Protein 8AUM (pdb70)

GO terms:
  GO:0042802 identical protein binding (F, IPI)

Secondary structure (DSSP, 8-state):
--GGGS-EEETTEEES-SEEE-------SGGG---HHHHHHHHHH--TT-EEE-S-EESSTT---STT--B-SSHHHHHHHHHHHHHHHHTT-EEEEEEE--TTS--GGGSGGGPPPEESSSPPPPTTSEEEPTTS-EEEPPPPEEP-HHHHHHHHHHHHHHHHHHHHTT-SEEEEEE-TTSHHHHHH-TTT----STTSSSHHHHTHHHHHHHHHHHHHH-GGGEEEEE-SS--SSS---S-HHHHHHHHHHHHHHHHHHHTS--SEEEEE-TT----HHHHHHHHHHHHHH-SS-EEEESS--HHHHHHHHHTTS-SEEEESHHHHH-TTHHHHHHHTPPPPP--GGGSS---SSTTTT-SPP-/--GGGS-EEETTEEES-SEEE-------SGGG---HHHHHHHHHH--TT-EEE-S-EESSTT---STT--B-SSHHHHHHHHHHHHHHHHTT-EEEEEEE--TTS--GGGSGGGPPPEESSSPPPPTTS-EEPTTS-EEPPPPPEEP-HHHHHHHHHHHHHHHHHHHHTT-SEEEEEE-TTSHHHHHH-TTT----STTSSSHHHHTHHHHHHHHHHHHHH-GGGEEEEE-SS--SSS---S-HHHHHHHHHHHHHHHHHHHTS--SEEEEE-TT----HHHHHHHHHHHHHHSSS-EEEESS--HHHHHHHHHTTS-SEEEESHHHHH-TTHHHHHHHTPPPPP--GGGSS---SSTTTT-SPP-

Solvent-accessible surface area: 27141 Å² total; per-residue (Å²): 202,38,35,0,38,41,102,44,123,0,42,96,18,107,3,49,8,33,2,0,2,6,16,28,23,2,0,3,0,10,33,39,17,2,55,92,13,0,8,84,2,2,66,29,1,4,33,73,14,1,2,4,0,0,2,1,0,7,3,7,73,51,1,5,1,45,9,25,1,0,0,0,58,50,103,65,4,6,142,49,0,100,128,6,0,72,53,0,67,91,84,38,4,17,0,0,0,4,0,9,1,0,0,4,4,0,32,74,55,28,12,62,115,40,51,43,0,8,0,1,2,105,74,52,4,42,112,164,49,126,5,35,31,23,34,45,56,118,12,97,22,21,123,6,115,44,3,41,60,166,50,0,54,75,9,20,39,32,0,82,123,1,0,69,16,0,60,104,0,29,4,21,0,0,0,0,11,0,0,23,0,12,0,1,1,0,1,4,0,50,39,0,9,81,29,144,56,93,13,4,52,58,49,54,40,18,0,50,0,1,24,59,0,0,80,16,0,13,100,30,23,28,4,38,62,0,0,0,15,4,1,5,22,20,84,33,6,34,3,138,6,95,80,42,63,37,2,2,64,12,2,2,88,47,1,16,99,10,7,104,153,57,70,48,110,7,2,0,0,0,0,1,12,21,97,69,79,78,79,146,90,100,48,58,139,14,11,85,47,1,39,103,38,11,84,24,13,0,0,2,6,9,31,24,59,65,118,66,0,38,69,7,16,68,116,27,43,2,18,0,0,1,5,21,70,35,1,4,0,0,1,18,0,7,81,8,2,101,108,99,18,115,66,37,184,76,68,118,173,21,8,79,34,33,20,26,71,64,7,0,12,77,25,87,102,112,206,35,32,0,39,42,99,45,132,0,40,100,19,96,2,51,9,29,2,0,1,6,16,27,24,2,0,3,0,72,114,38,28,2,59,93,14,0,8,87,2,1,69,30,1,3,37,74,14,2,1,4,0,0,2,2,0,7,3,7,72,53,1,5,1,45,9,51,2,0,0,0,57,48,104,84,5,2,134,47,0,77,124,5,0,82,53,0,66,91,83,40,5,18,0,0,0,4,0,10,1,0,0,5,4,0,33,74,76,28,12,61,114,39,51,44,0,7,0,1,1,100,78,52,4,51,92,163,41,129,4,32,32,63,112,48,80,116,12,86,21,20,121,5,113,43,4,41,59,166,48,0,54,78,8,20,41,36,0,82,138,1,0,71,16,0,60,91,0,32,4,21,0,0,0,0,11,0,0,22,0,13,0,1,1,0,0,3,0,50,41,0,9,82,30,144,55,96,13,4,52,61,24,42,42,19,0,60,0,2,23,55,0,0,80,16,0,13,100,28,22,29,4,40,60,0,0,0,15,5,1,6,24,14,62,35,6,46,2,136,6,96,58,42,21,5,2,0,17,7,2,2,62,46,1,12,104,10,6,103,154,53,70,44,109,7,2,0,0,0,0,1,13,20,98,69,78,84,81,145,102,96,48,55,62,15,11,81,8,1,39,42,13,7,24,24,12,1,0,2,6,8,30,23,60,65,114,62,0,38,68,6,19,71,118,26,43,2,18,0,0,2,6,20,66,36,2,4,0,0,2,18,0,8,86,6,2,101,107,98,19,113,65,41,185,71,68,126,174,22,10,86,56,56,65,73,72,78,7,0,13,75,25,85,102,112

Foldseek 3Di:
DQQQQPWDCLDPAIARGFEEADEAAQQQQAPQARDVLLLLQLLLQAAARYEYEYHAEELDQLQDAAHNHHHLNDPRNLVRLLVSLVSNVVRNYAYAYEHGGAAQNHFLQSHVVSDFGEAQAQDHLDPVDWGQDPVRDTHDRHGHDRDDPVVLVVVLVSLLSSQVSCVSSPHQAYEYECEQNGRLLLLLALQRNPDPDQCDDDNLNSLVSVLSSLLSNCVRPNQSRYEYEYELAACHSNRHHPDSLVSLLSNQVSQQVSCVVRVHHHSEYEYEQNVADCVPVVSLVSQQSSVVSHDRFYEYEGPDDLVNQSCCSVVVSGVHYHYYQQCLQESHVVVCSVVVNDTDHADPVSSHDNDSPVSRNPRDYD/DQQQQPWDCLDPQIARGFEEADEAAQQQQAPQARDVLLLLQLLLQAAARYEYEYHAEELDQQFDAAHNHHHLNDPRNLVRLLSSLVSNVVRNYAYAYEHGGAAQNHFLQSHVVSDFGEAQDQDHQDPVDWGQDPVRDTHDRHGHHRDDPVVLVVVLVSLLSSQVSCVSSPHQAYEYECEQNGRLLLLLALQRNPDDDQCDDDNVNSLPSVLSSLLSNCVRPNQSRYEYEYELAACHSNRHHPDSLVSLLSNQVSQQVSCVVRVHHHSEYEYEQNVADCVPVVSLVSQQSSVVSHDRFYEYEGPDDLVNQSVCSVVVSGRHYYYYQQCLQESHVVVCSVVVNDTDHADPVSSHDNDSPVSRNPRDYD

Nearest PDB structures (foldseek):
  8aum-assembly2_B  TM=1.003E+00  e=1.486E-81  Solanum lycopersicum
  8auj-assembly1_A  TM=9.995E-01  e=3.314E-79  Solanum lycopersicum
  8aun-assembly2_B  TM=1.002E+00  e=5.690E-79  Solanum lycopersicum
  8aua-assembly2_B  TM=1.002E+00  e=5.358E-79  Solanum lycopersicum
  8qmx-assembly1_A  TM=9.949E-01  e=6.822E-76  Solanum lycopersicum

Structure (mmCIF, N/CA/C/O backbone):
data_8AUM
#
_entry.id   8AUM
#
_cell.length_a   49.380
_cell.length_b   92.100
_cell.length_c   89.960
_cell.angle_alpha   90.000
_cell.angle_beta   99.110
_cell.angle_gamma   90.000
#
_symmetry.space_group_name_H-M   'P 1 21 1'
#
loop_
_entity.id
_entity.type
_entity.pdbx_description
1 polymer '12-oxophytodienoate reductase 3'
2 non-polymer 'FLAVIN MONONUCLEOTIDE'
3 non-polymer 'ethyl (2~{Z})-2-hydroxyimino-3-oxidanylidene-pentanoate'
4 non-polymer GLYCEROL
5 non-polymer 'TETRAETHYLENE GLYCOL'
6 non-polymer DI(HYDROXYETHYL)ETHER
7 water water
#
loop_
_atom_site.group_PDB
_atom_site.id
_atom_site.type_symbol
_atom_site.label_atom_id
_atom_site.label_alt_id
_atom_site.label_comp_id
_atom_site.label_asym_id
_atom_site.label_entity_id
_atom_site.label_seq_id
_atom_site.pdbx_PDB_ins_code
_atom_site.Cartn_x
_atom_site.Cartn_y
_atom_site.Cartn_z
_atom_site.occupancy
_atom_site.B_iso_or_equiv
_atom_site.auth_seq_id
_atom_site.auth_comp_id
_atom_site.auth_asym_id
_atom_site.auth_atom_id
_atom_site.pdbx_PDB_model_num
ATOM 1 N N . ASN A 1 9 ? 22.30641 7.91151 17.93285 1.000 55.52482 9 ASN A N 1
ATOM 2 C CA . ASN A 1 9 ? 22.02528 6.48490 18.05728 1.000 55.62839 9 ASN A CA 1
ATOM 3 C C . ASN A 1 9 ? 20.66113 6.12983 17.47749 1.000 47.09916 9 ASN A C 1
ATOM 4 O O . ASN A 1 9 ? 19.63531 6.27230 18.14216 1.000 49.19821 9 ASN A O 1
ATOM 9 N N . ASN A 1 10 ? 20.66030 5.66237 16.23214 1.000 36.56755 10 ASN A N 1
ATOM 10 C CA . ASN A 1 10 ? 19.42795 5.27648 15.56045 1.000 34.63443 10 ASN A CA 1
ATOM 11 C C . ASN A 1 10 ? 19.09591 3.83656 15.92638 1.000 25.42793 10 ASN A C 1
ATOM 12 O O . ASN A 1 10 ? 19.86722 2.93049 15.57920 1.000 23.59643 10 ASN A O 1
ATOM 17 N N . PRO A 1 11 ? 17.96841 3.57658 16.59844 1.000 25.36605 11 PRO A N 1
ATOM 18 C CA . PRO A 1 11 ? 17.65010 2.19596 17.00339 1.000 25.51226 11 PRO A CA 1
ATOM 19 C C . PRO A 1 11 ? 17.47093 1.24553 15.83308 1.000 20.30127 11 PRO A C 1
ATOM 20 O O . PRO A 1 11 ? 17.64192 0.03365 16.00899 1.000 20.37007 11 PRO A O 1
ATOM 24 N N . LEU A 1 12 ? 17.12872 1.75237 14.64764 1.000 19.32710 12 LEU A N 1
ATOM 25 C CA . LEU A 1 12 ? 17.02674 0.89191 13.47612 1.000 17.88225 12 LEU A CA 1
ATOM 26 C C . LEU A 1 12 ? 18.36259 0.28413 13.08579 1.000 20.11947 12 LEU A C 1
ATOM 27 O O . LEU A 1 12 ? 18.38754 -0.69602 12.33538 1.000 20.10288 12 LEU A O 1
ATOM 32 N N . PHE A 1 13 ? 19.47216 0.84168 13.56983 1.000 19.90682 13 PHE A N 1
ATOM 33 C CA . PHE A 1 13 ? 20.79693 0.35950 13.21153 1.000 18.21117 13 PHE A CA 1
ATOM 34 C C . PHE A 1 13 ? 21.50987 -0.32498 14.36442 1.000 21.49990 13 PHE A C 1
ATOM 35 O O . PHE A 1 13 ? 22.73839 -0.44855 14.35193 1.000 26.69155 13 PHE A O 1
ATOM 43 N N . SER A 1 14 ? 20.75273 -0.80298 15.33269 1.000 21.29153 14 SER A N 1
ATOM 44 C CA . SER A 1 14 ? 21.36339 -1.72667 16.27158 1.000 23.24018 14 SER A CA 1
ATOM 45 C C . SER A 1 14 ? 21.19097 -3.15566 15.76316 1.000 21.44164 14 SER A C 1
ATOM 46 O O . SER A 1 14 ? 20.14834 -3.48858 15.17887 1.000 22.43050 14 SER A O 1
ATOM 49 N N A PRO A 1 15 ? 22.20633 -3.99897 15.93860 0.259 20.98148 15 PRO A N 1
ATOM 50 N N B PRO A 1 15 ? 22.18899 -4.01013 15.96548 0.741 21.00839 15 PRO A N 1
ATOM 51 C CA A PRO A 1 15 ? 22.10858 -5.38375 15.46521 0.259 20.06170 15 PRO A CA 1
ATOM 52 C CA B PRO A 1 15 ? 22.09954 -5.38376 15.46347 0.741 20.04926 15 PRO A CA 1
ATOM 53 C C A PRO A 1 15 ? 20.97428 -6.13395 16.14720 0.259 18.78659 15 PRO A C 1
ATOM 54 C C B PRO A 1 15 ? 21.00464 -6.16312 16.17169 0.741 18.74115 15 PRO A C 1
ATOM 55 O O A PRO A 1 15 ? 20.48741 -5.75177 17.21306 0.259 20.47527 15 PRO A O 1
ATOM 56 O O B PRO A 1 15 ? 20.58352 -5.83544 17.28124 0.741 20.49000 15 PRO A O 1
ATOM 63 N N . TYR A 1 16 ? 20.55691 -7.22663 15.51049 1.000 17.85369 16 TYR A N 1
ATOM 64 C CA . TYR A 1 16 ? 19.48540 -8.05685 16.04097 1.000 17.65988 16 TYR A CA 1
ATOM 65 C C . TYR A 1 16 ? 19.71917 -9.50159 15.63292 1.000 19.49582 16 TYR A C 1
ATOM 66 O O . TYR A 1 16 ? 20.01959 -9.78153 14.46785 1.000 20.22545 16 TYR A O 1
ATOM 75 N N . LYS A 1 17 ? 19.56133 -10.41132 16.59086 1.000 19.96552 17 LYS A N 1
ATOM 76 C CA . LYS A 1 17 ? 19.73695 -11.84419 16.36990 1.000 21.77608 17 LYS A CA 1
ATOM 77 C C . LYS A 1 17 ? 18.36249 -12.43601 16.07558 1.000 21.91949 17 LYS A C 1
ATOM 78 O O . LYS A 1 17 ? 17.54816 -12.62430 16.98230 1.000 23.69599 17 LYS A O 1
ATOM 84 N N . MET A 1 18 ? 18.09394 -12.70901 14.80039 1.000 20.46072 18 MET A N 1
ATOM 85 C CA . MET A 1 18 ? 16.84495 -13.35382 14.39835 1.000 20.67586 18 MET A CA 1
ATOM 86 C C . MET A 1 18 ? 17.12337 -14.85201 14.34975 1.000 21.34574 18 MET A C 1
ATOM 87 O O . MET A 1 18 ? 17.35383 -15.44079 13.29570 1.000 27.24579 18 MET A O 1
ATOM 92 N N . GLY A 1 19 ? 17.13242 -15.46515 15.53446 1.000 27.29771 19 GLY A N 1
ATOM 93 C CA . GLY A 1 19 ? 17.47766 -16.86920 15.64678 1.000 27.23682 19 GLY A CA 1
ATOM 94 C C . GLY A 1 19 ? 18.90649 -17.14601 15.22983 1.000 25.06798 19 GLY A C 1
ATOM 95 O O . GLY A 1 19 ? 19.83728 -16.68196 15.88327 1.000 34.14141 19 GLY A O 1
ATOM 96 N N . LYS A 1 20 ? 19.10832 -17.89301 14.14927 1.000 32.75277 20 LYS A N 1
ATOM 97 C CA . LYS A 1 20 ? 20.46280 -18.15644 13.68571 1.000 30.52326 20 LYS A CA 1
ATOM 98 C C . LYS A 1 20 ? 21.05559 -17.00932 12.87589 1.000 25.03078 20 LYS A C 1
ATOM 99 O O . LYS A 1 20 ? 22.26289 -17.02166 12.61393 1.000 30.34634 20 LYS A O 1
ATOM 105 N N . PHE A 1 21 ? 20.25437 -16.02144 12.48288 1.000 21.99790 21 PHE A N 1
ATOM 106 C CA . PHE A 1 21 ? 20.68608 -15.00583 11.53070 1.000 20.69967 21 PHE A CA 1
ATOM 107 C C . PHE A 1 21 ? 21.04732 -13.72163 12.26447 1.000 21.40074 21 PHE A C 1
ATOM 108 O O . PHE A 1 21 ? 20.21552 -13.15151 12.98008 1.000 23.47183 21 PHE A O 1
ATOM 116 N N . ASN A 1 22 ? 22.28853 -13.27295 12.08565 1.000 21.57541 22 ASN A N 1
ATOM 117 C CA . ASN A 1 22 ? 22.78020 -12.05202 12.71984 1.000 23.82866 22 ASN A CA 1
ATOM 118 C C . ASN A 1 22 ? 22.50279 -10.89253 11.77520 1.000 20.37048 22 ASN A C 1
ATOM 119 O O . ASN A 1 22 ? 23.20405 -10.70734 10.78064 1.000 23.66239 22 ASN A O 1
ATOM 124 N N . LEU A 1 23 ? 21.48102 -10.10353 12.08179 1.000 18.66839 23 LEU A N 1
ATOM 125 C CA . LEU A 1 23 ? 21.15803 -8.94303 11.26257 1.000 17.10342 23 LEU A CA 1
ATOM 126 C C . LEU A 1 23 ? 21.90609 -7.71982 11.77683 1.000 15.97064 23 LEU A C 1
ATOM 127 O O . LEU A 1 23 ? 22.07553 -7.54267 12.99041 1.000 18.00828 23 LEU A O 1
ATOM 132 N N A SER A 1 24 ? 22.35503 -6.87485 10.85038 0.478 17.07301 24 SER A N 1
ATOM 133 N N B SER A 1 24 ? 22.33996 -6.86902 10.84462 0.522 17.06525 24 SER A N 1
ATOM 134 C CA A SER A 1 24 ? 23.08014 -5.66881 11.22807 0.478 17.49987 24 SER A CA 1
ATOM 135 C CA B SER A 1 24 ? 23.09115 -5.66363 11.17516 0.522 17.51621 24 SER A CA 1
ATOM 136 C C A SER A 1 24 ? 22.16263 -4.48838 11.50943 0.478 16.97126 24 SER A C 1
ATOM 137 C C B SER A 1 24 ? 22.20941 -4.43722 11.36374 0.522 16.99423 24 SER A C 1
ATOM 138 O O A SER A 1 24 ? 22.57389 -3.54658 12.19498 0.478 17.92068 24 SER A O 1
ATOM 139 O O B SER A 1 24 ? 22.70235 -3.40220 11.82111 0.522 18.52689 24 SER A O 1
ATOM 144 N N . HIS A 1 25 ? 20.93112 -4.52009 11.01045 1.000 15.99368 25 HIS A N 1
ATOM 145 C CA . HIS A 1 25 ? 19.99643 -3.42291 11.19553 1.000 16.41919 25 HIS A CA 1
ATOM 146 C C . HIS A 1 25 ? 18.60003 -4.00735 11.08083 1.000 15.24075 25 HIS A C 1
ATOM 147 O O . HIS A 1 25 ? 18.42422 -5.17673 10.72840 1.000 15.48368 25 HIS A O 1
ATOM 154 N N A ARG A 1 26 ? 17.59938 -3.17810 11.36661 0.423 14.47482 26 ARG A N 1
ATOM 155 N N B ARG A 1 26 ? 17.61060 -3.16310 11.37255 0.577 14.43301 26 ARG A N 1
ATOM 156 C CA A ARG A 1 26 ? 16.22975 -3.64952 11.52166 0.423 15.41722 26 ARG A CA 1
ATOM 157 C CA B ARG A 1 26 ? 16.22721 -3.57271 11.57272 0.577 15.41722 26 ARG A CA 1
ATOM 158 C C A ARG A 1 26 ? 15.30325 -3.16804 10.41051 0.423 14.58389 26 ARG A C 1
ATOM 159 C C B ARG A 1 26 ? 15.32378 -3.28256 10.37495 0.577 14.52557 26 ARG A C 1
ATOM 160 O O A ARG A 1 26 ? 14.07650 -3.20116 10.57183 0.423 15.48540 26 ARG A O 1
ATOM 161 O O B ARG A 1 26 ? 14.12101 -3.56770 10.44664 0.577 15.49796 26 ARG A O 1
ATOM 176 N N . VAL A 1 27 ? 15.85837 -2.72542 9.28917 1.000 14.90833 27 VAL A N 1
ATOM 177 C CA . VAL A 1 27 ? 15.05663 -2.31289 8.13624 1.000 15.02236 27 VAL A CA 1
ATOM 178 C C . VAL A 1 27 ? 14.89185 -3.51322 7.20557 1.000 14.11385 27 VAL A C 1
ATOM 179 O O . VAL A 1 27 ? 15.87829 -4.03170 6.67058 1.000 14.88599 27 VAL A O 1
ATOM 183 N N . VAL A 1 28 ? 13.65075 -3.97671 7.03730 1.000 12.76023 28 VAL A N 1
ATOM 184 C CA . VAL A 1 28 ? 13.35869 -5.19292 6.28014 1.000 13.35088 28 VAL A CA 1
ATOM 185 C C . VAL A 1 28 ? 12.64838 -4.82914 4.97781 1.000 13.32672 28 VAL A C 1
ATOM 186 O O . VAL A 1 28 ? 11.78337 -3.94591 4.96548 1.000 12.70499 28 VAL A O 1
ATOM 190 N N . LEU A 1 29 ? 12.99311 -5.52630 3.88994 1.000 11.79743 29 LEU A N 1
ATOM 191 C CA . LEU A 1 29 ? 12.23361 -5.43881 2.64191 1.000 11.65530 29 LEU A CA 1
ATOM 192 C C . LEU A 1 29 ? 10.96301 -6.26778 2.79799 1.000 11.49430 29 LEU A C 1
ATOM 193 O O . LEU A 1 29 ? 11.02678 -7.49644 2.92624 1.000 12.46727 29 LEU A O 1
ATOM 198 N N . ALA A 1 30 ? 9.81010 -5.60190 2.81059 1.000 10.93455 30 ALA A N 1
ATOM 199 C CA . ALA A 1 30 ? 8.54607 -6.31426 2.92301 1.000 11.40912 30 ALA A CA 1
ATOM 200 C C . ALA A 1 30 ? 8.26826 -7.10753 1.64617 1.000 10.46711 30 ALA A C 1
ATOM 201 O O . ALA A 1 30 ? 8.72369 -6.73669 0.56201 1.000 11.82741 30 ALA A O 1
ATOM 203 N N . PRO A 1 31 ? 7.52570 -8.20956 1.74858 1.000 10.52494 31 PRO A N 1
ATOM 204 C CA . PRO A 1 31 ? 7.21030 -9.00586 0.55219 1.000 11.55069 31 PRO A CA 1
ATOM 205 C C . PRO A 1 31 ? 6.31121 -8.20880 -0.37970 1.000 10.94576 31 PRO A C 1
ATOM 206 O O . PRO A 1 31 ? 5.26579 -7.71503 0.03236 1.000 11.25174 31 PRO A O 1
ATOM 210 N N . MET A 1 32 ? 6.68534 -8.10716 -1.65573 1.000 11.24241 32 MET A N 1
ATOM 211 C CA . MET A 1 32 ? 5.86173 -7.33202 -2.58887 1.000 11.18935 32 MET A CA 1
ATOM 212 C C . MET A 1 32 ? 5.75543 -8.02585 -3.94009 1.000 10.35456 32 MET A C 1
ATOM 213 O O . MET A 1 32 ? 6.75240 -8.15865 -4.66157 1.000 11.17557 32 MET A O 1
ATOM 218 N N . THR A 1 33 ? 4.53997 -8.42160 -4.28685 1.000 10.32209 33 THR A N 1
ATOM 219 C CA . THR A 1 33 ? 4.21254 -8.86024 -5.64211 1.000 10.42748 33 THR A CA 1
ATOM 220 C C . THR A 1 33 ? 4.48313 -7.74092 -6.64348 1.000 11.95238 33 THR A C 1
ATOM 221 O O . THR A 1 33 ? 3.97255 -6.62530 -6.50074 1.000 11.73015 33 THR A O 1
ATOM 225 N N . ARG A 1 34 ? 5.30956 -8.03914 -7.64880 1.000 10.92644 34 ARG A N 1
ATOM 226 C CA . ARG A 1 34 ? 5.63978 -7.07853 -8.69302 1.000 10.94453 34 ARG A CA 1
ATOM 227 C C . ARG A 1 34 ? 5.37796 -7.58660 -10.10436 1.000 12.02345 34 ARG A C 1
ATOM 228 O O . ARG A 1 34 ? 5.40241 -6.77856 -11.04167 1.000 11.45933 34 ARG A O 1
ATOM 236 N N . CYS A 1 35 ? 5.13903 -8.88364 -10.29547 1.000 11.54062 35 CYS A N 1
ATOM 237 C CA . CYS A 1 35 ? 4.64538 -9.42197 -11.56222 1.000 11.93738 35 CYS A CA 1
ATOM 238 C C . CYS A 1 35 ? 5.68252 -9.37418 -12.68511 1.000 12.21370 35 CYS A C 1
ATOM 239 O O . CYS A 1 35 ? 5.32048 -9.24591 -13.86303 1.000 12.09473 35 CYS A O 1
ATOM 242 N N . ARG A 1 36 ? 6.97457 -9.46938 -12.36311 1.000 11.00301 36 ARG A N 1
ATOM 243 C CA . ARG A 1 36 ? 8.01588 -9.54622 -13.38604 1.000 11.74496 36 ARG A CA 1
ATOM 244 C C . ARG A 1 36 ? 8.49855 -10.96562 -13.63248 1.000 12.72342 36 ARG A C 1
ATOM 245 O O . ARG A 1 36 ? 9.35236 -11.16595 -14.50731 1.000 13.15168 36 ARG A O 1
ATOM 253 N N . ALA A 1 37 ? 7.98064 -11.95284 -12.90021 1.000 12.35718 37 ALA A N 1
ATOM 254 C CA . ALA A 1 37 ? 8.43089 -13.34384 -13.01836 1.000 11.78308 37 ALA A CA 1
ATOM 255 C C . ALA A 1 37 ? 7.61764 -14.02102 -14.11518 1.000 12.41499 37 ALA A C 1
ATOM 256 O O . ALA A 1 37 ? 6.70342 -14.80830 -13.86373 1.000 12.09825 37 ALA A O 1
ATOM 258 N N . LEU A 1 38 ? 7.99020 -13.71495 -15.36266 1.000 12.31031 38 LEU A N 1
ATOM 259 C CA . LEU A 1 38 ? 7.17964 -14.08764 -16.51842 1.000 13.42488 38 LEU A CA 1
ATOM 260 C C . LEU A 1 38 ? 6.95461 -15.59267 -16.56875 1.000 13.02952 38 LEU A C 1
ATOM 261 O O . LEU A 1 38 ? 7.88605 -16.38103 -16.37364 1.000 14.00192 38 LEU A O 1
ATOM 266 N N . ASN A 1 39 ? 5.69572 -15.97933 -16.77992 1.000 13.40534 39 ASN A N 1
ATOM 267 C CA . ASN A 1 39 ? 5.26953 -17.37679 -16.84097 1.000 13.68288 39 ASN A CA 1
ATOM 268 C C . ASN A 1 39 ? 5.52952 -18.12347 -15.54268 1.000 15.38539 39 ASN A C 1
ATOM 269 O O . ASN A 1 39 ? 5.68035 -19.34797 -15.53537 1.000 15.32127 39 ASN A O 1
ATOM 274 N N . ASN A 1 40 ? 5.56829 -17.38782 -14.43567 1.000 13.11729 40 ASN A N 1
ATOM 275 C CA . ASN A 1 40 ? 5.80821 -17.92506 -13.09928 1.000 13.37540 40 ASN A CA 1
ATOM 276 C C . ASN A 1 40 ? 7.24300 -18.38802 -12.90563 1.000 13.69618 40 ASN A C 1
ATOM 277 O O . ASN A 1 40 ? 7.53963 -19.06621 -11.91480 1.000 13.30105 40 ASN A O 1
ATOM 282 N N . ILE A 1 41 ? 8.14610 -18.02846 -13.80299 1.000 13.73698 41 ILE A N 1
ATOM 283 C CA . ILE A 1 41 ? 9.55864 -18.37838 -13.68627 1.000 13.43517 41 ILE A CA 1
ATOM 284 C C . ILE A 1 41 ? 10.31563 -17.15398 -13.19045 1.000 13.91875 41 ILE A C 1
ATOM 285 O O . ILE A 1 41 ? 10.22386 -16.09295 -13.81829 1.000 14.21962 41 ILE A O 1
ATOM 290 N N . PRO A 1 42 ? 11.06991 -17.25577 -12.10059 1.000 12.29096 42 PRO A N 1
ATOM 291 C CA . PRO A 1 42 ? 11.93017 -16.13752 -11.71116 1.000 13.65369 42 PRO A CA 1
ATOM 292 C C . PRO A 1 42 ? 12.83998 -15.75050 -12.86856 1.000 15.54066 42 PRO A C 1
ATOM 293 O O . PRO A 1 42 ? 13.33622 -16.60588 -13.61026 1.000 16.94744 42 PRO A O 1
ATOM 297 N N . GLN A 1 43 ? 12.99859 -14.44718 -13.05789 1.000 13.99394 43 GLN A N 1
ATOM 298 C CA . GLN A 1 43 ? 13.74045 -13.89300 -14.18361 1.000 13.38635 43 GLN A CA 1
ATOM 299 C C . GLN A 1 43 ? 14.95951 -13.13242 -13.67974 1.000 15.04430 43 GLN A C 1
ATOM 300 O O . GLN A 1 43 ? 15.03884 -12.75202 -12.50810 1.000 14.84076 43 GLN A O 1
ATOM 306 N N . ALA A 1 44 ? 15.91393 -12.89720 -14.58638 1.000 16.21449 44 ALA A N 1
ATOM 307 C CA . ALA A 1 44 ? 17.11362 -12.14929 -14.21481 1.000 14.88992 44 ALA A CA 1
ATOM 308 C C . ALA A 1 44 ? 16.77699 -10.78122 -13.62385 1.000 14.61892 44 ALA A C 1
ATOM 309 O O . ALA A 1 44 ? 17.50138 -10.28302 -12.75233 1.000 15.29246 44 ALA A O 1
ATOM 311 N N . ALA A 1 45 ? 15.67247 -10.17385 -14.06269 1.000 15.05664 45 ALA A N 1
ATOM 312 C CA . ALA A 1 45 ? 15.27745 -8.87245 -13.53142 1.000 13.89578 45 ALA A CA 1
ATOM 313 C C . ALA A 1 45 ? 15.07789 -8.92403 -12.02119 1.000 13.41338 45 ALA A C 1
ATOM 314 O O . ALA A 1 45 ? 15.42780 -7.97376 -11.31336 1.000 14.35758 45 ALA A O 1
ATOM 316 N N . LEU A 1 46 ? 14.50194 -10.01991 -11.51275 1.000 12.77615 46 LEU A N 1
ATOM 317 C CA . LEU A 1 46 ? 14.34020 -10.16548 -10.06210 1.000 12.57547 46 LEU A CA 1
ATOM 318 C C . LEU A 1 46 ? 15.68842 -10.14446 -9.35755 1.000 13.44491 46 LEU A C 1
ATOM 319 O O . LEU A 1 46 ? 15.82678 -9.54932 -8.28311 1.000 13.33533 46 LEU A O 1
ATOM 324 N N . GLY A 1 47 ? 16.68651 -10.81205 -9.93861 1.000 15.38949 47 GLY A N 1
ATOM 325 C CA . GLY A 1 47 ? 18.02091 -10.76655 -9.37292 1.000 15.19811 47 GLY A CA 1
ATOM 326 C C . GLY A 1 47 ? 18.55233 -9.35301 -9.25680 1.000 14.75460 47 GLY A C 1
ATOM 327 O O . GLY A 1 47 ? 19.09247 -8.96570 -8.21587 1.000 14.54888 47 GLY A O 1
ATOM 328 N N . GLU A 1 48 ? 18.38782 -8.55436 -10.31468 1.000 14.05600 48 GLU A N 1
ATOM 329 C CA . GLU A 1 48 ? 18.85038 -7.17367 -10.25472 1.000 14.86198 48 GLU A CA 1
ATOM 330 C C . GLU A 1 48 ? 18.09889 -6.38936 -9.19270 1.000 13.48824 48 GLU A C 1
ATOM 331 O O . GLU A 1 48 ? 18.69873 -5.62984 -8.43021 1.000 14.02785 48 GLU A O 1
ATOM 337 N N . TYR A 1 49 ? 16.78201 -6.57579 -9.13139 1.000 12.84870 49 TYR A N 1
ATOM 338 C CA . TYR A 1 49 ? 15.94343 -5.85210 -8.18134 1.000 12.56594 49 TYR A CA 1
ATOM 339 C C . TYR A 1 49 ? 16.31329 -6.16655 -6.73512 1.000 12.32468 49 TYR A C 1
ATOM 340 O O . TYR A 1 49 ? 16.48080 -5.25714 -5.91675 1.000 12.71368 49 TYR A O 1
ATOM 349 N N . TYR A 1 50 ? 16.42612 -7.45455 -6.39025 1.000 12.37559 50 TYR A N 1
ATOM 350 C CA . TYR A 1 50 ? 16.76089 -7.79439 -5.01014 1.000 12.67326 50 TYR A CA 1
ATOM 351 C C . TYR A 1 50 ? 18.20180 -7.42725 -4.69397 1.000 12.54912 50 TYR A C 1
ATOM 352 O O . TYR A 1 50 ? 18.49810 -6.97106 -3.58815 1.000 13.25656 50 TYR A O 1
ATOM 361 N N . GLU A 1 51 ? 19.10969 -7.59249 -5.66166 1.000 14.11077 51 GLU A N 1
ATOM 362 C CA . GLU A 1 51 ? 20.49494 -7.19356 -5.42699 1.000 12.93358 51 GLU A CA 1
ATOM 363 C C . GLU A 1 51 ? 20.59700 -5.70398 -5.11424 1.000 13.52425 51 GLU A C 1
ATOM 364 O O . GLU A 1 51 ? 21.35644 -5.29922 -4.22712 1.000 14.12017 51 GLU A O 1
ATOM 370 N N . GLN A 1 52 ? 19.82320 -4.87244 -5.82472 1.000 12.99856 52 GLN A N 1
ATOM 371 C CA . GLN A 1 52 ? 19.86505 -3.43211 -5.58424 1.000 13.57012 52 GLN A CA 1
ATOM 372 C C . GLN A 1 52 ? 19.49904 -3.09624 -4.14516 1.000 13.78327 52 GLN A C 1
ATOM 373 O O . GLN A 1 52 ? 20.01426 -2.13239 -3.57304 1.000 14.97351 52 GLN A O 1
ATOM 379 N N . ARG A 1 53 ? 18.57717 -3.85757 -3.55521 1.000 13.51027 53 ARG A N 1
ATOM 380 C CA . ARG A 1 53 ? 18.02061 -3.56796 -2.24359 1.000 14.06063 53 ARG A CA 1
ATOM 381 C C . ARG A 1 53 ? 18.73891 -4.29564 -1.11427 1.000 13.83611 53 ARG A C 1
ATOM 382 O O . ARG A 1 53 ? 18.57305 -3.91946 0.05316 1.000 14.36721 53 ARG A O 1
ATOM 390 N N . ALA A 1 54 ? 19.54573 -5.30018 -1.44125 1.000 14.22383 54 ALA A N 1
ATOM 391 C CA . ALA A 1 54 ? 20.28077 -6.07047 -0.44543 1.000 14.71670 54 ALA A CA 1
ATOM 392 C C . ALA A 1 54 ? 21.37865 -5.23762 0.20884 1.000 16.06527 54 ALA A C 1
ATOM 393 O O . ALA A 1 54 ? 22.03868 -4.41870 -0.43772 1.000 17.85565 54 ALA A O 1
ATOM 395 N N . THR A 1 55 ? 21.57784 -5.46920 1.50206 1.000 14.29889 55 THR A N 1
ATOM 396 C CA . THR A 1 55 ? 22.63804 -4.84799 2.27844 1.000 16.18422 55 THR A CA 1
ATOM 397 C C . THR A 1 55 ? 23.25578 -5.91402 3.16966 1.000 17.77274 55 THR A C 1
ATOM 398 O O . THR A 1 55 ? 22.63628 -6.94298 3.45782 1.000 15.19113 55 THR A O 1
ATOM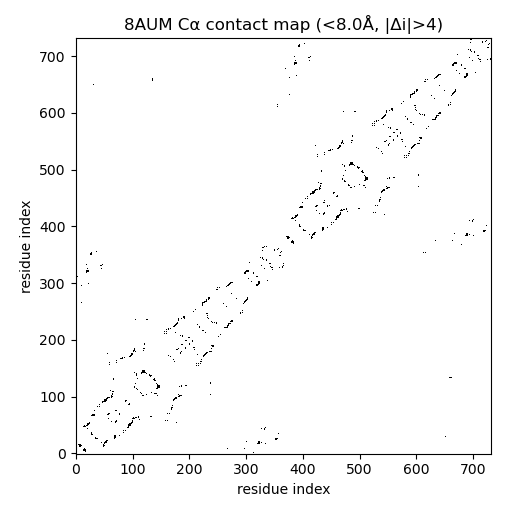 402 N N . ALA A 1 56 ? 24.49667 -5.66288 3.59186 1.000 16.63900 56 ALA A N 1
ATOM 403 C CA . ALA A 1 56 ? 25.19489 -6.59916 4.46886 1.000 16.89518 56 ALA A CA 1
ATOM 404 C C . ALA A 1 56 ? 24.47298 -6.71905 5.80511 1.000 18.07861 56 ALA A C 1
ATOM 405 O O . ALA A 1 56 ? 24.33002 -5.73737 6.54014 1.000 19.08054 56 ALA A O 1
ATOM 407 N N . GLY A 1 57 ? 24.02365 -7.92902 6.12471 1.000 15.44348 57 GLY A N 1
ATOM 408 C CA . GLY A 1 57 ? 23.27102 -8.12220 7.34469 1.000 15.35717 57 GLY A CA 1
ATOM 409 C C . GLY A 1 57 ? 21.84151 -7.63248 7.30032 1.000 15.15617 57 GLY A C 1
ATOM 410 O O . GLY A 1 57 ? 21.19409 -7.57299 8.34652 1.000 16.29579 57 GLY A O 1
ATOM 411 N N . GLY A 1 58 ? 21.32700 -7.27730 6.12564 1.000 14.61138 58 GLY A N 1
ATOM 412 C CA . GLY A 1 58 ? 19.93213 -6.89228 5.99594 1.000 14.20364 58 GLY A CA 1
ATOM 413 C C . GLY A 1 58 ? 19.04693 -8.06799 5.61545 1.000 13.01344 58 GLY A C 1
ATOM 414 O O . GLY A 1 58 ? 19.46202 -8.98121 4.90732 1.000 15.77329 58 GLY A O 1
ATOM 415 N N . PHE A 1 59 ? 17.79415 -8.01179 6.06121 1.000 13.84894 59 PHE A N 1
ATOM 416 C CA . PHE A 1 59 ? 16.82157 -9.07178 5.81023 1.000 12.60359 59 PHE A CA 1
ATOM 417 C C . PHE A 1 59 ? 15.86668 -8.66080 4.68947 1.000 13.26425 59 PHE A C 1
ATOM 418 O O . PHE A 1 59 ? 15.29261 -7.56376 4.72170 1.000 13.73142 59 PHE A O 1
ATOM 426 N N . LEU A 1 60 ? 15.69313 -9.55056 3.70998 1.000 12.41142 60 LEU A N 1
ATOM 427 C CA . LEU A 1 60 ? 14.77312 -9.36656 2.59086 1.000 11.96586 60 LEU A CA 1
ATOM 428 C C . LEU A 1 60 ? 13.73512 -10.48244 2.60080 1.000 12.23246 60 LEU A C 1
ATOM 429 O O . LEU A 1 60 ? 14.07571 -11.64749 2.82396 1.000 12.87735 60 LEU A O 1
ATOM 434 N N . ILE A 1 61 ? 12.47393 -10.14646 2.31979 1.000 11.72245 61 ILE A N 1
ATOM 435 C CA . ILE A 1 61 ? 11.43352 -11.14736 2.10221 1.000 10.41212 61 ILE A CA 1
ATOM 436 C C . ILE A 1 61 ? 10.94773 -11.00717 0.66714 1.000 12.42781 61 ILE A C 1
ATOM 437 O O . ILE A 1 61 ? 10.66478 -9.88867 0.22085 1.000 12.95520 61 ILE A O 1
ATOM 442 N N . THR A 1 62 ? 10.85942 -12.12654 -0.05453 1.000 11.26075 62 THR A N 1
ATOM 443 C CA . THR A 1 62 ? 10.46881 -12.03142 -1.45877 1.000 11.43737 62 THR A CA 1
ATOM 444 C C . THR A 1 62 ? 8.97668 -11.75732 -1.61016 1.000 10.78801 62 THR A C 1
ATOM 445 O O . THR A 1 62 ? 8.16468 -11.97987 -0.69752 1.000 11.38802 62 THR A O 1
ATOM 449 N N . GLU A 1 63 ? 8.62708 -11.29858 -2.81338 1.000 10.96552 63 GLU A N 1
ATOM 450 C CA . GLU A 1 63 ? 7.26015 -11.34022 -3.32052 1.00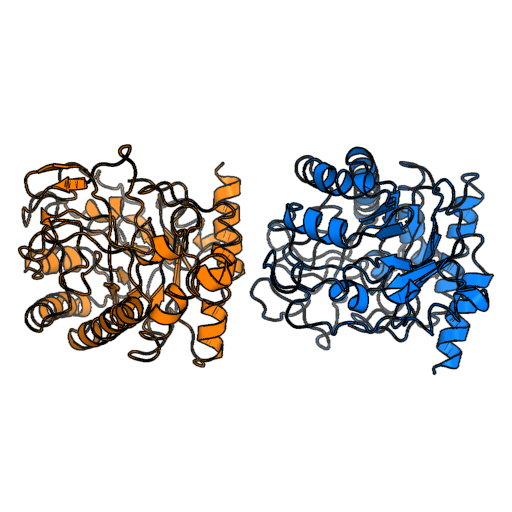0 9.85859 63 GLU A CA 1
ATOM 451 C C . GLU A 1 63 ? 6.60906 -12.68730 -3.01489 1.000 10.58357 63 GLU A C 1
ATOM 452 O O . GLU A 1 63 ? 7.27114 -13.73103 -2.98151 1.000 10.76802 63 GLU A O 1
ATOM 458 N N . GLY A 1 64 ? 5.29306 -12.67500 -2.82372 1.000 10.65472 64 GLY A N 1
ATOM 459 C CA . GLY A 1 64 ? 4.57760 -13.92677 -2.70261 1.000 11.29887 64 GLY A CA 1
ATOM 460 C C . GLY A 1 64 ? 4.88474 -14.89459 -3.83211 1.000 9.68716 64 GLY A C 1
ATOM 461 O O . GLY A 1 64 ? 4.95032 -14.50198 -5.00108 1.000 11.14516 64 GLY A O 1
ATOM 462 N N . THR A 1 65 ? 5.05854 -16.17136 -3.49524 1.000 10.79138 65 THR A N 1
ATOM 463 C CA . THR A 1 65 ? 5.53284 -17.17890 -4.43366 1.000 10.74990 65 THR A CA 1
ATOM 464 C C . THR A 1 65 ? 4.59155 -18.37772 -4.40155 1.000 10.47922 65 THR A C 1
ATOM 465 O O . THR A 1 65 ? 4.23840 -18.86752 -3.31674 1.000 11.56927 65 THR A O 1
ATOM 469 N N . MET A 1 66 ? 4.17678 -18.83258 -5.58362 1.000 11.92891 66 MET A N 1
ATOM 470 C CA . MET A 1 66 ? 3.20354 -19.91074 -5.69757 1.000 11.54187 66 MET A CA 1
ATOM 471 C C . MET A 1 66 ? 3.73632 -21.21193 -5.11633 1.000 12.79314 66 MET A C 1
ATOM 472 O O . MET A 1 66 ? 4.90442 -21.56633 -5.29955 1.000 12.85193 66 MET A O 1
ATOM 477 N N . ILE A 1 67 ? 2.84297 -21.94824 -4.44916 1.000 12.48620 67 ILE A N 1
ATOM 478 C CA . ILE A 1 67 ? 3.14564 -23.26914 -3.90966 1.000 12.67460 67 ILE A CA 1
ATOM 479 C C . ILE A 1 67 ? 2.60607 -24.38752 -4.77718 1.000 14.23500 67 ILE A C 1
ATOM 480 O O . ILE A 1 67 ? 2.86755 -25.56290 -4.48317 1.000 15.93901 67 ILE A O 1
ATOM 485 N N . SER A 1 68 ? 1.85911 -24.06173 -5.83914 1.000 13.53399 68 SER A N 1
ATOM 486 C CA . SER A 1 68 ? 1.19951 -25.06871 -6.65755 1.000 14.39914 68 SER A CA 1
ATOM 487 C C . SER A 1 68 ? 0.56748 -24.38895 -7.86804 1.000 16.12142 68 SER A C 1
ATOM 488 O O . SER A 1 68 ? 0.43967 -23.15862 -7.89477 1.000 14.80213 68 SER A O 1
ATOM 491 N N . PRO A 1 69 ? 0.15312 -25.14768 -8.88640 1.000 15.52788 69 PRO A N 1
ATOM 492 C CA . PRO A 1 69 ? -0.45246 -24.51603 -10.07331 1.000 16.16750 69 PRO A CA 1
ATOM 493 C C . PRO A 1 69 ? -1.76063 -23.78764 -9.81184 1.000 16.45172 69 PRO A C 1
ATOM 494 O O . PRO A 1 69 ? -2.18060 -23.00504 -10.67180 1.000 16.96185 69 PRO A O 1
ATOM 498 N N . THR A 1 70 ? -2.42534 -24.02009 -8.67962 1.000 16.13967 70 THR A N 1
ATOM 499 C CA . THR A 1 70 ? -3.72350 -23.42176 -8.40475 1.000 16.71207 70 THR A CA 1
ATOM 500 C C . THR A 1 70 ? -3.63113 -22.26518 -7.41257 1.000 13.74043 70 THR A C 1
ATOM 501 O O . THR A 1 70 ? -4.66870 -21.72298 -6.99841 1.000 15.49913 70 THR A O 1
ATOM 505 N N A SER A 1 71 ? -2.42369 -21.84856 -7.05271 0.781 12.32137 71 SER A N 1
ATOM 506 N N B SER A 1 71 ? -2.40616 -21.85610 -7.05391 0.219 12.49055 71 SER A N 1
ATOM 507 C CA A SER A 1 71 ? -2.22728 -20.92477 -5.94675 0.781 13.76691 71 SER A CA 1
ATOM 508 C CA B SER A 1 71 ? -2.13914 -20.91671 -5.96784 0.219 13.67602 71 SER A CA 1
ATOM 509 C C A SER A 1 71 ? -2.13456 -19.46180 -6.36604 0.781 11.59125 71 SER A C 1
ATOM 510 C C B SER A 1 71 ? -2.22333 -19.45246 -6.37077 0.219 11.73489 71 SER A C 1
ATOM 511 O O A SER A 1 71 ? -1.98973 -18.60224 -5.48353 0.781 12.10433 71 SER A O 1
ATOM 512 O O B SER A 1 71 ? -2.25205 -18.59073 -5.48460 0.219 11.61372 71 SER A O 1
ATOM 517 N N . ALA A 1 72 ? -2.24004 -19.14525 -7.66279 1.000 12.56284 72 ALA A N 1
ATOM 518 C CA . ALA A 1 72 ? -2.00574 -17.78497 -8.13617 1.000 12.09982 72 ALA A CA 1
ATOM 519 C C . ALA A 1 72 ? -3.28951 -17.00615 -8.40646 1.000 11.75217 72 ALA A C 1
ATOM 520 O O . ALA A 1 72 ? -4.31328 -17.55804 -8.82413 1.000 12.54750 72 ALA A O 1
ATOM 522 N N . GLY A 1 73 ? -3.19076 -15.69138 -8.21500 1.000 12.38050 73 GLY A N 1
ATOM 523 C CA . GLY A 1 73 ? -4.26690 -14.76432 -8.50986 1.000 12.36756 73 GLY A CA 1
ATOM 524 C C . GLY A 1 73 ? -3.76270 -13.44969 -9.06849 1.000 12.37488 73 GLY A C 1
ATOM 525 O O . GLY A 1 73 ? -4.49984 -12.45724 -9.06207 1.000 11.87842 73 GLY A O 1
ATOM 526 N N . PHE A 1 74 ? -2.51427 -13.43574 -9.53667 1.000 12.62796 74 PHE A N 1
ATOM 527 C CA . PHE A 1 74 ? -1.88032 -12.30343 -10.19232 1.000 12.34690 74 PHE A CA 1
ATOM 528 C C . PHE A 1 74 ? -1.07835 -12.85072 -11.35842 1.000 12.56800 74 PHE A C 1
ATOM 529 O O . PHE A 1 74 ? -0.68915 -14.02410 -11.35471 1.000 12.11068 74 PHE A O 1
ATOM 537 N N . PRO A 1 75 ? -0.80473 -12.02453 -12.36619 1.000 12.13162 75 PRO A N 1
ATOM 538 C CA . PRO A 1 75 ? -0.02462 -12.48276 -13.51604 1.000 12.15545 75 PRO A CA 1
ATOM 539 C C . PRO A 1 75 ? 1.46421 -12.45706 -13.21261 1.000 11.45862 75 PRO A C 1
ATOM 540 O O . PRO A 1 75 ? 1.97241 -11.55599 -12.54480 1.000 12.13280 75 PRO A O 1
ATOM 544 N N . HIS A 1 76 ? 2.17546 -13.46236 -13.72697 1.000 11.81072 76 HIS A N 1
ATOM 545 C CA . HIS A 1 76 ? 3.63723 -13.42907 -13.76938 1.000 12.94376 76 HIS A CA 1
ATOM 546 C C . HIS A 1 76 ? 4.25380 -13.28908 -12.38126 1.000 12.30872 76 HIS A C 1
ATOM 547 O O . HIS A 1 76 ? 5.22628 -12.55923 -12.17512 1.000 12.29173 76 HIS A O 1
ATOM 554 N N . VAL A 1 77 ? 3.67301 -14.01615 -11.43197 1.000 12.37873 77 VAL A N 1
ATOM 555 C CA . VAL A 1 77 ? 4.22003 -14.14211 -10.08405 1.000 11.23209 77 VAL A CA 1
ATOM 556 C C . VAL A 1 77 ? 5.03797 -15.42685 -10.04618 1.000 12.52597 77 VAL A C 1
ATOM 557 O O . VAL A 1 77 ? 4.68107 -16.40826 -10.71636 1.000 12.84024 77 VAL A O 1
ATOM 561 N N . PRO A 1 78 ? 6.15685 -15.45952 -9.33640 1.000 11.00513 78 PRO A N 1
ATOM 562 C CA . PRO A 1 78 ? 6.99731 -16.65725 -9.36814 1.000 12.51574 78 PRO A CA 1
ATOM 563 C C . PRO A 1 78 ? 6.36446 -17.80427 -8.60184 1.000 13.51853 78 PRO A C 1
ATOM 564 O O . PRO A 1 78 ? 5.58668 -17.60022 -7.66606 1.000 12.79554 78 PRO A O 1
ATOM 568 N N . GLY A 1 79 ? 6.72087 -19.02733 -9.00227 1.000 12.90768 79 GLY A N 1
ATOM 569 C CA . GLY A 1 79 ? 6.46240 -20.21107 -8.21649 1.000 13.61028 79 GLY A CA 1
ATOM 570 C C . GLY A 1 79 ? 7.75102 -20.79340 -7.64845 1.000 11.68919 79 GLY A C 1
ATOM 571 O O . GLY A 1 79 ? 8.86573 -20.38590 -7.99225 1.000 13.75942 79 GLY A O 1
ATOM 572 N N . ILE A 1 80 ? 7.57682 -21.75377 -6.74066 1.000 12.41176 80 ILE A N 1
ATOM 573 C CA . ILE A 1 80 ? 8.70888 -22.53638 -6.26032 1.000 13.79743 80 ILE A CA 1
ATOM 574 C C . ILE A 1 80 ? 8.29346 -24.00000 -6.13512 1.000 15.13488 80 ILE A C 1
ATOM 575 O O . ILE A 1 80 ? 8.78783 -24.73789 -5.27095 1.000 17.05587 80 ILE A O 1
ATOM 580 N N . PHE A 1 81 ? 7.39260 -24.43599 -7.02359 1.000 15.35957 81 PHE A N 1
ATOM 581 C CA . PHE A 1 81 ? 6.90859 -25.80841 -7.03124 1.000 17.39320 81 PHE A CA 1
ATOM 582 C C . PHE A 1 81 ? 7.49855 -26.67152 -8.14375 1.000 18.94925 81 PHE A C 1
ATOM 583 O O . PHE A 1 81 ? 7.22655 -27.87590 -8.17122 1.000 21.13368 81 PHE A O 1
ATOM 591 N N . THR A 1 82 ? 8.29569 -26.10757 -9.05371 1.000 18.40075 82 THR A N 1
ATOM 592 C CA . THR A 1 82 ? 8.95811 -26.89959 -10.08249 1.000 17.90396 82 THR A CA 1
ATOM 593 C C . THR A 1 82 ? 10.46942 -26.78526 -9.94189 1.000 19.81458 82 THR A C 1
ATOM 594 O O . THR A 1 82 ? 10.99338 -25.82773 -9.36970 1.000 18.40412 82 THR A O 1
ATOM 598 N N . LYS A 1 83 ? 11.17520 -27.77545 -10.49834 1.000 20.93076 83 LYS A N 1
ATOM 599 C CA . LYS A 1 83 ? 12.63411 -27.73624 -10.46849 1.000 25.30879 83 LYS A CA 1
ATOM 600 C C . LYS A 1 83 ? 13.19038 -26.59396 -11.30800 1.000 17.76664 83 LYS A C 1
ATOM 601 O O . LYS A 1 83 ? 14.22807 -26.02183 -10.95452 1.000 19.54006 83 LYS A O 1
ATOM 607 N N . GLU A 1 84 ? 12.50779 -26.23424 -12.39836 1.000 17.89242 84 GLU A N 1
ATOM 608 C CA . GLU A 1 84 ? 12.91584 -25.07288 -13.18252 1.000 18.07243 84 GLU A CA 1
ATOM 609 C C . GLU A 1 84 ? 12.86813 -23.80511 -12.33832 1.000 15.81643 84 GLU A C 1
ATOM 610 O O . GLU A 1 84 ? 13.78971 -22.98000 -12.38267 1.000 16.89331 84 GLU A O 1
ATOM 616 N N . GLN A 1 85 ? 11.79542 -23.63621 -11.55577 1.000 16.46918 85 GLN A N 1
ATOM 617 C CA . GLN A 1 85 ? 11.69502 -22.46190 -10.69928 1.000 16.75161 85 GLN A CA 1
ATOM 618 C C . GLN A 1 85 ? 12.79504 -22.44700 -9.64970 1.000 15.50448 85 GLN A C 1
ATOM 619 O O . GLN A 1 85 ? 13.38077 -21.39651 -9.37444 1.000 15.81520 85 GLN A O 1
ATOM 625 N N . VAL A 1 86 ? 13.07689 -23.60444 -9.04523 1.000 15.71691 86 VAL A N 1
ATOM 626 C CA . VAL A 1 86 ? 14.15676 -23.71547 -8.06722 1.000 16.80443 86 VAL A CA 1
ATOM 627 C C . VAL A 1 86 ? 15.49155 -23.29819 -8.67841 1.000 15.90558 86 VAL A C 1
ATOM 628 O O . VAL A 1 86 ? 16.26839 -22.55895 -8.06194 1.000 16.61436 86 VAL A O 1
ATOM 632 N N A ARG A 1 87 ? 15.77684 -23.74997 -9.90288 0.550 17.94807 87 ARG A N 1
ATOM 633 N N B ARG A 1 87 ? 15.76322 -23.76320 -9.90225 0.450 17.94342 87 ARG A N 1
ATOM 634 C CA A ARG A 1 87 ? 17.05394 -23.40872 -10.52678 0.550 18.12253 87 ARG A CA 1
ATOM 635 C CA B ARG A 1 87 ? 17.00799 -23.43801 -10.59206 0.450 18.19952 87 ARG A CA 1
ATOM 636 C C A ARG A 1 87 ? 17.18246 -21.90772 -10.75732 0.550 15.76337 87 ARG A C 1
ATOM 637 C C B ARG A 1 87 ? 17.16832 -21.93379 -10.76833 0.450 15.81212 87 ARG A C 1
ATOM 638 O O A ARG A 1 87 ? 18.26021 -21.33349 -10.57057 0.550 17.15590 87 ARG A O 1
ATOM 639 O O B ARG A 1 87 ? 18.25287 -21.38458 -10.54962 0.450 17.19580 87 ARG A O 1
ATOM 654 N N . GLU A 1 88 ? 16.09515 -21.24779 -11.16256 1.000 15.59772 88 GLU A N 1
ATOM 655 C CA . GLU A 1 88 ? 16.19179 -19.81629 -11.42267 1.000 16.15576 88 GLU A CA 1
ATOM 656 C C . GLU A 1 88 ? 16.23804 -19.01626 -10.12481 1.000 14.23330 88 GLU A C 1
ATOM 657 O O . GLU A 1 88 ? 16.94619 -18.00530 -10.03455 1.000 15.30779 88 GLU A O 1
ATOM 663 N N . TRP A 1 89 ? 15.51412 -19.46327 -9.09530 1.000 14.49200 89 TRP A N 1
ATOM 664 C CA . TRP A 1 89 ? 15.62330 -18.80916 -7.79894 1.000 14.68842 89 TRP A CA 1
ATOM 665 C C . TRP A 1 89 ? 17.04249 -18.88383 -7.24954 1.000 15.66534 89 TRP A C 1
ATOM 666 O O . TRP A 1 89 ? 17.50959 -17.94324 -6.59839 1.000 15.64680 89 TRP A O 1
ATOM 677 N N . LYS A 1 90 ? 17.73056 -20.01126 -7.46999 1.000 16.08146 90 LYS A N 1
ATOM 678 C CA . LYS A 1 90 ? 19.07714 -20.17430 -6.93054 1.000 16.69176 90 LYS A CA 1
ATOM 679 C C . LYS A 1 90 ? 20.00550 -19.06910 -7.42209 1.000 16.15695 90 LYS A C 1
ATOM 680 O O . LYS A 1 90 ? 20.82504 -18.54570 -6.65585 1.000 16.15722 90 LYS A O 1
ATOM 686 N N . LYS A 1 91 ? 19.85720 -18.66886 -8.68606 1.000 16.23656 91 LYS A N 1
ATOM 687 C CA . LYS A 1 91 ? 20.68572 -17.58926 -9.21265 1.000 17.67594 91 LYS A CA 1
ATOM 688 C C . LYS A 1 91 ? 20.39815 -16.28008 -8.49538 1.000 17.63927 91 LYS A C 1
ATOM 689 O O . LYS A 1 91 ? 21.30696 -15.48257 -8.24688 1.000 20.13294 91 LYS A O 1
ATOM 695 N N . ILE A 1 92 ? 19.13239 -16.04369 -8.15194 1.000 15.61644 92 ILE A N 1
ATOM 696 C CA . ILE A 1 92 ? 18.76181 -14.81552 -7.46271 1.000 16.57669 92 ILE A CA 1
ATOM 697 C C . ILE A 1 92 ? 19.27368 -14.84060 -6.03057 1.000 15.86285 92 ILE A C 1
ATOM 698 O O . ILE A 1 92 ? 19.84052 -13.85963 -5.53711 1.000 15.62023 92 ILE A O 1
ATOM 703 N N . VAL A 1 93 ? 19.07444 -15.96510 -5.34039 1.000 15.29700 93 VAL A N 1
ATOM 704 C CA . VAL A 1 93 ? 19.54073 -16.09351 -3.96385 1.000 15.39790 93 VAL A CA 1
ATOM 705 C C . VAL A 1 93 ? 21.05234 -15.90850 -3.88972 1.000 15.19797 93 VAL A C 1
ATOM 706 O O . VAL A 1 93 ? 21.57028 -15.25690 -2.97705 1.000 15.54474 93 VAL A O 1
ATOM 710 N N . ASP A 1 94 ? 21.77867 -16.44993 -4.86837 1.000 16.08241 94 ASP A N 1
ATOM 711 C CA . ASP A 1 94 ? 23.23595 -16.33578 -4.84470 1.000 17.44580 94 ASP A CA 1
ATOM 712 C C . ASP A 1 94 ? 23.68202 -14.88115 -4.91998 1.000 15.79677 94 ASP A C 1
ATOM 713 O O . ASP A 1 94 ? 24.59646 -14.46555 -4.19840 1.000 19.24517 94 ASP A O 1
ATOM 718 N N A VAL A 1 95 ? 23.03794 -14.09576 -5.78054 0.428 16.20670 95 VAL A N 1
ATOM 719 N N B VAL A 1 95 ? 23.05002 -14.07743 -5.78026 0.572 16.15609 95 VAL A N 1
ATOM 720 C CA A VAL A 1 95 ? 23.40609 -12.69480 -5.93111 0.428 17.25967 95 VAL A CA 1
ATOM 721 C CA B VAL A 1 95 ? 23.48954 -12.68582 -5.88072 0.572 17.20451 95 VAL A CA 1
ATOM 722 C C A VAL A 1 95 ? 23.09635 -11.91386 -4.65794 0.428 16.84384 95 VAL A C 1
ATOM 723 C C B VAL A 1 95 ? 23.09942 -11.88862 -4.64204 0.572 16.85502 95 VAL A C 1
ATOM 724 O O A VAL A 1 95 ? 23.86117 -11.03057 -4.25139 0.428 17.50678 95 VAL A O 1
ATOM 725 O O B VAL A 1 95 ? 23.81156 -10.95688 -4.24671 0.572 17.47237 95 VAL A O 1
ATOM 732 N N . VAL A 1 96 ? 21.97893 -12.23518 -3.99973 1.000 14.95343 96 VAL A N 1
ATOM 733 C CA . VAL A 1 96 ? 21.62895 -11.57715 -2.74446 1.000 16.67449 96 VAL A CA 1
ATOM 734 C C . VAL A 1 96 ? 22.61052 -11.95972 -1.64102 1.000 15.16074 96 VAL A C 1
ATOM 735 O O . VAL A 1 96 ? 23.05906 -11.11037 -0.86357 1.000 16.54801 96 VAL A O 1
ATOM 739 N N . HIS A 1 97 ? 22.93911 -13.24908 -1.54253 1.000 15.30090 97 HIS A N 1
ATOM 740 C CA . HIS A 1 97 ? 23.89071 -13.69428 -0.52807 1.000 15.88107 97 HIS A CA 1
ATOM 741 C C . HIS A 1 97 ? 25.27502 -13.09483 -0.74245 1.000 16.82243 97 HIS A C 1
ATOM 742 O O . HIS A 1 97 ? 25.99740 -12.85066 0.22984 1.000 17.29540 97 HIS A O 1
ATOM 749 N N . ALA A 1 98 ? 25.65414 -12.84385 -1.99828 1.000 16.28750 98 ALA A N 1
ATOM 750 C CA . ALA A 1 98 ? 26.95108 -12.22341 -2.26562 1.000 17.43113 98 ALA A CA 1
ATOM 751 C C . ALA A 1 98 ? 27.04684 -10.82251 -1.67077 1.000 21.31104 98 ALA A C 1
ATOM 752 O O . ALA A 1 98 ? 28.15397 -10.34110 -1.41326 1.000 23.55222 98 ALA A O 1
ATOM 754 N N . LYS A 1 99 ? 25.91497 -10.16714 -1.42918 1.000 17.07466 99 LYS A N 1
ATOM 755 C CA . LYS A 1 99 ? 25.88660 -8.86301 -0.78769 1.000 18.09195 99 LYS A CA 1
ATOM 756 C C . LYS A 1 99 ? 25.80289 -8.97099 0.73000 1.000 17.22992 99 LYS A C 1
ATOM 757 O O . LYS A 1 99 ? 25.81200 -7.94359 1.41937 1.000 20.18310 99 LYS A O 1
ATOM 763 N N . GLY A 1 100 ? 25.71630 -10.18672 1.26667 1.000 16.14174 100 GLY A N 1
ATOM 764 C CA . GLY A 1 100 ? 25.64650 -10.39204 2.69183 1.000 17.38415 100 GLY A CA 1
ATOM 765 C C . GLY A 1 100 ? 24.25825 -10.32753 3.28233 1.000 16.33978 100 GLY A C 1
ATOM 766 O O . GLY A 1 100 ? 24.13384 -10.26971 4.50822 1.000 17.71601 100 GLY A O 1
ATOM 767 N N . ALA A 1 101 ? 23.21603 -10.35263 2.46057 1.000 16.01492 101 ALA A N 1
ATOM 768 C CA . ALA A 1 101 ? 21.85820 -10.25931 2.97316 1.000 16.48184 101 ALA A CA 1
ATOM 769 C C . ALA A 1 101 ? 21.30868 -11.63607 3.31610 1.000 14.91572 101 ALA A C 1
ATOM 770 O O . ALA A 1 101 ? 21.79258 -12.67098 2.84841 1.000 17.32821 101 ALA A O 1
ATOM 772 N N . VAL A 1 102 ? 20.27645 -11.62604 4.15336 1.000 14.35696 102 VAL A N 1
ATOM 773 C CA . VAL A 1 102 ? 19.49064 -12.80555 4.49989 1.000 14.32089 102 VAL A CA 1
ATOM 774 C C . VAL A 1 102 ? 18.17470 -12.68545 3.74433 1.000 13.21780 102 VAL A C 1
ATOM 775 O O . VAL A 1 102 ? 17.59107 -11.59839 3.69445 1.000 14.18161 102 VAL A O 1
ATOM 779 N N . ILE A 1 103 ? 17.70614 -13.77736 3.14380 1.000 12.52333 103 ILE A N 1
ATOM 780 C CA . ILE A 1 103 ? 16.50685 -13.71007 2.30871 1.000 12.96434 103 ILE A CA 1
ATOM 781 C C . ILE A 1 103 ? 15.58549 -14.89709 2.58402 1.000 14.31251 103 ILE A C 1
ATOM 782 O O . ILE A 1 103 ? 16.01578 -16.05695 2.55349 1.000 13.62499 103 ILE A O 1
ATOM 787 N N . PHE A 1 104 ? 14.30716 -14.60512 2.83328 1.000 11.63737 104 PHE A N 1
ATOM 788 C CA . PHE A 1 104 ? 13.26458 -15.61127 2.98102 1.000 11.91956 104 PHE A CA 1
ATOM 789 C C . PHE A 1 104 ? 12.31435 -15.52039 1.79280 1.000 12.37471 104 PHE A C 1
ATOM 790 O O . PHE A 1 104 ? 12.03062 -14.42736 1.29274 1.000 12.60623 104 PHE A O 1
ATOM 798 N N . CYS A 1 105 ? 11.80423 -16.67177 1.36061 1.000 11.17987 105 CYS A N 1
ATOM 799 C CA . CYS A 1 105 ? 10.80921 -16.75004 0.29336 1.000 11.00727 105 CYS A CA 1
ATOM 800 C C . CYS A 1 105 ? 9.41062 -16.81364 0.90185 1.000 10.73876 105 CYS A C 1
ATOM 801 O O . CYS A 1 105 ? 9.12760 -17.69849 1.71742 1.000 11.80173 105 CYS A O 1
ATOM 804 N N . GLN A 1 106 ? 8.53230 -15.88784 0.51615 1.000 12.05638 106 GLN A N 1
ATOM 805 C CA . GLN A 1 106 ? 7.16283 -15.92804 1.02437 1.000 11.55414 106 GLN A CA 1
ATOM 806 C C . GLN A 1 106 ? 6.33025 -16.90115 0.19740 1.000 11.01844 106 GLN A C 1
ATOM 807 O O . GLN A 1 106 ? 6.25097 -16.77124 -1.02697 1.000 11.67091 106 GLN A O 1
ATOM 813 N N . LEU A 1 107 ? 5.70269 -17.86607 0.86590 1.000 11.35489 107 LEU A N 1
ATOM 814 C CA . LEU A 1 107 ? 4.88334 -18.88391 0.22430 1.000 10.50672 107 LEU A CA 1
ATOM 815 C C . LEU A 1 107 ? 3.42887 -18.42441 0.25015 1.000 11.11138 107 LEU A C 1
ATOM 816 O O . LEU A 1 107 ? 2.87628 -18.16425 1.32863 1.000 11.30021 107 LEU A O 1
ATOM 821 N N . TRP A 1 108 ? 2.80660 -18.33815 -0.92684 1.000 11.20420 108 TRP A N 1
ATOM 822 C CA . TRP A 1 108 ? 1.56166 -17.59721 -1.09892 1.000 11.91413 108 TRP A CA 1
ATOM 823 C C . TRP A 1 108 ? 0.55776 -18.41544 -1.88981 1.000 11.24447 108 TRP A C 1
ATOM 824 O O . TRP A 1 108 ? 0.80634 -18.74759 -3.05408 1.000 12.86547 108 TRP A O 1
ATOM 835 N N . HIS A 1 109 ? -0.58950 -18.69129 -1.28324 1.000 11.39052 109 HIS A N 1
ATOM 836 C CA . HIS A 1 109 ? -1.74711 -19.24049 -1.97974 1.000 11.14211 109 HIS A CA 1
ATOM 837 C C . HIS A 1 109 ? -2.89861 -18.25467 -1.81734 1.000 11.71462 109 HIS A C 1
ATOM 838 O O . HIS A 1 109 ? -3.25540 -17.89209 -0.68736 1.000 11.24938 109 HIS A O 1
ATOM 845 N N . VAL A 1 110 ? -3.48525 -17.82725 -2.93936 1.000 11.91868 110 VAL A N 1
ATOM 846 C CA . VAL A 1 110 ? -4.51889 -16.78881 -2.90980 1.000 11.35639 110 VAL A CA 1
ATOM 847 C C . VAL A 1 110 ? -5.91292 -17.30440 -2.58955 1.000 11.77928 110 VAL A C 1
ATOM 848 O O . VAL A 1 110 ? -6.81007 -16.49342 -2.33112 1.000 10.75637 110 VAL A O 1
ATOM 852 N N . GLY A 1 111 ? -6.13036 -18.61414 -2.62280 1.000 10.91754 111 GLY A N 1
ATOM 853 C CA . GLY A 1 111 ? -7.47628 -19.14004 -2.44418 1.000 11.31077 111 GLY A CA 1
ATOM 854 C C . GLY A 1 111 ? -8.45844 -18.50907 -3.41106 1.000 9.96328 111 GLY A C 1
ATOM 855 O O . GLY A 1 111 ? -8.22618 -18.47572 -4.63021 1.000 11.92631 111 GLY A O 1
ATOM 856 N N . ARG A 1 112 ? -9.56208 -17.97092 -2.87582 1.000 10.82260 112 ARG A N 1
ATOM 857 C CA . ARG A 1 112 ? -10.64604 -17.43732 -3.69670 1.000 12.53904 112 ARG A CA 1
ATOM 858 C C . ARG A 1 112 ? -10.28421 -16.13018 -4.40422 1.000 11.14919 112 ARG A C 1
ATOM 859 O O . ARG A 1 112 ? -11.05323 -15.68364 -5.27238 1.000 12.10749 112 ARG A O 1
ATOM 867 N N . ALA A 1 113 ? -9.16959 -15.48654 -4.04790 1.000 11.39486 113 ALA A N 1
ATOM 868 C CA . ALA A 1 113 ? -8.77418 -14.22901 -4.69556 1.000 10.91438 113 ALA A CA 1
ATOM 869 C C . ALA A 1 113 ? -8.04734 -14.55249 -5.99902 1.000 11.85332 113 ALA A C 1
ATOM 870 O O . ALA A 1 113 ? -6.84377 -14.34137 -6.15350 1.000 12.07603 113 ALA A O 1
ATOM 872 N N . SER A 1 114 ? -8.80219 -15.12281 -6.93117 1.000 11.24873 114 SER A N 1
ATOM 873 C CA . SER A 1 114 ? -8.24963 -15.54651 -8.20838 1.000 12.22426 114 SER A CA 1
ATOM 874 C C . SER A 1 114 ? -9.35407 -15.43328 -9.25085 1.000 13.17060 114 SER A C 1
ATOM 875 O O . SER A 1 114 ? -10.40704 -14.83310 -9.00422 1.000 13.40502 114 SER A O 1
ATOM 878 N N . HIS A 1 115 ? -9.11595 -16.03164 -10.41268 1.000 13.13490 115 HIS A N 1
ATOM 879 C CA . HIS A 1 115 ? -10.01651 -15.92624 -11.54871 1.000 13.76339 115 HIS A CA 1
ATOM 880 C C . HIS A 1 115 ? -9.72079 -17.12324 -12.43050 1.000 14.49921 115 HIS A C 1
ATOM 881 O O . HIS A 1 115 ? -8.62930 -17.69263 -12.37966 1.000 14.16723 115 HIS A O 1
ATOM 888 N N A GLU A 1 116 ? -10.72144 -17.50124 -13.22491 0.609 15.80040 116 GLU A N 1
ATOM 889 N N B GLU A 1 116 ? -10.70418 -17.50597 -13.25031 0.391 15.81256 116 GLU A N 1
ATOM 890 C CA A GLU A 1 116 ? -10.55469 -18.57711 -14.19176 0.609 16.57172 116 GLU A CA 1
ATOM 891 C CA B GLU A 1 116 ? -10.48414 -18.63157 -14.15464 0.391 16.44086 116 GLU A CA 1
ATOM 892 C C A GLU A 1 116 ? -9.28008 -18.40453 -15.01788 0.609 15.68378 116 GLU A C 1
ATOM 893 C C B GLU A 1 116 ? -9.25902 -18.41684 -15.03834 0.391 15.72119 116 GLU A C 1
ATOM 894 O O A GLU A 1 116 ? -8.57125 -19.37931 -15.28946 0.609 17.09161 116 GLU A O 1
ATOM 895 O O B GLU A 1 116 ? -8.56836 -19.38247 -15.37960 0.391 17.15798 116 GLU A O 1
ATOM 906 N N . VAL A 1 117 ? -8.95059 -17.16440 -15.39050 1.000 14.16418 117 VAL A N 1
ATOM 907 C CA . VAL A 1 117 ? -7.77832 -16.90032 -16.22545 1.000 15.22279 117 VAL A CA 1
ATOM 908 C C . VAL A 1 117 ? -6.47490 -17.30207 -15.54418 1.000 14.79930 117 VAL A C 1
ATOM 909 O O . VAL A 1 117 ? -5.46928 -17.52355 -16.22794 1.000 15.75903 117 VAL A O 1
ATOM 913 N N . TYR A 1 118 ? -6.46595 -17.39658 -14.21282 1.000 13.67333 118 TYR A N 1
ATOM 914 C CA . TYR A 1 118 ? -5.26854 -17.74901 -13.46437 1.000 13.18884 118 TYR A CA 1
ATOM 915 C C . TYR A 1 118 ? -5.22111 -19.21268 -13.06524 1.000 13.66028 118 TYR A C 1
ATOM 916 O O . TYR A 1 118 ? -4.22757 -19.63982 -12.47154 1.000 16.10882 118 TYR A O 1
ATOM 925 N N . GLN A 1 119 ? -6.26132 -19.99741 -13.38885 1.000 14.67595 119 GLN A N 1
ATOM 926 C CA . GLN A 1 119 ? -6.37686 -21.36783 -12.92357 1.000 15.23571 119 GLN A CA 1
ATOM 927 C C . GLN A 1 119 ? -6.18528 -22.35299 -14.06828 1.000 16.03187 119 GLN A C 1
ATOM 928 O O . GLN A 1 119 ? -6.65883 -22.10249 -15.18125 1.000 19.37947 119 GLN A O 1
ATOM 934 N N . PRO A 1 120 ? -5.52336 -23.48115 -13.81362 1.000 18.53393 120 PRO A N 1
ATOM 935 C CA . PRO A 1 120 ? -5.41423 -24.52569 -14.84100 1.000 21.03435 120 PRO A CA 1
ATOM 936 C C . PRO A 1 120 ? -6.79480 -24.93567 -15.32650 1.000 22.36712 120 PRO A C 1
ATOM 937 O O . PRO A 1 120 ? -7.73281 -25.08054 -14.53880 1.000 22.62758 120 PRO A O 1
ATOM 941 N N . ALA A 1 121 ? -6.91784 -25.10051 -16.64431 1.000 21.78767 121 ALA A N 1
ATOM 942 C CA . ALA A 1 121 ? -8.15962 -25.53029 -17.27883 1.000 23.71957 121 ALA A CA 1
ATOM 943 C C . ALA A 1 121 ? -9.31305 -24.56470 -17.03064 1.000 21.34661 121 ALA A C 1
ATOM 944 O O . ALA A 1 121 ? -10.47616 -24.92201 -17.23246 1.000 24.47214 121 ALA A O 1
ATOM 946 N N . GLY A 1 122 ? -9.02282 -23.34848 -16.56866 1.000 20.85409 122 GLY A N 1
ATOM 947 C CA . GLY A 1 122 ? -10.08054 -22.40768 -16.25569 1.000 20.78458 122 GLY A CA 1
ATOM 948 C C . GLY A 1 122 ? -10.97327 -22.82214 -15.10763 1.000 20.49561 122 GLY A C 1
ATOM 949 O O . GLY A 1 122 ? -12.12075 -22.37484 -15.03567 1.000 22.12441 122 GLY A O 1
ATOM 950 N N . ALA A 1 123 ? -10.47701 -23.66810 -14.20560 1.000 19.63214 123 ALA A N 1
ATOM 951 C CA . ALA A 1 123 ? -11.26522 -24.16565 -13.08662 1.000 20.10374 123 ALA A CA 1
ATOM 952 C C . ALA A 1 123 ? -11.50860 -23.06848 -12.05426 1.000 18.32524 123 ALA A C 1
ATOM 953 O O . ALA A 1 123 ? -10.83040 -22.03923 -12.02368 1.000 18.79844 123 ALA A O 1
ATOM 955 N N . ALA A 1 124 ? -12.48628 -23.31208 -11.18495 1.000 19.42996 124 ALA A N 1
ATOM 956 C CA . ALA A 1 124 ? -12.76928 -22.36924 -10.11789 1.000 17.64166 124 ALA A CA 1
ATOM 957 C C . ALA A 1 124 ? -11.61956 -22.36557 -9.11099 1.000 17.08239 124 ALA A C 1
ATOM 958 O O . ALA A 1 124 ? -11.01127 -23.40768 -8.85050 1.000 17.35606 124 ALA A O 1
ATOM 960 N N A PRO A 1 125 ? -11.27105 -21.20152 -8.57181 0.562 15.52876 125 PRO A N 1
ATOM 961 N N B PRO A 1 125 ? -11.30426 -21.21337 -8.52689 0.438 15.59466 125 PRO A N 1
ATOM 962 C CA A PRO A 1 125 ? -10.33936 -21.15415 -7.43842 0.562 14.35600 125 PRO A CA 1
ATOM 963 C CA B PRO A 1 125 ? -10.31841 -21.19849 -7.44339 0.438 14.33960 125 PRO A CA 1
ATOM 964 C C A PRO A 1 125 ? -10.88828 -21.93506 -6.24906 0.562 14.44167 125 PRO A C 1
ATOM 965 C C B PRO A 1 125 ? -10.88776 -21.89650 -6.21790 0.438 14.43525 125 PRO A C 1
ATOM 966 O O A PRO A 1 125 ? -12.07844 -22.24968 -6.17664 0.562 14.98835 125 PRO A O 1
ATOM 967 O O B PRO A 1 125 ? -12.09575 -22.11462 -6.09959 0.438 15.18210 125 PRO A O 1
ATOM 974 N N . ILE A 1 126 ? -9.99740 -22.26116 -5.30439 1.000 13.61904 126 ILE A N 1
ATOM 975 C CA . ILE A 1 126 ? -10.38111 -23.00675 -4.10273 1.000 12.79081 126 ILE A CA 1
ATOM 976 C C . ILE A 1 126 ? -10.46719 -22.08533 -2.89477 1.000 13.37981 126 ILE A C 1
ATOM 977 O O . ILE A 1 126 ? -9.78119 -21.06198 -2.82342 1.000 14.43666 126 ILE A O 1
ATOM 982 N N . SER A 1 127 ? -11.26367 -22.49015 -1.90335 1.000 14.12715 127 SER A N 1
ATOM 983 C CA . SER A 1 127 ? -11.36911 -21.73623 -0.66431 1.000 14.03079 127 SER A CA 1
ATOM 984 C C . SER A 1 127 ? -11.91115 -22.64440 0.42871 1.000 15.24538 127 SER A C 1
ATOM 985 O O . SER A 1 127 ? -12.18132 -23.82930 0.21998 1.000 15.32790 127 SER A O 1
ATOM 988 N N . SER A 1 128 ? -12.07081 -22.06053 1.61011 1.000 13.74700 128 SER A N 1
ATOM 989 C CA . SER A 1 128 ? -12.76293 -22.70938 2.71875 1.000 14.01660 128 SER A CA 1
ATOM 990 C C . SER A 1 128 ? -14.25840 -22.78237 2.47898 1.000 13.46972 128 SER A C 1
ATOM 991 O O . SER A 1 128 ? -14.94244 -23.57192 3.14095 1.000 14.85353 128 SER A O 1
ATOM 994 N N A THR A 1 129 ? -14.75442 -21.99620 1.52521 0.780 16.03808 129 THR A N 1
ATOM 995 N N B THR A 1 129 ? -14.77214 -22.03678 1.50628 0.220 16.01733 129 THR A N 1
ATOM 996 C CA A THR A 1 129 ? -16.14216 -21.59952 1.39369 0.780 15.77972 129 THR A CA 1
ATOM 997 C CA B THR A 1 129 ? -16.19285 -21.74293 1.41796 0.220 15.48067 129 THR A CA 1
ATOM 998 C C A THR A 1 129 ? -16.48972 -21.55673 -0.09338 0.780 14.94240 129 THR A C 1
ATOM 999 C C B THR A 1 129 ? -16.50696 -21.40068 -0.03533 0.220 15.15459 129 THR A C 1
ATOM 1000 O O A THR A 1 129 ? -15.60917 -21.59502 -0.95727 0.780 14.46493 129 THR A O 1
ATOM 1001 O O B THR A 1 129 ? -15.60423 -21.10849 -0.82091 0.220 14.95846 129 THR A O 1
ATOM 1008 N N . GLU A 1 130 ? -17.79003 -21.48307 -0.40081 1.000 15.55095 130 GLU A N 1
ATOM 1009 C CA . GLU A 1 130 ? -18.24573 -21.11509 -1.74061 1.000 15.16466 130 GLU A CA 1
ATOM 1010 C C . GLU A 1 130 ? -18.56036 -19.62962 -1.87345 1.000 14.60043 130 GLU A C 1
ATOM 1011 O O . GLU A 1 130 ? -18.98161 -19.18964 -2.95228 1.000 16.05794 130 GLU A O 1
ATOM 1017 N N . LYS A 1 131 ? -18.35174 -18.85421 -0.82644 1.000 15.48640 131 LYS A N 1
ATOM 1018 C CA . LYS A 1 131 ? -18.65686 -17.42649 -0.86908 1.000 16.19500 131 LYS A CA 1
ATOM 1019 C C . LYS A 1 131 ? -17.58873 -16.69639 -1.66835 1.000 15.28592 131 LYS A C 1
ATOM 1020 O O . LYS A 1 131 ? -16.39375 -16.84957 -1.38429 1.000 14.32032 131 LYS A O 1
ATOM 1026 N N . PRO A 1 132 ? -17.96504 -15.89937 -2.65795 1.000 13.94690 132 PRO A N 1
ATOM 1027 C CA . PRO A 1 132 ? -16.97450 -15.11943 -3.40186 1.000 13.16848 132 PRO A CA 1
ATOM 1028 C C . PRO A 1 132 ? -16.65079 -13.82828 -2.67109 1.000 14.87268 132 PRO A C 1
ATOM 1029 O O . PRO A 1 132 ? -17.41222 -13.34463 -1.83288 1.000 15.15847 132 PRO A O 1
ATOM 1033 N N . ILE A 1 133 ? -15.50250 -13.24893 -3.03355 1.000 13.03903 133 ILE A N 1
ATOM 1034 C CA . ILE A 1 133 ? -15.28163 -11.84134 -2.74286 1.000 14.14041 133 ILE A CA 1
ATOM 1035 C C . ILE A 1 133 ? -16.38374 -11.05624 -3.44915 1.000 14.25384 133 ILE A C 1
ATOM 1036 O O . ILE A 1 133 ? -16.79354 -11.40503 -4.55921 1.000 15.24376 133 ILE A O 1
ATOM 1041 N N . SER A 1 134 ? -16.90227 -10.02113 -2.78765 1.000 14.78877 134 SER A N 1
ATOM 1042 C CA . SER A 1 134 ? -18.03213 -9.28623 -3.34973 1.000 14.47979 134 SER A CA 1
ATOM 1043 C C . SER A 1 134 ? -17.57963 -8.38021 -4.50083 1.000 18.14361 134 SER A C 1
ATOM 1044 O O . SER A 1 134 ? -16.38358 -8.15440 -4.73198 1.000 16.14620 134 SER A O 1
ATOM 1047 N N . ASN A 1 135 ? -18.56827 -7.81600 -5.20843 1.000 17.32120 135 ASN A N 1
ATOM 1048 C CA . ASN A 1 135 ? -18.29535 -6.96111 -6.36303 1.000 16.43340 135 ASN A CA 1
ATOM 1049 C C . ASN A 1 135 ? -17.71999 -5.59794 -5.98728 1.000 18.73853 135 ASN A C 1
ATOM 1050 O O . ASN A 1 135 ? -17.42778 -4.80220 -6.88756 1.000 22.80665 135 ASN A O 1
ATOM 1055 N N . ARG A 1 136 ? -17.55647 -5.30390 -4.69822 1.000 19.48747 136 ARG A N 1
ATOM 1056 C CA . ARG A 1 136 ? -16.82188 -4.11883 -4.27341 1.000 19.83208 136 ARG A CA 1
ATOM 1057 C C . ARG A 1 136 ? -15.36035 -4.18063 -4.70165 1.000 23.36613 136 ARG A C 1
ATOM 1058 O O . ARG A 1 136 ? -14.70828 -3.13539 -4.81387 1.000 24.90438 136 ARG A O 1
ATOM 1066 N N . TRP A 1 137 ? -14.84042 -5.37828 -4.95338 1.000 16.53051 137 TRP A N 1
ATOM 1067 C CA . TRP A 1 137 ? -13.44528 -5.58269 -5.32233 1.000 14.05664 137 TRP A CA 1
ATOM 1068 C C . TRP A 1 137 ? -13.38094 -6.22072 -6.69978 1.000 15.40465 137 TRP A C 1
ATOM 1069 O O . TRP A 1 137 ? -14.21425 -7.06127 -7.04484 1.000 15.72964 137 TRP A O 1
ATOM 1080 N N A ARG A 1 138 ? -12.36485 -5.83377 -7.47061 0.575 15.33882 138 ARG A N 1
ATOM 1081 N N B ARG A 1 138 ? -12.38929 -5.81933 -7.49136 0.425 15.45086 138 ARG A N 1
ATOM 1082 C CA A ARG A 1 138 ? -12.15235 -6.35069 -8.81448 0.575 14.96540 138 ARG A CA 1
ATOM 1083 C CA B ARG A 1 138 ? -12.17847 -6.39050 -8.81360 0.425 14.98345 138 ARG A CA 1
ATOM 1084 C C A ARG A 1 138 ? -10.71833 -6.84278 -8.91954 0.575 14.76025 138 ARG A C 1
ATOM 1085 C C B ARG A 1 138 ? -10.73018 -6.84060 -8.93131 0.425 14.75339 138 ARG A C 1
ATOM 1086 O O A ARG A 1 138 ? -9.81126 -6.27475 -8.30702 0.575 17.26985 138 ARG A O 1
ATOM 1087 O O B ARG A 1 138 ? -9.82917 -6.23933 -8.34144 0.425 17.21197 138 ARG A O 1
ATOM 1102 N N . ILE A 1 139 ? -10.51797 -7.90791 -9.69593 1.000 13.28191 139 ILE A N 1
ATOM 1103 C CA . ILE A 1 139 ? -9.20875 -8.55029 -9.82096 1.000 13.32374 139 ILE A CA 1
ATOM 1104 C C . ILE A 1 139 ? -8.46695 -8.01714 -11.03945 1.000 12.82725 139 ILE A C 1
ATOM 1105 O O . ILE A 1 139 ? -9.03302 -7.86975 -12.13066 1.000 15.17479 139 ILE A O 1
ATOM 1110 N N . LEU A 1 140 ? -7.18270 -7.74612 -10.86171 1.000 12.18804 140 LEU A N 1
ATOM 1111 C CA . LEU A 1 140 ? -6.33640 -7.34970 -11.97905 1.000 14.09675 140 LEU A CA 1
ATOM 1112 C C . LEU A 1 140 ? -6.16582 -8.52418 -12.93244 1.000 13.80164 140 LEU A C 1
ATOM 1113 O O . LEU A 1 140 ? -5.77029 -9.62194 -12.52689 1.000 13.40121 140 LEU A O 1
ATOM 1118 N N . MET A 1 141 ? -6.44561 -8.28514 -14.20663 1.000 13.32559 141 MET A N 1
ATOM 1119 C CA . MET A 1 141 ? -6.36418 -9.28472 -15.26224 1.000 13.10327 141 MET A CA 1
ATOM 1120 C C . MET A 1 141 ? -5.02624 -9.18492 -15.98215 1.000 13.46319 141 MET A C 1
ATOM 1121 O O . MET A 1 141 ? -4.35171 -8.15575 -15.90985 1.000 13.21340 141 MET A O 1
ATOM 1126 N N . PRO A 1 142 ? -4.61438 -10.23139 -16.71461 1.000 12.91524 142 PRO A N 1
ATOM 1127 C CA . PRO A 1 142 ? -3.30139 -10.17022 -17.38832 1.000 13.06065 142 PRO A CA 1
ATOM 1128 C C . PRO A 1 142 ? -3.17764 -9.05828 -18.41466 1.000 13.90105 142 PRO A C 1
ATOM 1129 O O . PRO A 1 142 ? -2.05634 -8.61151 -18.69026 1.000 16.89932 142 PRO A O 1
ATOM 1133 N N . ASP A 1 143 ? -4.28195 -8.58791 -18.97561 1.000 14.45665 143 ASP A N 1
ATOM 1134 C CA . ASP A 1 143 ? -4.22668 -7.51753 -19.95823 1.000 16.23523 143 ASP A CA 1
ATOM 1135 C C . ASP A 1 143 ? -4.31622 -6.12729 -19.33573 1.000 17.05281 143 ASP A C 1
ATOM 1136 O O . ASP A 1 143 ? -4.36205 -5.13425 -20.07446 1.000 19.27950 143 ASP A O 1
ATOM 1141 N N . GLY A 1 144 ? -4.33681 -6.02656 -18.00255 1.000 15.99483 144 GLY A N 1
ATOM 1142 C CA . GLY A 1 144 ? -4.39922 -4.74533 -17.34967 1.000 17.97005 144 GLY A CA 1
ATOM 1143 C C . GLY A 1 144 ? -5.79658 -4.25809 -17.05759 1.000 16.18703 144 GLY A C 1
ATOM 1144 O O . GLY A 1 144 ? -5.94663 -3.24833 -16.36078 1.000 21.98101 144 GLY A O 1
ATOM 1145 N N . THR A 1 145 ? -6.81986 -4.93739 -17.56395 1.000 15.56386 145 THR A N 1
ATOM 1146 C CA . THR A 1 145 ? -8.18664 -4.62410 -17.18725 1.000 16.37641 145 THR A CA 1
ATOM 1147 C C . THR A 1 145 ? -8.48748 -5.26922 -15.83800 1.000 16.09357 145 THR A C 1
ATOM 1148 O O . THR A 1 145 ? -7.64349 -5.94235 -15.23561 1.000 16.85083 145 THR A O 1
ATOM 1152 N N . HIS A 1 146 ? -9.71102 -5.08447 -15.36194 1.000 17.06514 146 HIS A N 1
ATOM 1153 C CA . HIS A 1 146 ? -10.12469 -5.64066 -14.08342 1.000 16.18310 146 HIS A CA 1
ATOM 1154 C C . HIS A 1 146 ? -11.34877 -6.51772 -14.28340 1.000 18.84578 146 HIS A C 1
ATOM 1155 O O . HIS A 1 146 ? -12.23174 -6.19609 -15.08409 1.000 25.06194 146 HIS A O 1
ATOM 1162 N N . GLY A 1 147 ? -11.37460 -7.64654 -13.57887 1.000 15.65390 147 GLY A N 1
ATOM 1163 C CA . GLY A 1 147 ? -12.41609 -8.63258 -13.73268 1.000 16.94376 147 GLY A CA 1
ATOM 1164 C C . GLY A 1 147 ? -13.13452 -8.94706 -12.43095 1.000 14.17129 147 GLY A C 1
ATOM 1165 O O . GLY A 1 147 ? -12.87337 -8.35418 -11.37594 1.000 15.44895 147 GLY A O 1
ATOM 1166 N N A ILE A 1 148 ? -14.05900 -9.89701 -12.52296 0.392 16.12599 148 ILE A N 1
ATOM 1167 N N B ILE A 1 148 ? -14.04315 -9.91338 -12.52435 0.608 16.12290 148 ILE A N 1
ATOM 1168 C CA A ILE A 1 148 ? -14.95254 -10.22785 -11.41882 0.392 14.92497 148 ILE A CA 1
ATOM 1169 C CA B ILE A 1 148 ? -14.95113 -10.28763 -11.45078 0.608 14.91648 148 ILE A CA 1
ATOM 1170 C C A ILE A 1 148 ? -14.44117 -11.47295 -10.70641 0.392 14.24313 148 ILE A C 1
ATOM 1171 C C B ILE A 1 148 ? -14.36095 -11.47631 -10.70851 0.608 14.12579 148 ILE A C 1
ATOM 1172 O O A ILE A 1 148 ? -14.19299 -12.50378 -11.34323 0.392 15.05760 148 ILE A O 1
ATOM 1173 O O B ILE A 1 148 ? -13.98628 -12.47848 -11.32924 0.608 15.41713 148 ILE A O 1
ATOM 1182 N N . TYR A 1 149 ? -14.30524 -11.38669 -9.38544 1.000 13.78456 149 TYR A N 1
ATOM 1183 C CA . TYR A 1 149 ? -13.92707 -12.55796 -8.59573 1.000 13.58788 149 TYR A CA 1
ATOM 1184 C C . TYR A 1 149 ? -15.05501 -13.58467 -8.64649 1.000 13.93559 149 TYR A C 1
ATOM 1185 O O . TYR A 1 149 ? -16.20619 -13.25086 -8.32169 1.000 15.10920 149 TYR A O 1
ATOM 1194 N N . PRO A 1 150 ? -14.77147 -14.82965 -9.01061 1.000 13.81023 150 PRO A N 1
ATOM 1195 C CA . PRO A 1 150 ? -15.81407 -15.85103 -9.13364 1.000 15.48775 150 PRO A CA 1
ATOM 1196 C C . PRO A 1 150 ? -16.08504 -16.55998 -7.81116 1.000 15.72753 150 PRO A C 1
ATOM 1197 O O . PRO A 1 150 ? -15.35713 -16.41215 -6.82760 1.000 15.45027 150 PRO A O 1
ATOM 1201 N N . LYS A 1 151 ? -17.14090 -17.36867 -7.82333 1.000 17.33578 151 LYS A N 1
ATOM 1202 C CA . LYS A 1 151 ? -17.43499 -18.21922 -6.68049 1.000 16.52811 151 LYS A CA 1
ATOM 1203 C C . LYS A 1 151 ? -16.37732 -19.31287 -6.58481 1.000 16.01002 151 LYS A C 1
ATOM 1204 O O . LYS A 1 151 ? -16.11466 -20.00926 -7.56865 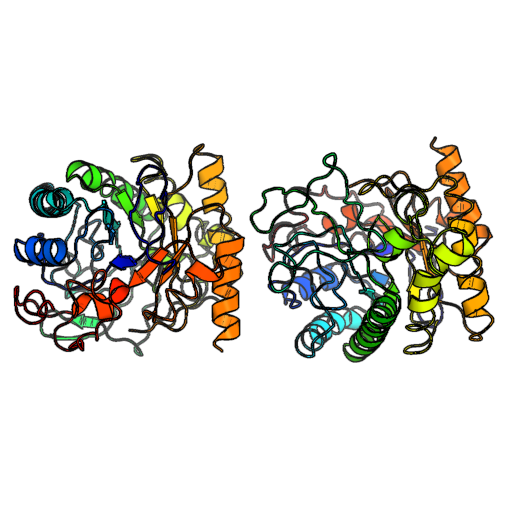1.000 17.55112 151 LYS A O 1
ATOM 1210 N N . PRO A 1 152 ? -15.74395 -19.48929 -5.43964 1.000 14.15624 152 PRO A N 1
ATOM 1211 C CA . PRO A 1 152 ? -14.74910 -20.55351 -5.30514 1.000 15.57898 152 PRO A CA 1
ATOM 1212 C C . PRO A 1 152 ? -15.40598 -21.89490 -5.00687 1.000 14.60161 152 PRO A C 1
ATOM 1213 O O . PRO A 1 152 ? -16.59172 -21.99084 -4.67884 1.000 16.36704 152 PRO A O 1
ATOM 1217 N N . ARG A 1 153 ? -14.58914 -22.93820 -5.11566 1.000 15.87621 153 ARG A N 1
ATOM 1218 C CA . ARG A 1 153 ? -14.96906 -24.29045 -4.73269 1.000 17.46861 153 ARG A CA 1
ATOM 1219 C C . ARG A 1 153 ? -14.49011 -24.53142 -3.30518 1.000 16.94484 153 ARG A C 1
ATOM 1220 O O . ARG A 1 153 ? -13.32096 -24.28620 -2.99561 1.000 16.46204 153 ARG A O 1
ATOM 1228 N N . ALA A 1 154 ? -15.39435 -24.98520 -2.43408 1.000 15.73941 154 ALA A N 1
ATOM 1229 C CA . ALA A 1 154 ? -15.05549 -25.24480 -1.03523 1.000 16.03878 154 ALA A CA 1
ATOM 1230 C C . ALA A 1 154 ? -14.41134 -26.61986 -0.91318 1.000 17.66292 154 ALA A C 1
ATOM 1231 O O . ALA A 1 154 ? -15.02207 -27.62692 -1.28501 1.000 21.46484 154 ALA A O 1
ATOM 1233 N N . ILE A 1 155 ? -13.18624 -26.66931 -0.39817 1.000 15.10763 155 ILE A N 1
ATOM 1234 C CA . ILE A 1 155 ? -12.41999 -27.91229 -0.37364 1.000 14.87316 155 ILE A CA 1
ATOM 1235 C C . ILE A 1 155 ? -12.74654 -28.75314 0.85829 1.000 16.35315 155 ILE A C 1
ATOM 1236 O O . ILE A 1 155 ? -13.05485 -28.23782 1.94020 1.000 16.65770 155 ILE A O 1
ATOM 1241 N N . GLY A 1 156 ? -12.66779 -30.08058 0.68971 1.000 15.44154 156 GLY A N 1
ATOM 1242 C CA . GLY A 1 156 ? -12.79365 -31.00471 1.79928 1.000 16.50585 156 GLY A CA 1
ATOM 1243 C C . GLY A 1 156 ? -11.46495 -31.22451 2.50748 1.000 14.38696 156 GLY A C 1
ATOM 1244 O O . GLY A 1 156 ? -10.43713 -30.63965 2.17385 1.000 15.25253 156 GLY A O 1
ATOM 1245 N N . THR A 1 157 ? -11.48678 -32.10241 3.51312 1.000 15.73775 157 THR A N 1
ATOM 1246 C CA . THR A 1 157 ? -10.31069 -32.22690 4.37215 1.000 16.10208 157 THR A CA 1
ATOM 1247 C C . THR A 1 157 ? -9.17455 -32.99582 3.70778 1.000 14.11649 157 THR A C 1
ATOM 1248 O O . THR A 1 157 ? -8.00650 -32.76034 4.02873 1.000 14.90350 157 THR A O 1
ATOM 1252 N N . TYR A 1 158 ? -9.47812 -33.91763 2.79228 1.000 14.58312 158 TYR A N 1
ATOM 1253 C CA . TYR A 1 158 ? -8.40390 -34.54264 2.02576 1.000 15.15695 158 TYR A CA 1
ATOM 1254 C C . TYR A 1 158 ? -7.65438 -33.49502 1.21438 1.000 13.91635 158 TYR A C 1
ATOM 1255 O O . TYR A 1 158 ? -6.41824 -33.43813 1.23238 1.000 15.56618 158 TYR A O 1
ATOM 1264 N N . GLU A 1 159 ? -8.39642 -32.63172 0.51747 1.000 14.51556 159 GLU A N 1
ATOM 1265 C CA . GLU A 1 159 ? -7.74125 -31.59370 -0.26907 1.000 16.07135 159 GLU A CA 1
ATOM 1266 C C . GLU A 1 159 ? -6.99395 -30.60629 0.62649 1.000 14.59737 159 GLU A C 1
ATOM 1267 O O . GLU A 1 159 ? -5.90999 -30.13269 0.26251 1.000 14.60872 159 GLU A O 1
ATOM 1273 N N . ILE A 1 160 ? -7.53597 -30.30144 1.81423 1.000 14.22592 160 ILE A N 1
ATOM 1274 C CA . ILE A 1 160 ? -6.78971 -29.47548 2.76776 1.000 13.65376 160 ILE A CA 1
ATOM 1275 C C . ILE A 1 160 ? -5.42790 -30.09488 3.05579 1.000 14.30352 160 ILE A C 1
ATOM 1276 O O . ILE A 1 160 ? -4.39482 -29.41274 3.02714 1.000 13.93801 160 ILE A O 1
ATOM 1281 N N . SER A 1 161 ? -5.40091 -31.41140 3.30476 1.000 15.22068 161 SER A N 1
ATOM 1282 C CA . SER A 1 161 ? -4.12904 -32.07130 3.59081 1.000 16.66071 161 SER A CA 1
ATOM 1283 C C . SER A 1 161 ? -3.17122 -31.99650 2.40060 1.000 16.69231 161 SER A C 1
ATOM 1284 O O . SER A 1 161 ? -1.95354 -31.89536 2.59088 1.000 15.77509 161 SER A O 1
ATOM 1287 N N A GLN A 1 162 ? -3.69393 -32.01123 1.17204 0.519 14.76260 162 GLN A N 1
ATOM 1288 N N B GLN A 1 162 ? -3.70489 -32.04905 1.17554 0.481 14.78058 162 GLN A N 1
ATOM 1289 C CA A GLN A 1 162 ? -2.81977 -31.89631 0.00674 0.519 14.78450 162 GLN A CA 1
ATOM 1290 C CA B GLN A 1 162 ? -2.87733 -31.88028 -0.01651 0.481 14.76920 162 GLN A CA 1
ATOM 1291 C C A GLN A 1 162 ? -2.28370 -30.47765 -0.16826 0.519 15.02118 162 GLN A C 1
ATOM 1292 C C B GLN A 1 162 ? -2.25488 -30.49163 -0.05331 0.481 15.17301 162 GLN A C 1
ATOM 1293 O O A GLN A 1 162 ? -1.15904 -30.30014 -0.64805 0.519 15.52696 162 GLN A O 1
ATOM 1294 O O B GLN A 1 162 ? -1.05832 -30.34062 -0.32427 0.481 15.21631 162 GLN A O 1
ATOM 1305 N N . VAL A 1 163 ? -3.05886 -29.45972 0.21849 1.000 13.22174 163 VAL A N 1
ATOM 1306 C CA . VAL A 1 163 ? -2.53771 -28.09409 0.20153 1.000 15.25898 163 VAL A CA 1
ATOM 1307 C C . VAL A 1 163 ? -1.45517 -27.91886 1.26064 1.000 13.62837 163 VAL A C 1
ATOM 1308 O O . VAL A 1 163 ? -0.42236 -27.27604 1.01829 1.000 14.85045 163 VAL A O 1
ATOM 1312 N N . VAL A 1 164 ? -1.66072 -28.49986 2.44652 1.000 13.91561 164 VAL A N 1
ATOM 1313 C CA . VAL A 1 164 ? -0.60305 -28.48716 3.45814 1.000 15.71157 164 VAL A CA 1
ATOM 1314 C C . VAL A 1 164 ? 0.67686 -29.09864 2.89820 1.000 14.45035 164 VAL A C 1
ATOM 1315 O O . VAL A 1 164 ? 1.77287 -28.55405 3.07634 1.000 15.21895 164 VAL A O 1
ATOM 1319 N N . GLU A 1 165 ? 0.55048 -30.22217 2.18453 1.000 15.48713 165 GLU A N 1
ATOM 1320 C CA . GLU A 1 165 ? 1.71303 -30.85265 1.56868 1.000 17.27447 165 GLU A CA 1
ATOM 1321 C C . GLU A 1 165 ? 2.35522 -29.95389 0.50999 1.000 15.42689 165 GLU A C 1
ATOM 1322 O O . GLU A 1 165 ? 3.58347 -29.96228 0.35873 1.000 16.76023 165 GLU A O 1
ATOM 1328 N N . ASP A 1 166 ? 1.55715 -29.15714 -0.21199 1.000 14.95934 166 ASP A N 1
ATOM 1329 C CA . ASP A 1 166 ? 2.13565 -28.20229 -1.15739 1.000 15.12971 166 ASP A CA 1
ATOM 1330 C C . ASP A 1 166 ? 3.01221 -27.18294 -0.44103 1.000 15.42527 166 ASP A C 1
ATOM 1331 O O . ASP A 1 166 ? 4.10702 -26.85091 -0.91397 1.000 14.94527 166 ASP A O 1
ATOM 1336 N N . TYR A 1 167 ? 2.54765 -26.66645 0.70350 1.000 14.02085 167 TYR A N 1
ATOM 1337 C CA . TYR A 1 167 ? 3.40018 -25.78390 1.49879 1.000 13.35976 167 TYR A CA 1
ATOM 1338 C C . TYR A 1 167 ? 4.67703 -26.49628 1.92432 1.000 14.07340 167 TYR A C 1
ATOM 1339 O O . TYR A 1 167 ? 5.76788 -25.92201 1.85966 1.000 14.29607 167 TYR A O 1
ATOM 1348 N N . ARG A 1 168 ? 4.55695 -27.74254 2.38272 1.000 14.68734 168 ARG A N 1
ATOM 1349 C CA . ARG A 1 168 ? 5.73343 -28.46075 2.86611 1.000 16.69334 168 ARG A CA 1
ATOM 1350 C C . ARG A 1 168 ? 6.76323 -28.64685 1.75195 1.000 15.98926 168 ARG A C 1
ATOM 1351 O O . ARG A 1 168 ? 7.95669 -28.37530 1.93936 1.000 16.60062 168 ARG A O 1
ATOM 1359 N N . ARG A 1 169 ? 6.30985 -29.09507 0.57327 1.000 15.12279 169 ARG A N 1
ATOM 1360 C CA . ARG A 1 169 ? 7.21202 -29.30057 -0.55891 1.000 14.90601 169 ARG A CA 1
ATOM 1361 C C . ARG A 1 169 ? 7.83276 -27.98887 -1.01008 1.000 17.83152 169 ARG A C 1
ATOM 1362 O O . ARG A 1 169 ? 9.01672 -27.94436 -1.36722 1.000 16.15233 169 ARG A O 1
ATOM 1370 N N . SER A 1 170 ? 7.05025 -26.90645 -1.00028 1.000 14.84934 170 SER A N 1
ATOM 1371 C CA . SER A 1 170 ? 7.59102 -25.61921 -1.42429 1.000 15.18233 170 SER A CA 1
ATOM 1372 C C . SER A 1 170 ? 8.63733 -25.10742 -0.44202 1.000 14.10974 170 SER A C 1
ATOM 1373 O O . SER A 1 170 ? 9.62973 -24.49621 -0.85447 1.000 15.49614 170 SER A O 1
ATOM 1376 N N . ALA A 1 171 ? 8.44609 -25.36169 0.85910 1.000 14.60170 171 ALA A N 1
ATOM 1377 C CA . ALA A 1 171 ? 9.45881 -24.98183 1.84136 1.000 14.59355 171 ALA A CA 1
ATOM 1378 C C . ALA A 1 171 ? 10.76317 -25.73351 1.59085 1.000 14.74835 171 ALA A C 1
ATOM 1379 O O . ALA A 1 171 ? 11.85257 -25.14875 1.64155 1.000 14.51229 171 ALA A O 1
ATOM 1381 N N . LEU A 1 172 ? 10.66742 -27.03268 1.29881 1.000 14.99654 172 LEU A N 1
ATOM 1382 C CA . LEU A 1 172 ? 11.87106 -27.80174 0.99277 1.000 16.81601 172 LEU A CA 1
ATOM 1383 C C . LEU A 1 172 ? 12.53141 -27.29715 -0.28011 1.000 15.40187 172 LEU A C 1
ATOM 1384 O O . LEU A 1 172 ? 13.76219 -27.19920 -0.35256 1.000 16.40733 172 LEU A O 1
ATOM 1389 N N . ASN A 1 173 ? 11.72514 -26.95894 -1.28921 1.000 14.01772 173 ASN A N 1
ATOM 1390 C CA . ASN A 1 173 ? 12.26867 -26.40726 -2.52311 1.000 15.08993 173 ASN A CA 1
ATOM 1391 C C . ASN A 1 173 ? 12.96606 -25.07748 -2.27152 1.000 15.43159 173 ASN A C 1
ATOM 1392 O O . ASN A 1 173 ? 14.00611 -24.78805 -2.86929 1.000 16.02125 173 ASN A O 1
ATOM 1397 N N . ALA A 1 174 ? 12.41219 -24.25432 -1.37940 1.000 14.21718 174 ALA A N 1
ATOM 1398 C CA . ALA A 1 174 ? 13.05073 -22.98128 -1.07628 1.000 13.48999 174 ALA A CA 1
ATOM 1399 C C . ALA A 1 174 ? 14.42700 -23.19780 -0.46355 1.000 14.96550 174 ALA A C 1
ATOM 1400 O O . ALA A 1 174 ? 15.39639 -22.52248 -0.83391 1.000 14.78484 174 ALA A O 1
ATOM 1402 N N . ILE A 1 175 ? 14.53105 -24.14203 0.47619 1.000 14.74852 175 ILE A N 1
ATOM 1403 C CA . ILE A 1 175 ? 15.83719 -24.48904 1.03440 1.000 16.31457 175 ILE A CA 1
ATOM 1404 C C . ILE A 1 175 ? 16.77750 -25.01256 -0.05046 1.000 18.21366 175 ILE A C 1
ATOM 1405 O O . ILE A 1 175 ? 17.96539 -24.66791 -0.07483 1.000 17.37609 175 ILE A O 1
ATOM 1410 N N . GLU A 1 176 ? 16.26776 -25.84528 -0.96299 1.000 15.39982 176 GLU A N 1
ATOM 1411 C CA . GLU A 1 176 ? 17.09919 -26.34314 -2.05621 1.000 17.84958 176 GLU A CA 1
ATOM 1412 C C . GLU A 1 176 ? 17.63828 -25.20043 -2.91107 1.000 18.70801 176 GLU A C 1
ATOM 1413 O O . GLU A 1 176 ? 18.77661 -25.26022 -3.39360 1.000 20.22413 176 GLU A O 1
ATOM 1419 N N . ALA A 1 177 ? 16.83926 -24.14910 -3.11517 1.000 14.81209 177 ALA A N 1
ATOM 1420 C CA . ALA A 1 177 ? 17.29155 -22.99351 -3.87829 1.000 15.39036 177 ALA A CA 1
ATOM 1421 C C . ALA A 1 177 ? 18.28235 -22.12994 -3.11482 1.000 16.13560 177 ALA A C 1
ATOM 1422 O O . ALA A 1 177 ? 18.86186 -21.21149 -3.70778 1.000 20.14197 177 ALA A O 1
ATOM 1424 N N . GLY A 1 178 ? 18.48937 -22.38918 -1.82964 1.000 15.14166 178 GLY A N 1
ATOM 1425 C CA . GLY A 1 178 ? 19.42122 -21.62228 -1.04157 1.000 16.92747 178 GLY A CA 1
ATOM 1426 C C . GLY A 1 178 ? 18.80173 -20.56959 -0.14946 1.000 14.09115 178 GLY A C 1
ATOM 1427 O O . GLY A 1 178 ? 19.53740 -19.88750 0.56559 1.000 15.18162 178 GLY A O 1
ATOM 1428 N N . PHE A 1 179 ? 17.47881 -20.40662 -0.16695 1.000 14.13542 179 PHE A N 1
ATOM 1429 C CA . PHE A 1 179 ? 16.86795 -19.42529 0.71937 1.000 14.05684 179 PHE A CA 1
ATOM 1430 C C . PHE A 1 179 ? 17.21812 -19.72610 2.17177 1.000 14.08146 179 PHE A C 1
ATOM 1431 O O . PHE A 1 179 ? 17.35369 -20.88623 2.57711 1.000 15.66214 179 PHE A O 1
ATOM 1439 N N . ASP A 1 180 ? 17.34557 -18.66734 2.96357 1.000 12.28213 180 ASP A N 1
ATOM 1440 C CA . ASP A 1 180 ? 17.59776 -18.83627 4.38414 1.000 13.16673 180 ASP A CA 1
ATOM 1441 C C . ASP A 1 180 ? 16.37341 -19.35283 5.11756 1.000 12.09762 180 ASP A C 1
ATOM 1442 O O . ASP A 1 180 ? 16.50968 -19.94881 6.19099 1.000 15.04156 180 ASP A O 1
ATOM 1447 N N . GLY A 1 181 ? 15.19006 -19.14989 4.55181 1.000 13.03739 181 GLY A N 1
ATOM 1448 C CA . GLY A 1 181 ? 13.96302 -19.57246 5.19240 1.000 13.10835 181 GLY A CA 1
ATOM 1449 C C . GLY A 1 181 ? 12.77584 -19.19300 4.33839 1.000 12.29155 181 GLY A C 1
ATOM 1450 O O . GLY A 1 181 ? 12.92774 -18.74558 3.19625 1.000 11.84085 181 GLY A O 1
ATOM 1451 N N . ILE A 1 182 ? 11.58123 -19.39242 4.89326 1.000 12.24616 182 ILE A N 1
ATOM 1452 C CA . ILE A 1 182 ? 10.34271 -19.07456 4.20138 1.000 12.01437 182 ILE A CA 1
ATOM 1453 C C . ILE A 1 182 ? 9.44916 -18.27902 5.14034 1.000 10.91333 182 ILE A C 1
ATOM 1454 O O . ILE A 1 182 ? 9.55350 -18.36819 6.36623 1.000 11.82037 182 ILE A O 1
ATOM 1459 N N . GLU A 1 183 ? 8.53402 -17.51763 4.54687 1.000 11.53837 183 GLU A N 1
ATOM 1460 C CA . GLU A 1 183 ? 7.45944 -16.87407 5.29400 1.000 11.27114 183 GLU A CA 1
ATOM 1461 C C . GLU A 1 183 ? 6.12661 -17.43036 4.82023 1.000 10.48147 183 GLU A C 1
ATOM 1462 O O . GLU A 1 183 ? 5.87355 -17.48852 3.61337 1.000 11.73738 183 GLU A O 1
ATOM 1468 N N . ILE A 1 184 ? 5.27012 -17.81695 5.75805 1.000 11.41852 184 ILE A N 1
ATOM 1469 C CA . ILE A 1 184 ? 3.90949 -18.23277 5.42554 1.000 12.00056 184 ILE A CA 1
ATOM 1470 C C . ILE A 1 184 ? 3.03695 -16.98752 5.27923 1.000 11.53088 184 ILE A C 1
ATOM 1471 O O . ILE A 1 184 ? 2.85859 -16.23106 6.23925 1.000 12.67935 184 ILE A O 1
ATOM 1476 N N . HIS A 1 185 ? 2.49094 -16.77162 4.08609 1.000 11.66121 185 HIS A N 1
ATOM 1477 C CA . HIS A 1 185 ? 1.54875 -15.66926 3.87333 1.000 11.03864 185 HIS A CA 1
ATOM 1478 C C . HIS A 1 185 ? 0.19124 -16.11537 4.40752 1.000 11.21249 185 HIS A C 1
ATOM 1479 O O . HIS A 1 185 ? -0.57800 -16.79078 3.73111 1.000 11.55989 185 HIS A O 1
ATOM 1486 N N . GLY A 1 186 ? -0.10330 -15.74564 5.65506 1.000 11.36789 186 GLY A N 1
ATOM 1487 C CA . GLY A 1 186 ? -1.38343 -16.06368 6.26519 1.000 11.82510 186 GLY A CA 1
ATOM 1488 C C . GLY A 1 186 ? -2.26056 -14.84581 6.44188 1.000 11.46043 186 GLY A C 1
ATOM 1489 O O . GLY A 1 186 ? -3.08321 -14.81955 7.35976 1.000 12.36992 186 GLY A O 1
ATOM 1490 N N . ALA A 1 187 ? -2.12475 -13.84785 5.57055 1.000 12.37092 187 ALA A N 1
ATOM 1491 C CA . ALA A 1 187 ? -2.72612 -12.54153 5.78714 1.000 12.18274 187 ALA A CA 1
ATOM 1492 C C . ALA A 1 187 ? -3.58890 -12.13058 4.59214 1.000 11.85214 187 ALA A C 1
ATOM 1493 O O . ALA A 1 187 ? -3.68851 -12.83404 3.58134 1.000 12.29219 187 ALA A O 1
ATOM 1495 N N . HIS A 1 188 ? -4.25030 -10.98088 4.74679 1.000 12.57863 188 HIS A N 1
ATOM 1496 C CA . HIS A 1 188 ? -4.74781 -10.16185 3.64498 1.000 10.90444 188 HIS A CA 1
ATOM 1497 C C . HIS A 1 188 ? -5.84880 -10.83550 2.83607 1.000 11.83506 188 HIS A C 1
ATOM 1498 O O . HIS A 1 188 ? -5.99795 -10.55716 1.65045 1.000 12.52048 188 HIS A O 1
ATOM 1505 N N . GLY A 1 189 ? -6.63719 -11.70630 3.45014 1.000 12.54155 189 GLY A N 1
ATOM 1506 C CA . GLY A 1 189 ? -7.75804 -12.29101 2.74541 1.000 11.48765 189 GLY A CA 1
ATOM 1507 C C . GLY A 1 189 ? -7.41090 -13.38867 1.76843 1.000 11.16645 189 GLY A C 1
ATOM 1508 O O . GLY A 1 189 ? -8.28243 -13.78905 0.99042 1.000 11.64714 189 GLY A O 1
ATOM 1509 N N . PHE A 1 190 ? -6.19789 -13.92760 1.83248 1.000 10.80962 190 PHE A N 1
ATOM 1510 C CA . PHE A 1 190 ? -5.79109 -15.02075 0.95938 1.000 10.50293 190 PHE A CA 1
ATOM 1511 C C . PHE A 1 190 ? -6.19681 -16.36268 1.58453 1.000 12.30435 190 PHE A C 1
ATOM 1512 O O . PHE A 1 190 ? -7.00069 -16.40071 2.51969 1.000 11.17660 190 PHE A O 1
ATOM 1520 N N . LEU A 1 191 ? -5.69772 -17.48702 1.05028 1.000 11.51723 191 LEU A N 1
ATOM 1521 C CA . LEU A 1 191 ? -6.27579 -18.79036 1.40619 1.000 11.15145 191 LEU A CA 1
ATOM 1522 C C . LEU A 1 191 ? -6.30561 -19.02826 2.91136 1.000 11.55682 191 LEU A C 1
ATOM 1523 O O . LEU A 1 191 ? -7.34541 -19.40403 3.46326 1.000 11.78246 191 LEU A O 1
ATOM 1528 N N . ILE A 1 192 ? -5.16978 -18.84703 3.58658 1.000 10.99666 192 ILE A N 1
ATOM 1529 C CA . ILE A 1 192 ? -5.13898 -19.09760 5.02763 1.000 11.01046 192 ILE A CA 1
ATOM 1530 C C . ILE A 1 192 ? -6.11096 -18.18129 5.76372 1.000 11.60078 192 ILE A C 1
ATOM 1531 O O . ILE A 1 192 ? -6.84546 -18.62168 6.66127 1.000 11.95005 192 ILE A O 1
ATOM 1536 N N . ASP A 1 193 ? -6.14969 -16.90203 5.38601 1.000 11.51869 193 ASP A N 1
ATOM 1537 C CA . ASP A 1 193 ? -7.07440 -15.96158 6.01548 1.000 11.93476 193 ASP A CA 1
ATOM 1538 C C . ASP A 1 193 ? -8.52740 -16.31559 5.71571 1.000 12.36074 193 ASP A C 1
ATOM 1539 O O . ASP A 1 193 ? -9.41650 -15.99888 6.51408 1.000 12.66594 193 ASP A O 1
ATOM 1544 N N . GLN A 1 194 ? -8.79776 -16.97559 4.59165 1.000 11.91045 194 GLN A N 1
ATOM 1545 C CA . GLN A 1 194 ? -10.15379 -17.42782 4.30272 1.000 11.19522 194 GLN A CA 1
ATOM 1546 C C . GLN A 1 194 ? -10.60727 -18.52057 5.25998 1.000 11.57899 194 GLN A C 1
ATOM 1547 O O . GLN A 1 194 ? -11.81606 -18.70975 5.43788 1.000 12.71183 194 GLN A O 1
ATOM 1553 N N . PHE A 1 195 ? -9.67005 -19.24753 5.85596 1.000 11.69471 195 PHE A N 1
ATOM 1554 C CA . PHE A 1 195 ? -10.01030 -20.14357 6.96009 1.000 12.50903 195 PHE A CA 1
ATOM 1555 C C . PHE A 1 195 ? -10.07921 -19.43102 8.31224 1.000 12.30358 195 PHE A C 1
ATOM 1556 O O . PHE A 1 195 ? -10.91095 -19.79409 9.15685 1.000 13.28130 195 PHE A O 1
ATOM 1564 N N . LEU A 1 196 ? -9.22516 -18.42434 8.52995 1.000 11.72801 196 LEU A N 1
ATOM 1565 C CA . LEU A 1 196 ? -9.16070 -17.75580 9.82729 1.000 12.28045 196 LEU A CA 1
ATOM 1566 C C . LEU A 1 196 ? -10.38512 -16.89253 10.09852 1.000 14.31592 196 LEU A C 1
ATOM 1567 O O . LEU A 1 196 ? -10.87286 -16.85789 11.23359 1.000 14.00334 196 LEU A O 1
ATOM 1572 N N . LYS A 1 197 ? -10.85004 -16.13702 9.10948 1.000 13.02473 197 LYS A N 1
ATOM 1573 C CA . LYS A 1 197 ? -11.79066 -15.04782 9.35300 1.000 13.93092 197 LYS A CA 1
ATOM 1574 C C . LYS A 1 197 ? -13.22393 -15.56805 9.39235 1.000 13.06152 197 LYS A C 1
ATOM 1575 O O . LYS A 1 197 ? -13.67631 -16.22890 8.45261 1.000 14.32613 197 LYS A O 1
ATOM 1581 N N . ASP A 1 198 ? -13.94650 -15.25806 10.48144 1.000 14.69513 198 ASP A N 1
ATOM 1582 C CA . ASP A 1 198 ? -15.32421 -15.73951 10.58293 1.000 14.51360 198 ASP A CA 1
ATOM 1583 C C . ASP A 1 198 ? -16.27508 -15.05142 9.61227 1.000 17.97067 198 ASP A C 1
ATOM 1584 O O . ASP A 1 198 ? -17.38218 -15.55643 9.40154 1.000 20.95284 198 ASP A O 1
ATOM 1589 N N . GLY A 1 199 ? -15.86763 -13.94088 8.99503 1.000 14.57472 199 GLY A N 1
ATOM 1590 C CA . GLY A 1 199 ? -16.64186 -13.37885 7.90171 1.000 18.57935 199 GLY A CA 1
ATOM 1591 C C . GLY A 1 199 ? -16.54255 -14.15137 6.59625 1.000 20.60609 199 GLY A C 1
ATOM 1592 O O . GLY A 1 199 ? -17.30048 -13.85709 5.66310 1.000 24.73342 199 GLY A O 1
ATOM 1593 N N . ILE A 1 200 ? -15.62101 -15.11111 6.50097 1.000 16.12164 200 ILE A N 1
ATOM 1594 C CA . ILE A 1 200 ? -15.42230 -15.91870 5.30186 1.000 15.45377 200 ILE A CA 1
ATOM 1595 C C . ILE A 1 200 ? -15.74049 -17.38493 5.55803 1.000 20.24023 200 ILE A C 1
ATOM 1596 O O . ILE A 1 200 ? -16.40219 -18.04002 4.75088 1.000 21.83941 200 ILE A O 1
ATOM 1601 N N . ASN A 1 201 ? -15.22962 -17.92751 6.65634 1.000 16.70173 201 ASN A N 1
ATOM 1602 C CA . ASN A 1 201 ? -15.28219 -19.35767 6.92593 1.000 17.07595 201 ASN A CA 1
ATOM 1603 C C . ASN A 1 201 ? -16.64330 -19.68490 7.50625 1.000 21.85436 201 ASN A C 1
ATOM 1604 O O . ASN A 1 201 ? -16.90184 -19.43122 8.68168 1.000 20.44928 201 ASN A O 1
ATOM 1609 N N . ASP A 1 202 ? -17.50492 -20.27386 6.67723 1.000 22.38792 202 ASP A N 1
ATOM 1610 C CA . ASP A 1 202 ? -18.82628 -20.72421 7.09091 1.000 25.35431 202 ASP A CA 1
ATOM 1611 C C . ASP A 1 202 ? -18.91444 -22.24712 7.17563 1.000 22.88416 202 ASP A C 1
ATOM 1612 O O . ASP A 1 202 ? -19.98989 -22.82095 6.99028 1.000 25.29462 202 ASP A O 1
ATOM 1617 N N . ARG A 1 203 ? -17.79332 -22.91329 7.44200 1.000 21.43486 203 ARG A N 1
ATOM 1618 C CA . ARG A 1 203 ? -17.76129 -24.36944 7.46668 1.000 18.93751 203 ARG A CA 1
ATOM 1619 C C . ARG A 1 203 ? -18.41007 -24.91478 8.73061 1.000 19.81431 203 ARG A C 1
ATOM 1620 O O . ARG A 1 203 ? -18.39265 -24.28296 9.79289 1.000 19.50272 203 ARG A O 1
ATOM 1628 N N . THR A 1 204 ? -18.94654 -26.12941 8.61289 1.000 22.37453 204 THR A N 1
ATOM 1629 C CA . THR A 1 204 ? -19.50487 -26.85688 9.74674 1.000 20.98865 204 THR A CA 1
ATOM 1630 C C . THR A 1 204 ? -18.71925 -28.11816 10.08553 1.000 24.86426 204 THR A C 1
ATOM 1631 O O . THR A 1 204 ? -19.17190 -28.91321 10.91657 1.000 28.17712 204 THR A O 1
ATOM 1635 N N . ASP A 1 205 ? -17.56169 -28.32799 9.47035 1.000 19.97884 205 ASP A N 1
ATOM 1636 C CA . ASP A 1 205 ? -16.70406 -29.44538 9.83010 1.000 19.71566 205 ASP A CA 1
ATOM 1637 C C . ASP A 1 205 ? -15.64645 -28.99537 10.84481 1.000 17.14730 205 ASP A C 1
ATOM 1638 O O . ASP A 1 205 ? -15.76824 -27.92941 11.46217 1.000 19.01960 205 ASP A O 1
ATOM 1643 N N A GLU A 1 206 ? -14.59427 -29.79783 11.01131 0.569 17.20279 206 GLU A N 1
ATOM 1644 N N B GLU A 1 206 ? -14.59300 -29.79239 11.00953 0.431 17.25850 206 GLU A N 1
ATOM 1645 C CA A GLU A 1 206 ? -13.57125 -29.52271 12.01474 0.569 19.41847 206 GLU A CA 1
ATOM 1646 C CA B GLU A 1 206 ? -13.58295 -29.50805 12.02262 0.431 19.43006 206 GLU A CA 1
ATOM 1647 C C A GLU A 1 206 ? -12.69663 -28.32103 11.67289 0.569 20.36064 206 GLU A C 1
ATOM 1648 C C B GLU A 1 206 ? -12.70305 -28.31319 11.67704 0.431 20.33874 206 GLU A C 1
ATOM 1649 O O A GLU A 1 206 ? -11.84013 -27.95249 12.48422 0.569 18.46860 206 GLU A O 1
ATOM 1650 O O B GLU A 1 206 ? -11.85071 -27.94170 12.49120 0.431 18.49668 206 GLU A O 1
ATOM 1661 N N . TYR A 1 207 ? -12.87123 -27.71037 10.50349 1.000 16.52574 207 TYR A N 1
ATOM 1662 C CA . TYR A 1 207 ? -12.10907 -26.52673 10.12886 1.000 15.69218 207 TYR A CA 1
ATOM 1663 C C . TYR A 1 207 ? -12.91541 -25.24154 10.23107 1.000 17.16132 207 TYR A C 1
ATOM 1664 O O . TYR A 1 207 ? -12.41935 -24.18424 9.83236 1.000 17.91848 207 TYR A O 1
ATOM 1673 N N . GLY A 1 208 ? -14.13720 -25.29515 10.75467 1.000 17.24341 208 GLY A N 1
ATOM 1674 C CA . GLY A 1 208 ? -14.94908 -24.10458 10.86051 1.000 20.57526 208 GLY A CA 1
ATOM 1675 C C . GLY A 1 208 ? -15.74227 -24.08841 12.14721 1.000 22.11266 208 GLY A C 1
ATOM 1676 O O . GLY A 1 208 ? -15.76802 -25.06091 12.90176 1.000 19.87097 208 GLY A O 1
ATOM 1677 N N . GLY A 1 209 ? -16.40642 -22.95868 12.36147 1.000 21.59922 209 GLY A N 1
ATOM 1678 C CA . GLY A 1 209 ? -17.18436 -22.72231 13.55435 1.000 25.17125 209 GLY A CA 1
ATOM 1679 C C . GLY A 1 209 ? -16.34275 -22.03644 14.60410 1.000 24.26341 209 GLY A C 1
ATOM 1680 O O . GLY A 1 209 ? -16.13130 -20.81930 14.56752 1.000 28.80968 209 GLY A O 1
ATOM 1681 N N . SER A 1 210 ? -15.81979 -22.82319 15.53011 1.000 19.76405 210 SER A N 1
ATOM 1682 C CA . SER A 1 210 ? -15.12289 -22.24041 16.65690 1.000 20.28113 210 SER A CA 1
ATOM 1683 C C . SER A 1 210 ? -13.83622 -21.56824 16.19638 1.000 22.96506 210 SER A C 1
ATOM 1684 O O . SER A 1 210 ? -13.30089 -21.83662 15.11387 1.000 18.20441 210 SER A O 1
ATOM 1687 N N . LEU A 1 211 ? -13.34154 -20.67706 17.04498 1.000 20.05935 211 LEU A N 1
ATOM 1688 C CA . LEU A 1 211 ? -12.04500 -20.06099 16.81028 1.000 19.78179 211 LEU A CA 1
ATOM 1689 C C . LEU A 1 211 ? -10.94949 -21.11787 16.71200 1.000 21.18330 211 LEU A C 1
ATOM 1690 O O . LEU A 1 211 ? -10.08393 -21.04756 15.83027 1.000 18.24135 211 LEU A O 1
ATOM 1695 N N . ALA A 1 212 ? -10.99834 -22.13615 17.57481 1.000 18.57143 212 ALA A N 1
ATOM 1696 C CA . ALA A 1 212 ? -10.01824 -23.21241 17.51620 1.000 15.83008 212 ALA A CA 1
ATOM 1697 C C . ALA A 1 212 ? -10.06467 -23.92128 16.16773 1.000 16.81972 212 ALA A C 1
ATOM 1698 O O . ALA A 1 212 ? -9.02083 -24.20670 15.56684 1.000 18.62167 212 ALA A O 1
ATOM 1700 N N . ASN A 1 213 ? -11.27123 -24.20506 15.67180 1.000 15.25430 213 ASN A N 1
ATOM 1701 C CA . ASN A 1 213 ? -11.40314 -24.85618 14.37250 1.000 16.48565 213 ASN A CA 1
ATOM 1702 C C . ASN A 1 213 ? -10.90051 -23.96203 13.24770 1.000 15.55183 213 ASN A C 1
ATOM 1703 O O . ASN A 1 213 ? -10.23811 -24.44515 12.32350 1.000 15.03658 213 ASN A O 1
ATOM 1708 N N . ARG A 1 214 ? -11.19624 -22.66100 13.30905 1.000 14.43247 214 ARG A N 1
ATOM 1709 C CA . ARG A 1 214 ? -10.74074 -21.76030 12.25220 1.000 12.89559 214 ARG A CA 1
ATOM 1710 C C . ARG A 1 214 ? -9.22586 -21.64495 12.23597 1.000 14.20166 214 ARG A C 1
ATOM 1711 O O . ARG A 1 214 ? -8.64217 -21.37628 11.17970 1.000 14.08086 214 ARG A O 1
ATOM 1719 N N . CYS A 1 215 ? -8.56678 -21.85575 13.37725 1.000 13.47663 215 CYS A N 1
ATOM 1720 C CA . CYS A 1 215 ? -7.11248 -21.79212 13.43176 1.000 14.30874 215 CYS A CA 1
ATOM 1721 C C . CYS A 1 215 ? -6.43330 -23.08854 13.01478 1.000 13.27437 215 CYS A C 1
ATOM 1722 O O . CYS A 1 215 ? -5.20050 -23.12127 12.94859 1.000 14.37580 215 CYS A O 1
ATOM 1725 N N . LYS A 1 216 ? -7.19735 -24.15060 12.75113 1.000 13.66095 216 LYS A N 1
ATOM 1726 C CA . LYS A 1 216 ? -6.58887 -25.44564 12.45839 1.000 13.71400 216 LYS A CA 1
ATOM 1727 C C . LYS A 1 216 ? -5.72068 -25.39403 11.20607 1.000 13.09461 216 LYS A C 1
ATOM 1728 O O . LYS A 1 216 ? -4.60953 -25.93529 11.19209 1.000 15.23688 216 LYS A O 1
ATOM 1734 N N . PHE A 1 217 ? -6.21149 -24.75753 10.13729 1.000 13.18002 217 PHE A N 1
ATOM 1735 C CA . PHE A 1 217 ? -5.46923 -24.76119 8.87732 1.000 13.12624 217 PHE A CA 1
ATOM 1736 C C . PHE A 1 217 ? -4.10117 -24.09393 9.02843 1.000 13.38431 217 PHE A C 1
ATOM 1737 O O . PHE A 1 217 ? -3.07525 -24.67773 8.66251 1.000 13.19786 217 PHE A O 1
ATOM 1745 N N . ILE A 1 218 ? -4.05602 -22.87941 9.59402 1.000 12.67222 218 ILE A N 1
ATOM 1746 C CA . ILE A 1 218 ? -2.76276 -22.21429 9.74842 1.000 14.87117 218 ILE A CA 1
ATOM 1747 C C . ILE A 1 218 ? -1.84135 -23.02898 10.64528 1.000 13.20255 218 ILE A C 1
ATOM 1748 O O . ILE A 1 218 ? -0.62834 -23.10004 10.41336 1.000 13.87541 218 ILE A O 1
ATOM 1753 N N . THR A 1 219 ? -2.40004 -23.65211 11.68536 1.000 14.48917 219 THR A N 1
ATOM 1754 C CA . THR A 1 219 ? -1.57964 -24.45437 12.58635 1.000 14.88859 219 THR A CA 1
ATOM 1755 C C . THR A 1 219 ? -0.95600 -25.62319 11.83987 1.000 13.36407 219 THR A C 1
ATOM 1756 O O . THR A 1 219 ? 0.24067 -25.89971 11.97963 1.000 14.84210 219 THR A O 1
ATOM 1760 N N . GLN A 1 220 ? -1.75683 -26.30886 11.02337 1.000 14.42971 220 GLN A N 1
ATOM 1761 C CA . GLN A 1 220 ? -1.24102 -27.44098 10.26540 1.000 14.45564 220 GLN A CA 1
ATOM 1762 C C . GLN A 1 220 ? -0.20407 -27.00398 9.23776 1.000 13.78991 220 GLN A C 1
ATOM 1763 O O . GLN A 1 220 ? 0.79658 -27.69976 9.03827 1.000 15.26287 220 GLN A O 1
ATOM 1769 N N . VAL A 1 221 ? -0.41773 -25.85175 8.58788 1.000 14.14475 221 VAL A N 1
ATOM 1770 C CA . VAL A 1 221 ? 0.55095 -25.35249 7.61073 1.000 14.51849 221 VAL A CA 1
ATOM 1771 C C . VAL A 1 221 ? 1.87758 -25.04326 8.29045 1.000 13.55310 221 VAL A C 1
ATOM 1772 O O . VAL A 1 221 ? 2.94713 -25.47814 7.84422 1.000 14.36538 221 VAL A O 1
ATOM 1776 N N . VAL A 1 222 ? 1.82379 -24.30038 9.39721 1.000 13.84602 222 VAL A N 1
ATOM 1777 C CA . VAL A 1 222 ? 3.05286 -23.93674 10.09027 1.000 14.33077 222 VAL A CA 1
ATOM 1778 C C . VAL A 1 222 ? 3.75118 -25.17833 10.63706 1.000 14.88422 222 VAL A C 1
ATOM 1779 O O . VAL A 1 222 ? 4.97421 -25.31407 10.52339 1.000 15.68940 222 VAL A O 1
ATOM 1783 N N A GLN A 1 223 ? 2.98451 -26.10101 11.23459 0.515 14.77827 223 GLN A N 1
ATOM 1784 N N B GLN A 1 223 ? 2.99269 -26.11316 11.21686 0.485 14.81362 223 GLN A N 1
ATOM 1785 C CA A GLN A 1 223 ? 3.56713 -27.34525 11.73583 0.515 16.31713 223 GLN A CA 1
ATOM 1786 C CA B GLN A 1 223 ? 3.62774 -27.32049 11.73978 0.485 16.30279 223 GLN A CA 1
ATOM 1787 C C A GLN A 1 223 ? 4.30152 -28.10000 10.63572 0.515 16.40579 223 GLN A C 1
ATOM 1788 C C B GLN A 1 223 ? 4.31216 -28.11775 10.63419 0.485 16.41677 223 GLN A C 1
ATOM 1789 O O A GLN A 1 223 ? 5.41605 -28.59319 10.84514 0.515 16.98857 223 GLN A O 1
ATOM 1790 O O B GLN A 1 223 ? 5.40553 -28.65868 10.83666 0.485 16.99345 223 GLN A O 1
ATOM 1801 N N . ALA A 1 224 ? 3.69746 -28.19088 9.45079 1.000 15.39327 224 ALA A N 1
ATOM 1802 C CA . ALA A 1 224 ? 4.30756 -28.94298 8.36265 1.000 16.33487 224 ALA A CA 1
ATOM 1803 C C . ALA A 1 224 ? 5.62842 -28.31977 7.92466 1.000 17.44331 224 ALA A C 1
ATOM 1804 O O . ALA A 1 224 ? 6.62428 -29.02735 7.72612 1.000 17.17576 224 ALA A O 1
ATOM 1806 N N . VAL A 1 225 ? 5.66277 -26.99200 7.76066 1.000 15.93757 225 VAL A N 1
ATOM 1807 C CA . VAL A 1 225 ? 6.90616 -26.37659 7.29736 1.000 14.90431 225 VAL A CA 1
ATOM 1808 C C . VAL A 1 225 ? 7.97166 -26.40418 8.39090 1.000 15.51882 225 VAL A C 1
ATOM 1809 O O . VAL A 1 225 ? 9.16389 -26.59266 8.10539 1.000 16.63415 225 VAL A O 1
ATOM 1813 N N . VAL A 1 226 ? 7.56540 -26.23921 9.65370 1.000 15.51750 226 VAL A N 1
ATOM 1814 C CA . VAL A 1 226 ? 8.50693 -26.35437 10.76944 1.000 16.04707 226 VAL A CA 1
ATOM 1815 C C . VAL A 1 226 ? 9.13999 -27.74032 10.79023 1.000 16.46105 226 VAL A C 1
ATOM 1816 O O . VAL A 1 226 ? 10.36141 -27.88412 10.93312 1.000 16.83353 226 VAL A O 1
ATOM 1820 N N A SER A 1 227 ? 8.31620 -28.78128 10.63682 0.516 17.47790 227 SER A N 1
ATOM 1821 N N B SER A 1 227 ? 8.32026 -28.78411 10.65932 0.484 17.50285 227 SER A N 1
ATOM 1822 C CA A SER A 1 227 ? 8.83343 -30.14687 10.64129 0.516 19.94912 227 SER A CA 1
ATOM 1823 C CA B SER A 1 227 ? 8.87050 -30.13570 10.65036 0.484 19.95493 227 SER A CA 1
ATOM 1824 C C A SER A 1 227 ? 9.76287 -30.40112 9.46142 0.516 20.78814 227 SER A C 1
ATOM 1825 C C B SER A 1 227 ? 9.84224 -30.31967 9.49187 0.484 20.83208 227 SER A C 1
ATOM 1826 O O A SER A 1 227 ? 10.69069 -31.21253 9.56305 0.516 22.40256 227 SER A O 1
ATOM 1827 O O B SER A 1 227 ? 10.87906 -30.97899 9.63680 0.484 21.00395 227 SER A O 1
ATOM 1832 N N . ALA A 1 228 ? 9.54277 -29.70855 8.34379 1.000 18.05371 228 ALA A N 1
ATOM 1833 C CA . ALA A 1 228 ? 10.34025 -29.93218 7.14356 1.000 19.47131 228 ALA A CA 1
ATOM 1834 C C . ALA A 1 228 ? 11.68192 -29.20722 7.19087 1.000 19.34071 228 ALA A C 1
ATOM 1835 O O . ALA A 1 228 ? 12.70183 -29.77027 6.76944 1.000 20.58462 228 ALA A O 1
ATOM 1837 N N . ILE A 1 229 ? 11.71744 -27.95894 7.66926 1.000 16.34391 229 ILE A N 1
ATOM 1838 C CA . ILE A 1 229 ? 12.90461 -27.12297 7.51343 1.000 16.66954 229 ILE A CA 1
ATOM 1839 C C . ILE A 1 229 ? 13.42120 -26.53927 8.82067 1.000 16.60141 229 ILE A C 1
ATOM 1840 O O . ILE A 1 229 ? 14.49452 -25.93194 8.82909 1.000 17.73134 229 ILE A O 1
ATOM 1845 N N . GLY A 1 230 ? 12.70236 -26.71385 9.93223 1.000 15.95025 230 GLY A N 1
ATOM 1846 C CA . GLY A 1 230 ? 13.09447 -26.18139 11.23035 1.000 17.26513 230 GLY A CA 1
ATOM 1847 C C . GLY A 1 230 ? 12.42276 -24.86147 11.54045 1.000 18.06550 230 GLY A C 1
ATOM 1848 O O . GLY A 1 230 ? 12.29353 -24.01052 10.65763 1.000 16.61791 230 GLY A O 1
ATOM 1849 N N . ALA A 1 231 ? 12.00537 -24.67075 12.79112 1.000 16.99227 231 ALA A N 1
ATOM 1850 C CA . ALA A 1 231 ? 11.23121 -23.48147 13.14378 1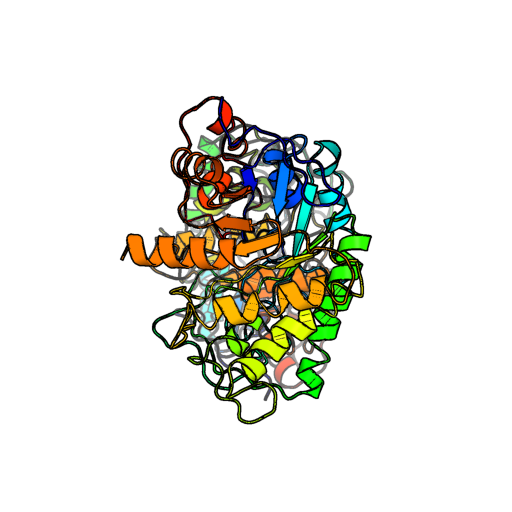.000 16.37060 231 ALA A CA 1
ATOM 1851 C C . ALA A 1 231 ? 12.02098 -22.20366 12.89677 1.000 18.46718 231 ALA A C 1
ATOM 1852 O O . ALA A 1 231 ? 11.44949 -21.18103 12.49660 1.000 15.77124 231 ALA A O 1
ATOM 1854 N N . ASP A 1 232 ? 13.33816 -22.23985 13.11604 1.000 15.06983 232 ASP A N 1
ATOM 1855 C CA . ASP A 1 232 ? 14.15037 -21.03516 12.98601 1.000 16.51882 232 ASP A CA 1
ATOM 1856 C C . ASP A 1 232 ? 14.24517 -20.53115 11.55235 1.000 15.09302 232 ASP A C 1
ATOM 1857 O O . ASP A 1 232 ? 14.76504 -19.42959 11.33761 1.000 17.70035 232 ASP A O 1
ATOM 1862 N N A ARG A 1 233 ? 13.75872 -21.29466 10.57703 0.558 13.68125 233 ARG A N 1
ATOM 1863 N N B ARG A 1 233 ? 13.76298 -21.31308 10.58256 0.442 13.67072 233 ARG A N 1
ATOM 1864 C CA A ARG A 1 233 ? 13.73300 -20.86022 9.18725 0.558 13.62628 233 ARG A CA 1
ATOM 1865 C CA B ARG A 1 233 ? 13.71706 -20.93603 9.17523 0.442 13.63072 233 ARG A CA 1
ATOM 1866 C C A ARG A 1 233 ? 12.32198 -20.52771 8.71236 0.558 14.13212 233 ARG A C 1
ATOM 1867 C C B ARG A 1 233 ? 12.29651 -20.62922 8.70700 0.442 14.12214 233 ARG A C 1
ATOM 1868 O O A ARG A 1 233 ? 12.10023 -20.39416 7.50758 0.558 13.70140 233 ARG A O 1
ATOM 1869 O O B ARG A 1 233 ? 12.03837 -20.62223 7.49951 0.442 14.04843 233 ARG A O 1
ATOM 1884 N N . VAL A 1 234 ? 11.37081 -20.37805 9.63212 1.000 13.37719 234 VAL A N 1
ATOM 1885 C CA . VAL A 1 234 ? 9.96258 -20.14715 9.30436 1.000 12.91374 234 VAL A CA 1
ATOM 1886 C C . VAL A 1 234 ? 9.48955 -18.85630 9.96064 1.000 12.88435 234 VAL A C 1
ATOM 1887 O O . VAL A 1 234 ? 9.54164 -18.71956 11.19187 1.000 13.88682 234 VAL A O 1
ATOM 1891 N N . GLY A 1 235 ? 9.00895 -17.92087 9.13929 1.000 12.48260 235 GLY A N 1
ATOM 1892 C CA . GLY A 1 235 ? 8.28103 -16.75508 9.59378 1.000 12.83573 235 GLY A CA 1
ATOM 1893 C C . GLY A 1 235 ? 6.81464 -16.88965 9.24379 1.000 11.53215 235 GLY A C 1
ATOM 1894 O O . GLY A 1 235 ? 6.47635 -17.61828 8.30644 1.000 11.88533 235 GLY A O 1
ATOM 1895 N N . VAL A 1 236 ? 5.93285 -16.21592 9.98439 1.000 12.28242 236 VAL A N 1
ATOM 1896 C CA . VAL A 1 236 ? 4.49330 -16.30612 9.76119 1.000 10.96259 236 VAL A CA 1
ATOM 1897 C C . VAL A 1 236 ? 3.92530 -14.89582 9.70168 1.000 12.05365 236 VAL A C 1
ATOM 1898 O O . VAL A 1 236 ? 4.15581 -14.09443 10.61554 1.000 13.07178 236 VAL A O 1
ATOM 1902 N N A ARG A 1 237 ? 3.19691 -14.58573 8.62353 0.671 11.16074 237 ARG A N 1
ATOM 1903 N N B ARG A 1 237 ? 3.16598 -14.59376 8.64869 0.329 11.20725 237 ARG A N 1
ATOM 1904 C CA A ARG A 1 237 ? 2.53289 -13.29582 8.47888 0.671 11.16366 237 ARG A CA 1
ATOM 1905 C CA B ARG A 1 237 ? 2.55438 -13.27971 8.49192 0.329 11.11997 237 ARG A CA 1
ATOM 1906 C C A ARG A 1 237 ? 1.03190 -13.45329 8.64816 0.671 10.71843 237 ARG A C 1
ATOM 1907 C C B ARG A 1 237 ? 1.03862 -13.38860 8.58799 0.329 10.72139 237 ARG A C 1
ATOM 1908 O O A ARG A 1 237 ? 0.41936 -14.32372 8.02177 0.671 11.55518 237 ARG A O 1
ATOM 1909 O O B ARG A 1 237 ? 0.42369 -14.16889 7.85585 0.329 11.75275 237 ARG A O 1
ATOM 1924 N N . VAL A 1 238 ? 0.43868 -12.60038 9.48692 1.000 11.67051 238 VAL A N 1
ATOM 1925 C CA . VAL A 1 238 ? -1.01085 -12.52735 9.63646 1.000 12.26781 238 VAL A CA 1
ATOM 1926 C C . VAL A 1 238 ? -1.46067 -11.07170 9.68191 1.000 11.39283 238 VAL A C 1
ATOM 1927 O O . VAL A 1 238 ? -0.66364 -10.15080 9.87222 1.000 12.52027 238 VAL A O 1
ATOM 1931 N N . SER A 1 239 ? -2.76940 -10.88345 9.53210 1.000 12.15622 239 SER A N 1
ATOM 1932 C CA . SER A 1 239 ? -3.37977 -9.55233 9.58748 1.000 12.30217 239 SER A CA 1
ATOM 1933 C C . SER A 1 239 ? -4.78710 -9.69818 10.13021 1.000 13.42379 239 SER A C 1
ATOM 1934 O O . SER A 1 239 ? -5.77419 -9.67523 9.37547 1.000 13.36881 239 SER A O 1
ATOM 1937 N N A PRO A 1 240 ? -4.93472 -9.86595 11.44825 0.467 13.65711 240 PRO A N 1
ATOM 1938 N N B PRO A 1 240 ? -4.93149 -9.83695 11.45467 0.533 13.66397 240 PRO A N 1
ATOM 1939 C CA A PRO A 1 240 ? -6.27905 -10.09312 12.00592 0.467 11.97508 240 PRO A CA 1
ATOM 1940 C CA B PRO A 1 240 ? -6.26559 -10.07329 12.03182 0.533 11.97979 240 PRO A CA 1
ATOM 1941 C C A PRO A 1 240 ? -7.25942 -8.95454 11.77246 0.467 12.75145 240 PRO A C 1
ATOM 1942 C C B PRO A 1 240 ? -7.25503 -8.95385 11.77319 0.533 12.73568 240 PRO A C 1
ATOM 1943 O O A PRO A 1 240 ? -8.46686 -9.20765 11.70815 0.467 15.01770 240 PRO A O 1
ATOM 1944 O O B PRO A 1 240 ? -8.45972 -9.21682 11.69882 0.533 14.99524 240 PRO A O 1
ATOM 1951 N N . ALA A 1 241 ? -6.78809 -7.71944 11.61591 1.000 14.23768 241 ALA A N 1
ATOM 1952 C CA . ALA A 1 241 ? -7.64523 -6.59149 11.25651 1.000 19.18376 241 ALA A CA 1
ATOM 1953 C C . ALA A 1 241 ? -7.12925 -6.00824 9.94892 1.000 20.25726 241 ALA A C 1
ATOM 1954 O O . ALA A 1 241 ? -6.07936 -5.36218 9.93154 1.000 23.00185 241 ALA A O 1
ATOM 1956 N N A ILE A 1 242 ? -7.85735 -6.23220 8.85793 0.681 21.97745 242 ILE A N 1
ATOM 1957 N N B ILE A 1 242 ? -7.85487 -6.24314 8.85355 0.319 21.92017 242 ILE A N 1
ATOM 1958 C CA A ILE A 1 242 ? -7.44290 -5.73225 7.55105 0.681 17.82875 242 ILE A CA 1
ATOM 1959 C CA B ILE A 1 242 ? -7.39659 -5.77824 7.54785 0.319 17.88523 242 ILE A CA 1
ATOM 1960 C C A ILE A 1 242 ? -8.68048 -5.45074 6.70479 0.681 17.47124 242 ILE A C 1
ATOM 1961 C C B ILE A 1 242 ? -8.56129 -5.43698 6.62050 0.319 17.92858 242 ILE A C 1
ATOM 1962 O O A ILE A 1 242 ? -9.67561 -6.17476 6.77224 0.681 21.01849 242 ILE A O 1
ATOM 1963 O O B ILE A 1 242 ? -8.52539 -4.41783 5.91987 0.319 20.65414 242 ILE A O 1
ATOM 1972 N N A ASP A 1 243 ? -8.61360 -4.38716 5.90088 0.681 20.66743 243 ASP A N 1
ATOM 1973 N N B ASP A 1 243 ? -9.58179 -6.29867 6.59342 0.319 20.18942 243 ASP A N 1
ATOM 1974 C CA A ASP A 1 243 ? -9.66312 -4.07894 4.93044 0.681 17.07471 243 ASP A CA 1
ATOM 1975 C CA B ASP A 1 243 ? -10.78604 -6.13962 5.77909 0.319 21.77809 243 ASP A CA 1
ATOM 1976 C C A ASP A 1 243 ? -9.13218 -4.47095 3.55716 0.681 15.96897 243 ASP A C 1
ATOM 1977 C C B ASP A 1 243 ? -10.60218 -6.45859 4.29442 0.319 22.01632 243 ASP A C 1
ATOM 1978 O O A ASP A 1 243 ? -8.59558 -3.65173 2.81337 0.681 16.37550 243 ASP A O 1
ATOM 1979 O O B ASP A 1 243 ? -11.54758 -6.93661 3.66140 0.319 24.06950 243 ASP A O 1
ATOM 1988 N N A HIS A 1 244 ? -9.27327 -5.75640 3.23099 0.681 17.44977 244 HIS A N 1
ATOM 1989 N N B HIS A 1 244 ? -9.40518 -6.20977 3.74454 0.319 19.21554 244 HIS A N 1
ATOM 1990 C CA A HIS A 1 244 ? -8.79769 -6.27543 1.94838 0.681 15.22032 244 HIS A CA 1
ATOM 1991 C CA B HIS A 1 244 ? -9.08847 -6.35908 2.31675 0.319 17.72099 244 HIS A CA 1
ATOM 1992 C C A HIS A 1 244 ? -9.57324 -7.53925 1.61476 0.681 15.64070 244 HIS A C 1
ATOM 1993 C C B HIS A 1 244 ? -9.72286 -7.61241 1.72321 0.319 15.66831 244 HIS A C 1
ATOM 1994 O O A HIS A 1 244 ? -9.48892 -8.53348 2.33890 0.681 16.10970 244 HIS A O 1
ATOM 1995 O O B HIS A 1 244 ? -9.65435 -8.68951 2.31930 0.319 15.95052 244 HIS A O 1
ATOM 2008 N N . LEU A 1 245 ? -10.35780 -7.47264 0.54670 1.000 14.84308 245 LEU A N 1
ATOM 2009 C CA . LEU A 1 245 ? -10.99071 -8.63005 -0.08822 1.000 13.32511 245 LEU A CA 1
ATOM 2010 C C . LEU A 1 245 ? -12.03004 -9.29656 0.80773 1.000 13.62212 245 LEU A C 1
ATOM 2011 O O . LEU A 1 245 ? -12.15015 -10.52100 0.83770 1.000 14.45263 245 LEU A O 1
ATOM 2016 N N . ASP A 1 246 ? -12.79486 -8.48677 1.54132 1.000 15.48390 246 ASP A N 1
ATOM 2017 C CA . ASP A 1 246 ? -13.91098 -8.98847 2.34406 1.000 15.59048 246 ASP A CA 1
ATOM 2018 C C . ASP A 1 246 ? -13.45677 -10.02518 3.36833 1.000 16.62571 246 ASP A C 1
ATOM 2019 O O . ASP A 1 246 ? -14.07207 -11.08506 3.52329 1.000 21.40287 246 ASP A O 1
ATOM 2024 N N . ALA A 1 247 ? -12.37415 -9.70979 4.07101 1.000 14.55695 247 ALA A N 1
ATOM 2025 C CA . ALA A 1 247 ? -11.76511 -10.62907 5.02960 1.000 15.63559 247 ALA A CA 1
ATOM 2026 C C . ALA A 1 247 ? -11.83408 -10.03610 6.43196 1.000 17.59113 247 ALA A C 1
ATOM 2027 O O . ALA A 1 247 ? -10.83145 -9.61671 7.00995 1.000 21.45379 247 ALA A O 1
ATOM 2029 N N . MET A 1 248 ? -13.03203 -10.04861 6.99463 1.000 15.43580 248 MET A N 1
ATOM 2030 C CA . MET A 1 248 ? -13.29889 -9.45331 8.29154 1.000 15.76421 248 MET A CA 1
ATOM 2031 C C . MET A 1 248 ? -13.58624 -10.54076 9.31572 1.000 16.32589 248 MET A C 1
ATOM 2032 O O . MET A 1 248 ? -14.10099 -11.61129 8.98670 1.000 16.32829 248 MET A O 1
ATOM 2037 N N . ASP A 1 249 ? -13.24097 -10.25455 10.56955 1.000 17.59743 249 ASP A N 1
ATOM 2038 C CA . ASP A 1 249 ? -13.59583 -11.10429 11.69547 1.000 16.57985 249 ASP A CA 1
ATOM 2039 C C . ASP A 1 249 ? -14.40264 -10.28886 12.69655 1.000 18.44870 249 ASP A C 1
ATOM 2040 O O . ASP A 1 249 ? -14.17599 -9.08845 12.86381 1.000 18.48983 249 ASP A O 1
ATOM 2045 N N . SER A 1 250 ? -15.34574 -10.96019 13.35812 1.000 16.76792 250 SER A N 1
ATOM 2046 C CA . SER A 1 250 ? -16.16303 -10.31020 14.38393 1.000 19.00509 250 SER A CA 1
ATOM 2047 C C . SER A 1 250 ? -15.35971 -9.90511 15.61487 1.000 19.31186 250 SER A C 1
ATOM 2048 O O . SER A 1 250 ? -15.81687 -9.04946 16.38541 1.000 22.71245 250 SER A O 1
ATOM 2051 N N . ASN A 1 251 ? -14.19123 -10.51024 15.83164 1.000 16.41685 251 ASN A N 1
ATOM 2052 C CA . ASN A 1 251 ? -13.35922 -10.21658 16.99936 1.000 17.02204 251 ASN A CA 1
ATOM 2053 C C . ASN A 1 251 ? -11.89712 -10.30250 16.57705 1.000 15.05007 251 ASN A C 1
ATOM 2054 O O . ASN A 1 251 ? -11.19333 -11.26740 16.89615 1.000 15.49711 251 ASN A O 1
ATOM 2059 N N . PRO A 1 252 ? -11.39845 -9.28262 15.86952 1.000 15.75847 252 PRO A N 1
ATOM 2060 C CA . PRO A 1 252 ? -10.01911 -9.35333 15.35243 1.000 16.29886 252 PRO A CA 1
ATOM 2061 C C . PRO A 1 252 ? -8.95405 -9.59436 16.40806 1.000 16.52029 252 PRO A C 1
ATOM 2062 O O . PRO A 1 252 ? -8.03623 -10.39311 16.18478 1.000 15.35178 252 PRO A O 1
ATOM 2066 N N . LEU A 1 253 ? -9.05851 -8.96047 17.57931 1.000 16.28774 253 LEU A N 1
ATOM 2067 C CA . LEU A 1 253 ? -8.01273 -9.14887 18.57801 1.000 17.27678 253 LEU A CA 1
ATOM 2068 C C . LEU A 1 253 ? -8.01652 -10.57054 19.12468 1.000 14.33216 253 LEU A C 1
ATOM 2069 O O . LEU A 1 253 ? -6.95148 -11.15997 19.33815 1.000 15.49621 253 LEU A O 1
ATOM 2074 N N A SER A 1 254 ? -9.19991 -11.13597 19.35328 0.355 16.22455 254 SER A N 1
ATOM 2075 N N B SER A 1 254 ? -9.20097 -11.15322 19.34051 0.645 16.24092 254 SER A N 1
ATOM 2076 C CA A SER A 1 254 ? -9.25839 -12.51275 19.82231 0.355 14.75957 254 SER A CA 1
ATOM 2077 C CA B SER A 1 254 ? -9.24815 -12.53064 19.82883 0.645 14.74576 254 SER A CA 1
ATOM 2078 C C A SER A 1 254 ? -8.71677 -13.46867 18.76804 0.355 13.66068 254 SER A C 1
ATOM 2079 C C B SER A 1 254 ? -8.75452 -13.50613 18.76745 0.645 13.62134 254 SER A C 1
ATOM 2080 O O A SER A 1 254 ? -7.97739 -14.40516 19.09128 0.355 14.68903 254 SER A O 1
ATOM 2081 O O B SER A 1 254 ? -8.10600 -14.50729 19.08831 0.645 14.73411 254 SER A O 1
ATOM 2086 N N . LEU A 1 255 ? -9.06422 -13.24034 17.49808 1.000 13.71814 255 LEU A N 1
ATOM 2087 C CA . LEU A 1 255 ? -8.52040 -14.06587 16.42402 1.000 14.60391 255 LEU A CA 1
ATOM 2088 C C . LEU A 1 255 ? -6.99567 -14.00183 16.43117 1.000 12.84195 255 LEU A C 1
ATOM 2089 O O . LEU A 1 255 ? -6.30995 -15.03450 16.39553 1.000 13.31270 255 LEU A O 1
ATOM 2094 N N . GLY A 1 256 ? -6.44849 -12.79153 16.54205 1.000 13.27156 256 GLY A N 1
ATOM 2095 C CA . GLY A 1 256 ? -5.00738 -12.64201 16.55983 1.000 13.47653 256 GLY A CA 1
ATOM 2096 C C . GLY A 1 256 ? -4.36315 -13.35126 17.73148 1.000 13.34410 256 GLY A C 1
ATOM 2097 O O . GLY A 1 256 ? -3.32861 -14.00908 17.58359 1.000 14.17041 256 GLY A O 1
ATOM 2098 N N . LEU A 1 257 ? -4.96279 -13.21902 18.92525 1.000 14.32994 257 LEU A N 1
ATOM 2099 C CA . LEU A 1 257 ? -4.39426 -13.86364 20.10260 1.000 12.82625 257 LEU A CA 1
ATOM 2100 C C . LEU A 1 257 ? -4.49764 -15.37602 20.00731 1.000 11.95940 257 LEU A C 1
ATOM 2101 O O . LEU A 1 257 ? -3.60609 -16.08172 20.48969 1.000 13.75090 257 LEU A O 1
ATOM 2106 N N . ALA A 1 258 ? -5.55751 -15.89095 19.37484 1.000 13.27266 258 ALA A N 1
ATOM 2107 C CA . ALA A 1 258 ? -5.65993 -17.33276 19.18440 1.000 13.60344 258 ALA A CA 1
ATOM 2108 C C . ALA A 1 258 ? -4.56254 -17.84773 18.25750 1.000 14.63197 258 ALA A C 1
ATOM 2109 O O . ALA A 1 258 ? -3.98470 -18.91477 18.49775 1.000 14.60611 258 ALA A O 1
ATOM 2111 N N . VAL A 1 259 ? -4.25386 -17.10446 17.19412 1.000 14.46660 259 VAL A N 1
ATOM 2112 C CA . VAL A 1 259 ? -3.14658 -17.50895 16.32704 1.000 14.91089 259 VAL A CA 1
ATOM 2113 C C . VAL A 1 259 ? -1.83749 -17.47002 17.09710 1.000 12.08798 259 VAL A C 1
ATOM 2114 O O . VAL A 1 259 ? -1.02705 -18.40176 17.02971 1.000 13.41075 259 VAL A O 1
ATOM 2118 N N . VAL A 1 260 ? -1.62346 -16.39203 17.85639 1.000 12.60742 260 VAL A N 1
ATOM 2119 C CA . VAL A 1 260 ? -0.38719 -16.27287 18.62517 1.000 14.34007 260 VAL A CA 1
ATOM 2120 C C . VAL A 1 260 ? -0.21928 -17.45164 19.57536 1.000 14.75463 260 VAL A C 1
ATOM 2121 O O . VAL A 1 260 ? 0.87533 -18.01656 19.68747 1.000 14.31055 260 VAL A O 1
ATOM 2125 N N A GLU A 1 261 ? -1.29850 -17.84113 20.26944 0.415 14.33200 261 GLU A N 1
ATOM 2126 N N B GLU A 1 261 ? -1.30284 -17.86245 20.23774 0.585 14.30812 261 GLU A N 1
ATOM 2127 C CA A GLU A 1 261 ? -1.23359 -18.99613 21.16431 0.415 17.10558 261 GLU A CA 1
ATOM 2128 C CA B GLU A 1 261 ? -1.21613 -18.98287 21.16749 0.585 17.10062 261 GLU A CA 1
ATOM 2129 C C A GLU A 1 261 ? -0.75472 -20.23602 20.42659 0.415 17.26771 261 GLU A C 1
ATOM 2130 C C B GLU A 1 261 ? -0.81379 -20.27246 20.45913 0.585 17.22199 261 GLU A C 1
ATOM 2131 O O A GLU A 1 261 ? 0.12121 -20.96255 20.91309 0.415 17.03071 261 GLU A O 1
ATOM 2132 O O B GLU A 1 261 ? -0.02528 -21.06094 20.99316 0.585 17.07942 261 GLU A O 1
ATOM 2143 N N . ARG A 1 262 ? -1.32135 -20.48866 19.24206 1.000 16.63025 262 ARG A N 1
ATOM 2144 C CA . ARG A 1 262 ? -0.93530 -21.66541 18.46807 1.000 16.95630 262 ARG A CA 1
ATOM 2145 C C . ARG A 1 262 ? 0.54459 -21.62017 18.10523 1.000 15.53683 262 ARG A C 1
ATOM 2146 O O . ARG A 1 262 ? 1.23409 -22.64165 18.15907 1.000 16.04719 262 ARG A O 1
ATOM 2154 N N . LEU A 1 263 ? 1.04875 -20.44152 17.72929 1.000 14.10494 263 LEU A N 1
ATOM 2155 C CA . LEU A 1 263 ? 2.46851 -20.31399 17.40767 1.000 14.99019 263 LEU A CA 1
ATOM 2156 C C . LEU A 1 263 ? 3.34467 -20.54489 18.63554 1.000 14.77203 263 LEU A C 1
ATOM 2157 O O . LEU A 1 263 ? 4.36901 -21.23155 18.54507 1.000 15.47845 263 LEU A O 1
ATOM 2162 N N . ASN A 1 264 ? 2.96582 -19.96758 19.78624 1.000 15.68763 264 ASN A N 1
ATOM 2163 C CA . ASN A 1 264 ? 3.70483 -20.21677 21.02304 1.000 16.30927 264 ASN A CA 1
ATOM 2164 C C . ASN A 1 264 ? 3.74281 -21.70621 21.34328 1.000 15.40363 264 ASN A C 1
ATOM 2165 O O . ASN A 1 264 ? 4.78268 -22.23304 21.75449 1.000 17.67784 264 ASN A O 1
ATOM 2170 N N . LYS A 1 265 ? 2.62995 -22.40682 21.12061 1.000 16.01052 265 LYS A N 1
ATOM 2171 C CA . LYS A 1 265 ? 2.57536 -23.83966 21.40305 1.000 20.42085 265 LYS A CA 1
ATOM 2172 C C . LYS A 1 265 ? 3.41263 -24.65221 20.41951 1.000 19.92509 265 LYS A C 1
ATOM 2173 O O . LYS A 1 265 ? 4.06433 -25.62723 20.81433 1.000 20.08743 265 LYS A O 1
ATOM 2179 N N . ILE A 1 266 ? 3.40352 -24.27917 19.13281 1.000 16.76004 266 ILE A N 1
ATOM 2180 C CA . ILE A 1 266 ? 4.26487 -24.94967 18.16007 1.000 18.92383 266 ILE A CA 1
ATOM 2181 C C . ILE A 1 266 ? 5.72511 -24.82657 18.57501 1.000 17.95663 266 ILE A C 1
ATOM 2182 O O . ILE A 1 266 ? 6.49709 -25.79075 18.48258 1.000 19.86488 266 ILE A O 1
ATOM 2187 N N . GLN A 1 267 ? 6.12047 -23.64567 19.06087 1.000 17.17510 267 GLN A N 1
ATOM 2188 C CA . GLN A 1 267 ? 7.50214 -23.43163 19.48761 1.000 19.46830 267 GLN A CA 1
ATOM 2189 C C . GLN A 1 267 ? 7.86061 -24.30855 20.67781 1.000 22.55599 267 GLN A C 1
ATOM 2190 O O . GLN A 1 267 ? 8.94487 -24.90379 20.71537 1.000 23.26412 267 GLN A O 1
ATOM 2196 N N . LEU A 1 268 ? 6.96743 -24.38831 21.66301 1.000 19.36911 268 LEU A N 1
ATOM 2197 C CA . LEU A 1 268 ? 7.22884 -25.22414 22.82930 1.000 22.66675 268 LEU A CA 1
ATOM 2198 C C . LEU A 1 268 ? 7.31918 -26.69389 22.43961 1.000 26.31572 268 LEU A C 1
ATOM 2199 O O . LEU A 1 268 ? 8.20357 -27.41658 22.91698 1.000 29.05642 268 LEU A O 1
ATOM 2204 N N A HIS A 1 269 ? 6.41149 -27.15770 21.57392 0.436 25.35205 269 HIS A N 1
ATOM 2205 N N B HIS A 1 269 ? 6.42834 -27.14482 21.55249 0.564 25.32107 269 HIS A N 1
ATOM 2206 C CA A HIS A 1 269 ? 6.39428 -28.57028 21.20381 0.436 29.53917 269 HIS A CA 1
ATOM 2207 C CA B HIS A 1 269 ? 6.46856 -28.52481 21.07877 0.564 29.47399 269 HIS A CA 1
ATOM 2208 C C A HIS A 1 269 ? 7.58998 -28.94763 20.33817 0.436 29.12101 269 HIS A C 1
ATOM 2209 C C B HIS A 1 269 ? 7.76661 -28.81347 20.33450 0.564 29.31096 269 HIS A C 1
ATOM 2210 O O A HIS A 1 269 ? 8.03371 -30.10155 20.36731 0.436 32.70347 269 HIS A O 1
ATOM 2211 O O B HIS A 1 269 ? 8.43589 -29.81970 20.59575 0.564 32.51980 269 HIS A O 1
ATOM 2224 N N A SER A 1 270 ? 8.11661 -28.00265 19.55882 0.436 28.18368 270 SER A N 1
ATOM 2225 N N B SER A 1 270 ? 8.14243 -27.93480 19.40366 0.564 27.98023 270 SER A N 1
ATOM 2226 C CA A SER A 1 270 ? 9.26815 -28.26666 18.70759 0.436 29.03068 270 SER A CA 1
ATOM 2227 C CA B SER A 1 270 ? 9.33028 -28.14344 18.58631 0.564 28.96062 270 SER A CA 1
ATOM 2228 C C A SER A 1 270 ? 10.59305 -27.97912 19.39747 0.436 31.12399 270 SER A C 1
ATOM 2229 C C B SER A 1 270 ? 10.62940 -27.88119 19.33644 0.564 31.13973 270 SER A C 1
ATOM 2230 O O A SER A 1 270 ? 11.63667 -28.44274 18.92308 0.436 34.37763 270 SER A O 1
ATOM 2231 O O B SER A 1 270 ? 11.69339 -28.27937 18.84930 0.564 34.76329 270 SER A O 1
ATOM 2236 N N . GLY A 1 271 ? 10.57516 -27.22950 20.49672 1.000 31.36493 271 GLY A N 1
ATOM 2237 C CA . GLY A 1 271 ? 11.79381 -26.89425 21.20523 1.000 32.46651 271 GLY A CA 1
ATOM 2238 C C . GLY A 1 271 ? 12.61028 -25.79735 20.56437 1.000 31.55083 271 GLY A C 1
ATOM 2239 O O . GLY A 1 271 ? 13.80593 -25.68290 20.84625 1.000 30.13938 271 GLY A O 1
ATOM 2240 N N . SER A 1 272 ? 12.00057 -24.98415 19.70393 1.000 29.16233 272 SER A N 1
ATOM 2241 C CA . SER A 1 272 ? 12.71010 -23.91748 19.01395 1.000 26.00607 272 SER A CA 1
ATOM 2242 C C . SER A 1 272 ? 11.72403 -22.81213 18.66861 1.000 22.81651 272 SER A C 1
ATOM 2243 O O . SER A 1 272 ? 10.53038 -23.06077 18.48859 1.000 31.64690 272 SER A O 1
ATOM 2246 N N . LYS A 1 273 ? 12.23382 -21.59142 18.56957 1.000 22.30440 273 LYS A N 1
ATOM 2247 C CA . LYS A 1 273 ? 11.40631 -20.46634 18.16283 1.000 19.94261 273 LYS A CA 1
ATOM 2248 C C . LYS A 1 273 ? 11.35533 -20.33450 16.64438 1.000 17.21335 273 LYS A C 1
ATOM 2249 O O . LYS A 1 273 ? 12.31321 -20.65249 15.92925 1.000 17.78977 273 LYS A O 1
ATOM 2255 N N . LEU A 1 274 ? 10.20486 -19.87320 16.16173 1.000 14.38467 274 LEU A N 1
ATOM 2256 C CA . LEU A 1 274 ? 10.07876 -19.44000 14.78051 1.000 13.72952 274 LEU A CA 1
ATOM 2257 C C . LEU A 1 274 ? 11.03538 -18.28424 14.52357 1.000 15.15581 274 LEU A C 1
ATOM 2258 O O . LEU A 1 274 ? 11.53318 -17.63121 15.44694 1.000 15.32033 274 LEU A O 1
ATOM 2263 N N . ALA A 1 275 ? 11.29053 -18.02799 13.23979 1.000 13.77594 275 ALA A N 1
ATOM 2264 C CA . ALA A 1 275 ? 12.08664 -16.86186 12.89762 1.000 13.64651 275 ALA A CA 1
ATOM 2265 C C . ALA A 1 275 ? 11.41043 -15.58170 13.37025 1.000 13.92421 275 ALA A C 1
ATOM 2266 O O . ALA A 1 275 ? 12.07774 -14.68904 13.90351 1.000 15.29284 275 ALA A O 1
ATOM 2268 N N . TYR A 1 276 ? 10.08652 -15.48034 13.20294 1.000 11.80191 276 TYR A N 1
ATOM 2269 C CA . TYR A 1 276 ? 9.36850 -14.26889 13.58813 1.000 11.89069 276 TYR A CA 1
ATOM 2270 C C . TYR A 1 276 ? 7.88449 -14.42969 13.31405 1.000 12.31389 276 TYR A C 1
ATOM 2271 O O . TYR A 1 276 ? 7.45162 -15.30778 12.55644 1.000 12.67956 276 TYR A O 1
ATOM 2280 N N . LEU A 1 277 ? 7.12672 -13.52409 13.92639 1.000 13.23365 277 LEU A N 1
ATOM 2281 C CA . LEU A 1 277 ? 5.74560 -13.19951 13.60739 1.000 12.11867 277 LEU A CA 1
ATOM 2282 C C . LEU A 1 277 ? 5.75604 -11.82655 12.94352 1.000 11.89481 277 LEU A C 1
ATOM 2283 O O . LEU A 1 277 ? 6.40092 -10.89676 13.44509 1.000 13.60950 277 LEU A O 1
ATOM 2288 N N . HIS A 1 278 ? 5.05686 -11.70753 11.81406 1.000 12.31375 278 HIS A N 1
ATOM 2289 C CA . HIS A 1 278 ? 5.01796 -10.50107 10.98870 1.000 11.27201 278 HIS A CA 1
ATOM 2290 C C . HIS A 1 278 ? 3.54970 -10.10158 10.91347 1.000 12.19092 278 HIS A C 1
ATOM 2291 O O . HIS A 1 278 ? 2.71492 -10.90419 10.48113 1.000 11.78744 278 HIS A O 1
ATOM 2298 N N . VAL A 1 279 ? 3.21498 -8.88732 11.36078 1.000 12.15444 279 VAL A N 1
ATOM 2299 C CA . VAL A 1 279 ? 1.81485 -8.46517 11.42257 1.000 11.34747 279 VAL A CA 1
ATOM 2300 C C . VAL A 1 279 ? 1.62779 -7.14921 10.67599 1.000 13.33676 279 VAL A C 1
ATOM 2301 O O . VAL A 1 279 ? 2.40231 -6.20616 10.87518 1.000 13.96171 279 VAL A O 1
ATOM 2305 N N . THR A 1 280 ? 0.57719 -7.08058 9.84540 1.000 13.33919 280 THR A N 1
ATOM 2306 C CA . THR A 1 280 ? 0.22172 -5.85627 9.13359 1.000 13.82399 280 THR A CA 1
ATOM 2307 C C . THR A 1 280 ? -0.57688 -4.90377 10.01656 1.000 15.11063 280 THR A C 1
ATOM 2308 O O . THR A 1 280 ? -1.58189 -5.29681 10.62376 1.000 17.26543 280 THR A O 1
ATOM 2312 N N A GLN A 1 281 ? -0.13523 -3.65225 10.06708 0.435 16.82337 281 GLN A N 1
ATOM 2313 N N B GLN A 1 281 ? -0.15174 -3.64671 10.05415 0.565 16.74265 281 GLN A N 1
ATOM 2314 C CA A GLN A 1 281 ? -0.89747 -2.60651 10.73076 0.435 19.79781 281 GLN A CA 1
ATOM 2315 C CA B GLN A 1 281 ? -0.89476 -2.61558 10.77116 0.565 19.80133 281 GLN A CA 1
ATOM 2316 C C A GLN A 1 281 ? -2.24587 -2.46797 10.03881 0.435 18.78025 281 GLN A C 1
ATOM 2317 C C B GLN A 1 281 ? -2.22491 -2.39301 10.06132 0.565 18.78660 281 GLN A C 1
ATOM 2318 O O A GLN A 1 281 ? -2.29436 -2.40043 8.80243 0.435 20.02500 281 GLN A O 1
ATOM 2319 O O B GLN A 1 281 ? -2.23846 -2.19519 8.83892 0.565 19.79859 281 GLN A O 1
ATOM 2330 N N . PRO A 1 282 ? -3.35290 -2.41493 10.78376 1.000 24.47115 282 PRO A N 1
ATOM 2331 C CA . PRO A 1 282 ? -4.66950 -2.31455 10.12460 1.000 24.87059 282 PRO A CA 1
ATOM 2332 C C . PRO A 1 282 ? -4.86529 -1.07624 9.26301 1.000 24.21875 282 PRO A C 1
ATOM 2333 O O . PRO A 1 282 ? -5.79175 -1.06179 8.44382 1.000 27.43479 282 PRO A O 1
ATOM 2337 N N . ARG A 1 283 ? -4.02887 -0.04375 9.40935 1.000 23.65025 283 ARG A N 1
ATOM 2338 C CA . ARG A 1 283 ? -4.15347 1.14205 8.56658 1.000 22.48705 283 ARG A CA 1
ATOM 2339 C C . ARG A 1 283 ? -3.81711 0.86534 7.10520 1.000 28.74175 283 ARG A C 1
ATOM 2340 O O . ARG A 1 283 ? -4.20818 1.64882 6.23284 1.000 28.32532 283 ARG A O 1
ATOM 2348 N N . TYR A 1 284 ? -3.10838 -0.22207 6.81037 1.000 24.22787 284 TYR A N 1
ATOM 2349 C CA . TYR A 1 284 ? -2.59912 -0.43296 5.46205 1.000 24.56186 284 TYR A CA 1
ATOM 2350 C C . TYR A 1 284 ? -3.67335 -1.01646 4.54958 1.000 22.10801 284 TYR A C 1
ATOM 2351 O O . TYR A 1 284 ? -4.25109 -2.06368 4.84908 1.000 23.87177 284 TYR A O 1
ATOM 2360 N N . VAL A 1 285 ? -3.91250 -0.35579 3.41406 1.000 22.07730 285 VAL A N 1
ATOM 2361 C CA . VAL A 1 285 ? -4.84301 -0.84684 2.40540 1.000 22.32019 285 VAL A CA 1
ATOM 2362 C C . VAL A 1 285 ? -4.16752 -0.83699 1.04013 1.000 28.38770 285 VAL A C 1
ATOM 2363 O O . VAL A 1 285 ? -3.15993 -0.16040 0.81956 1.000 25.67527 285 VAL A O 1
ATOM 2367 N N . ALA A 1 286 ? -4.74175 -1.60652 0.11768 1.000 25.89814 286 ALA A N 1
ATOM 2368 C CA . ALA A 1 286 ? -4.25895 -1.64866 -1.25799 1.000 33.68840 286 ALA A CA 1
ATOM 2369 C C . ALA A 1 286 ? -4.90439 -0.54527 -2.08981 1.000 32.37090 286 ALA A C 1
ATOM 2370 O O . ALA A 1 286 ? -4.32421 -0.07959 -3.07013 1.000 40.46363 286 ALA A O 1
ATOM 2372 N N . SER A 1 297 ? -9.84687 3.75598 14.62933 1.000 55.86824 297 SER A N 1
ATOM 2373 C CA . SER A 1 297 ? -9.10040 4.67550 15.48204 1.000 55.54103 297 SER A CA 1
ATOM 2374 C C . SER A 1 297 ? -7.60741 4.37742 15.47870 1.000 50.53660 297 SER A C 1
ATOM 2375 O O . SER A 1 297 ? -7.19338 3.21834 15.50080 1.000 47.44248 297 SER A O 1
ATOM 2378 N N . GLU A 1 298 ? -6.80799 5.44659 15.46213 1.000 55.63605 298 GLU A N 1
ATOM 2379 C CA . GLU A 1 298 ? -5.35598 5.30203 15.48646 1.000 51.05505 298 GLU A CA 1
ATOM 2380 C C . GLU A 1 298 ? -4.88808 4.56786 16.73727 1.000 55.14938 298 GLU A C 1
ATOM 2381 O O . GLU A 1 298 ? -3.91666 3.80330 16.69142 1.000 44.89790 298 GLU A O 1
ATOM 2387 N N . GLU A 1 299 ? -5.57221 4.77890 17.86307 1.000 57.78114 299 GLU A N 1
ATOM 2388 C CA . GLU A 1 299 ? -5.12996 4.18351 19.11890 1.000 61.63823 299 GLU A CA 1
ATOM 2389 C C . GLU A 1 299 ? -5.50388 2.70814 19.20811 1.000 48.86113 299 GLU A C 1
ATOM 2390 O O . GLU A 1 299 ? -4.68136 1.88473 19.62375 1.000 45.44985 299 GLU A O 1
ATOM 2396 N N . GLU A 1 300 ? -6.73459 2.35628 18.82180 1.000 46.62797 300 GLU A N 1
ATOM 2397 C CA . GLU A 1 300 ? -7.13791 0.95320 18.81158 1.000 42.19056 300 GLU A CA 1
ATOM 2398 C C . GLU A 1 300 ? -6.25834 0.12365 17.88590 1.000 44.49065 300 GLU A C 1
ATOM 2399 O O . GLU A 1 300 ? -6.04760 -1.06972 18.13232 1.000 34.57129 300 GLU A O 1
ATOM 2405 N N . GLU A 1 301 ? -5.74173 0.73309 16.81727 1.000 44.11283 301 GLU A N 1
ATOM 2406 C CA . GLU A 1 301 ? -4.85636 0.00869 15.91284 1.000 35.05638 301 GLU A CA 1
ATOM 2407 C C . GLU A 1 301 ? -3.50596 -0.26491 16.56394 1.000 33.16794 301 GLU A C 1
ATOM 2408 O O . GLU A 1 301 ? -3.00597 -1.39495 16.51486 1.000 26.20325 301 GLU A O 1
ATOM 2414 N N . ALA A 1 302 ? -2.90789 0.74883 17.19637 1.000 33.53893 302 ALA A N 1
ATOM 2415 C CA . ALA A 1 302 ? -1.66259 0.52548 17.92474 1.000 36.98715 302 ALA A CA 1
ATOM 2416 C C . ALA A 1 302 ? -1.86761 -0.39292 19.12320 1.000 37.93986 302 ALA A C 1
ATOM 2417 O O . ALA A 1 302 ? -0.95028 -1.13447 19.49721 1.000 37.56023 302 ALA A O 1
ATOM 2419 N N . ARG A 1 303 ? -3.05306 -0.35373 19.73649 1.000 32.27662 303 ARG A N 1
ATOM 2420 C CA . ARG A 1 303 ? -3.36527 -1.28286 20.81796 1.000 38.76679 303 ARG A CA 1
ATOM 2421 C C . ARG A 1 303 ? -3.30819 -2.72239 20.33004 1.000 27.80907 303 ARG A C 1
ATOM 2422 O O . ARG A 1 303 ? -2.71671 -3.58983 20.98420 1.000 28.80063 303 ARG A O 1
ATOM 2430 N N . LEU A 1 304 ? -3.94199 -2.99561 19.18608 1.000 25.63184 304 LEU A N 1
ATOM 2431 C CA . LEU A 1 304 ? -3.94908 -4.34852 18.64326 1.000 24.34573 304 LEU A CA 1
ATOM 2432 C C . LEU A 1 304 ? -2.53213 -4.83614 18.37626 1.000 20.32020 304 LEU A C 1
ATOM 2433 O O . LEU A 1 304 ? -2.18158 -5.96486 18.73596 1.000 20.18388 304 LEU A O 1
ATOM 2438 N N . MET A 1 305 ? -1.69245 -3.98221 17.78897 1.000 18.88631 305 MET A N 1
ATOM 2439 C CA . MET A 1 305 ? -0.32898 -4.39381 17.46008 1.000 18.80237 305 MET A CA 1
ATOM 2440 C C . MET A 1 305 ? 0.46766 -4.73230 18.71373 1.000 19.71582 305 MET A C 1
ATOM 2441 O O . MET A 1 305 ? 1.15486 -5.75922 18.77315 1.000 18.91808 305 MET A O 1
ATOM 2446 N N . ARG A 1 306 ? 0.40047 -3.86952 19.72936 1.000 21.58684 306 ARG A N 1
ATOM 2447 C CA . ARG A 1 306 ? 1.18425 -4.12578 20.93069 1.000 22.96031 306 ARG A CA 1
ATOM 2448 C C . ARG A 1 306 ? 0.64387 -5.32133 21.70558 1.000 17.48137 306 ARG A C 1
ATOM 2449 O O . ARG A 1 306 ? 1.42613 -6.08112 22.27836 1.000 17.90864 306 ARG A O 1
ATOM 2457 N N . THR A 1 307 ? -0.67414 -5.53671 21.68771 1.000 19.77533 307 THR A N 1
ATOM 2458 C CA . THR A 1 307 ? -1.23182 -6.71420 22.34436 1.000 19.57763 307 THR A CA 1
ATOM 2459 C C . THR A 1 307 ? -0.71509 -8.00420 21.71220 1.000 16.85813 307 THR A C 1
ATOM 2460 O O . THR A 1 307 ? -0.35566 -8.94917 22.42128 1.000 17.12525 307 THR A O 1
ATOM 2464 N N . LEU A 1 308 ? -0.66037 -8.06345 20.37419 1.000 15.86142 308 LEU A N 1
ATOM 2465 C CA . LEU A 1 308 ? -0.13332 -9.26278 19.72190 1.000 15.28073 308 LEU A CA 1
ATOM 2466 C C . LEU A 1 308 ? 1.35109 -9.43196 19.99998 1.000 13.25658 308 LEU A C 1
ATOM 2467 O O . LEU A 1 308 ? 1.81108 -10.54162 20.29416 1.000 13.95992 308 LEU A O 1
ATOM 2472 N N . ARG A 1 309 ? 2.11950 -8.34541 19.89103 1.000 14.16341 309 ARG A N 1
ATOM 2473 C CA . ARG A 1 309 ? 3.54785 -8.41383 20.17554 1.000 15.37649 309 ARG A CA 1
ATOM 2474 C C . ARG A 1 309 ? 3.79397 -8.90572 21.59875 1.000 14.46574 309 ARG A C 1
ATOM 2475 O O . ARG A 1 309 ? 4.64046 -9.77848 21.82684 1.000 15.61037 309 ARG A O 1
ATOM 2483 N N . ASN A 1 310 ? 3.06484 -8.34347 22.57682 1.000 16.34744 310 ASN A N 1
ATOM 2484 C CA . ASN A 1 310 ? 3.26586 -8.72838 23.97535 1.000 15.80480 310 ASN A CA 1
ATOM 2485 C C . ASN A 1 310 ? 2.87628 -10.17838 24.22224 1.000 16.21361 310 ASN A C 1
ATOM 2486 O O . ASN A 1 310 ? 3.42443 -10.82744 25.12194 1.000 17.06086 310 ASN A O 1
ATOM 2491 N N . ALA A 1 311 ? 1.92215 -10.69986 23.45265 1.000 14.82460 311 ALA A N 1
ATOM 2492 C CA . ALA A 1 311 ? 1.48759 -12.07535 23.63304 1.000 14.97934 311 ALA A CA 1
ATOM 2493 C C . ALA A 1 311 ? 2.42806 -13.08898 22.99633 1.000 15.72067 311 ALA A C 1
ATOM 2494 O O . ALA A 1 311 ? 2.41353 -14.25633 23.39728 1.000 15.81440 311 ALA A O 1
ATOM 2496 N N . TYR A 1 312 ? 3.23573 -12.68581 22.01514 1.000 14.64785 312 TYR A N 1
ATOM 2497 C CA . TYR A 1 312 ? 4.01630 -13.63487 21.23295 1.000 14.27348 312 TYR A CA 1
ATOM 2498 C C . TYR A 1 312 ? 5.42022 -13.81568 21.81079 1.000 13.92408 312 TYR A C 1
ATOM 2499 O O . TYR A 1 312 ? 6.13721 -12.84010 22.03815 1.000 15.24853 312 TYR A O 1
ATOM 2508 N N . GLN A 1 313 ? 5.82433 -15.07494 21.99543 1.000 14.00889 313 GLN A N 1
ATOM 2509 C CA . GLN A 1 313 ? 7.15058 -15.40651 22.52030 1.000 14.93486 313 GLN A CA 1
ATOM 2510 C C . GLN A 1 313 ? 8.16077 -15.46811 21.37311 1.000 15.77928 313 GLN A C 1
ATOM 2511 O O . GLN A 1 313 ? 8.59727 -16.53848 20.94751 1.000 19.57553 313 GLN A O 1
ATOM 2517 N N . GLY A 1 314 ? 8.57778 -14.30242 20.89515 1.000 16.39936 314 GLY A N 1
ATOM 2518 C CA . GLY A 1 314 ? 9.55696 -14.29844 19.81747 1.000 16.60483 314 GLY A CA 1
ATOM 2519 C C . GLY A 1 314 ? 9.66685 -12.93582 19.14928 1.000 14.23175 314 GLY A C 1
ATOM 2520 O O . GLY A 1 314 ? 9.17773 -11.93088 19.66550 1.000 16.01080 314 GLY A O 1
ATOM 2521 N N . THR A 1 315 ? 10.32172 -12.95291 17.98562 1.000 14.28499 315 THR A N 1
ATOM 2522 C CA . THR A 1 315 ? 10.62242 -11.75441 17.21133 1.000 16.14358 315 THR A CA 1
ATOM 2523 C C . THR A 1 315 ? 9.37008 -11.26728 16.49127 1.000 14.69628 315 THR A C 1
ATOM 2524 O O . THR A 1 315 ? 8.62793 -12.06508 15.90988 1.000 13.82807 315 THR A O 1
ATOM 2528 N N . PHE A 1 316 ? 9.15363 -9.94962 16.51369 1.000 14.13439 316 PHE A N 1
ATOM 2529 C CA . PHE A 1 316 ? 7.96227 -9.31243 15.95385 1.000 13.26251 316 PHE A CA 1
ATOM 2530 C C . PHE A 1 316 ? 8.38838 -8.32744 14.87085 1.000 14.25544 316 PHE A C 1
ATOM 2531 O O . PHE A 1 316 ? 9.19508 -7.42227 15.12602 1.000 13.71171 316 PHE A O 1
ATOM 2539 N N . ILE A 1 317 ? 7.84673 -8.50403 13.66819 1.000 13.22634 317 ILE A N 1
ATOM 2540 C CA . ILE A 1 317 ? 8.05121 -7.57553 12.55941 1.000 12.70956 317 ILE A CA 1
ATOM 2541 C C . ILE A 1 317 ? 6.73890 -6.84597 12.32746 1.000 13.06791 317 ILE A C 1
ATOM 2542 O O . ILE A 1 317 ? 5.70557 -7.48034 12.07982 1.000 13.42481 317 ILE A O 1
ATOM 2547 N N . CYS A 1 318 ? 6.77470 -5.51579 12.38231 1.000 13.24328 318 CYS A N 1
ATOM 2548 C CA . CYS A 1 318 ? 5.60316 -4.71531 12.05324 1.000 14.96924 318 CYS A CA 1
ATOM 2549 C C . CYS A 1 318 ? 5.70174 -4.18169 10.62795 1.000 13.29621 318 CYS A C 1
ATOM 2550 O O . CYS A 1 318 ? 6.79931 -3.94196 10.11449 1.000 14.14508 318 CYS A O 1
ATOM 2553 N N . SER A 1 319 ? 4.54147 -3.99134 9.99442 1.000 13.99136 319 SER A N 1
ATOM 2554 C CA . SER A 1 319 ? 4.51619 -3.54599 8.61138 1.000 13.52824 319 SER A CA 1
ATOM 2555 C C . SER A 1 319 ? 3.22500 -2.79134 8.33231 1.000 13.15914 319 SER A C 1
ATOM 2556 O O . SER A 1 319 ? 2.18696 -3.07774 8.93113 1.000 17.16085 319 SER A O 1
ATOM 2559 N N . GLY A 1 320 ? 3.28632 -1.85226 7.39111 1.000 13.92267 320 GLY A N 1
ATOM 2560 C CA . GLY A 1 320 ? 2.09580 -1.15251 6.94784 1.000 16.15678 320 GLY A CA 1
ATOM 2561 C C . GLY A 1 320 ? 2.11381 0.31667 7.30274 1.000 14.91375 320 GLY A C 1
ATOM 2562 O O . GLY A 1 320 ? 1.85306 0.68319 8.45455 1.000 16.95819 320 GLY A O 1
ATOM 2563 N N . GLY A 1 321 ? 2.44283 1.15857 6.32502 1.000 15.98140 321 GLY A N 1
ATOM 2564 C CA . GLY A 1 321 ? 2.42748 2.58857 6.54598 1.000 17.02957 321 GLY A CA 1
ATOM 2565 C C . GLY A 1 321 ? 3.59561 3.13610 7.32542 1.000 19.49542 321 GLY A C 1
ATOM 2566 O O . GLY A 1 321 ? 3.53061 4.27735 7.78562 1.000 22.54216 321 GLY A O 1
ATOM 2567 N N . TYR A 1 322 ? 4.67320 2.37264 7.48618 1.000 19.11238 322 TYR A N 1
ATOM 2568 C CA . TYR A 1 322 ? 5.78987 2.87120 8.27512 1.000 17.95252 322 TYR A CA 1
ATOM 2569 C C . TYR A 1 322 ? 6.63783 3.85285 7.48281 1.000 19.81059 322 TYR A C 1
ATOM 2570 O O . TYR A 1 322 ? 6.73167 3.79060 6.25646 1.000 20.32813 322 TYR A O 1
ATOM 2579 N N . THR A 1 323 ? 7.22779 4.78759 8.21319 1.000 23.28969 323 THR A N 1
ATOM 2580 C CA . THR A 1 323 ? 8.14870 5.78637 7.70731 1.000 22.52438 323 THR A CA 1
ATOM 2581 C C . THR A 1 323 ? 9.43453 5.67247 8.51506 1.000 20.09404 323 THR A C 1
ATOM 2582 O O . THR A 1 323 ? 9.54135 4.85551 9.43398 1.000 19.65625 323 THR A O 1
ATOM 2586 N N . ARG A 1 324 ? 10.42512 6.49693 8.17221 1.000 20.53005 324 ARG A N 1
ATOM 2587 C CA . ARG A 1 324 ? 11.63378 6.53610 8.99023 1.000 21.37159 324 ARG A CA 1
ATOM 2588 C C . ARG A 1 324 ? 11.29948 6.83258 10.45092 1.000 21.85206 324 ARG A C 1
ATOM 2589 O O . ARG A 1 324 ? 11.71188 6.09986 11.35749 1.000 20.49748 324 ARG A O 1
ATOM 2597 N N . GLU A 1 325 ? 10.51039 7.88115 10.69593 1.000 22.17210 325 GLU A N 1
ATOM 2598 C CA . GLU A 1 325 ? 10.20469 8.26814 12.07077 1.000 23.35072 325 GLU A CA 1
ATOM 2599 C C . GLU A 1 325 ? 9.37612 7.20112 12.78031 1.000 21.66308 325 GLU A C 1
ATOM 2600 O O . GLU A 1 325 ? 9.63607 6.87076 13.94437 1.000 22.57236 325 GLU A O 1
ATOM 2606 N N . LEU A 1 326 ? 8.36389 6.65618 12.09956 1.000 21.16267 326 LEU A N 1
ATOM 2607 C CA . LEU A 1 326 ? 7.52277 5.65038 12.73740 1.000 22.41487 326 LEU A CA 1
ATOM 2608 C C . LEU A 1 326 ? 8.28606 4.35929 12.99011 1.000 19.56813 326 LEU A C 1
ATOM 2609 O O . LEU A 1 326 ? 8.02393 3.66525 13.97875 1.000 19.95949 326 LEU A O 1
ATOM 2614 N N . GLY A 1 327 ? 9.21792 4.01354 12.10102 1.000 19.72835 327 GLY A N 1
ATOM 2615 C CA . GLY A 1 327 ? 10.04517 2.84289 12.33366 1.000 20.77192 327 GLY A CA 1
ATOM 2616 C C . GLY A 1 327 ? 10.98514 3.02403 13.50875 1.000 20.12961 327 GLY A C 1
ATOM 2617 O O . GLY A 1 327 ? 11.14549 2.11631 14.32985 1.000 19.80650 327 GLY A O 1
ATOM 2618 N N . ILE A 1 328 ? 11.63006 4.19109 13.60006 1.000 20.71039 328 ILE A N 1
ATOM 2619 C CA . ILE A 1 328 ? 12.48599 4.47650 14.75128 1.000 22.08551 328 ILE A CA 1
ATOM 2620 C C . ILE A 1 328 ? 11.68789 4.36870 16.04365 1.000 23.89021 328 ILE A C 1
ATOM 2621 O O . ILE A 1 328 ? 12.12616 3.74342 17.01584 1.000 22.34892 328 ILE A O 1
ATOM 2626 N N A GLU A 1 329 ? 10.49038 4.95634 16.06527 0.477 20.36060 329 GLU A N 1
ATOM 2627 N N B GLU A 1 329 ? 10.49638 4.97204 16.06150 0.523 20.34122 329 GLU A N 1
ATOM 2628 C CA A GLU A 1 329 ? 9.68531 4.93318 17.28250 0.477 22.29227 329 GLU A CA 1
ATOM 2629 C CA B GLU A 1 329 ? 9.65213 4.94658 17.25177 0.523 22.26491 329 GLU A CA 1
ATOM 2630 C C A GLU A 1 329 ? 9.25100 3.51624 17.64161 0.477 21.21881 329 GLU A C 1
ATOM 2631 C C B GLU A 1 329 ? 9.26471 3.52197 17.63029 0.523 21.21906 329 GLU A C 1
ATOM 2632 O O A GLU A 1 329 ? 9.22446 3.15206 18.82180 0.477 22.33425 329 GLU A O 1
ATOM 2633 O O B GLU A 1 329 ? 9.29126 3.15775 18.81061 0.523 22.26616 329 GLU A O 1
ATOM 2644 N N . ALA A 1 330 ? 8.91713 2.69639 16.63934 1.000 20.81802 330 ALA A N 1
ATOM 2645 C CA . ALA A 1 330 ? 8.48168 1.33099 16.92769 1.000 19.41956 330 ALA A CA 1
ATOM 2646 C C . ALA A 1 330 ? 9.57211 0.52832 17.63100 1.000 19.50775 330 ALA A C 1
ATOM 2647 O O . ALA A 1 330 ? 9.29648 -0.20136 18.59183 1.000 21.58633 330 ALA A O 1
ATOM 2649 N N . VAL A 1 331 ? 10.81780 0.64529 17.16728 1.000 19.79508 331 VAL A N 1
ATOM 2650 C CA . VAL A 1 331 ? 11.90340 -0.09697 17.80081 1.000 18.96070 331 VAL A CA 1
ATOM 2651 C C . VAL A 1 331 ? 12.27618 0.52474 19.14111 1.000 21.22586 331 VAL A C 1
ATOM 2652 O O . VAL A 1 331 ? 12.46990 -0.18560 20.13348 1.000 21.43582 331 VAL A O 1
ATOM 2656 N N . ALA A 1 332 ? 12.37347 1.85620 19.19403 1.000 20.99937 332 ALA A N 1
ATOM 2657 C CA . ALA A 1 332 ? 12.76464 2.52418 20.43459 1.000 20.71758 332 ALA A CA 1
ATOM 2658 C C . ALA A 1 332 ? 11.78187 2.23533 21.56091 1.000 24.65351 332 ALA A C 1
ATOM 2659 O O . ALA A 1 332 ? 12.18437 2.07900 22.72040 1.000 26.65968 332 ALA A O 1
ATOM 2661 N N . GLN A 1 333 ? 10.49130 2.17642 21.24371 1.000 22.07227 333 GLN A N 1
ATOM 2662 C CA . GLN A 1 333 ? 9.45674 1.95133 22.24722 1.000 24.74408 333 GLN A CA 1
ATOM 2663 C C . GLN A 1 333 ? 9.25141 0.47980 22.58118 1.000 26.94970 333 GLN A C 1
ATOM 2664 O O . GLN A 1 333 ? 8.42814 0.16833 23.45016 1.000 25.49730 333 GLN A O 1
ATOM 2670 N N . GLY A 1 334 ? 9.97157 -0.42773 21.92681 1.000 22.95798 334 GLY A N 1
ATOM 2671 C CA . GLY A 1 334 ? 9.77009 -1.84151 22.16674 1.000 22.49680 334 GLY A CA 1
ATOM 2672 C C . GLY A 1 334 ? 8.55147 -2.43571 21.49601 1.000 20.13378 334 GLY A C 1
ATOM 2673 O O . GLY A 1 334 ? 8.17997 -3.56668 21.82224 1.000 22.78677 334 GLY A O 1
ATOM 2674 N N . ASP A 1 335 ? 7.90656 -1.70366 20.58173 1.000 20.03203 335 ASP A N 1
ATOM 2675 C CA . ASP A 1 335 ? 6.70855 -2.19585 19.90216 1.000 20.53637 335 ASP A CA 1
ATOM 2676 C C . ASP A 1 335 ? 7.01741 -3.24892 18.84288 1.000 19.41041 335 ASP A C 1
ATOM 2677 O O . ASP A 1 335 ? 6.12594 -4.02039 18.47570 1.000 20.12326 335 ASP A O 1
ATOM 2682 N N . ALA A 1 336 ? 8.24435 -3.29063 18.33731 1.000 17.77317 336 ALA A N 1
ATOM 2683 C CA . ALA A 1 336 ? 8.62085 -4.25603 17.31121 1.000 15.72561 336 ALA A CA 1
ATOM 2684 C C . ALA A 1 336 ? 10.12642 -4.43205 17.36360 1.000 18.47849 336 ALA A C 1
ATOM 2685 O O . ALA A 1 336 ? 10.85504 -3.55521 17.83466 1.000 18.92392 336 ALA A O 1
ATOM 2687 N N . ASP A 1 337 ? 10.58743 -5.57816 16.87084 1.000 14.02136 337 ASP A N 1
ATOM 2688 C CA . ASP A 1 337 ? 12.01844 -5.81901 16.75358 1.000 15.23244 337 ASP A CA 1
ATOM 2689 C C . ASP A 1 337 ? 12.54718 -5.42892 15.38140 1.000 14.43214 337 ASP A C 1
ATOM 2690 O O . ASP A 1 337 ? 13.68092 -4.95573 15.26466 1.000 16.06993 337 ASP A O 1
ATOM 2695 N N . LEU A 1 338 ? 11.73832 -5.63238 14.34109 1.000 14.94045 338 LEU A N 1
ATOM 2696 C CA . LEU A 1 338 ? 12.10002 -5.34160 12.96527 1.000 13.89554 338 LEU A CA 1
ATOM 2697 C C . LEU A 1 338 ? 10.92970 -4.60766 12.33486 1.000 13.34930 338 LEU A C 1
ATOM 2698 O O . LEU A 1 338 ? 9.77556 -4.80000 12.72892 1.000 13.62513 338 LEU A O 1
ATOM 2703 N N . VAL A 1 339 ? 11.23456 -3.77381 11.34101 1.000 12.85330 339 VAL A N 1
ATOM 2704 C CA . VAL A 1 339 ? 10.23703 -2.96337 10.64835 1.000 15.75125 339 VAL A CA 1
ATOM 2705 C C . VAL A 1 339 ? 10.37906 -3.22092 9.15769 1.000 13.10136 339 VAL A C 1
ATOM 2706 O O . VAL A 1 339 ? 11.44963 -2.98281 8.58290 1.000 13.41562 339 VAL A O 1
ATOM 2710 N N . SER A 1 340 ? 9.30696 -3.68581 8.52068 1.000 12.56039 340 SER A N 1
ATOM 2711 C CA . SER A 1 340 ? 9.36011 -3.93127 7.08844 1.000 13.05391 340 SER A CA 1
ATOM 2712 C C . SER A 1 340 ? 8.70274 -2.78917 6.32359 1.000 13.39058 340 SER A C 1
ATOM 2713 O O . SER A 1 340 ? 7.68001 -2.23533 6.75181 1.000 13.33642 340 SER A O 1
ATOM 2716 N N . TYR A 1 341 ? 9.32777 -2.42756 5.20826 1.000 12.62051 341 TYR A N 1
ATOM 2717 C CA . TYR A 1 341 ? 8.90198 -1.34062 4.34518 1.000 11.52425 341 TYR A CA 1
ATOM 2718 C C . TYR A 1 341 ? 8.59474 -1.88448 2.96168 1.000 11.41032 341 TYR A C 1
ATOM 2719 O O . TYR A 1 341 ? 9.37240 -2.66453 2.40295 1.000 12.16121 341 TYR A O 1
ATOM 2728 N N . GLY A 1 342 ? 7.46749 -1.44283 2.40499 1.000 11.96730 342 GLY A N 1
ATOM 2729 C CA . GLY A 1 342 ? 7.07200 -1.84478 1.07180 1.000 12.81384 342 GLY A CA 1
ATOM 2730 C C . GLY A 1 342 ? 7.26390 -0.74681 0.04763 1.000 13.22604 342 GLY A C 1
ATOM 2731 O O . GLY A 1 342 ? 8.27499 -0.70382 -0.65283 1.000 13.41630 342 GLY A O 1
ATOM 2732 N N . ARG A 1 343 ? 6.29156 0.16536 -0.03410 1.000 13.40642 343 ARG A N 1
ATOM 2733 C CA . ARG A 1 343 ? 6.28782 1.13009 -1.13128 1.000 13.93699 343 ARG A CA 1
ATOM 2734 C C . ARG A 1 343 ? 7.56413 1.96931 -1.18786 1.000 13.80138 343 ARG A C 1
ATOM 2735 O O . ARG A 1 343 ? 8.08241 2.23742 -2.27749 1.000 14.28021 343 ARG A O 1
ATOM 2743 N N . LEU A 1 344 ? 8.08610 2.41004 -0.03668 1.000 13.77938 344 LEU A N 1
ATOM 2744 C CA . LEU A 1 344 ? 9.30520 3.21350 -0.09055 1.000 12.91422 344 LEU A CA 1
ATOM 2745 C C . LEU A 1 344 ? 10.50047 2.39796 -0.56946 1.000 13.46449 344 LEU A C 1
ATOM 2746 O O . LEU A 1 344 ? 11.45515 2.96068 -1.12059 1.000 14.43947 344 LEU A O 1
ATOM 2751 N N . PHE A 1 345 ? 10.46621 1.07819 -0.37503 1.000 12.90894 345 PHE A N 1
ATOM 2752 C CA . PHE A 1 345 ? 11.53126 0.22583 -0.88861 1.000 13.58992 345 PHE A CA 1
ATOM 2753 C C . PHE A 1 345 ? 11.39695 0.00307 -2.39791 1.000 13.35794 345 PHE A C 1
ATOM 2754 O O . PHE A 1 345 ? 12.39193 -0.30494 -3.05961 1.000 13.46015 345 PHE A O 1
ATOM 2762 N N . ILE A 1 346 ? 10.18491 0.14270 -2.95349 1.000 12.76348 346 ILE A N 1
ATOM 2763 C CA . ILE A 1 346 ? 10.02697 0.09712 -4.40407 1.000 12.94658 346 ILE A CA 1
ATOM 2764 C C . ILE A 1 346 ? 10.85072 1.19297 -5.05413 1.000 13.55819 346 ILE A C 1
ATOM 2765 O O . ILE A 1 346 ? 11.60612 0.94642 -6.00041 1.000 13.38510 346 ILE A O 1
ATOM 2770 N N . SER A 1 347 ? 10.72983 2.41795 -4.54117 1.000 12.80214 347 SER A N 1
ATOM 2771 C CA . SER A 1 347 ? 11.30384 3.57692 -5.20797 1.000 12.97018 347 SER A CA 1
ATOM 2772 C C . SER A 1 347 ? 12.64533 4.00467 -4.64240 1.000 14.16778 347 SER A C 1
ATOM 2773 O O . SER A 1 347 ? 13.26431 4.92257 -5.18523 1.000 15.00228 347 SER A O 1
ATOM 2776 N N . ASN A 1 348 ? 13.12240 3.35947 -3.58433 1.000 12.71529 348 ASN A N 1
ATOM 2777 C CA . ASN A 1 348 ? 14.41168 3.69953 -2.99053 1.000 14.40282 348 ASN A CA 1
ATOM 2778 C C . ASN A 1 348 ? 15.19599 2.40643 -2.84998 1.000 14.81237 348 ASN A C 1
ATOM 2779 O O . ASN A 1 348 ? 15.09947 1.72342 -1.81890 1.000 13.51052 348 ASN A O 1
ATOM 2784 N N . PRO A 1 349 ? 15.97708 2.02819 -3.86896 1.000 14.42693 349 PRO A N 1
ATOM 2785 C CA . PRO A 1 349 ? 16.72570 0.76565 -3.75261 1.000 14.23094 349 PRO A CA 1
ATOM 2786 C C . PRO A 1 349 ? 17.65099 0.77654 -2.55581 1.000 15.69694 349 PRO A C 1
ATOM 2787 O O . PRO A 1 349 ? 17.79884 -0.24243 -1.86435 1.000 15.94620 349 PRO A O 1
ATOM 2791 N N . ASP A 1 350 ? 18.23683 1.93593 -2.26364 1.000 14.82401 350 ASP A N 1
ATOM 2792 C CA . ASP A 1 350 ? 19.07876 2.14704 -1.08985 1.000 14.38503 350 ASP A CA 1
ATOM 2793 C C . ASP A 1 350 ? 18.30059 2.70892 0.09165 1.000 14.02211 350 ASP A C 1
ATOM 2794 O O . ASP A 1 350 ? 18.78942 3.58922 0.80656 1.000 15.13916 350 ASP A O 1
ATOM 2799 N N . LEU A 1 351 ? 17.08278 2.20437 0.33449 1.000 14.38758 351 LEU A N 1
ATOM 2800 C CA . LEU A 1 351 ? 16.27613 2.70568 1.44100 1.000 14.16078 351 LEU A CA 1
ATOM 2801 C C . LEU A 1 351 ? 17.01766 2.59938 2.76846 1.000 14.12322 351 LEU A C 1
ATOM 2802 O O . LEU A 1 351 ? 16.94262 3.51248 3.59564 1.000 15.62478 351 LEU A O 1
ATOM 2807 N N . VAL A 1 352 ? 17.74286 1.49603 2.99367 1.000 15.20911 352 VAL A N 1
ATOM 2808 C CA . VAL A 1 352 ? 18.46147 1.33597 4.25945 1.000 16.29864 352 VAL A CA 1
ATOM 2809 C C . VAL A 1 352 ? 19.44252 2.48545 4.45782 1.000 16.31898 352 VAL A C 1
ATOM 2810 O O . VAL A 1 352 ? 19.45242 3.14318 5.50579 1.000 17.01119 352 VAL A O 1
ATOM 2814 N N A MET A 1 353 ? 20.25619 2.76101 3.43423 0.609 17.74874 353 MET A N 1
ATOM 2815 N N B MET A 1 353 ? 20.29004 2.74059 3.45761 0.391 17.76256 353 MET A N 1
ATOM 2816 C CA A MET A 1 353 ? 21.25281 3.82268 3.52398 0.609 19.11614 353 MET A CA 1
ATOM 2817 C CA B MET A 1 353 ? 21.24649 3.83505 3.58178 0.391 19.10325 353 MET A CA 1
ATOM 2818 C C A MET A 1 353 ? 20.59422 5.18923 3.66136 0.609 18.50772 353 MET A C 1
ATOM 2819 C C B MET A 1 353 ? 20.53378 5.16820 3.75120 0.391 18.63248 353 MET A C 1
ATOM 2820 O O A MET A 1 353 ? 21.09215 6.05926 4.38403 0.609 19.83155 353 MET A O 1
ATOM 2821 O O B MET A 1 353 ? 20.92875 5.99011 4.58695 0.391 18.54917 353 MET A O 1
ATOM 2830 N N . ARG A 1 354 ? 19.46582 5.39609 2.98343 1.000 17.51162 354 ARG A N 1
ATOM 2831 C CA . ARG A 1 354 ? 18.76385 6.66842 3.09608 1.000 18.85957 354 ARG A CA 1
ATOM 2832 C C . ARG A 1 354 ? 18.21792 6.87423 4.50223 1.000 19.50718 354 ARG A C 1
ATOM 2833 O O . ARG A 1 354 ? 18.29699 7.97948 5.04984 1.000 21.78196 354 ARG A O 1
ATOM 2841 N N . ILE A 1 355 ? 17.67140 5.81866 5.10973 1.000 19.34965 355 ILE A N 1
ATOM 2842 C CA . ILE A 1 355 ? 17.20532 5.91412 6.48760 1.000 19.25779 355 ILE A CA 1
ATOM 2843 C C . ILE A 1 355 ? 18.37091 6.18484 7.43653 1.000 19.04061 355 ILE A C 1
ATOM 2844 O O . ILE A 1 355 ? 18.24950 6.98227 8.37452 1.000 22.02289 355 ILE A O 1
ATOM 2849 N N . LYS A 1 356 ? 19.51971 5.54836 7.19796 1.000 19.50277 356 LYS A N 1
ATOM 2850 C CA . LYS A 1 356 ? 20.68935 5.77536 8.04667 1.000 22.01966 356 LYS A CA 1
ATOM 2851 C C . LYS A 1 356 ? 21.15947 7.22279 7.97521 1.000 23.70296 356 LYS A C 1
ATOM 2852 O O . LYS A 1 356 ? 21.48745 7.83159 9.00069 1.000 23.16199 356 LYS A O 1
ATOM 2858 N N . LEU A 1 357 ? 21.21982 7.78314 6.77039 1.000 22.35154 357 LEU A N 1
ATOM 2859 C CA . LEU A 1 357 ? 21.69416 9.14771 6.57095 1.000 23.85896 357 LEU A CA 1
ATOM 2860 C C . LEU A 1 357 ? 20.60716 10.18903 6.78914 1.000 23.00592 357 LEU A C 1
ATOM 2861 O O . LEU A 1 357 ? 20.90563 11.38960 6.76081 1.000 26.20061 357 LEU A O 1
ATOM 2866 N N . ASN A 1 358 ? 19.36629 9.76315 7.00639 1.000 22.98990 358 ASN A N 1
ATOM 2867 C CA . ASN A 1 358 ? 18.20888 10.65052 6.95876 1.000 21.57040 358 ASN A CA 1
ATOM 2868 C C . ASN A 1 358 ? 18.21030 11.47291 5.67053 1.000 24.95863 358 ASN A C 1
ATOM 2869 O O . ASN A 1 358 ? 18.00921 12.68826 5.67534 1.000 27.44319 358 ASN A O 1
ATOM 2874 N N . ALA A 1 359 ? 18.45232 10.78470 4.54983 1.000 21.24273 359 ALA A N 1
ATOM 2875 C CA . ALA A 1 359 ? 18.44055 11.40141 3.23225 1.000 18.88569 359 ALA A CA 1
ATOM 2876 C C . ALA A 1 359 ? 17.01739 11.41040 2.68070 1.000 20.11022 359 ALA A C 1
ATOM 2877 O O . ALA A 1 359 ? 16.20959 10.54233 3.01914 1.000 22.88328 359 ALA A O 1
ATOM 2879 N N . PRO A 1 360 ? 16.67847 12.38404 1.83560 1.000 18.31020 360 PRO A N 1
ATOM 2880 C CA . PRO A 1 360 ? 15.31670 12.43111 1.29125 1.000 18.70601 360 PRO A CA 1
ATOM 2881 C C . PRO A 1 360 ? 15.02551 11.22143 0.41714 1.000 16.22058 360 PRO A C 1
ATOM 2882 O O . PRO A 1 360 ? 15.90362 10.69336 -0.26726 1.000 17.90826 360 PRO A O 1
ATOM 2886 N N . LEU A 1 361 ? 13.76778 10.78983 0.44881 1.000 16.19027 361 LEU A N 1
ATOM 2887 C CA . LEU A 1 361 ? 13.32082 9.60005 -0.26336 1.000 15.83563 361 LEU A CA 1
ATOM 2888 C C . LEU A 1 361 ? 12.64509 9.96040 -1.58240 1.000 16.28041 361 LEU A C 1
ATOM 2889 O O . LEU A 1 361 ? 12.05361 11.03468 -1.72712 1.000 16.76088 361 LEU A O 1
ATOM 2894 N N A ASN A 1 362 ? 12.72024 9.02667 -2.52985 0.569 15.49094 362 ASN A N 1
ATOM 2895 N N B ASN A 1 362 ? 12.72464 9.04536 -2.54552 0.431 15.51519 362 ASN A N 1
ATOM 2896 C CA A ASN A 1 362 ? 12.09788 9.18123 -3.83501 0.569 14.77005 362 ASN A CA 1
ATOM 2897 C CA B ASN A 1 362 ? 12.14133 9.26394 -3.86383 0.431 14.80442 362 ASN A CA 1
ATOM 2898 C C A ASN A 1 362 ? 10.63928 8.76616 -3.79012 0.569 15.88995 362 ASN A C 1
ATOM 2899 C C B ASN A 1 362 ? 10.72589 8.69379 -3.92796 0.431 15.69095 362 ASN A C 1
ATOM 2900 O O A ASN A 1 362 ? 10.25017 7.85437 -3.05580 0.569 16.34011 362 ASN A O 1
ATOM 2901 O O B ASN A 1 362 ? 10.44299 7.63953 -3.35117 0.431 14.84947 362 ASN A O 1
ATOM 2910 N N . LYS A 1 363 ? 9.84156 9.39882 -4.63862 1.000 16.69387 363 LYS A N 1
ATOM 2911 C CA . LYS A 1 363 ? 8.45741 8.97874 -4.78812 1.000 16.14853 363 LYS A CA 1
ATOM 2912 C C . LYS A 1 363 ? 8.36107 7.67798 -5.57825 1.000 14.67746 363 LYS A C 1
ATOM 2913 O O . LYS A 1 363 ? 9.22509 7.35646 -6.39886 1.000 15.40766 363 LYS A O 1
ATOM 2919 N N . TYR A 1 364 ? 7.28635 6.93325 -5.32588 1.000 16.05955 364 TYR A N 1
ATOM 2920 C CA . TYR A 1 364 ? 6.97870 5.69822 -6.03618 1.000 15.78462 364 TYR A CA 1
ATOM 2921 C C . TYR A 1 364 ? 5.81042 5.91165 -6.99277 1.000 17.81748 364 TYR A C 1
ATOM 2922 O O . TYR A 1 364 ? 4.94438 6.76286 -6.76336 1.000 17.54982 364 TYR A O 1
ATOM 2931 N N A ASN A 1 365 ? 5.79631 5.13700 -8.07597 0.518 16.22984 365 ASN A N 1
ATOM 2932 N N B ASN A 1 365 ? 5.78208 5.10680 -8.05001 0.482 16.21979 365 ASN A N 1
ATOM 2933 C CA A ASN A 1 365 ? 4.78420 5.25789 -9.12735 0.518 17.41706 365 ASN A CA 1
ATOM 2934 C CA B ASN A 1 365 ? 4.80766 5.23403 -9.13185 0.482 17.42712 365 ASN A CA 1
ATOM 2935 C C A ASN A 1 365 ? 3.91316 4.00688 -9.11142 0.518 15.33959 365 ASN A C 1
ATOM 2936 C C B ASN A 1 365 ? 3.91187 3.99864 -9.12025 0.482 15.35404 365 ASN A C 1
ATOM 2937 O O A ASN A 1 365 ? 4.31515 2.95025 -9.60742 0.518 15.53390 365 ASN A O 1
ATOM 2938 O O B ASN A 1 365 ? 4.29808 2.93833 -9.62082 0.482 15.50745 365 ASN A O 1
ATOM 2947 N N . ARG A 1 366 ? 2.70362 4.14881 -8.57029 1.000 16.69292 366 ARG A N 1
ATOM 2948 C CA . ARG A 1 366 ? 1.78080 3.02522 -8.47244 1.000 15.69763 366 ARG A CA 1
ATOM 2949 C C . ARG A 1 366 ? 1.48216 2.40071 -9.83131 1.000 15.63476 366 ARG A C 1
ATOM 2950 O O . ARG A 1 366 ? 1.20312 1.19776 -9.91241 1.000 14.53553 366 ARG A O 1
ATOM 2958 N N . LYS A 1 367 ? 1.54317 3.18722 -10.91248 1.000 13.92927 367 LYS A N 1
ATOM 2959 C CA . LYS A 1 367 ? 1.18662 2.66206 -12.22759 1.000 15.00943 367 LYS A CA 1
ATOM 2960 C C . LYS A 1 367 ? 2.08677 1.51706 -12.66652 1.000 14.58494 367 LYS A C 1
ATOM 2961 O O . LYS A 1 367 ? 1.66208 0.68584 -13.47365 1.000 16.48233 367 LYS A O 1
ATOM 2967 N N . THR A 1 368 ? 3.30954 1.43448 -12.14616 1.000 13.35364 368 THR A N 1
ATOM 2968 C CA . THR A 1 368 ? 4.22688 0.37107 -12.53399 1.000 14.81706 368 THR A CA 1
ATOM 2969 C C . THR A 1 368 ? 4.49485 -0.62745 -11.40308 1.000 13.57332 368 THR A C 1
ATOM 2970 O O . THR A 1 368 ? 5.49443 -1.35155 -11.44755 1.000 12.45981 368 THR A O 1
ATOM 2974 N N . PHE A 1 369 ? 3.61514 -0.68632 -10.39272 1.000 12.21475 369 PHE A N 1
ATOM 2975 C CA . PHE A 1 369 ? 3.76733 -1.69168 -9.34156 1.000 12.83493 369 PHE A CA 1
ATOM 2976 C C . PHE A 1 369 ? 3.65968 -3.11038 -9.89683 1.000 12.40883 369 PHE A C 1
ATOM 2977 O O . PHE A 1 369 ? 4.41193 -4.00082 -9.47187 1.000 12.66908 369 PHE A O 1
ATOM 2985 N N . TYR A 1 370 ? 2.73409 -3.34501 -10.84420 1.000 12.73026 370 TYR A N 1
ATOM 2986 C CA . TYR A 1 370 ? 2.33901 -4.69098 -11.26244 1.000 11.88333 370 TYR A CA 1
ATOM 2987 C C . TYR A 1 370 ? 2.49949 -4.92623 -12.76202 1.000 13.35892 370 TYR A C 1
ATOM 2988 O O . TYR A 1 370 ? 1.96265 -5.90921 -13.28251 1.000 14.27702 370 TYR A O 1
ATOM 2997 N N . THR A 1 371 ? 3.19554 -4.03661 -13.45981 1.000 12.21406 371 THR A N 1
ATOM 2998 C CA . THR A 1 371 ? 3.46285 -4.20438 -14.88087 1.000 12.40610 371 THR A CA 1
ATOM 2999 C C . THR A 1 371 ? 4.61497 -5.19702 -15.07957 1.000 12.85275 371 THR A C 1
ATOM 3000 O O . THR A 1 371 ? 5.24998 -5.64816 -14.12166 1.000 14.32709 371 THR A O 1
ATOM 3004 N N . GLN A 1 372 ? 4.87519 -5.57024 -16.34204 1.000 13.62173 372 GLN A N 1
ATOM 3005 C CA . GLN A 1 372 ? 5.78899 -6.67686 -16.61255 1.000 13.83811 372 GLN A CA 1
ATOM 3006 C C . GLN A 1 372 ? 7.18099 -6.24268 -17.04455 1.000 13.37678 372 GLN A C 1
ATOM 3007 O O . GLN A 1 372 ? 8.06758 -7.09857 -17.14953 1.000 13.99711 372 GLN A O 1
ATOM 3013 N N . ASP A 1 373 ? 7.39056 -4.95969 -17.31386 1.000 15.39491 373 ASP A N 1
ATOM 3014 C CA . ASP A 1 373 ? 8.66594 -4.50976 -17.86090 1.000 14.50645 373 ASP A CA 1
ATOM 3015 C C . ASP A 1 373 ? 9.79386 -4.84066 -16.88623 1.000 15.01814 373 ASP A C 1
ATOM 3016 O O . ASP A 1 373 ? 9.67658 -4.54991 -15.68888 1.000 13.88487 373 ASP A O 1
ATOM 3021 N N . PRO A 1 374 ? 10.88158 -5.46736 -17.34042 1.000 13.53721 374 PRO A N 1
ATOM 3022 C CA . PRO A 1 374 ? 11.95764 -5.86024 -16.41484 1.000 15.26824 374 PRO A CA 1
ATOM 3023 C C . PRO A 1 374 ? 12.76442 -4.69940 -15.85967 1.000 14.24065 374 PRO A C 1
ATOM 3024 O O . PRO A 1 374 ? 13.55243 -4.91203 -14.92156 1.000 15.35638 374 PRO A O 1
ATOM 3028 N N . VAL A 1 375 ? 12.59626 -3.48676 -16.38903 1.000 15.36344 375 VAL A N 1
ATOM 3029 C CA . VAL A 1 375 ? 13.35775 -2.31843 -15.96406 1.000 13.41424 375 VAL A CA 1
ATOM 3030 C C . VAL A 1 375 ? 12.45024 -1.20246 -15.46002 1.000 14.11640 375 VAL A C 1
ATOM 3031 O O . VAL A 1 375 ? 12.62348 -0.69924 -14.34206 1.000 13.56815 375 VAL A O 1
ATOM 3035 N N . VAL A 1 376 ? 11.46948 -0.80647 -16.26624 1.000 14.02347 376 VAL A N 1
ATOM 3036 C CA . VAL A 1 376 ? 10.72113 0.41797 -16.00258 1.000 14.83819 376 VAL A CA 1
ATOM 3037 C C . VAL A 1 376 ? 9.86989 0.25970 -14.74809 1.000 13.85539 376 VAL A C 1
ATOM 3038 O O . VAL A 1 376 ? 8.98445 -0.60143 -14.67903 1.000 14.02894 376 VAL A O 1
ATOM 3042 N N . GLY A 1 377 ? 10.08995 1.14386 -13.78340 1.000 14.40048 377 GLY A N 1
ATOM 3043 C CA . GLY A 1 377 ? 9.39652 1.07907 -12.51431 1.000 13.49768 377 GLY A CA 1
ATOM 3044 C C . GLY A 1 377 ? 9.80001 -0.08592 -11.64567 1.000 13.85766 377 GLY A C 1
ATOM 3045 O O . GLY A 1 377 ? 9.10074 -0.38643 -10.66657 1.000 14.17291 377 GLY A O 1
ATOM 3046 N N . TYR A 1 378 ? 10.91610 -0.73749 -11.96956 1.000 14.07271 378 TYR A N 1
ATOM 3047 C CA . TYR A 1 378 ? 11.35956 -1.94001 -11.28150 1.000 13.38510 378 TYR A CA 1
ATOM 3048 C C . TYR A 1 378 ? 12.79540 -1.76367 -10.81780 1.000 12.83490 378 TYR A C 1
ATOM 3049 O O . TYR A 1 378 ? 13.04781 -1.70959 -9.60914 1.000 13.76294 378 TYR A O 1
ATOM 3058 N N . THR A 1 379 ? 13.73983 -1.63397 -11.75546 1.000 14.00172 379 THR A N 1
ATOM 3059 C CA . THR A 1 379 ? 15.14252 -1.44637 -11.40775 1.000 14.47968 379 THR A CA 1
ATOM 3060 C C . THR A 1 379 ? 15.67691 -0.06398 -11.75905 1.000 14.24617 379 THR A C 1
ATOM 3061 O O . THR A 1 379 ? 16.86349 0.19620 -11.52374 1.000 15.47230 379 THR A O 1
ATOM 3065 N N . ASP A 1 380 ? 14.84680 0.82874 -12.30313 1.000 15.47052 380 ASP A N 1
ATOM 3066 C CA . ASP A 1 380 ? 15.32157 2.13102 -12.76401 1.000 15.35453 380 ASP A CA 1
ATOM 3067 C C . ASP A 1 380 ? 15.03004 3.27383 -11.79815 1.000 16.68257 380 ASP A C 1
ATOM 3068 O O . ASP A 1 380 ? 15.16760 4.44325 -12.17405 1.000 19.70035 380 ASP A O 1
ATOM 3073 N N . TYR A 1 381 ? 14.63777 2.97379 -10.56695 1.000 14.94378 381 TYR A N 1
ATOM 3074 C CA . TYR A 1 381 ? 14.60327 4.00172 -9.54540 1.000 15.06855 381 TYR A CA 1
ATOM 3075 C C . TYR A 1 381 ? 16.03227 4.25782 -9.08170 1.000 18.56400 381 TYR A C 1
ATOM 3076 O O . TYR A 1 381 ? 16.75383 3.30391 -8.76077 1.000 17.36434 381 TYR A O 1
ATOM 3085 N N . PRO A 1 382 ? 16.48093 5.50829 -9.03715 1.000 22.30904 382 PRO A N 1
ATOM 3086 C CA . PRO A 1 382 ? 17.90580 5.77704 -8.82003 1.000 21.20649 382 PRO A CA 1
ATOM 3087 C C . PRO A 1 382 ? 18.32886 5.66122 -7.36054 1.000 19.12966 382 PRO A C 1
ATOM 3088 O O . PRO A 1 382 ? 17.54171 5.81457 -6.42340 1.000 20.19735 382 PRO A O 1
ATOM 3092 N N . PHE A 1 383 ? 19.62180 5.39684 -7.19427 1.000 19.74380 383 PHE A N 1
ATOM 3093 C CA . PHE A 1 383 ? 20.28863 5.50065 -5.90923 1.000 18.69925 383 PHE A CA 1
ATOM 3094 C C . PHE A 1 383 ? 20.57707 6.96578 -5.59992 1.000 22.57359 383 PHE A C 1
ATOM 3095 O O . PHE A 1 383 ? 20.43083 7.84689 -6.44939 1.000 25.78105 383 PHE A O 1
ATOM 3103 N N . LEU A 1 384 ? 20.98433 7.22706 -4.36271 1.000 23.10052 384 LEU A N 1
ATOM 3104 C CA . LEU A 1 384 ? 21.47699 8.55243 -3.98825 1.000 28.06488 384 LEU A CA 1
ATOM 3105 C C . LEU A 1 384 ? 22.60440 9.00424 -4.91106 1.000 26.59681 384 LEU A C 1
ATOM 3106 O O . LEU A 1 384 ? 23.49353 8.21628 -5.23380 1.000 30.70253 384 LEU A O 1
ATOM 3111 N N . ASN B 1 9 ? -19.60235 -29.11769 -33.18365 1.000 55.62430 9 ASN B N 1
ATOM 3112 C CA . ASN B 1 9 ? -19.34096 -28.02412 -34.11431 1.000 58.54003 9 ASN B CA 1
ATOM 3113 C C . ASN B 1 9 ? -17.85318 -27.69547 -34.20965 1.000 48.29108 9 ASN B C 1
ATOM 3114 O O . ASN B 1 9 ? -17.10456 -27.85248 -33.24676 1.000 51.48756 9 ASN B O 1
ATOM 3119 N N . ASN B 1 10 ? -17.44012 -27.24094 -35.38514 1.000 36.54124 10 ASN B N 1
ATOM 3120 C CA . ASN B 1 10 ? -16.06042 -26.82700 -35.60709 1.000 31.89227 10 ASN B CA 1
ATOM 3121 C C . ASN B 1 10 ? -15.90792 -25.37523 -35.16769 1.000 25.66740 10 ASN B C 1
ATOM 3122 O O . ASN B 1 10 ? -16.55499 -24.49435 -35.74533 1.000 24.39693 10 ASN B O 1
ATOM 3127 N N . PRO B 1 11 ? -15.07613 -25.07910 -34.16447 1.000 24.98474 11 PRO B N 1
ATOM 3128 C CA . PRO B 1 11 ? -14.95365 -23.68583 -33.70801 1.000 27.50539 11 PRO B CA 1
ATOM 3129 C C . PRO B 1 11 ? -14.34118 -22.75521 -34.73834 1.000 20.79328 11 PRO B C 1
ATOM 3130 O O . PRO B 1 11 ? -14.51516 -21.53855 -34.62133 1.000 20.03640 11 PRO B O 1
ATOM 3134 N N . LEU B 1 12 ? -13.63217 -23.27912 -35.74458 1.000 22.37307 12 LEU B N 1
ATOM 3135 C CA . LEU B 1 12 ? -13.16092 -22.43096 -36.83571 1.000 19.72457 12 LEU B CA 1
ATOM 3136 C C . LEU B 1 12 ? -14.31170 -21.82346 -37.62223 1.000 21.27733 12 LEU B C 1
ATOM 3137 O O . LEU B 1 12 ? -14.11546 -20.82365 -38.32244 1.000 22.34859 12 LEU B O 1
ATOM 3142 N N . PHE B 1 13 ? -15.51150 -22.39232 -37.51054 1.000 22.39246 13 PHE B N 1
ATOM 3143 C CA . PHE B 1 13 ? -16.67212 -21.89927 -38.23599 1.000 20.35656 13 PHE B CA 1
ATOM 3144 C C . PHE B 1 13 ? -17.69179 -21.22358 -37.33453 1.000 22.26444 13 PHE B C 1
ATOM 3145 O O . PHE B 1 13 ? -18.86869 -21.12046 -37.69168 1.000 28.15668 13 PHE B O 1
ATOM 3153 N N A SER B 1 14 ? -17.25596 -20.73882 -36.18489 0.425 25.97333 14 SER B N 1
ATOM 3154 N N B SER B 1 14 ? -17.27852 -20.80393 -36.19869 0.575 25.99362 14 SER B N 1
ATOM 3155 C CA A SER B 1 14 ? -18.02855 -19.82604 -35.35228 0.425 24.05314 14 SER B CA 1
ATOM 3156 C CA B SER B 1 14 ? -18.14003 -19.86646 -35.50977 0.575 23.93476 14 SER B CA 1
ATOM 3157 C C A SER B 1 14 ? -17.75765 -18.39549 -35.80426 0.425 22.87264 14 SER B C 1
ATOM 3158 C C B SER B 1 14 ? -17.80058 -18.45195 -35.96370 0.575 22.81230 14 SER B C 1
ATOM 3159 O O A SER B 1 14 ? -16.59032 -18.02925 -35.99495 0.425 21.85381 14 SER B O 1
ATOM 3160 O O B SER B 1 14 ? -16.64736 -18.15783 -36.29696 0.575 22.90872 14 SER B O 1
ATOM 3165 N N . PRO B 1 15 ? -18.78051 -17.55931 -35.99720 1.000 22.31658 15 PRO B N 1
ATOM 3166 C CA . PRO B 1 15 ? -18.52230 -16.19600 -36.46509 1.000 21.94865 15 PRO B CA 1
ATOM 3167 C C . PRO B 1 15 ? -17.70544 -15.40699 -35.45315 1.000 23.02305 15 PRO B C 1
ATOM 3168 O O . PRO B 1 15 ? -17.63211 -15.74122 -34.26617 1.000 22.25491 15 PRO B O 1
ATOM 3172 N N . TYR B 1 16 ? -17.07904 -14.34170 -35.94618 1.000 20.29383 16 TYR B N 1
ATOM 3173 C CA . TYR B 1 16 ? -16.22110 -13.52039 -35.10683 1.000 18.03683 16 TYR B CA 1
ATOM 3174 C C . TYR B 1 16 ? -16.29392 -12.06676 -35.53683 1.000 19.46776 16 TYR B C 1
ATOM 3175 O O . TYR B 1 16 ? -16.14850 -11.75133 -36.72378 1.000 19.88344 16 TYR B O 1
ATOM 3184 N N . LYS B 1 17 ? -16.47033 -11.19439 -34.55517 1.000 20.62723 17 LYS B N 1
ATOM 3185 C CA . LYS B 1 17 ? -16.56011 -9.75378 -34.74821 1.000 21.05387 17 LYS B CA 1
ATOM 3186 C C . LYS B 1 17 ? -15.15191 -9.18196 -34.67060 1.000 23.28871 17 LYS B C 1
ATOM 3187 O O . LYS B 1 17 ? -14.62132 -8.95537 -33.58068 1.000 25.13301 17 LYS B O 1
ATOM 3193 N N . MET B 1 18 ? -14.53260 -8.96243 -35.82889 1.000 22.02087 18 MET B N 1
ATOM 3194 C CA . MET B 1 18 ? -13.24795 -8.26527 -35.88805 1.000 19.84938 18 MET B CA 1
ATOM 3195 C C . MET B 1 18 ? -13.50925 -6.76250 -36.01619 1.000 26.27199 18 MET B C 1
ATOM 3196 O O . MET B 1 18 ? -13.30627 -6.13850 -37.05883 1.000 31.21681 18 MET B O 1
ATOM 3201 N N . GLY B 1 19 ? -14.00489 -6.18905 -34.91740 1.000 29.66027 19 GLY B N 1
ATOM 3202 C CA . GLY B 1 19 ? -14.36049 -4.78204 -34.89579 1.000 31.75948 19 GLY B CA 1
ATOM 3203 C C . GLY B 1 19 ? -15.52908 -4.47910 -35.80853 1.000 35.51574 19 GLY B C 1
ATOM 3204 O O . GLY B 1 19 ? -16.59414 -5.07485 -35.65645 1.000 32.25595 19 GLY B O 1
ATOM 3205 N N . LYS B 1 20 ? -15.35756 -3.57328 -36.77215 1.000 36.86438 20 LYS B N 1
ATOM 3206 C CA . LYS B 1 20 ? -16.46945 -3.29444 -37.67472 1.000 35.33684 20 LYS B CA 1
ATOM 3207 C C . LYS B 1 20 ? -16.73710 -4.42495 -38.66136 1.000 31.69181 20 LYS B C 1
ATOM 3208 O O . LYS B 1 20 ? -17.76744 -4.39514 -39.34163 1.000 31.96990 20 LYS B O 1
ATOM 3214 N N . PHE B 1 21 ? -15.86093 -5.42465 -38.74304 1.000 23.55768 21 PHE B N 1
ATOM 3215 C CA . PHE B 1 21 ? -15.97972 -6.48504 -39.73463 1.000 23.02751 21 PHE B CA 1
ATOM 3216 C C . PHE B 1 21 ? -16.48629 -7.75682 -39.06916 1.000 28.43890 21 PHE B C 1
ATOM 3217 O O . PHE B 1 21 ? -15.81834 -8.31245 -38.19122 1.000 24.33436 21 PHE B O 1
ATOM 3225 N N A ASN B 1 22 ? -17.63594 -8.24370 -39.52493 0.617 23.76403 22 ASN B N 1
ATOM 3226 N N B ASN B 1 22 ? -17.68924 -8.18351 -39.44666 0.383 23.68473 22 ASN B N 1
ATOM 3227 C CA A ASN B 1 22 ? -18.26579 -9.43930 -38.97099 0.617 20.49073 22 ASN B CA 1
ATOM 3228 C CA B ASN B 1 22 ? -18.24600 -9.44391 -38.97075 0.383 20.52232 22 ASN B CA 1
ATOM 3229 C C A ASN B 1 22 ? -17.90008 -10.64229 -39.84224 0.617 23.46180 22 ASN B C 1
ATOM 3230 C C B ASN B 1 22 ? -17.76971 -10.54291 -39.90963 0.383 23.45558 22 ASN B C 1
ATOM 3231 O O A ASN B 1 22 ? -18.52177 -10.88734 -40.87896 0.617 23.58433 22 ASN B O 1
ATOM 3232 O O B ASN B 1 22 ? -18.17408 -10.59635 -41.07604 0.383 22.68466 22 ASN B O 1
ATOM 3241 N N . LEU B 1 23 ? -16.89440 -11.40221 -39.40647 1.000 21.03658 23 LEU B N 1
ATOM 3242 C CA . LEU B 1 23 ? -16.39042 -12.53299 -40.17341 1.000 17.34878 23 LEU B CA 1
ATOM 3243 C C . LEU B 1 23 ? -17.24645 -13.77271 -39.94433 1.000 18.17586 23 LEU B C 1
ATOM 3244 O O . LEU B 1 23 ? -17.77316 -13.99281 -38.84700 1.000 20.49858 23 LEU B O 1
ATOM 3249 N N A SER B 1 24 ? -17.38443 -14.58857 -40.99314 0.355 18.92480 24 SER B N 1
ATOM 3250 N N B SER B 1 24 ? -17.37162 -14.59317 -40.98829 0.645 18.92426 24 SER B N 1
ATOM 3251 C CA A SER B 1 24 ? -18.19980 -15.79414 -40.90979 0.355 18.08857 24 SER B CA 1
ATOM 3252 C CA B SER B 1 24 ? -18.19471 -15.79308 -40.91981 0.645 18.03340 24 SER B CA 1
ATOM 3253 C C A SER B 1 24 ? -17.43815 -16.98819 -40.35315 0.355 19.60603 24 SER B C 1
ATOM 3254 C C B SER B 1 24 ? -17.43716 -17.01835 -40.43274 0.645 19.69762 24 SER B C 1
ATOM 3255 O O A SER B 1 24 ? -18.06456 -17.93987 -39.87859 0.355 22.27593 24 SER B O 1
ATOM 3256 O O B SER B 1 24 ? -18.06508 -18.02699 -40.09830 0.645 21.69803 24 SER B O 1
ATOM 3261 N N . HIS B 1 25 ? -16.10937 -16.96449 -40.40825 1.000 17.22980 25 HIS B N 1
ATOM 3262 C CA . HIS B 1 25 ? -15.29547 -18.08121 -39.96195 1.000 18.21655 25 HIS B CA 1
ATOM 3263 C C . HIS B 1 25 ? -13.92575 -17.51788 -39.63495 1.000 15.55187 25 HIS B C 1
ATOM 3264 O O . HIS B 1 25 ? -13.63949 -16.34919 -39.90051 1.000 16.05999 25 HIS B O 1
ATOM 3271 N N A ARG B 1 26 ? -13.07503 -18.36088 -39.05393 0.473 15.69637 26 ARG B N 1
ATOM 3272 N N B ARG B 1 26 ? -13.08472 -18.37243 -39.05302 0.527 15.68939 26 ARG B N 1
ATOM 3273 C CA A ARG B 1 26 ? -11.82660 -17.90275 -38.46060 0.473 16.47531 26 ARG B CA 1
ATOM 3274 C CA B ARG B 1 26 ? -11.83933 -17.95868 -38.42380 0.527 16.48796 26 ARG B CA 1
ATOM 3275 C C A ARG B 1 26 ? -10.59346 -18.36481 -39.23057 0.473 16.46413 26 ARG B C 1
ATOM 3276 C C B ARG B 1 26 ? -10.60231 -18.23545 -39.27473 0.527 16.52508 26 ARG B C 1
ATOM 3277 O O A ARG B 1 26 ? -9.48018 -18.31445 -38.69873 0.473 15.92309 26 ARG B O 1
ATOM 3278 O O B ARG B 1 26 ? -9.48986 -17.92605 -38.83255 0.527 15.28258 26 ARG B O 1
ATOM 3293 N N . VAL B 1 27 ? -10.76345 -18.79493 -40.47519 1.000 15.55401 27 VAL B N 1
ATOM 3294 C CA . VAL B 1 27 ? -9.63890 -19.18780 -41.32332 1.000 16.24457 27 VAL B CA 1
ATOM 3295 C C . VAL B 1 27 ? -9.22139 -17.97763 -42.15022 1.000 14.59292 27 VAL B C 1
ATOM 3296 O O . VAL B 1 27 ? -10.00482 -17.47043 -42.96224 1.000 15.19565 27 VAL B O 1
ATOM 3300 N N . VAL B 1 28 ? -7.98575 -17.51831 -41.95547 1.000 14.08522 28 VAL B N 1
ATOM 3301 C CA . VAL B 1 28 ? -7.49108 -16.29072 -42.57453 1.000 14.47373 28 VAL B CA 1
ATOM 3302 C C . VAL B 1 28 ? -6.41389 -16.64827 -43.59150 1.000 15.19658 28 VAL B C 1
ATOM 3303 O O . VAL B 1 28 ? -5.60276 -17.54561 -43.34331 1.000 14.00828 28 VAL B O 1
ATOM 3307 N N . LEU B 1 29 ? -6.41260 -15.95912 -44.73935 1.000 13.07288 29 LEU B N 1
ATOM 3308 C CA . LEU B 1 29 ? -5.29553 -16.04877 -45.68202 1.000 12.96685 29 LEU B CA 1
ATOM 3309 C C . LEU B 1 29 ? -4.13794 -15.21369 -45.14624 1.000 12.20096 29 LEU B C 1
ATOM 3310 O O . LEU B 1 29 ? -4.24055 -13.98537 -45.05330 1.000 12.83742 29 LEU B O 1
ATOM 3315 N N . ALA B 1 30 ? -3.03787 -15.87965 -44.78453 1.000 12.66948 30 ALA B N 1
ATOM 3316 C CA . ALA B 1 30 ? -1.86471 -15.17483 -44.29828 1.000 13.07881 30 ALA B CA 1
ATOM 3317 C C . ALA B 1 30 ? -1.21437 -14.37220 -45.42601 1.000 11.60154 30 ALA B C 1
ATOM 3318 O O . ALA B 1 30 ? -1.30073 -14.74398 -46.60147 1.000 13.47187 30 ALA B O 1
ATOM 3320 N N . PRO B 1 31 ? -0.55719 -13.26464 -45.09359 1.000 11.71157 31 PRO B N 1
ATOM 3321 C CA . PRO B 1 31 ? 0.11802 -12.47177 -46.12694 1.000 12.62333 31 PRO B CA 1
ATOM 3322 C C . PRO B 1 31 ? 1.26264 -13.27474 -46.72637 1.000 12.11481 31 PRO B C 1
ATOM 3323 O O . PRO B 1 31 ? 2.13327 -13.76089 -46.01234 1.000 13.26013 31 PRO B O 1
ATOM 3327 N N . MET B 1 32 ? 1.29664 -13.37936 -48.05620 1.000 11.55217 32 MET B N 1
ATOM 3328 C CA . MET B 1 32 ? 2.36056 -14.15186 -48.70469 1.000 12.13715 32 MET B CA 1
ATOM 3329 C C . MET B 1 32 ? 2.87844 -13.45488 -49.95612 1.000 11.66555 32 MET B C 1
ATOM 3330 O O . MET B 1 32 ? 2.15474 -13.32937 -50.95481 1.000 12.24711 32 MET B O 1
ATOM 3335 N N . THR B 1 33 ? 4.14219 -13.04469 -49.90847 1.000 11.71648 33 THR B N 1
ATOM 3336 C CA . THR B 1 33 ? 4.86437 -12.60900 -51.10262 1.000 11.26328 33 THR B CA 1
ATOM 3337 C C . THR B 1 33 ? 4.91731 -13.72912 -52.13672 1.000 12.44344 33 THR B C 1
ATOM 3338 O O . THR B 1 33 ? 5.36988 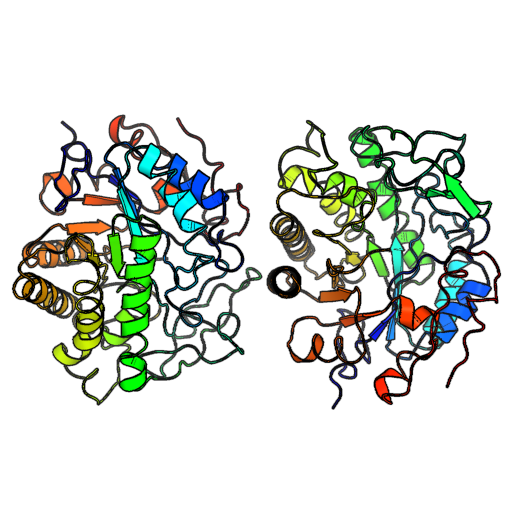-14.84122 -51.84590 1.000 12.92309 33 THR B O 1
ATOM 3342 N N . ARG B 1 34 ? 4.45662 -13.42708 -53.35115 1.000 12.68920 34 ARG B N 1
ATOM 3343 C CA . ARG B 1 34 ? 4.45808 -14.39146 -54.43646 1.000 12.99734 34 ARG B CA 1
ATOM 3344 C C . ARG B 1 34 ? 5.14681 -13.88805 -55.69734 1.000 13.58206 34 ARG B C 1
ATOM 3345 O O . ARG B 1 34 ? 5.42036 -14.70165 -56.58717 1.000 13.31638 34 ARG B O 1
ATOM 3353 N N . CYS B 1 35 ? 5.43539 -12.59054 -55.80863 1.000 13.18456 35 CYS B N 1
ATOM 3354 C CA . CYS B 1 35 ? 6.30407 -12.04988 -56.85970 1.000 12.96404 35 CYS B CA 1
ATOM 3355 C C . CYS B 1 35 ? 5.67063 -12.09641 -58.25295 1.000 13.41889 35 CYS B C 1
ATOM 3356 O O . CYS B 1 35 ? 6.38266 -12.21499 -59.26290 1.000 13.91919 35 CYS B O 1
ATOM 3359 N N . ARG B 1 36 ? 4.34192 -11.99562 -58.34451 1.000 12.89256 36 ARG B N 1
ATOM 3360 C CA . ARG B 1 36 ? 3.67170 -11.92446 -59.64300 1.000 12.99681 36 ARG B CA 1
ATOM 3361 C C . ARG B 1 36 ? 3.28696 -10.50615 -60.02941 1.000 14.87578 36 ARG B C 1
ATOM 3362 O O . ARG B 1 36 ? 2.74156 -10.30199 -61.12428 1.000 14.32703 36 ARG B O 1
ATOM 3370 N N . ALA B 1 37 ? 3.54652 -9.52204 -59.16917 1.000 13.97180 37 ALA B N 1
ATOM 3371 C CA . ALA B 1 37 ? 3.15647 -8.13236 -59.42650 1.000 14.44465 37 ALA B CA 1
ATOM 3372 C C . ALA B 1 37 ? 4.27299 -7.45240 -60.21462 1.000 13.60412 37 ALA B C 1
ATOM 3373 O O . ALA B 1 37 ? 5.06186 -6.66362 -59.69255 1.000 13.09504 37 ALA B O 1
ATOM 3375 N N . LEU B 1 38 ? 4.31233 -7.76066 -61.51739 1.000 14.56924 38 LEU B N 1
ATOM 3376 C CA . LEU B 1 38 ? 5.43499 -7.37139 -62.36962 1.000 14.61394 38 LEU B CA 1
ATOM 3377 C C . LEU B 1 38 ? 5.66240 -5.86246 -62.33993 1.000 13.05564 38 LEU B C 1
ATOM 3378 O O . LEU B 1 38 ? 4.71698 -5.07429 -62.44912 1.000 15.49753 38 LEU B O 1
ATOM 3383 N N . ASN B 1 39 ? 6.92372 -5.47533 -62.13122 1.000 14.46302 39 ASN B N 1
ATOM 3384 C CA . ASN B 1 39 ? 7.34592 -4.07698 -62.06621 1.000 16.33064 39 ASN B CA 1
ATOM 3385 C C . ASN B 1 39 ? 6.68943 -3.32384 -60.92124 1.000 18.11197 39 ASN B C 1
ATOM 3386 O O . ASN B 1 39 ? 6.53498 -2.10121 -60.98102 1.000 17.26740 39 ASN B O 1
ATOM 3391 N N . ASN B 1 40 ? 6.32418 -4.05090 -59.86595 1.000 14.60871 40 ASN B N 1
ATOM 3392 C CA . ASN B 1 40 ? 5.67091 -3.52026 -58.67196 1.000 15.80474 40 ASN B CA 1
ATOM 3393 C C . ASN B 1 40 ? 4.23940 -3.07297 -58.93025 1.000 15.93963 40 ASN B C 1
ATOM 3394 O O . ASN B 1 40 ? 3.65056 -2.39131 -58.08032 1.000 16.53724 40 ASN B O 1
ATOM 3399 N N . ILE B 1 41 ? 3.65124 -3.44893 -60.05943 1.000 15.78890 41 ILE B N 1
ATOM 3400 C CA . ILE B 1 41 ? 2.27612 -3.09129 -60.40004 1.000 14.50967 41 ILE B CA 1
ATOM 3401 C C . ILE B 1 41 ? 1.39584 -4.31515 -60.17649 1.000 15.96014 41 ILE B C 1
ATOM 3402 O O . ILE B 1 41 ? 1.68752 -5.38176 -60.72970 1.000 15.93930 41 ILE B O 1
ATOM 3407 N N . PRO B 1 42 ? 0.33383 -4.21819 -59.38233 1.000 14.18297 42 PRO B N 1
ATOM 3408 C CA . PRO B 1 42 ? -0.58797 -5.34918 -59.26598 1.000 14.33405 42 PRO B CA 1
ATOM 3409 C C . PRO B 1 42 ? -1.10380 -5.74509 -60.64490 1.000 17.38892 42 PRO B C 1
ATOM 3410 O O . PRO B 1 42 ? -1.39190 -4.89169 -61.48623 1.000 18.70700 42 PRO B O 1
ATOM 3414 N N A GLN B 1 43 ? -1.20271 -7.04870 -60.88176 0.595 15.66455 43 GLN B N 1
ATOM 3415 N N B GLN B 1 43 ? -1.21105 -7.05315 -60.86407 0.405 15.66976 43 GLN B N 1
ATOM 3416 C CA A GLN B 1 43 ? -1.58600 -7.57231 -62.18568 0.595 15.27763 43 GLN B CA 1
ATOM 3417 C CA B GLN B 1 43 ? -1.58039 -7.63948 -62.14419 0.405 15.40211 43 GLN B CA 1
ATOM 3418 C C A GLN B 1 43 ? -2.86369 -8.39539 -62.06673 0.595 16.82234 43 GLN B C 1
ATOM 3419 C C B GLN B 1 43 ? -2.94774 -8.30029 -62.04460 0.405 16.84646 43 GLN B C 1
ATOM 3420 O O A GLN B 1 43 ? -3.24146 -8.84400 -60.97978 0.595 16.15330 43 GLN B O 1
ATOM 3421 O O B GLN B 1 43 ? -3.45970 -8.56127 -60.95337 0.405 17.64709 43 GLN B O 1
ATOM 3432 N N . ALA B 1 44 ? -3.52973 -8.59461 -63.20948 1.000 18.27152 44 ALA B N 1
ATOM 3433 C CA . ALA B 1 44 ? -4.77400 -9.35880 -63.23782 1.000 15.92763 44 ALA B CA 1
ATOM 3434 C C . ALA B 1 44 ? -4.62267 -10.73316 -62.58385 1.000 17.55211 44 ALA B C 1
ATOM 3435 O O . ALA B 1 44 ? -5.58181 -11.25681 -62.00337 1.000 17.82243 44 ALA B O 1
ATOM 3437 N N . ALA B 1 45 ? -3.42682 -11.32168 -62.65055 1.000 17.14393 45 ALA B N 1
ATOM 3438 C CA . ALA B 1 45 ? -3.19457 -12.61503 -62.01391 1.000 16.40635 45 ALA B CA 1
ATOM 3439 C C . ALA B 1 45 ? -3.47068 -12.55952 -60.51511 1.000 15.75721 45 ALA B C 1
ATOM 3440 O O . ALA B 1 45 ? -4.01286 -13.51237 -59.94941 1.000 16.32121 45 ALA B O 1
ATOM 3442 N N . LEU B 1 46 ? -3.08558 -11.45997 -59.85788 1.000 14.58198 46 LEU B N 1
ATOM 3443 C CA . LEU B 1 46 ? -3.37830 -11.30548 -58.43159 1.000 13.02594 46 LEU B CA 1
ATOM 3444 C C . LEU B 1 46 ? -4.88056 -11.31547 -58.18389 1.000 16.93521 46 LEU B C 1
ATOM 3445 O O . LEU B 1 46 ? -5.35181 -11.91425 -57.21144 1.000 15.78373 46 LEU B O 1
ATOM 3450 N N . GLY B 1 47 ? -5.64691 -10.65333 -59.05460 1.000 17.45386 47 GLY B N 1
ATOM 3451 C CA . GLY B 1 47 ? -7.09538 -10.69402 -58.93074 1.000 17.03674 47 GLY B CA 1
ATOM 3452 C C . GLY B 1 47 ? -7.64192 -12.10629 -58.96284 1.000 16.76941 47 GLY B C 1
ATOM 3453 O O . GLY B 1 47 ? -8.47885 -12.48120 -58.13902 1.000 17.18277 47 GLY B O 1
ATOM 3454 N N . GLU B 1 48 ? -7.17950 -12.91328 -59.91960 1.000 16.60122 48 GLU B N 1
ATOM 3455 C CA . GLU B 1 48 ? -7.65537 -14.28928 -59.99567 1.000 15.60713 48 GLU B CA 1
ATOM 3456 C C . GLU B 1 48 ? -7.24968 -15.08560 -58.76018 1.000 15.82045 48 GLU B C 1
ATOM 3457 O O . GLU B 1 48 ? -8.04931 -15.85457 -58.22056 1.000 16.75320 48 GLU B O 1
ATOM 3463 N N . TYR B 1 49 ? -6.00662 -14.90619 -58.30840 1.000 14.86120 49 TYR B N 1
ATOM 3464 C CA . TYR B 1 49 ? -5.48300 -15.61382 -57.13630 1.000 13.74902 49 TYR B CA 1
ATOM 3465 C C . TYR B 1 49 ? -6.28189 -15.30485 -55.87727 1.000 14.37558 49 TYR B C 1
ATOM 3466 O O . TYR B 1 49 ? -6.68903 -16.21614 -55.15187 1.000 15.16323 49 TYR B O 1
ATOM 3475 N N . TYR B 1 50 ? -6.49745 -14.01714 -55.59400 1.000 13.89810 50 TYR B N 1
ATOM 3476 C CA . TYR B 1 50 ? -7.23701 -13.64704 -54.39100 1.000 12.76413 50 TYR B CA 1
ATOM 3477 C C . TYR B 1 50 ? -8.70777 -14.01700 -54.51984 1.000 15.62535 50 TYR B C 1
ATOM 3478 O O . TYR B 1 50 ? -9.33069 -14.45551 -53.54624 1.000 15.76292 50 TYR B O 1
ATOM 3487 N N . GLU B 1 51 ? -9.27373 -13.87779 -55.72286 1.000 15.45512 51 GLU B N 1
ATOM 3488 C CA . GLU B 1 51 ? -10.66132 -14.27158 -55.91674 1.000 14.61267 51 GLU B CA 1
ATOM 3489 C C . GLU B 1 51 ? -10.85679 -15.76237 -55.66186 1.000 16.06472 51 GLU B C 1
ATOM 3490 O O . GLU B 1 51 ? -11.87236 -16.17038 -55.08698 1.000 17.08926 51 GLU B O 1
ATOM 3496 N N . GLN B 1 52 ? -9.90058 -16.59455 -56.09886 1.000 15.53634 52 GLN B N 1
ATOM 3497 C CA . GLN B 1 52 ? -10.01129 -18.03501 -55.88868 1.000 14.13869 52 GLN B CA 1
ATOM 3498 C C . GLN B 1 52 ? -10.09090 -18.37918 -54.40991 1.000 16.25183 52 GLN B C 1
ATOM 3499 O O . GLN B 1 52 ? -10.73190 -19.36511 -54.03509 1.000 17.21236 52 GLN B O 1
ATOM 3505 N N . ARG B 1 53 ? -9.40398 -17.60895 -53.57032 1.000 16.16077 53 ARG B N 1
ATOM 3506 C CA . ARG B 1 53 ? -9.28046 -17.90183 -52.15074 1.000 14.92952 53 ARG B CA 1
ATOM 3507 C C . ARG B 1 53 ? -10.31479 -17.17974 -51.29999 1.000 17.03870 53 ARG B C 1
ATOM 3508 O O . ARG B 1 53 ? -10.52381 -17.56228 -50.14000 1.000 17.03967 53 ARG B O 1
ATOM 3516 N N . ALA B 1 54 ? -10.96588 -16.16024 -51.85181 1.000 15.02375 54 ALA B N 1
ATOM 3517 C CA . ALA B 1 54 ? -11.96534 -15.39758 -51.11716 1.000 15.98486 54 ALA B CA 1
ATOM 3518 C C . ALA B 1 54 ? -13.20709 -16.23579 -50.83367 1.000 17.13675 54 ALA B C 1
ATOM 3519 O O . ALA B 1 54 ? -13.65105 -17.03735 -51.66110 1.000 17.72368 54 ALA B O 1
ATOM 3521 N N . THR B 1 55 ? -13.76707 -16.03919 -49.64563 1.000 15.45485 55 THR B N 1
ATOM 3522 C CA . THR B 1 55 ? -15.02602 -16.64697 -49.24373 1.000 16.96227 55 THR B CA 1
ATOM 3523 C C . THR B 1 55 ? -15.89470 -15.57482 -48.60038 1.000 16.25774 55 THR B C 1
ATOM 3524 O O . THR B 1 55 ? -15.40660 -14.52797 -48.16440 1.000 15.77225 55 THR B O 1
ATOM 3528 N N . ALA B 1 56 ? -17.20096 -15.83602 -48.56506 1.000 17.37967 56 ALA B N 1
ATOM 3529 C CA . ALA B 1 56 ? -18.13195 -14.88256 -47.97225 1.000 17.20122 56 ALA B CA 1
ATOM 3530 C C . ALA B 1 56 ? -17.88505 -14.76601 -46.46673 1.000 16.10893 56 ALA B C 1
ATOM 3531 O O . ALA B 1 56 ? -18.01236 -15.74749 -45.73096 1.000 20.48191 56 ALA B O 1
ATOM 3533 N N . GLY B 1 57 ? -17.50999 -13.57569 -46.02032 1.000 16.13604 57 GLY B N 1
ATOM 3534 C CA . GLY B 1 57 ? -17.18349 -13.39015 -44.61991 1.000 16.19895 57 GLY B CA 1
ATOM 3535 C C . GLY B 1 57 ? -15.80792 -13.86721 -44.21984 1.000 18.73112 57 GLY B C 1
ATOM 3536 O O . GLY B 1 57 ? -15.50735 -13.89304 -43.02135 1.000 19.59616 57 GLY B O 1
ATOM 3537 N N . GLY B 1 58 ? -14.96754 -14.25972 -45.17832 1.000 17.29078 58 GLY B N 1
ATOM 3538 C CA . GLY B 1 58 ? -13.59950 -14.64939 -44.87787 1.000 15.52056 58 GLY B CA 1
ATOM 3539 C C . GLY B 1 58 ? -12.65009 -13.46776 -44.95881 1.000 15.67396 58 GLY B C 1
ATOM 3540 O O . GLY B 1 58 ? -12.84917 -12.53609 -45.73174 1.000 17.23683 58 GLY B O 1
ATOM 3541 N N . PHE B 1 59 ? -11.59295 -13.51673 -44.15294 1.000 14.66850 59 PHE B N 1
ATOM 3542 C CA . PHE B 1 59 ? -10.61514 -12.44104 -44.08819 1.000 13.47105 59 PHE B CA 1
ATOM 3543 C C . PHE B 1 59 ? -9.36261 -12.83442 -44.87154 1.000 16.07808 59 PHE B C 1
ATOM 3544 O O . PHE B 1 59 ? -8.82702 -13.93465 -44.68556 1.000 15.06447 59 PHE B O 1
ATOM 3552 N N . LEU B 1 60 ? -8.90423 -11.93457 -45.74246 1.000 14.18830 60 LEU B N 1
ATOM 3553 C CA . LEU B 1 60 ? -7.68630 -12.12926 -46.52673 1.000 11.72557 60 LEU B CA 1
ATOM 3554 C C . LEU B 1 60 ? -6.70731 -11.00937 -46.21006 1.000 14.23901 60 LEU B C 1
ATOM 3555 O O . LEU B 1 60 ? -7.10434 -9.84700 -46.10574 1.000 14.17508 60 LEU B O 1
ATOM 3560 N N . ILE B 1 61 ? -5.41721 -11.34126 -46.09473 1.000 13.53817 61 ILE B N 1
ATOM 3561 C CA . ILE B 1 61 ? -4.35999 -10.34325 -45.96762 1.000 12.42458 61 ILE B CA 1
ATOM 3562 C C . ILE B 1 61 ? -3.46624 -10.48417 -47.18854 1.000 13.47814 61 ILE B C 1
ATOM 3563 O O . ILE B 1 61 ? -3.08613 -11.60457 -47.54517 1.000 15.17318 61 ILE B O 1
ATOM 3568 N N . THR B 1 62 ? -3.14719 -9.36220 -47.82602 1.000 12.21632 62 THR B N 1
ATOM 3569 C CA . THR B 1 62 ? -2.35331 -9.45670 -49.04558 1.000 11.76727 62 THR B CA 1
ATOM 3570 C C . THR B 1 62 ? -0.89202 -9.71176 -48.73179 1.000 13.15430 62 THR B C 1
ATOM 3571 O O . THR B 1 62 ? -0.40115 -9.46610 -47.62092 1.000 13.85092 62 THR B O 1
ATOM 3575 N N . GLU B 1 63 ? -0.18756 -10.17638 -49.76369 1.000 12.49610 63 GLU B N 1
ATOM 3576 C CA . GLU B 1 63 ? 1.26565 -10.13613 -49.83514 1.000 12.03089 63 GLU B CA 1
ATOM 3577 C C . GLU B 1 63 ? 1.79043 -8.78990 -49.35009 1.000 11.79641 63 GLU B C 1
ATOM 3578 O O . GLU B 1 63 ? 1.12811 -7.75874 -49.51756 1.000 12.35669 63 GLU B O 1
ATOM 3584 N N . GLY B 1 64 ? 2.97475 -8.78058 -48.74927 1.000 11.48259 64 GLY B N 1
ATOM 3585 C CA . GLY B 1 64 ? 3.61872 -7.52809 -48.41441 1.000 12.64853 64 GLY B CA 1
ATOM 3586 C C . GLY B 1 64 ? 3.66191 -6.55721 -49.57925 1.000 11.96588 64 GLY B C 1
ATOM 3587 O O . GLY B 1 64 ? 3.97145 -6.94246 -50.71390 1.000 12.94287 64 GLY B O 1
ATOM 3588 N N . THR B 1 65 ? 3.39538 -5.28123 -49.30495 1.000 12.89600 65 THR B N 1
ATOM 3589 C CA . THR B 1 65 ? 3.22473 -4.26828 -50.34389 1.000 11.34344 65 THR B CA 1
ATOM 3590 C C . THR B 1 65 ? 4.10444 -3.06628 -50.02130 1.000 12.81724 65 THR B C 1
ATOM 3591 O O . THR B 1 65 ? 4.10686 -2.58015 -48.88189 1.000 13.15559 65 THR B O 1
ATOM 3595 N N . MET B 1 66 ? 4.86535 -2.60718 -51.02013 1.000 13.54576 66 MET B N 1
ATOM 3596 C CA . MET B 1 66 ? 5.82151 -1.52901 -50.82807 1.000 13.68983 66 MET B CA 1
ATOM 3597 C C . MET B 1 66 ? 5.12974 -0.23482 -50.43073 1.000 14.74678 66 MET B C 1
ATOM 3598 O O . MET B 1 66 ? 4.06869 0.11322 -50.96261 1.000 14.87391 66 MET B O 1
ATOM 3603 N N . ILE B 1 67 ? 5.77567 0.50191 -49.52322 1.000 14.76455 67 ILE B N 1
ATOM 3604 C CA . ILE B 1 67 ? 5.30540 1.82246 -49.11472 1.000 15.73743 67 ILE B CA 1
ATOM 3605 C C . ILE B 1 67 ? 6.08289 2.94945 -49.76866 1.000 16.62150 67 ILE B C 1
ATOM 3606 O O . ILE B 1 67 ? 5.73662 4.12489 -49.56172 1.000 18.54606 67 ILE B O 1
ATOM 3611 N N . SER B 1 68 ? 7.11989 2.63738 -50.53671 1.000 15.97709 68 SER B N 1
ATOM 3612 C CA . SER B 1 68 ? 8.00175 3.64333 -51.11265 1.000 18.25300 68 SER B CA 1
ATOM 3613 C C . SER B 1 68 ? 8.96035 2.94655 -52.08041 1.000 19.41195 68 SER B C 1
ATOM 3614 O O . SER B 1 68 ? 9.09144 1.72259 -52.05007 1.000 17.48911 68 SER B O 1
ATOM 3617 N N . PRO B 1 69 ? 9.64021 3.71193 -52.94049 1.000 20.84672 69 PRO B N 1
ATOM 3618 C CA . PRO B 1 69 ? 10.58489 3.09416 -53.88882 1.000 20.69257 69 PRO B CA 1
ATOM 3619 C C . PRO B 1 69 ? 11.75451 2.37411 -53.24029 1.000 19.96861 69 PRO B C 1
ATOM 3620 O O . PRO B 1 69 ? 12.41344 1.57722 -53.91951 1.000 19.48709 69 PRO B O 1
ATOM 3624 N N . THR B 1 70 ? 12.04942 2.62796 -51.96361 1.000 18.26154 70 THR B N 1
ATOM 3625 C CA . THR B 1 70 ? 13.20891 2.04828 -51.30094 1.000 19.57104 70 THR B CA 1
ATOM 3626 C C . THR B 1 70 ? 12.84062 0.88923 -50.37706 1.000 16.60342 70 THR B C 1
ATOM 3627 O O . THR B 1 70 ? 13.70400 0.37865 -49.64497 1.000 18.29335 70 THR B O 1
ATOM 3631 N N . SER B 1 71 ? 11.59650 0.42927 -50.43219 1.000 15.03142 71 SER B N 1
ATOM 3632 C CA . SER B 1 71 ? 11.06009 -0.48120 -49.42864 1.000 16.12614 71 SER B CA 1
ATOM 3633 C C . SER B 1 71 ? 11.12316 -1.95458 -49.82276 1.000 14.90085 71 SER B C 1
ATOM 3634 O O . SER B 1 71 ? 10.73627 -2.80492 -49.00357 1.000 14.46912 71 SER B O 1
ATOM 3637 N N . ALA B 1 72 ? 11.61683 -2.28811 -51.02542 1.000 14.84531 72 ALA B N 1
ATOM 3638 C CA . ALA B 1 72 ? 11.51535 -3.64446 -51.54197 1.000 14.72293 72 ALA B CA 1
ATOM 3639 C C . ALA B 1 72 ? 12.82350 -4.41071 -51.40042 1.000 13.08339 72 ALA B C 1
ATOM 3640 O O . ALA B 1 72 ? 13.91780 -3.84105 -51.46735 1.000 14.23374 72 ALA B O 1
ATOM 3642 N N . GLY B 1 73 ? 12.68522 -5.72892 -51.24805 1.000 12.73995 73 GLY B N 1
ATOM 3643 C CA . GLY B 1 73 ? 13.81344 -6.63840 -51.21657 1.000 13.16980 73 GLY B CA 1
ATOM 3644 C C . GLY B 1 73 ? 13.48876 -7.95911 -51.88143 1.000 14.48831 73 GLY B C 1
ATOM 3645 O O . GLY B 1 73 ? 14.15617 -8.96648 -51.62532 1.000 13.48890 73 GLY B O 1
ATOM 3646 N N . PHE B 1 74 ? 12.46738 -7.95899 -52.73266 1.000 13.63680 74 PHE B N 1
ATOM 3647 C CA . PHE B 1 74 ? 12.05462 -9.10432 -53.52649 1.000 13.90436 74 PHE B CA 1
ATOM 3648 C C . PHE B 1 74 ? 11.65647 -8.57808 -54.89259 1.000 14.70445 74 PHE B C 1
ATOM 3649 O O . PHE B 1 74 ? 11.29719 -7.40453 -55.03066 1.000 13.80964 74 PHE B O 1
ATOM 3657 N N . PRO B 1 75 ? 11.71952 -9.41873 -55.92251 1.000 13.38262 75 PRO B N 1
ATOM 3658 C CA . PRO B 1 75 ? 11.34029 -8.97939 -57.26669 1.000 13.62330 75 PRO B CA 1
ATOM 3659 C C . PRO B 1 75 ? 9.83238 -8.99757 -57.43938 1.000 13.06428 75 PRO B C 1
ATOM 3660 O O . PRO B 1 75 ? 9.14002 -9.89639 -56.95651 1.000 13.58652 75 PRO B O 1
ATOM 3664 N N . HIS B 1 76 ? 9.32013 -7.98167 -58.13824 1.000 13.34542 76 HIS B N 1
ATOM 3665 C CA . HIS B 1 76 ? 7.94723 -8.01357 -58.63380 1.000 14.03843 76 HIS B CA 1
ATOM 3666 C C . HIS B 1 76 ? 6.92939 -8.15968 -57.51217 1.000 13.01579 76 HIS B C 1
ATOM 3667 O O . HIS B 1 76 ? 5.95521 -8.90424 -57.62592 1.000 13.66701 76 HIS B O 1
ATOM 3674 N N . VAL B 1 77 ? 7.17835 -7.43786 -56.42256 1.000 13.46437 77 VAL B N 1
ATOM 3675 C CA . VAL B 1 77 ? 6.23007 -7.31702 -55.32186 1.000 13.37383 77 VAL B CA 1
ATOM 3676 C C . VAL B 1 77 ? 5.44100 -6.03290 -55.54150 1.000 14.29731 77 VAL B C 1
ATOM 3677 O O . VAL B 1 77 ? 5.99461 -5.04578 -56.05255 1.000 14.39946 77 VAL B O 1
ATOM 3681 N N . PRO B 1 78 ? 4.15614 -5.99769 -55.20351 1.000 13.44357 78 PRO B N 1
ATOM 3682 C CA . PRO B 1 78 ? 3.36469 -4.80465 -55.50509 1.000 14.20042 78 PRO B CA 1
ATOM 3683 C C . PRO B 1 78 ? 3.71889 -3.65106 -54.58344 1.000 15.46411 78 PRO B C 1
ATOM 3684 O O . PRO B 1 78 ? 4.17392 -3.84499 -53.45418 1.000 14.77104 78 PRO B O 1
ATOM 3688 N N . GLY B 1 79 ? 3.48413 -2.43450 -55.07143 1.000 14.94238 79 GLY B N 1
ATOM 3689 C CA . GLY B 1 79 ? 3.51598 -1.24385 -54.25525 1.000 15.05557 79 GLY B CA 1
ATOM 3690 C C . GLY B 1 79 ? 2.11528 -0.66980 -54.10217 1.000 15.22118 79 GLY B C 1
ATOM 3691 O O . GLY B 1 79 ? 1.15803 -1.10053 -54.74468 1.000 15.96222 79 GLY B O 1
ATOM 3692 N N . ILE B 1 80 ? 2.00179 0.30156 -53.19525 1.000 14.61502 80 ILE B N 1
ATOM 3693 C CA . ILE B 1 80 ? 0.76290 1.06541 -53.09201 1.000 16.23196 80 ILE B CA 1
ATOM 3694 C C . ILE B 1 80 ? 1.10074 2.53206 -52.83756 1.000 16.96061 80 ILE B C 1
ATOM 3695 O O . ILE B 1 80 ? 0.35596 3.25878 -52.16827 1.000 18.92341 80 ILE B O 1
ATOM 3700 N N . PHE B 1 81 ? 2.22220 2.98541 -53.40239 1.000 18.41077 81 PHE B N 1
ATOM 3701 C CA . PHE B 1 81 ? 2.67476 4.35842 -53.23590 1.000 20.36800 81 PHE B CA 1
ATOM 3702 C C . PHE B 1 81 ? 2.47265 5.23334 -54.47184 1.000 20.29197 81 PHE B C 1
ATOM 3703 O O . PHE B 1 81 ? 2.73366 6.43816 -54.40198 1.000 25.76907 81 PHE B O 1
ATOM 3711 N N . THR B 1 82 ? 2.02972 4.67197 -55.59660 1.000 21.75357 82 THR B N 1
ATOM 3712 C CA . THR B 1 82 ? 1.72410 5.45728 -56.78685 1.000 20.89103 82 THR B CA 1
ATOM 3713 C C . THR B 1 82 ? 0.24804 5.33351 -57.13133 1.000 22.63482 82 THR B C 1
ATOM 3714 O O . THR B 1 82 ? -0.42224 4.36797 -56.76549 1.000 19.66113 82 THR B O 1
ATOM 3718 N N . LYS B 1 83 ? -0.24721 6.31624 -57.88745 1.000 24.57635 83 LYS B N 1
ATOM 3719 C CA . LYS B 1 83 ? -1.63927 6.26697 -58.32398 1.000 26.50948 83 LYS B CA 1
ATOM 3720 C C . LYS B 1 83 ? -1.89915 5.10780 -59.28007 1.000 19.17029 83 LYS B C 1
ATOM 3721 O O . LYS B 1 83 ? -2.98824 4.52683 -59.25811 1.000 20.50493 83 LYS B O 1
ATOM 3727 N N . GLU B 1 84 ? -0.91184 4.74437 -60.10270 1.000 20.69920 84 GLU B N 1
ATOM 3728 C CA . GLU B 1 84 ? -1.05791 3.57954 -60.97221 1.000 21.26837 84 GLU B CA 1
ATOM 3729 C C . GLU B 1 84 ? -1.27509 2.30919 -60.15786 1.000 18.50660 84 GLU B C 1
ATOM 3730 O O . GLU B 1 84 ? -2.12818 1.47786 -60.49417 1.000 19.18712 84 GLU B O 1
ATOM 3736 N N . GLN B 1 85 ? -0.50796 2.14382 -59.07651 1.000 20.18050 85 GLN B N 1
ATOM 3737 C CA . GLN B 1 85 ? -0.67590 0.97050 -58.22969 1.000 20.78323 85 GLN B CA 1
ATOM 3738 C C . GLN B 1 85 ? -2.04734 0.96410 -57.56946 1.000 17.13619 85 GLN B C 1
ATOM 3739 O O . GLN B 1 85 ? -2.70746 -0.07618 -57.51122 1.000 17.91171 85 GLN B O 1
ATOM 3745 N N . VAL B 1 86 ? -2.49612 2.12807 -57.09120 1.000 17.82437 86 VAL B N 1
ATOM 3746 C CA . VAL B 1 86 ? -3.82402 2.25018 -56.49260 1.000 19.72759 86 VAL B CA 1
ATOM 3747 C C . VAL B 1 86 ? -4.90771 1.83162 -57.48059 1.000 18.33123 86 VAL B C 1
ATOM 3748 O O . VAL B 1 86 ? -5.84232 1.10653 -57.12547 1.000 18.76046 86 VAL B O 1
ATOM 3752 N N A ARG B 1 87 ? -4.78806 2.26197 -58.74100 0.559 20.14661 87 ARG B N 1
ATOM 3753 N N B ARG B 1 87 ? -4.78540 2.26991 -58.73889 0.441 20.14667 87 ARG B N 1
ATOM 3754 C CA A ARG B 1 87 ? -5.80882 1.93253 -59.73239 0.559 22.37178 87 ARG B CA 1
ATOM 3755 C CA B ARG B 1 87 ? -5.78316 1.93936 -59.75239 0.441 22.37991 87 ARG B CA 1
ATOM 3756 C C A ARG B 1 87 ? -5.88340 0.43085 -59.98342 0.559 17.63356 87 ARG B C 1
ATOM 3757 C C B ARG B 1 87 ? -5.87765 0.43580 -59.96874 0.441 17.66335 87 ARG B C 1
ATOM 3758 O O A ARG B 1 87 ? -6.97560 -0.12945 -60.12419 0.559 19.48118 87 ARG B O 1
ATOM 3759 O O B ARG B 1 87 ? -6.97678 -0.11866 -60.07509 0.441 19.51242 87 ARG B O 1
ATOM 3774 N N . GLU B 1 88 ? -4.73057 -0.24175 -60.04192 1.000 17.78607 88 GLU B N 1
ATOM 3775 C CA . GLU B 1 88 ? -4.73931 -1.67422 -60.31330 1.000 18.95754 88 GLU B CA 1
ATOM 3776 C C . GLU B 1 88 ? -5.18028 -2.47594 -59.09101 1.000 14.92845 88 GLU B C 1
ATOM 3777 O O . GLU B 1 88 ? -5.85854 -3.50084 -59.22730 1.000 17.20829 88 GLU B O 1
ATOM 3783 N N . TRP B 1 89 ? -4.80571 -2.02963 -57.88706 1.000 17.23141 89 TRP B N 1
ATOM 3784 C CA . TRP B 1 89 ? -5.30513 -2.67720 -56.67750 1.000 18.53122 89 TRP B CA 1
ATOM 3785 C C . TRP B 1 89 ? -6.82614 -2.60612 -56.59621 1.000 16.49655 89 TRP B C 1
ATOM 3786 O O . TRP B 1 89 ? -7.47717 -3.55623 -56.14816 1.000 17.86347 89 TRP B O 1
ATOM 3797 N N . LYS B 1 90 ? -7.40842 -1.48430 -57.02909 1.000 18.22936 90 LYS B N 1
ATOM 3798 C CA . LYS B 1 90 ? -8.85511 -1.31365 -56.93608 1.000 19.71248 90 LYS B CA 1
ATOM 3799 C C . LYS B 1 90 ? -9.58632 -2.43025 -57.67296 1.000 18.69412 90 LYS B C 1
ATOM 3800 O O . LYS B 1 90 ? -10.60421 -2.94074 -57.19392 1.000 18.47849 90 LYS B O 1
ATOM 3806 N N . LYS B 1 91 ? -9.06076 -2.84403 -58.83195 1.000 17.99354 91 LYS B N 1
ATOM 3807 C CA . LYS B 1 91 ? -9.68524 -3.92463 -59.58923 1.000 19.59942 91 LYS B CA 1
ATOM 3808 C C . LYS B 1 91 ? -9.62076 -5.24168 -58.82801 1.000 19.97415 91 LYS B C 1
ATOM 3809 O O . LYS B 1 91 ? -10.55556 -6.04686 -58.88311 1.000 21.67345 91 LYS B O 1
ATOM 3815 N N . ILE B 1 92 ? -8.52487 -5.47379 -58.10624 1.000 18.53026 92 ILE B N 1
ATOM 3816 C CA . ILE B 1 92 ? -8.39542 -6.69736 -57.32257 1.000 19.36950 92 ILE B CA 1
ATOM 3817 C C . ILE B 1 92 ? -9.32568 -6.65617 -56.11899 1.000 16.84409 92 ILE B C 1
ATOM 3818 O O . ILE B 1 92 ? -10.03414 -7.62457 -55.82817 1.000 16.85231 92 ILE B O 1
ATOM 3823 N N . VAL B 1 93 ? -9.34737 -5.52656 -55.41490 1.000 16.21356 93 VAL B N 1
ATOM 3824 C CA . VAL B 1 93 ? -10.22079 -5.39752 -54.25221 1.000 15.85254 93 VAL B CA 1
ATOM 3825 C C . VAL B 1 93 ? -11.67979 -5.58978 -54.65088 1.000 18.90747 93 VAL B C 1
ATOM 3826 O O . VAL B 1 93 ? -12.45794 -6.22152 -53.92961 1.000 19.10500 93 VAL B O 1
ATOM 3830 N N . ASP B 1 94 ? -12.06100 -5.09245 -55.83016 1.000 19.21546 94 ASP B N 1
ATOM 3831 C CA . ASP B 1 94 ? -13.45309 -5.20791 -56.26009 1.000 18.84995 94 ASP B CA 1
ATOM 3832 C C . ASP B 1 94 ? -13.86674 -6.66348 -56.44513 1.000 18.44895 94 ASP B C 1
ATOM 3833 O O . ASP B 1 94 ? -14.96096 -7.06140 -56.02959 1.000 20.55098 94 ASP B O 1
ATOM 3838 N N . VAL B 1 95 ? -13.01592 -7.47721 -57.07597 1.000 18.82293 95 VAL B N 1
ATOM 3839 C CA . VAL B 1 95 ? -13.39330 -8.87034 -57.29259 1.000 19.64391 95 VAL B CA 1
ATOM 3840 C C . VAL B 1 95 ? -13.44158 -9.63066 -55.97302 1.000 18.58890 95 VAL B C 1
ATOM 3841 O O . VAL B 1 95 ? -14.25274 -10.54703 -55.80418 1.000 21.00163 95 VAL B O 1
ATOM 3845 N N . VAL B 1 96 ? -12.57210 -9.27066 -55.02307 1.000 18.05764 96 VAL B N 1
ATOM 3846 C CA . VAL B 1 96 ? -12.61416 -9.89056 -53.70346 1.000 16.84029 96 VAL B CA 1
ATOM 3847 C C . VAL B 1 96 ? -13.88742 -9.49033 -52.96533 1.000 17.31539 96 VAL B C 1
ATOM 3848 O O . VAL B 1 96 ? -14.58054 -10.33499 -52.39301 1.000 18.76583 96 VAL B O 1
ATOM 3852 N N . HIS B 1 97 ? -14.21969 -8.19692 -52.99171 1.000 16.57975 97 HIS B N 1
ATOM 3853 C CA . HIS B 1 97 ? -15.43570 -7.73040 -52.33008 1.000 18.79668 97 HIS B CA 1
ATOM 3854 C C . HIS B 1 97 ? -16.69167 -8.32793 -52.95044 1.000 18.96974 97 HIS B C 1
ATOM 3855 O O . HIS B 1 97 ? -17.68177 -8.55956 -52.24393 1.000 20.14116 97 HIS B O 1
ATOM 3862 N N . ALA B 1 98 ? -16.66737 -8.59957 -54.25697 1.000 18.56131 98 ALA B N 1
ATOM 3863 C CA . ALA B 1 98 ? -17.82448 -9.22161 -54.89446 1.000 20.10643 98 ALA B CA 1
ATOM 3864 C C . ALA B 1 98 ? -18.09566 -10.61412 -54.34388 1.000 22.02555 98 ALA B C 1
ATOM 3865 O O . ALA B 1 98 ? -19.23103 -11.09759 -54.41228 1.000 22.08700 98 ALA B O 1
ATOM 3867 N N . LYS B 1 99 ? -17.07598 -11.27250 -53.79235 1.000 18.17171 99 LYS B N 1
ATOM 3868 C CA . LYS B 1 99 ? -17.24326 -12.56686 -53.14782 1.000 18.94134 99 LYS B CA 1
ATOM 3869 C C . LYS B 1 99 ? -17.60354 -12.44110 -51.67252 1.000 17.15012 99 LYS B C 1
ATOM 3870 O O . LYS B 1 99 ? -17.78882 -13.46698 -51.01151 1.000 22.35724 99 LYS B O 1
ATOM 3876 N N . GLY B 1 100 ? -17.69396 -11.22079 -51.14805 1.000 16.98018 100 GLY B N 1
ATOM 3877 C CA . GLY B 1 100 ? -18.06419 -11.00182 -49.76555 1.000 17.68295 100 GLY B CA 1
ATOM 3878 C C . GLY B 1 100 ? -16.93002 -11.09833 -48.77216 1.000 19.10481 100 GLY B C 1
ATOM 3879 O O . GLY B 1 100 ? -17.19035 -11.15642 -47.56353 1.000 19.34680 100 GLY B O 1
ATOM 3880 N N . ALA B 1 101 ? -15.68323 -11.11457 -49.23198 1.000 17.96933 101 ALA B N 1
ATOM 3881 C CA . ALA B 1 101 ? -14.54314 -11.23100 -48.33658 1.000 15.92559 101 ALA B CA 1
ATOM 3882 C C . ALA B 1 101 ? -14.13560 -9.86179 -47.80798 1.000 16.57548 101 ALA B C 1
ATOM 3883 O O . ALA B 1 101 ? -14.47000 -8.81572 -48.36633 1.000 17.82224 101 ALA B O 1
ATOM 3885 N N . VAL B 1 102 ? -13.42361 -9.88297 -46.68594 1.000 16.15439 102 VAL B N 1
ATOM 3886 C CA . VAL B 1 102 ? -12.76545 -8.70505 -46.13686 1.000 15.13729 102 VAL B CA 1
ATOM 3887 C C . VAL B 1 102 ? -11.29066 -8.82813 -46.48819 1.000 14.77936 102 VAL B C 1
ATOM 3888 O O . VAL B 1 102 ? -10.72004 -9.92054 -46.38668 1.000 15.65354 102 VAL B O 1
ATOM 3892 N N . ILE B 1 103 ? -10.66370 -7.72713 -46.88636 1.000 13.79232 103 ILE B N 1
ATOM 3893 C CA . ILE B 1 103 ? -9.26547 -7.78587 -47.31322 1.000 12.71474 103 ILE B CA 1
ATOM 3894 C C . ILE B 1 103 ? -8.47963 -6.59662 -46.77135 1.000 14.47626 103 ILE B C 1
ATOM 3895 O O . ILE B 1 103 ? -8.88382 -5.43901 -46.93219 1.000 15.82614 103 ILE B O 1
ATOM 3900 N N . PHE B 1 104 ? -7.34034 -6.88280 -46.14001 1.000 12.36520 104 PHE B N 1
ATOM 3901 C CA . PHE B 1 104 ? -6.40437 -5.86847 -45.68659 1.000 12.97657 104 PHE B CA 1
ATOM 3902 C C . PHE B 1 104 ? -5.13691 -5.95277 -46.53033 1.000 13.14237 104 PHE B C 1
ATOM 3903 O O . PHE B 1 104 ? -4.70444 -7.04577 -46.91181 1.000 14.72192 104 PHE B O 1
ATOM 3911 N N . CYS B 1 105 ? -4.52927 -4.79815 -46.78065 1.000 11.78514 105 CYS B N 1
ATOM 3912 C CA . CYS B 1 105 ? -3.25349 -4.71102 -47.49473 1.000 12.33280 105 CYS B CA 1
ATOM 3913 C C . CYS B 1 105 ? -2.10968 -4.65544 -46.48404 1.000 13.86227 105 CYS B C 1
ATOM 3914 O O . CYS B 1 105 ? -2.07771 -3.75536 -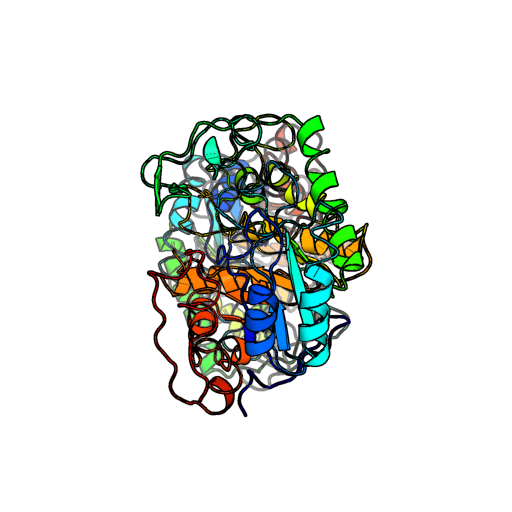45.64021 1.000 13.51592 105 CYS B O 1
ATOM 3917 N N . GLN B 1 106 ? -1.14544 -5.57491 -46.59281 1.000 13.30690 106 GLN B N 1
ATOM 3918 C CA . GLN B 1 106 ? -0.00182 -5.55019 -45.67813 1.000 13.29439 106 GLN B CA 1
ATOM 3919 C C . GLN B 1 106 ? 1.05046 -4.57200 -46.18386 1.000 12.51040 106 GLN B C 1
ATOM 3920 O O . GLN B 1 106 ? 1.52389 -4.69664 -47.31915 1.000 12.98818 106 GLN B O 1
ATOM 3926 N N . LEU B 1 107 ? 1.42437 -3.60722 -45.34958 1.000 13.28498 107 LEU B N 1
ATOM 3927 C CA . LEU B 1 107 ? 2.38903 -2.57224 -45.69571 1.000 12.39211 107 LEU B CA 1
ATOM 3928 C C . LEU B 1 107 ? 3.77232 -3.01648 -45.22765 1.000 13.32022 107 LEU B C 1
ATOM 3929 O O . LEU B 1 107 ? 3.97284 -3.26996 -44.02765 1.000 13.24880 107 LEU B O 1
ATOM 3934 N N . TRP B 1 108 ? 4.72627 -3.09275 -46.15572 1.000 13.38086 108 TRP B N 1
ATOM 3935 C CA . TRP B 1 108 ? 5.95855 -3.84736 -45.95907 1.000 13.44889 108 TRP B CA 1
ATOM 3936 C C . TRP B 1 108 ? 7.15855 -3.01778 -46.37968 1.000 13.51093 108 TRP B C 1
ATOM 3937 O O . TRP B 1 108 ? 7.28948 -2.66242 -47.55759 1.000 14.62116 108 TRP B O 1
ATOM 3948 N N . HIS B 1 109 ? 8.05268 -2.74318 -45.43893 1.000 12.93575 109 HIS B N 1
ATOM 3949 C CA . HIS B 1 109 ? 9.36514 -2.19027 -45.74330 1.000 12.95483 109 HIS B CA 1
ATOM 3950 C C . HIS B 1 109 ? 10.41282 -3.17393 -45.23960 1.000 13.97478 109 HIS B C 1
ATOM 3951 O O . HIS B 1 109 ? 10.41018 -3.53201 -44.05502 1.000 13.33038 109 HIS B O 1
ATOM 3958 N N . VAL B 1 110 ? 11.31619 -3.60293 -46.12894 1.000 13.94346 110 VAL B N 1
ATOM 3959 C CA . VAL B 1 110 ? 12.28867 -4.63958 -45.78272 1.000 12.83997 110 VAL B CA 1
ATOM 3960 C C . VAL B 1 110 ? 13.51346 -4.12258 -45.04961 1.000 12.68921 110 VAL B C 1
ATOM 3961 O O . VAL B 1 110 ? 14.28471 -4.93290 -44.52562 1.000 12.87372 110 VAL B O 1
ATOM 3965 N N . GLY B 1 111 ? 13.72891 -2.81556 -45.01022 1.000 13.34023 111 GLY B N 1
ATOM 3966 C CA . GLY B 1 111 ? 14.94976 -2.29177 -44.42303 1.000 13.89176 111 GLY B CA 1
ATOM 3967 C C . GLY B 1 111 ? 16.19379 -2.89860 -45.05340 1.000 13.18257 111 GLY B C 1
ATOM 3968 O O . GLY B 1 111 ? 16.35452 -2.90883 -46.28634 1.000 14.04778 111 GLY B O 1
ATOM 3969 N N . ARG B 1 112 ? 17.08475 -3.43208 -44.20796 1.000 12.79059 112 ARG B N 1
ATOM 3970 C CA . ARG B 1 112 ? 18.37632 -3.93299 -44.67235 1.000 13.99279 112 ARG B CA 1
ATOM 3971 C C . ARG B 1 112 ? 18.26610 -5.25157 -45.43318 1.000 13.79979 112 ARG B C 1
ATOM 3972 O O . ARG B 1 112 ? 19.26938 -5.69714 -46.01011 1.000 14.58355 112 ARG B O 1
ATOM 3980 N N . ALA B 1 113 ? 17.09361 -5.88619 -45.45700 1.000 13.43635 113 ALA B N 1
ATOM 3981 C CA . ALA B 1 113 ? 16.90122 -7.14042 -46.18950 1.000 13.02436 113 ALA B CA 1
ATOM 3982 C C . ALA B 1 113 ? 16.60195 -6.83600 -47.65892 1.000 12.91197 113 ALA B C 1
ATOM 3983 O O . ALA B 1 113 ? 15.50769 -7.07977 -48.17566 1.000 13.40780 113 ALA B O 1
ATOM 3985 N N . SER B 1 114 ? 17.59974 -6.24956 -48.31726 1.000 13.81390 114 SER B N 1
ATOM 3986 C CA . SER B 1 114 ? 17.46133 -5.82994 -49.70406 1.000 13.76264 114 SER B CA 1
ATOM 3987 C C . SER B 1 114 ? 18.82625 -5.96808 -50.36403 1.000 14.78801 114 SER B C 1
ATOM 3988 O O . SER B 1 114 ? 19.73723 -6.59280 -49.81570 1.000 15.52013 114 SER B O 1
ATOM 3991 N N . HIS B 1 115 ? 18.96763 -5.37305 -51.54705 1.000 14.12249 115 HIS B N 1
ATOM 3992 C CA . HIS B 1 115 ? 20.17713 -5.48584 -52.34805 1.000 15.48899 115 HIS B CA 1
ATOM 3993 C C . HIS B 1 115 ? 20.18688 -4.28764 -53.27865 1.000 17.23709 115 HIS B C 1
ATOM 3994 O O . HIS B 1 115 ? 19.14529 -3.68648 -53.55375 1.000 15.75869 115 HIS B O 1
ATOM 4001 N N . GLU B 1 116 ? 21.38312 -3.93967 -53.75214 1.000 17.65252 116 GLU B N 1
ATOM 4002 C CA . GLU B 1 116 ? 21.51269 -2.87318 -54.73947 1.000 19.31536 116 GLU B CA 1
ATOM 4003 C C . GLU B 1 116 ? 20.54233 -3.04900 -55.90866 1.000 17.13111 116 GLU B C 1
ATOM 4004 O O . GLU B 1 116 ? 19.96230 -2.07074 -56.39584 1.000 19.22558 116 GLU B O 1
ATOM 4010 N N . VAL B 1 117 ? 20.32349 -4.29184 -56.34902 1.000 16.01486 117 VAL B N 1
ATOM 4011 C CA . VAL B 1 117 ? 19.46121 -4.53942 -57.50416 1.000 16.38862 117 VAL B CA 1
ATOM 4012 C C . VAL B 1 117 ? 18.01532 -4.12388 -57.24494 1.000 17.22018 117 VAL B C 1
ATOM 4013 O O . VAL B 1 117 ? 17.25679 -3.89417 -58.19999 1.000 18.50728 117 VAL B O 1
ATOM 4017 N N . TYR B 1 118 ? 17.61481 -4.01254 -55.97718 1.000 16.12916 118 TYR B N 1
ATOM 4018 C CA . TYR B 1 118 ? 16.24628 -3.67018 -55.62062 1.000 15.16056 118 TYR B CA 1
ATOM 4019 C C . TYR B 1 118 ? 16.07940 -2.20937 -55.24442 1.000 15.33050 118 TYR B C 1
ATOM 4020 O O . TYR B 1 118 ? 14.95502 -1.78703 -54.95875 1.000 17.85024 118 TYR B O 1
ATOM 4029 N N . GLN B 1 119 ? 17.16403 -1.43617 -55.21806 1.000 16.43675 119 GLN B N 1
ATOM 4030 C CA . GLN B 1 119 ? 17.13903 -0.06099 -54.75638 1.000 17.50096 119 GLN B CA 1
ATOM 4031 C C . GLN B 1 119 ? 17.29001 0.91206 -55.91916 1.000 18.82420 119 GLN B C 1
ATOM 4032 O O . GLN B 1 119 ? 18.04717 0.64363 -56.86282 1.000 21.99792 119 GLN B O 1
ATOM 4038 N N . PRO B 1 120 ? 16.58485 2.04174 -55.87492 1.000 19.38893 120 PRO B N 1
ATOM 4039 C CA . PRO B 1 120 ? 16.79757 3.08614 -56.88451 1.000 24.02202 120 PRO B CA 1
ATOM 4040 C C . PRO B 1 120 ? 18.25223 3.52328 -56.89968 1.000 24.16588 120 PRO B C 1
ATOM 4041 O O . PRO B 1 120 ? 18.87689 3.71065 -55.85166 1.000 25.55670 120 PRO B O 1
ATOM 4045 N N . ALA B 1 121 ? 18.79350 3.66694 -58.11029 1.000 24.50499 121 ALA B N 1
ATOM 4046 C CA . ALA B 1 121 ? 20.17498 4.08707 -58.33331 1.000 24.47955 121 ALA B CA 1
ATOM 4047 C C . ALA B 1 121 ? 21.19021 3.12916 -57.72436 1.000 21.64335 121 ALA B C 1
ATOM 4048 O O . ALA B 1 121 ? 22.35905 3.48799 -57.55289 1.000 26.09530 121 ALA B O 1
ATOM 4050 N N . GLY B 1 122 ? 20.76532 1.91299 -57.38570 1.000 23.69927 122 GLY B N 1
ATOM 4051 C CA . GLY B 1 122 ? 21.65445 0.96472 -56.74081 1.000 23.10230 122 GLY B CA 1
ATOM 4052 C C . GLY B 1 122 ? 22.14914 1.41251 -55.38371 1.000 23.19189 122 GLY B C 1
ATOM 4053 O O . GLY B 1 122 ? 23.23195 0.99585 -54.96005 1.000 24.89356 122 GLY B O 1
ATOM 4054 N N . ALA B 1 123 ? 21.38328 2.25294 -54.68818 1.000 24.22190 123 ALA B N 1
ATOM 4055 C CA . ALA B 1 123 ? 21.80019 2.77505 -53.39393 1.000 24.13544 123 ALA B CA 1
ATOM 4056 C C . ALA B 1 123 ? 21.72204 1.69042 -52.32066 1.000 20.35392 123 ALA B C 1
ATOM 4057 O O . ALA B 1 123 ? 21.11880 0.63235 -52.50407 1.000 20.75973 123 ALA B O 1
ATOM 4059 N N . ALA B 1 124 ? 22.35229 1.96885 -51.18097 1.000 23.67574 124 ALA B N 1
ATOM 4060 C CA . ALA B 1 124 ? 22.30633 1.04077 -50.06427 1.000 21.62237 124 ALA B CA 1
ATOM 4061 C C . ALA B 1 124 ? 20.90235 1.00843 -49.46049 1.000 19.47130 124 ALA B C 1
ATOM 4062 O O . ALA B 1 124 ? 20.20980 2.02973 -49.41060 1.000 20.52582 124 ALA B O 1
ATOM 4064 N N . PRO B 1 125 ? 20.45120 -0.15925 -49.02012 1.000 18.79729 125 PRO B N 1
ATOM 4065 C CA . PRO B 1 125 ? 19.19927 -0.22877 -48.25535 1.000 16.41360 125 PRO B CA 1
ATOM 4066 C C . PRO B 1 125 ? 19.34200 0.51279 -46.93109 1.000 16.67970 125 PRO B C 1
ATOM 4067 O O . PRO B 1 125 ? 20.44838 0.77396 -46.45628 1.000 18.87064 125 PRO B O 1
ATOM 4071 N N . ILE B 1 126 ? 18.20314 0.87949 -46.34210 1.000 16.10423 126 ILE B N 1
ATOM 4072 C CA . ILE B 1 126 ? 18.20047 1.61163 -45.07369 1.000 16.36400 126 ILE B CA 1
ATOM 4073 C C . ILE B 1 126 ? 17.90557 0.67841 -43.90678 1.000 15.86475 126 ILE B C 1
ATOM 4074 O O . ILE B 1 126 ? 17.25693 -0.35937 -44.05156 1.000 16.25887 126 ILE B O 1
ATOM 4079 N N . SER B 1 127 ? 18.33763 1.08921 -42.71399 1.000 16.18578 127 SER B N 1
ATOM 4080 C CA . SER B 1 127 ? 18.08151 0.30850 -41.51251 1.000 15.57839 127 SER B CA 1
ATOM 4081 C C . SER B 1 127 ? 18.27865 1.19213 -40.29066 1.000 18.36677 127 SER B C 1
ATOM 4082 O O . SER B 1 127 ? 18.58555 2.38235 -40.39055 1.000 16.92591 127 SER B O 1
ATOM 4085 N N . SER B 1 128 ? 18.06527 0.58678 -39.12422 1.000 16.53517 128 SER B N 1
ATOM 4086 C CA . SER B 1 128 ? 18.38147 1.21978 -37.85121 1.000 15.69586 128 SER B CA 1
ATOM 4087 C C . SER B 1 128 ? 19.88075 1.27885 -37.62501 1.000 16.48551 128 SER B C 1
ATOM 4088 O O . SER B 1 128 ? 20.34668 2.09999 -36.82566 1.000 18.25014 128 SER B O 1
ATOM 4091 N N . THR B 1 129 ? 20.63244 0.45255 -38.35289 1.000 18.20396 129 THR B N 1
ATOM 4092 C CA . THR B 1 129 ? 22.00580 0.08755 -38.06160 1.000 18.88985 129 THR B CA 1
ATOM 4093 C C . THR B 1 129 ? 22.77953 0.05127 -39.37265 1.000 18.26943 129 THR B C 1
ATOM 4094 O O . THR B 1 129 ? 22.19593 0.08352 -40.45785 1.000 18.33041 129 THR B O 1
ATOM 4098 N N . GLU B 1 130 ? 24.10867 -0.00734 -39.26194 1.000 17.69644 130 GLU B N 1
ATOM 4099 C CA . GLU B 1 130 ? 24.98462 -0.30127 -40.38983 1.000 18.12030 130 GLU B CA 1
ATOM 4100 C C . GLU B 1 130 ? 25.36213 -1.77420 -40.46497 1.000 18.68042 130 GLU B C 1
ATOM 4101 O O . GLU B 1 130 ? 26.08808 -2.17147 -41.38379 1.000 20.04412 130 GLU B O 1
ATOM 4107 N N . LYS B 1 131 ? 24.88993 -2.58587 -39.53607 1.000 18.63390 131 LYS B N 1
ATOM 4108 C CA . LYS B 1 131 ? 25.22578 -4.00279 -39.52815 1.000 18.05509 131 LYS B CA 1
ATOM 4109 C C . LYS B 1 131 ? 24.43526 -4.72934 -40.61271 1.000 21.32517 131 LYS B C 1
ATOM 4110 O O . LYS B 1 131 ? 23.20369 -4.62050 -40.65743 1.000 19.35564 131 LYS B O 1
ATOM 4116 N N . PRO B 1 132 ? 25.08996 -5.46813 -41.49967 1.000 20.48073 132 PRO B N 1
ATOM 4117 C CA . PRO B 1 132 ? 24.35578 -6.26048 -42.48853 1.000 16.94201 132 PRO B CA 1
ATOM 4118 C C . PRO B 1 132 ? 23.84370 -7.55818 -41.88265 1.000 18.50437 132 PRO B C 1
ATOM 4119 O O . PRO B 1 132 ? 24.31418 -8.02637 -40.84551 1.000 18.59739 132 PRO B O 1
ATOM 4123 N N . ILE B 1 133 ? 22.83519 -8.12948 -42.54349 1.000 16.10640 133 ILE B N 1
ATOM 4124 C CA . ILE B 1 133 ? 22.46104 -9.50669 -42.26394 1.000 15.89807 133 ILE B CA 1
ATOM 4125 C C . ILE B 1 133 ? 23.67406 -10.38475 -42.52949 1.000 21.36891 133 ILE B C 1
ATOM 4126 O O . ILE B 1 133 ? 24.42997 -10.15068 -43.48158 1.000 20.26828 133 ILE B O 1
ATOM 4131 N N . SER B 1 134 ? 23.88635 -11.38976 -41.68183 1.000 19.42197 134 SER B N 1
ATOM 4132 C CA . SER B 1 134 ? 25.09890 -12.18491 -41.84453 1.000 23.44729 134 SER B CA 1
ATOM 4133 C C . SER B 1 134 ? 25.00536 -13.07571 -43.08144 1.000 24.73505 134 SER B C 1
ATOM 4134 O O . SER B 1 134 ? 23.94365 -13.26065 -43.68298 1.000 23.60357 134 SER B O 1
ATOM 4137 N N . ASN B 1 135 ? 26.14482 -13.66094 -43.43820 1.000 21.92785 135 ASN B N 1
ATOM 4138 C CA . ASN B 1 135 ? 26.24039 -14.44502 -44.66393 1.000 19.92050 135 ASN B CA 1
ATOM 4139 C C . ASN B 1 135 ? 25.56658 -15.80607 -44.55973 1.000 20.92857 135 ASN B C 1
ATOM 4140 O O . ASN B 1 135 ? 25.49839 -16.51982 -45.56852 1.000 25.11290 135 ASN B O 1
ATOM 4145 N N . ARG B 1 136 ? 25.05730 -16.18173 -43.38522 1.000 22.50406 136 ARG B N 1
ATOM 4146 C CA . ARG B 1 136 ? 24.21758 -17.36627 -43.27501 1.000 21.42884 136 ARG B CA 1
ATOM 4147 C C . ARG B 1 136 ? 22.96953 -17.25313 -44.14274 1.000 25.91947 136 ARG B C 1
ATOM 4148 O O . ARG B 1 136 ? 22.39692 -18.27880 -44.53007 1.000 28.35330 136 ARG B O 1
ATOM 4156 N N . TRP B 1 137 ? 22.54087 -16.03251 -44.45683 1.000 21.75331 137 TRP B N 1
ATOM 4157 C CA . TRP B 1 137 ? 21.34373 -15.78688 -45.24567 1.000 17.72634 137 TRP B CA 1
ATOM 4158 C C . TRP B 1 137 ? 21.74301 -15.16625 -46.57479 1.000 18.09786 137 TRP B C 1
ATOM 4159 O O . TRP B 1 137 ? 22.63632 -14.31579 -46.62684 1.000 16.79559 137 TRP B O 1
ATOM 4170 N N . ARG B 1 138 ? 21.05130 -15.57365 -47.64088 1.000 17.32199 138 ARG B N 1
ATOM 4171 C CA . ARG B 1 138 ? 21.28270 -15.07358 -48.98559 1.000 17.14855 138 ARG B CA 1
ATOM 4172 C C . ARG B 1 138 ? 19.95892 -14.57735 -49.54657 1.000 14.98547 138 ARG B C 1
ATOM 4173 O O . ARG B 1 138 ? 18.90083 -15.13066 -49.24646 1.000 18.38398 138 ARG B O 1
ATOM 4181 N N . ILE B 1 139 ? 20.02689 -13.54181 -50.38148 1.000 14.98751 139 ILE B N 1
ATOM 4182 C CA . ILE B 1 139 ? 18.83101 -12.88219 -50.90803 1.000 14.15414 139 ILE B CA 1
ATOM 4183 C C . ILE B 1 139 ? 18.51203 -13.41400 -52.30206 1.000 13.49867 139 ILE B C 1
ATOM 4184 O O . ILE B 1 139 ? 19.39771 -13.56042 -53.15464 1.000 15.97876 139 ILE B O 1
ATOM 4189 N N . LEU B 1 140 ? 17.24327 -13.70633 -52.53801 1.000 12.22755 140 LEU B N 1
ATOM 4190 C CA . LEU B 1 140 ? 16.79960 -14.11495 -53.86265 1.000 14.42725 140 LEU B CA 1
ATOM 4191 C C . LEU B 1 140 ? 16.93853 -12.94946 -54.82820 1.000 14.69805 140 LEU B C 1
ATOM 4192 O O . LEU B 1 140 ? 16.43947 -11.84807 -54.57167 1.000 14.59376 140 LEU B O 1
ATOM 4197 N N . MET B 1 141 ? 17.61757 -13.19794 -55.94942 1.000 14.13707 141 MET B N 1
ATOM 4198 C CA . MET B 1 141 ? 17.87144 -12.19448 -56.97061 1.000 14.54861 141 MET B CA 1
ATOM 4199 C C . MET B 1 141 ? 16.82175 -12.29045 -58.06741 1.000 12.81812 141 MET B C 1
ATOM 4200 O O . MET B 1 141 ? 16.16016 -13.31695 -58.21194 1.000 13.93649 141 MET B O 1
ATOM 4205 N N . PRO B 1 142 ? 16.68008 -11.25046 -58.89994 1.000 13.52046 142 PRO B N 1
ATOM 4206 C CA . PRO B 1 142 ? 15.66226 -11.31021 -59.96444 1.000 15.31647 142 PRO B CA 1
ATOM 4207 C C . PRO B 1 142 ? 15.87302 -12.42547 -60.97189 1.000 16.41269 142 PRO B C 1
ATOM 4208 O O . PRO B 1 142 ? 14.89147 -12.85781 -61.58855 1.000 18.19575 142 PRO B O 1
ATOM 4212 N N . ASP B 1 143 ? 17.09387 -12.92644 -61.13535 1.000 15.39925 143 ASP B N 1
ATOM 4213 C CA . ASP B 1 143 ? 17.33623 -14.01382 -62.08014 1.000 16.72646 143 ASP B CA 1
ATOM 4214 C C . ASP B 1 143 ? 17.21813 -15.39846 -61.45234 1.000 19.28754 143 ASP B C 1
ATOM 4215 O O . ASP B 1 143 ? 17.50633 -16.39537 -62.12396 1.000 19.23968 143 ASP B O 1
ATOM 4220 N N . GLY B 1 144 ? 16.78616 -15.49351 -60.19215 1.000 17.53133 144 GLY B N 1
ATOM 4221 C CA . GLY B 1 144 ? 16.62615 -16.77353 -59.54260 1.000 18.70055 144 GLY B CA 1
ATOM 4222 C C . GLY B 1 144 ? 17.84655 -17.26249 -58.79982 1.000 18.69439 144 GLY B C 1
ATOM 4223 O O . GLY B 1 144 ? 17.74523 -18.24904 -58.05864 1.000 23.41606 144 GLY B O 1
ATOM 4224 N N . THR B 1 145 ? 18.98846 -16.60644 -58.96578 1.000 16.97921 145 THR B N 1
ATOM 4225 C CA . THR B 1 145 ? 20.15291 -16.91434 -58.15443 1.000 16.06829 145 THR B CA 1
ATOM 4226 C C . THR B 1 145 ? 20.00347 -16.25370 -56.78915 1.000 17.53406 145 THR B C 1
ATOM 4227 O O . THR B 1 145 ? 19.01799 -15.56754 -56.49767 1.000 16.91486 145 THR B O 1
ATOM 4231 N N . HIS B 1 146 ? 21.00162 -16.43883 -55.94271 1.000 18.55631 146 HIS B N 1
ATOM 4232 C CA . HIS B 1 146 ? 20.98311 -15.85019 -54.61497 1.000 17.95278 146 HIS B CA 1
ATOM 4233 C C . HIS B 1 146 ? 22.22100 -14.98950 -54.43913 1.000 19.61032 146 HIS B C 1
ATOM 4234 O O . HIS B 1 146 ? 23.30101 -15.32716 -54.93749 1.000 25.97153 146 HIS B O 1
ATOM 4241 N N . GLY B 1 147 ? 22.04613 -13.86042 -53.76336 1.000 16.84389 147 GLY B N 1
ATOM 4242 C CA . GLY B 1 147 ? 23.10276 -12.88932 -53.61677 1.000 15.55731 147 GLY B CA 1
ATOM 4243 C C . GLY B 1 147 ? 23.41279 -12.56315 -52.17127 1.000 15.70669 147 GLY B C 1
ATOM 4244 O O . GLY B 1 147 ? 22.89100 -13.19871 -51.24733 1.000 17.60103 147 GLY B O 1
ATOM 4245 N N A ILE B 1 148 ? 24.25769 -11.54699 -51.99503 0.438 16.25254 148 ILE B N 1
ATOM 4246 N N B ILE B 1 148 ? 24.26698 -11.57267 -51.95258 0.562 16.26840 148 ILE B N 1
ATOM 4247 C CA A ILE B 1 148 ? 24.78700 -11.13391 -50.70176 0.438 16.09138 148 ILE B CA 1
ATOM 4248 C CA B ILE B 1 148 ? 24.77042 -11.25502 -50.62371 0.562 15.94293 148 ILE B CA 1
ATOM 4249 C C A ILE B 1 148 ? 23.96515 -9.95992 -50.19684 0.438 16.75430 148 ILE B C 1
ATOM 4250 C C B ILE B 1 148 ? 24.11389 -9.97059 -50.14022 0.562 17.07565 148 ILE B C 1
ATOM 4251 O O A ILE B 1 148 ? 23.73395 -8.99536 -50.93375 0.438 17.99650 148 ILE B O 1
ATOM 4252 O O B ILE B 1 148 ? 24.12489 -8.95586 -50.84492 0.562 15.71245 148 ILE B O 1
ATOM 4261 N N . TYR B 1 149 ? 23.55529 -10.01369 -48.93193 1.000 16.81512 149 TYR B N 1
ATOM 4262 C CA . TYR B 1 149 ? 22.94580 -8.82433 -48.34177 1.000 16.19568 149 TYR B CA 1
ATOM 4263 C C . TYR B 1 149 ? 24.03394 -7.79118 -48.05701 1.000 15.44736 149 TYR B C 1
ATOM 4264 O O . TYR B 1 149 ? 25.03195 -8.11360 -47.39541 1.000 17.36984 149 TYR B O 1
ATOM 4273 N N . PRO B 1 150 ? 23.86557 -6.54939 -48.49518 1.000 16.31624 150 PRO B N 1
ATOM 4274 C CA . PRO B 1 150 ? 24.90260 -5.53034 -48.32865 1.000 18.96843 150 PRO B CA 1
ATOM 4275 C C . PRO B 1 150 ? 24.78497 -4.81215 -46.98786 1.000 17.55968 150 PRO B C 1
ATOM 4276 O O . PRO B 1 150 ? 23.82299 -4.98625 -46.23497 1.000 18.87847 150 PRO B O 1
ATOM 4280 N N . LYS B 1 151 ? 25.78411 -3.97198 -46.72001 1.000 19.49548 151 LYS B N 1
ATOM 4281 C CA . LYS B 1 151 ? 25.75087 -3.10754 -45.54514 1.000 20.22668 151 LYS B CA 1
ATOM 4282 C C . LYS B 1 151 ? 24.66926 -2.04878 -45.72696 1.000 20.70574 151 LYS B C 1
ATOM 4283 O O . LYS B 1 151 ? 24.67358 -1.33025 -46.73160 1.000 21.73908 151 LYS B O 1
ATOM 4289 N N . PRO B 1 152 ? 23.74590 -1.90395 -44.78781 1.000 18.48830 152 PRO B N 1
ATOM 4290 C CA . PRO B 1 152 ? 22.73504 -0.85249 -44.90734 1.000 19.77923 152 PRO B CA 1
ATOM 4291 C C . PRO B 1 152 ? 23.26566 0.49036 -44.41975 1.000 17.28130 152 PRO B C 1
ATOM 4292 O O . PRO B 1 152 ? 24.31618 0.59111 -43.78101 1.000 19.88285 152 PRO B O 1
ATOM 4296 N N . ARG B 1 153 ? 22.50746 1.53169 -44.74282 1.000 18.43343 153 ARG B N 1
ATOM 4297 C CA . ARG B 1 153 ? 22.73849 2.88207 -44.24732 1.000 21.82487 153 ARG B CA 1
ATOM 4298 C C . ARG B 1 153 ? 21.84610 3.10834 -43.03065 1.000 19.09813 153 ARG B C 1
ATOM 4299 O O . ARG B 1 153 ? 20.63853 2.85541 -43.09084 1.000 19.07689 153 ARG B O 1
ATOM 4307 N N . ALA B 1 154 ? 22.44119 3.55981 -41.92294 1.000 18.98945 154 ALA B N 1
ATOM 4308 C CA . ALA B 1 154 ? 21.68273 3.81394 -40.70107 1.000 18.26449 154 ALA B CA 1
ATOM 4309 C C . ALA B 1 154 ? 21.05357 5.19814 -40.78237 1.000 21.13725 154 ALA B C 1
ATOM 4310 O O . ALA B 1 154 ? 21.76270 6.19731 -40.93080 1.000 25.63399 154 ALA B O 1
ATOM 4312 N N . ILE B 1 155 ? 19.73353 5.26044 -40.68662 1.000 18.07058 155 ILE B N 1
ATOM 4313 C CA . ILE B 1 155 ? 19.00208 6.50338 -40.90317 1.000 17.36734 155 ILE B CA 1
ATOM 4314 C C . ILE B 1 155 ? 18.94530 7.33835 -39.63035 1.000 18.69204 155 ILE B C 1
ATOM 4315 O O . ILE B 1 155 ? 18.94596 6.81861 -38.50515 1.000 19.45142 155 ILE B O 1
ATOM 4320 N N . GLY B 1 156 ? 18.88394 8.66314 -39.81005 1.000 18.74371 156 GLY B N 1
ATOM 4321 C CA . GLY B 1 156 ? 18.66351 9.57589 -38.70711 1.000 19.19367 156 GLY B CA 1
ATOM 4322 C C . GLY B 1 156 ? 17.18505 9.78327 -38.43276 1.000 19.12114 156 GLY B C 1
ATOM 4323 O O . GLY B 1 156 ? 16.30776 9.18935 -39.05742 1.000 18.51956 156 GLY B O 1
ATOM 4324 N N . THR B 1 157 ? 16.90336 10.65645 -37.46350 1.000 18.89572 157 THR B N 1
ATOM 4325 C CA . THR B 1 157 ? 15.52134 10.79087 -37.00930 1.000 19.65872 157 THR B CA 1
ATOM 4326 C C . THR B 1 157 ? 14.65073 11.54934 -38.00499 1.000 17.67364 157 THR B C 1
ATOM 4327 O O . THR B 1 157 ? 13.44101 11.31388 -38.06255 1.000 17.50332 157 THR B O 1
ATOM 4331 N N . TYR B 1 158 ? 15.23296 12.45739 -38.79251 1.000 19.44029 158 TYR B N 1
ATOM 4332 C CA . TYR B 1 158 ? 14.45252 13.09467 -39.84731 1.000 19.93175 158 TYR B CA 1
ATOM 4333 C C . TYR B 1 158 ? 13.97758 12.05733 -40.85419 1.000 16.61725 158 TYR B C 1
ATOM 4334 O O . TYR B 1 158 ? 12.79688 12.01451 -41.21675 1.000 18.61498 158 TYR B O 1
ATOM 4343 N N . GLU B 1 159 ? 14.88635 11.18741 -41.29209 1.000 17.27274 159 GLU B N 1
ATOM 4344 C CA . GLU B 1 159 ? 14.50221 10.15808 -42.25010 1.000 19.55874 159 GLU B CA 1
ATOM 4345 C C . GLU B 1 159 ? 13.51862 9.16749 -41.63336 1.000 18.03089 159 GLU B C 1
ATOM 4346 O O . GLU B 1 159 ? 12.60980 8.68132 -42.31667 1.000 17.32862 159 GLU B O 1
ATOM 4352 N N . ILE B 1 160 ? 13.66640 8.86752 -40.33666 1.000 17.51673 160 ILE B N 1
ATOM 4353 C CA . ILE B 1 160 ? 12.67043 8.02939 -39.66903 1.000 17.20630 160 ILE B CA 1
ATOM 4354 C C . ILE B 1 160 ? 11.28797 8.65006 -39.81022 1.000 15.56138 160 ILE B C 1
ATOM 4355 O O . ILE B 1 160 ? 10.30777 7.97145 -40.14022 1.000 16.76970 160 ILE B O 1
ATOM 4360 N N . SER B 1 161 ? 11.19784 9.96498 -39.58774 1.000 17.85632 161 SER B N 1
ATOM 4361 C CA . SER B 1 161 ? 9.90548 10.63199 -39.69946 1.000 19.29787 161 SER B CA 1
ATOM 4362 C C . SER B 1 161 ? 9.35767 10.54904 -41.12169 1.000 18.58679 161 SER B C 1
ATOM 4363 O O . SER B 1 161 ? 8.14066 10.44634 -41.31129 1.000 18.58618 161 SER B O 1
ATOM 4366 N N A GLN B 1 162 ? 10.23396 10.55919 -42.12928 0.561 17.76426 162 GLN B N 1
ATOM 4367 N N B GLN B 1 162 ? 10.24460 10.58638 -42.12343 0.439 17.77830 162 GLN B N 1
ATOM 4368 C CA A GLN B 1 162 ? 9.76705 10.44241 -43.50893 0.561 19.01531 162 GLN B CA 1
ATOM 4369 C CA B GLN B 1 162 ? 9.82588 10.42978 -43.51449 0.439 18.99665 162 GLN B CA 1
ATOM 4370 C C A GLN B 1 162 ? 9.29037 9.03075 -43.83436 0.561 17.64865 162 GLN B C 1
ATOM 4371 C C B GLN B 1 162 ? 9.25155 9.04312 -43.76468 0.439 17.75060 162 GLN B C 1
ATOM 4372 O O A GLN B 1 162 ? 8.35044 8.86501 -44.61722 0.561 19.07530 162 GLN B O 1
ATOM 4373 O O B GLN B 1 162 ? 8.22144 8.90026 -44.43256 0.439 18.92301 162 GLN B O 1
ATOM 4384 N N . VAL B 1 163 ? 9.91597 8.00545 -43.25059 1.000 16.77546 163 VAL B N 1
ATOM 4385 C CA . VAL B 1 163 ? 9.41539 6.64627 -43.43443 1.000 17.50396 163 VAL B CA 1
ATOM 4386 C C . VAL B 1 163 ? 8.05200 6.48235 -42.77046 1.000 15.98775 163 VAL B C 1
ATOM 4387 O O . VAL B 1 163 ? 7.14922 5.83768 -43.31685 1.000 17.41745 163 VAL B O 1
ATOM 4391 N N . VAL B 1 164 ? 7.87934 7.06219 -41.57806 1.000 17.02168 164 VAL B N 1
ATOM 4392 C CA . VAL B 1 164 ? 6.56359 7.04069 -40.94063 1.000 17.68296 164 VAL B CA 1
ATOM 4393 C C . VAL B 1 164 ? 5.51322 7.65087 -41.86323 1.000 16.13251 164 VAL B C 1
ATOM 4394 O O . VAL B 1 164 ? 4.41818 7.10590 -42.02879 1.000 17.00417 164 VAL B O 1
ATOM 4398 N N . GLU B 1 165 ? 5.85026 8.77168 -42.50709 1.000 18.03306 165 GLU B N 1
ATOM 4399 C CA . GLU B 1 165 ? 4.92580 9.39895 -43.44679 1.000 20.41995 165 GLU B CA 1
ATOM 4400 C C . GLU B 1 165 ? 4.64571 8.49675 -44.65000 1.000 17.57227 165 GLU B C 1
ATOM 4401 O O . GLU B 1 165 ? 3.52196 8.47833 -45.16623 1.000 19.43934 165 GLU B O 1
ATOM 4407 N N . ASP B 1 166 ? 5.64423 7.72457 -45.09774 1.000 18.55761 166 ASP B N 1
ATOM 4408 C CA . ASP B 1 166 ? 5.39984 6.76745 -46.17646 1.000 19.23914 166 ASP B CA 1
ATOM 4409 C C . ASP B 1 166 ? 4.35860 5.73113 -45.77044 1.000 17.09625 166 ASP B C 1
ATOM 4410 O O . ASP B 1 166 ? 3.48992 5.36414 -46.56920 1.000 17.75547 166 ASP B O 1
ATOM 4415 N N . TYR B 1 167 ? 4.43249 5.23346 -44.53134 1.000 16.57416 167 TYR B N 1
ATOM 4416 C CA . TYR B 1 167 ? 3.38925 4.33083 -44.05725 1.000 15.43925 167 TYR B CA 1
ATOM 4417 C C . TYR B 1 167 ? 2.03427 5.02567 -44.05004 1.000 14.71729 167 TYR B C 1
ATOM 4418 O O . TYR B 1 167 ? 1.02610 4.44199 -44.45340 1.000 16.09209 167 TYR B O 1
ATOM 4427 N N . ARG B 1 168 ? 1.99519 6.27497 -43.57778 1.000 17.00015 168 ARG B N 1
ATOM 4428 C CA . ARG B 1 168 ? 0.71690 6.97607 -43.46961 1.000 17.87602 168 ARG B CA 1
ATOM 4429 C C . ARG B 1 168 ? 0.08908 7.18043 -44.84461 1.000 19.49979 168 ARG B C 1
ATOM 4430 O O . ARG B 1 168 ? -1.09900 6.90525 -45.04725 1.000 18.78119 168 ARG B O 1
ATOM 4438 N N . ARG B 1 169 ? 0.88953 7.63229 -45.81416 1.000 18.44149 169 ARG B N 1
ATOM 4439 C CA . ARG B 1 169 ? 0.37569 7.84429 -47.16452 1.000 21.37027 169 ARG B CA 1
ATOM 4440 C C . ARG B 1 169 ? -0.05680 6.53045 -47.79093 1.000 20.55528 169 ARG B C 1
ATOM 4441 O O . ARG B 1 169 ? -1.07512 6.46842 -48.48909 1.000 18.61536 169 ARG B O 1
ATOM 4449 N N A SER B 1 170 ? 0.69873 5.45645 -47.54405 0.886 16.87579 170 SER B N 1
ATOM 4450 N N B SER B 1 170 ? 0.70361 5.46625 -47.53928 0.114 16.94957 170 SER B N 1
ATOM 4451 C CA A SER B 1 170 ? 0.32722 4.16516 -48.10882 0.886 16.46276 170 SER B CA 1
ATOM 4452 C CA B SER B 1 170 ? 0.36485 4.15521 -48.07400 0.114 16.59591 170 SER B CA 1
ATOM 4453 C C A SER B 1 170 ? -0.97479 3.65136 -47.51011 0.886 17.41853 170 SER B C 1
ATOM 4454 C C B SER B 1 170 ? -0.95229 3.64382 -47.50150 0.114 17.44009 170 SER B C 1
ATOM 4455 O O A SER B 1 170 ? -1.78250 3.03272 -48.21071 0.886 17.37482 170 SER B O 1
ATOM 4456 O O B SER B 1 170 ? -1.74495 3.01893 -48.21619 0.114 17.38774 170 SER B O 1
ATOM 4461 N N . ALA B 1 171 ? -1.20124 3.89567 -46.21309 1.000 16.55545 171 ALA B N 1
ATOM 4462 C CA . ALA B 1 171 ? -2.46766 3.49713 -45.61032 1.000 16.85065 171 ALA B CA 1
ATOM 4463 C C . ALA B 1 171 ? -3.63586 4.25035 -46.23785 1.000 14.96909 171 ALA B C 1
ATOM 4464 O O . ALA B 1 171 ? -4.68054 3.65937 -46.53102 1.000 16.34026 171 ALA B O 1
ATOM 4466 N N . LEU B 1 172 ? -3.46655 5.55673 -46.45545 1.000 16.62487 172 LEU B N 1
ATOM 4467 C CA . LEU B 1 172 ? -4.50279 6.33291 -47.13446 1.000 19.97551 172 LEU B CA 1
ATOM 4468 C C . LEU B 1 172 ? -4.73335 5.82309 -48.55420 1.000 18.51821 172 LEU B C 1
ATOM 4469 O O . LEU B 1 172 ? -5.88163 5.70266 -49.00300 1.000 18.36989 172 LEU B O 1
ATOM 4474 N N . ASN B 1 173 ? -3.65269 5.47841 -49.26056 1.000 17.54215 173 ASN B N 1
ATOM 4475 C CA . ASN B 1 173 ? -3.79273 4.92307 -50.60464 1.000 17.20759 173 ASN B CA 1
ATOM 4476 C C . ASN B 1 173 ? -4.53704 3.59395 -50.58373 1.000 17.32388 173 ASN B C 1
ATOM 4477 O O . ASN B 1 173 ? -5.33074 3.30613 -51.48385 1.000 18.36416 173 ASN B O 1
ATOM 4482 N N . ALA B 1 174 ? -4.29143 2.75925 -49.56637 1.000 15.61324 174 ALA B N 1
ATOM 4483 C CA . ALA B 1 174 ? -5.00015 1.48654 -49.49836 1.000 14.05150 174 ALA B CA 1
ATOM 4484 C C . ALA B 1 174 ? -6.49888 1.70470 -49.34837 1.000 17.13765 174 ALA B C 1
ATOM 4485 O O . ALA B 1 174 ? -7.30457 1.01090 -49.98175 1.000 17.09304 174 ALA B O 1
ATOM 4487 N N . ILE B 1 175 ? -6.89191 2.64393 -48.48074 1.000 17.27712 175 ILE B N 1
ATOM 4488 C CA . ILE B 1 175 ? -8.30793 2.98269 -48.35408 1.000 16.95763 175 ILE B CA 1
ATOM 4489 C C . ILE B 1 175 ? -8.86586 3.49035 -49.68259 1.000 19.97324 175 ILE B C 1
ATOM 4490 O O . ILE B 1 175 ? -9.98143 3.12966 -50.07896 1.000 19.50195 175 ILE B O 1
ATOM 4495 N N . GLU B 1 176 ? -8.09573 4.31982 -50.39433 1.000 18.73953 176 GLU B N 1
ATOM 4496 C CA . GLU B 1 176 ? -8.54131 4.81647 -51.69742 1.000 19.29396 176 GLU B CA 1
ATOM 4497 C C . GLU B 1 176 ? -8.75356 3.68436 -52.69607 1.000 24.42049 176 GLU B C 1
ATOM 4498 O O . GLU B 1 176 ? -9.66320 3.75376 -53.53266 1.000 23.45955 176 GLU B O 1
ATOM 4504 N N . ALA B 1 177 ? -7.93067 2.63841 -52.63308 1.000 16.85638 177 ALA B N 1
ATOM 4505 C CA . ALA B 1 177 ? -8.12623 1.46785 -53.47504 1.000 18.91845 177 ALA B CA 1
ATOM 4506 C C . ALA B 1 177 ? -9.30646 0.61030 -53.03943 1.000 20.14002 177 ALA B C 1
ATOM 4507 O O . ALA B 1 177 ? -9.67261 -0.32995 -53.75328 1.000 20.95877 177 ALA B O 1
ATOM 4509 N N . GLY B 1 178 ? -9.90892 0.89341 -51.88728 1.000 17.10603 178 GLY B N 1
ATOM 4510 C CA . GLY B 1 178 ? -11.04432 0.12759 -51.43181 1.000 20.19563 178 GLY B CA 1
ATOM 4511 C C . GLY B 1 178 ? -10.73889 -0.91546 -50.37911 1.000 16.63455 178 GLY B C 1
ATOM 4512 O O . GLY B 1 178 ? -11.66582 -1.58905 -49.91727 1.000 17.34291 178 GLY B O 1
ATOM 4513 N N . PHE B 1 179 ? -9.47254 -1.08484 -49.99899 1.000 16.92458 179 PHE B N 1
ATOM 4514 C CA . PHE B 1 179 ? -9.14345 -2.04846 -48.95652 1.000 16.03523 179 PHE B CA 1
ATOM 4515 C C . PHE B 1 179 ? -9.92246 -1.74234 -47.68312 1.000 15.45981 179 PHE B C 1
ATOM 4516 O O . PHE B 1 179 ? -10.16628 -0.58067 -47.34230 1.000 17.18666 179 PHE B O 1
ATOM 4524 N N . ASP B 1 180 ? -10.28551 -2.80492 -46.97053 1.000 14.76675 180 ASP B N 1
ATOM 4525 C CA . ASP B 1 180 ? -10.98037 -2.64680 -45.69862 1.000 14.93661 180 ASP B CA 1
ATOM 4526 C C . ASP B 1 180 ? -10.04262 -2.13670 -44.60925 1.000 15.96381 180 ASP B C 1
ATOM 4527 O O . ASP B 1 180 ? -10.49628 -1.51555 -43.64156 1.000 17.60958 180 ASP B O 1
ATOM 4532 N N . GLY B 1 181 ? -8.74261 -2.36294 -44.76218 1.000 15.56713 181 GLY B N 1
ATOM 4533 C CA . GLY B 1 181 ? -7.77437 -1.94564 -43.77042 1.000 15.89313 181 GLY B CA 1
ATOM 4534 C C . GLY B 1 181 ? -6.37718 -2.30237 -44.23145 1.000 14.36038 181 GLY B C 1
ATOM 4535 O O . GLY B 1 181 ? -6.16618 -2.72635 -45.37330 1.000 14.26841 181 GLY B O 1
ATOM 4536 N N . ILE B 1 182 ? -5.40919 -2.09513 -43.34185 1.000 14.13396 182 ILE B N 1
ATOM 4537 C CA . ILE B 1 182 ? -4.01427 -2.40657 -43.62353 1.000 13.42033 182 ILE B CA 1
ATOM 4538 C C . ILE B 1 182 ? -3.45695 -3.20227 -42.45431 1.000 13.37764 182 ILE B C 1
ATOM 4539 O O . ILE B 1 182 ? -3.94820 -3.12277 -41.32317 1.000 14.38287 182 ILE B O 1
ATOM 4544 N N . GLU B 1 183 ? -2.39835 -3.95991 -42.73604 1.000 13.31429 183 GLU B N 1
ATOM 4545 C CA . GLU B 1 183 ? -1.60736 -4.60848 -41.69677 1.000 12.18328 183 GLU B CA 1
ATOM 4546 C C . GLU B 1 183 ? -0.20153 -4.04181 -41.73026 1.000 13.01624 183 GLU B C 1
ATOM 4547 O O . GLU B 1 183 ? 0.40745 -3.97482 -42.80234 1.000 12.96665 183 GLU B O 1
ATOM 4553 N N . ILE B 1 184 ? 0.32599 -3.66092 -40.57192 1.000 12.81915 184 ILE B N 1
ATOM 4554 C CA . ILE B 1 184 ? 1.71788 -3.23347 -40.47094 1.000 13.12918 184 ILE B CA 1
ATOM 4555 C C . ILE B 1 184 ? 2.59158 -4.47561 -40.32685 1.000 14.55882 184 ILE B C 1
ATOM 4556 O O . ILE B 1 184 ? 2.45661 -5.23214 -39.36055 1.000 13.72313 184 ILE B O 1
ATOM 4561 N N . HIS B 1 185 ? 3.47741 -4.70134 -41.29332 1.000 12.98336 185 HIS B N 1
ATOM 4562 C CA . HIS B 1 185 ? 4.43236 -5.80683 -41.19495 1.000 12.14279 185 HIS B CA 1
ATOM 4563 C C . HIS B 1 185 ? 5.56719 -5.37032 -40.27844 1.000 12.69110 185 HIS B C 1
ATOM 4564 O O . HIS B 1 185 ? 6.50071 -4.68428 -40.69653 1.000 13.17986 185 HIS B O 1
ATOM 4571 N N . GLY B 1 186 ? 5.47277 -5.74671 -39.00333 1.000 12.25394 186 GLY B N 1
ATOM 4572 C CA . GLY B 1 186 ? 6.48914 -5.40652 -38.01932 1.000 12.94987 186 GLY B CA 1
ATOM 4573 C C . GLY B 1 186 ? 7.26871 -6.62135 -37.57323 1.000 13.86977 186 GLY B C 1
ATOM 4574 O O . GLY B 1 186 ? 7.76826 -6.65002 -36.44721 1.000 14.41942 186 GLY B O 1
ATOM 4575 N N . ALA B 1 187 ? 7.41004 -7.61530 -38.45173 1.000 13.06391 187 ALA B N 1
ATOM 4576 C CA . ALA B 1 187 ? 7.89195 -8.93477 -38.07602 1.000 13.09493 187 ALA B CA 1
ATOM 4577 C C . ALA B 1 187 ? 9.09162 -9.33239 -38.93630 1.000 13.93047 187 ALA B C 1
ATOM 4578 O O . ALA B 1 187 ? 9.50529 -8.61828 -39.85978 1.000 13.53960 187 ALA B O 1
ATOM 4580 N N . HIS B 1 188 ? 9.67383 -10.47943 -38.57885 1.000 13.67714 188 HIS B N 1
ATOM 4581 C CA . HIS B 1 188 ? 10.49873 -11.29107 -39.46862 1.000 12.54232 188 HIS B CA 1
ATOM 4582 C C . HIS B 1 188 ? 11.78727 -10.60024 -39.90263 1.000 13.28101 188 HIS B C 1
ATOM 4583 O O . HIS B 1 188 ? 12.28139 -10.84741 -41.00326 1.000 13.68847 188 HIS B O 1
ATOM 4590 N N . GLY B 1 189 ? 12.35208 -9.73485 -39.07712 1.000 13.81010 189 GLY B N 1
ATOM 4591 C CA . GLY B 1 189 ? 13.63770 -9.14905 -39.38638 1.000 13.37714 189 GLY B CA 1
ATOM 4592 C C . GLY B 1 189 ? 13.60810 -8.05036 -40.41856 1.000 13.32158 189 GLY B C 1
ATOM 4593 O O . GLY B 1 189 ? 14.67411 -7.65565 -40.89901 1.000 13.41911 189 GLY B O 1
ATOM 4594 N N . PHE B 1 190 ? 12.43516 -7.51903 -40.74227 1.000 12.22984 190 PHE B N 1
ATOM 4595 C CA . PHE B 1 190 ? 12.31631 -6.42759 -41.70110 1.000 13.22931 190 PHE B CA 1
ATOM 4596 C C . PHE B 1 190 ? 12.50494 -5.08716 -40.98148 1.000 14.40235 190 PHE B C 1
ATOM 4597 O O . PHE B 1 190 ? 12.98123 -5.05559 -39.84474 1.000 13.31539 190 PHE B O 1
ATOM 4605 N N . LEU B 1 191 ? 12.17729 -3.95928 -41.62958 1.000 13.45304 191 LEU B N 1
ATOM 4606 C CA . LEU B 1 191 ? 12.62483 -2.65760 -41.11685 1.000 12.65031 191 LEU B CA 1
ATOM 4607 C C . LEU B 1 191 ? 12.17310 -2.41620 -39.67725 1.000 13.98401 191 LEU B C 1
ATOM 4608 O O . LEU B 1 191 ? 12.98052 -2.03429 -38.82127 1.000 13.42724 191 LEU B O 1
ATOM 4613 N N . ILE B 1 192 ? 10.88292 -2.60523 -39.39339 1.000 13.10434 192 ILE B N 1
ATOM 4614 C CA . ILE B 1 192 ? 10.41421 -2.36209 -38.02805 1.000 12.57775 192 ILE B CA 1
ATOM 4615 C C . ILE B 1 192 ? 11.12245 -3.27805 -37.03487 1.000 13.88511 192 ILE B C 1
ATOM 4616 O O . ILE B 1 192 ? 11.53819 -2.83992 -35.95456 1.000 13.23317 192 ILE B O 1
ATOM 4621 N N . ASP B 1 193 ? 11.26398 -4.55963 -37.37880 1.000 12.07457 193 ASP B N 1
ATOM 4622 C CA . ASP B 1 193 ? 11.95761 -5.50246 -36.50662 1.000 13.24936 193 ASP B CA 1
ATOM 4623 C C . ASP B 1 193 ? 13.43101 -5.13825 -36.33411 1.000 13.94032 193 ASP B C 1
ATOM 4624 O O . ASP B 1 193 ? 14.02996 -5.46124 -35.30083 1.000 14.72564 193 ASP B O 1
ATOM 4629 N N . GLN B 1 194 ? 14.03594 -4.46973 -37.32161 1.000 13.45544 194 GLN B N 1
ATOM 4630 C CA . GLN B 1 194 ? 15.41207 -4.01454 -37.17304 1.000 12.46508 194 GLN B CA 1
ATOM 4631 C C . GLN B 1 194 ? 15.54820 -2.92819 -36.10762 1.000 13.44910 194 GLN B C 1
ATOM 4632 O O . GLN B 1 194 ? 16.63920 -2.73808 -35.55648 1.000 14.06630 194 GLN B O 1
ATOM 4638 N N . PHE B 1 195 ? 14.47060 -2.20652 -35.82441 1.000 13.23096 195 PHE B N 1
ATOM 4639 C CA . PHE B 1 195 ? 14.44637 -1.30763 -34.67520 1.000 14.14407 195 PHE B CA 1
ATOM 4640 C C . PHE B 1 195 ? 14.09347 -2.01911 -33.37104 1.000 13.94506 195 PHE B C 1
ATOM 4641 O O . PHE B 1 195 ? 14.64121 -1.66646 -32.31778 1.000 15.60183 195 PHE B O 1
ATOM 4649 N N . LEU B 1 196 ? 13.20663 -3.02096 -33.42494 1.000 12.98498 196 LEU B N 1
ATOM 4650 C CA . LEU B 1 196 ? 12.73808 -3.68752 -32.21085 1.000 13.01094 196 LEU B CA 1
ATOM 4651 C C . LEU B 1 196 ? 13.82324 -4.54001 -31.56678 1.000 14.89920 196 LEU B C 1
ATOM 4652 O O . LEU B 1 196 ? 13.94625 -4.55844 -30.33569 1.000 15.76320 196 LEU B O 1
ATOM 4657 N N . LYS B 1 197 ? 14.57675 -5.29594 -32.36351 1.000 14.21006 197 LYS B N 1
ATOM 4658 C CA . LYS B 1 197 ? 15.40249 -6.38635 -31.85068 1.000 17.49800 197 LYS B CA 1
ATOM 4659 C C . LYS B 1 197 ? 16.74813 -5.85618 -31.37120 1.000 15.49990 197 LYS B C 1
ATOM 4660 O O . LYS B 1 197 ? 17.46638 -5.20093 -32.13497 1.000 15.61252 197 LYS B O 1
ATOM 4666 N N . ASP B 1 198 ? 17.10335 -6.16284 -30.11468 1.000 16.70335 198 ASP B N 1
ATOM 4667 C CA . ASP B 1 198 ? 18.37545 -5.66769 -29.59026 1.000 16.07956 198 ASP B CA 1
ATOM 4668 C C . ASP B 1 198 ? 19.58475 -6.35207 -30.21700 1.000 18.32732 198 ASP B C 1
ATOM 4669 O O . ASP B 1 198 ? 20.70054 -5.83984 -30.08765 1.000 20.83283 198 ASP B O 1
ATOM 4674 N N . GLY B 1 199 ? 19.38787 -7.46261 -30.93207 1.000 15.81997 199 GLY B N 1
ATOM 4675 C CA . GLY B 1 199 ? 20.48382 -8.03146 -31.70404 1.000 17.02688 199 GLY B CA 1
ATOM 4676 C C . GLY B 1 199 ? 20.82564 -7.25269 -32.96117 1.000 21.10617 199 GLY B C 1
ATOM 4677 O O . GLY B 1 199 ? 21.88969 -7.48146 -33.54840 1.000 23.08018 199 GLY B O 1
ATOM 4678 N N . ILE B 1 200 ? 19.94971 -6.34385 -33.38522 1.000 17.04407 200 ILE B N 1
ATOM 4679 C CA . ILE B 1 200 ? 20.14376 -5.53883 -34.58708 1.000 16.30932 200 ILE B CA 1
ATOM 4680 C C . ILE B 1 200 ? 20.34946 -4.07244 -34.24164 1.000 20.52501 200 ILE B C 1
ATOM 4681 O O . ILE B 1 200 ? 21.25008 -3.41680 -34.76634 1.000 21.05874 200 ILE B O 1
ATOM 4686 N N . ASN B 1 201 ? 19.48660 -3.53124 -33.38897 1.000 18.43944 201 ASN B N 1
ATOM 4687 C CA . ASN B 1 201 ? 19.46155 -2.10456 -33.09803 1.000 17.88331 201 ASN B CA 1
ATOM 4688 C C . ASN B 1 201 ? 20.61420 -1.79232 -32.15869 1.000 21.30551 201 ASN B C 1
ATOM 4689 O O . ASN B 1 201 ? 20.55047 -2.07766 -30.96329 1.000 21.10675 201 ASN B O 1
ATOM 4694 N N . ASP B 1 202 ? 21.67953 -1.21132 -32.71089 1.000 21.31934 202 ASP B N 1
ATOM 4695 C CA . ASP B 1 202 ? 22.82591 -0.74743 -31.93998 1.000 23.77604 202 ASP B CA 1
ATOM 4696 C C . ASP B 1 202 ? 22.88069 0.77503 -31.84301 1.000 21.41208 202 ASP B C 1
ATOM 4697 O O . ASP B 1 202 ? 23.96686 1.34913 -31.70762 1.000 25.23806 202 ASP B O 1
ATOM 4702 N N . ARG B 1 203 ? 21.72887 1.44076 -31.90744 1.000 21.51118 203 ARG B N 1
ATOM 4703 C CA . ARG B 1 203 ? 21.69316 2.89645 -31.87723 1.000 20.60332 203 ARG B CA 1
ATOM 4704 C C . ARG B 1 203 ? 21.90879 3.42217 -30.46613 1.000 22.11754 203 ARG B C 1
ATOM 4705 O O . ARG B 1 203 ? 21.58815 2.76126 -29.47290 1.000 23.34904 203 ARG B O 1
ATOM 4713 N N . THR B 1 204 ? 22.42271 4.65028 -30.39066 1.000 24.53767 204 THR B N 1
ATOM 4714 C CA . THR B 1 204 ? 22.60749 5.34833 -29.12392 1.000 24.04941 204 THR B CA 1
ATOM 4715 C C . THR B 1 204 ? 21.77712 6.62172 -29.03513 1.000 29.17362 204 THR B C 1
ATOM 4716 O O . THR B 1 204 ? 22.01060 7.43766 -28.13734 1.000 31.64463 204 THR B O 1
ATOM 4720 N N . ASP B 1 205 ? 20.83220 6.82636 -29.94352 1.000 21.19200 205 ASP B N 1
ATOM 4721 C CA . ASP B 1 205 ? 19.93900 7.96981 -29.87848 1.000 19.91800 205 ASP B CA 1
ATOM 4722 C C . ASP B 1 205 ? 18.61391 7.54359 -29.24257 1.000 19.13250 205 ASP B C 1
ATOM 4723 O O . ASP B 1 205 ? 18.52319 6.47603 -28.62392 1.000 21.59384 205 ASP B O 1
ATOM 4728 N N A GLU B 1 206 ? 17.57371 8.36379 -29.40626 0.450 18.97037 206 GLU B N 1
ATOM 4729 N N B GLU B 1 206 ? 17.57785 8.36431 -29.40042 0.550 18.96389 206 GLU B N 1
ATOM 4730 C CA A GLU B 1 206 ? 16.28248 8.09984 -28.77967 0.450 21.57147 206 GLU B CA 1
ATOM 4731 C CA B GLU B 1 206 ? 16.29839 8.08760 -28.75913 0.550 21.57147 206 GLU B CA 1
ATOM 4732 C C A GLU B 1 206 ? 15.57991 6.87215 -29.34689 0.450 20.84029 206 GLU B C 1
ATOM 4733 C C B GLU B 1 206 ? 15.54751 6.91765 -29.38898 0.550 20.88034 206 GLU B C 1
ATOM 4734 O O A GLU B 1 206 ? 14.54722 6.46821 -28.80421 0.450 19.51370 206 GLU B O 1
ATOM 4735 O O B GLU B 1 206 ? 14.44783 6.59558 -28.92995 0.550 19.43123 206 GLU B O 1
ATOM 4746 N N . TYR B 1 207 ? 16.09785 6.27260 -30.41743 1.000 18.55005 207 TYR B N 1
ATOM 4747 C CA . TYR B 1 207 ? 15.48358 5.09270 -31.01023 1.000 17.33626 207 TYR B CA 1
ATOM 4748 C C . TYR B 1 207 ? 16.21809 3.80553 -30.66563 1.000 16.70188 207 TYR B C 1
ATOM 4749 O O . TYR B 1 207 ? 15.88494 2.75227 -31.21301 1.000 19.55602 207 TYR B O 1
ATOM 4758 N N . GLY B 1 208 ? 17.20029 3.85443 -29.76554 1.000 18.90149 208 GLY B N 1
ATOM 4759 C CA . GLY B 1 208 ? 17.95432 2.66905 -29.42609 1.000 20.52164 208 GLY B CA 1
ATOM 4760 C C . GLY B 1 208 ? 18.29870 2.63225 -27.95285 1.000 20.86565 208 GLY B C 1
ATOM 4761 O O . GLY B 1 208 ? 18.09746 3.60039 -27.22128 1.000 21.83165 208 GLY B O 1
ATOM 4762 N N . GLY B 1 209 ? 18.84968 1.49222 -27.54741 1.000 22.81765 209 GLY B N 1
ATOM 4763 C CA . GLY B 1 209 ? 19.21272 1.24333 -26.17158 1.000 26.55458 209 GLY B CA 1
ATOM 4764 C C . GLY B 1 209 ? 18.08353 0.56387 -25.43444 1.000 25.95609 209 GLY B C 1
ATOM 4765 O O . GLY B 1 209 ? 17.87939 -0.64939 -25.54668 1.000 27.80570 209 GLY B O 1
ATOM 4766 N N . SER B 1 210 ? 17.32060 1.35489 -24.69450 1.000 20.67974 210 SER B N 1
ATOM 4767 C CA . SER B 1 210 ? 16.28811 0.79659 -23.84505 1.000 21.62939 210 SER B CA 1
ATOM 4768 C C . SER B 1 210 ? 15.19499 0.14557 -24.68349 1.000 23.39320 210 SER B C 1
ATOM 4769 O O . SER B 1 210 ? 15.02827 0.41983 -25.87485 1.000 18.38272 210 SER B O 1
ATOM 4772 N N . LEU B 1 211 ? 14.44812 -0.73997 -24.03569 1.000 20.29939 211 LEU B N 1
ATOM 4773 C CA . LEU B 1 211 ? 13.28788 -1.35424 -24.66273 1.000 20.62051 211 LEU B CA 1
ATOM 4774 C C . LEU B 1 211 ? 12.28586 -0.29846 -25.12195 1.000 22.89663 211 LEU B C 1
ATOM 4775 O O . LEU B 1 211 ? 11.75355 -0.37798 -26.23742 1.000 19.28791 211 LEU B O 1
ATOM 4780 N N . ALA B 1 212 ? 12.03549 0.71830 -24.29187 1.000 18.57416 212 ALA B N 1
ATOM 4781 C CA . ALA B 1 212 ? 11.12608 1.78712 -24.69038 1.000 17.14308 212 ALA B CA 1
ATOM 4782 C C . ALA B 1 212 ? 11.62115 2.48314 -25.95187 1.000 16.56587 212 ALA B C 1
ATOM 4783 O O . ALA B 1 212 ? 10.83134 2.77984 -26.85739 1.000 18.21208 212 ALA B O 1
ATOM 4785 N N . ASN B 1 213 ? 12.92873 2.74671 -26.02877 1.000 15.29076 213 ASN B N 1
ATOM 4786 C CA . ASN B 1 213 ? 13.47120 3.40473 -27.21234 1.000 15.67499 213 ASN B CA 1
ATOM 4787 C C . ASN B 1 213 ? 13.33728 2.52186 -28.44648 1.000 17.11646 213 ASN B C 1
ATOM 4788 O O . ASN B 1 213 ? 12.98516 3.00951 -29.52594 1.000 16.90857 213 ASN B O 1
ATOM 4793 N N . ARG B 1 214 ? 13.58764 1.21841 -28.29989 1.000 15.19154 214 ARG B N 1
ATOM 4794 C CA . ARG B 1 214 ? 13.47862 0.30536 -29.43321 1.000 14.49936 214 ARG B CA 1
ATOM 4795 C C . ARG B 1 214 ? 12.04369 0.18307 -29.92544 1.000 16.19393 214 ARG B C 1
ATOM 4796 O O . ARG B 1 214 ? 11.82030 -0.10243 -31.10723 1.000 16.17326 214 ARG B O 1
ATOM 4804 N N . CYS B 1 215 ? 11.05884 0.40959 -29.05372 1.000 14.17155 215 CYS B N 1
ATOM 4805 C CA . CYS B 1 215 ? 9.66002 0.34508 -29.44892 1.000 13.87178 215 CYS B CA 1
ATOM 4806 C C . CYS B 1 215 ? 9.14283 1.64391 -30.05282 1.000 13.94956 215 CYS B C 1
ATOM 4807 O O . CYS B 1 215 ? 7.99635 1.67270 -30.50585 1.000 15.26211 215 CYS B O 1
ATOM 4810 N N A LYS B 1 216 ? 9.95991 2.70202 -30.07385 0.532 15.10936 216 LYS B N 1
ATOM 4811 N N B LYS B 1 216 ? 9.94170 2.71067 -30.06997 0.468 15.12913 216 LYS B N 1
ATOM 4812 C CA A LYS B 1 216 ? 9.48364 4.00600 -30.52989 0.532 15.90812 216 LYS B CA 1
ATOM 4813 C CA B LYS B 1 216 ? 9.41992 3.99235 -30.53443 0.468 15.91300 216 LYS B CA 1
ATOM 4814 C C A LYS B 1 216 ? 9.04143 3.96389 -31.98707 0.532 15.18810 216 LYS B C 1
ATOM 4815 C C B LYS B 1 216 ? 9.00595 3.93590 -31.99731 0.468 15.16726 216 LYS B C 1
ATOM 4816 O O A LYS B 1 216 ? 8.00277 4.52927 -32.34231 0.532 17.27752 216 LYS B O 1
ATOM 4817 O O B LYS B 1 216 ? 7.95013 4.46078 -32.36653 0.468 17.25315 216 LYS B O 1
ATOM 4828 N N . PHE B 1 217 ? 9.81721 3.29778 -32.84546 1.000 15.08332 217 PHE B N 1
ATOM 4829 C CA . PHE B 1 217 ? 9.51319 3.29836 -34.27369 1.000 14.41655 217 PHE B CA 1
ATOM 4830 C C . PHE B 1 217 ? 8.17539 2.61940 -34.55861 1.000 14.88390 217 PHE B C 1
ATOM 4831 O O . PHE B 1 217 ? 7.30473 3.20382 -35.21343 1.000 15.54420 217 PHE B O 1
ATOM 4839 N N . ILE B 1 218 ? 7.96375 1.40414 -34.03527 1.000 14.24303 218 ILE B N 1
ATOM 4840 C CA . ILE B 1 218 ? 6.68276 0.74045 -34.27539 1.000 16.21630 218 ILE B CA 1
ATOM 4841 C C . ILE B 1 218 ? 5.53318 1.55840 -33.70201 1.000 15.20166 218 ILE B C 1
ATOM 4842 O O . ILE B 1 218 ? 4.45916 1.64278 -34.30223 1.000 15.29818 218 ILE B O 1
ATOM 4847 N N . THR B 1 219 ? 5.74462 2.18249 -32.53939 1.000 16.18259 219 THR B N 1
ATOM 4848 C CA . THR B 1 219 ? 4.68813 2.99128 -31.93701 1.000 16.47500 219 THR B CA 1
ATOM 4849 C C . THR B 1 219 ? 4.32081 4.15457 -32.85129 1.000 15.10736 219 THR B C 1
ATOM 4850 O O . THR B 1 219 ? 3.13793 4.41488 -33.09827 1.000 15.99661 219 THR B O 1
ATOM 4854 N N . GLN B 1 220 ? 5.32935 4.84911 -33.38178 1.000 16.37427 220 GLN B N 1
ATOM 4855 C CA . GLN B 1 220 ? 5.07474 5.97914 -34.27124 1.000 16.78237 220 GLN B CA 1
ATOM 4856 C C . GLN B 1 220 ? 4.41253 5.53922 -35.57209 1.000 16.89065 220 GLN B C 1
ATOM 4857 O O . GLN B 1 220 ? 3.51455 6.22756 -36.07341 1.000 17.70668 220 GLN B O 1
ATOM 4863 N N . VAL B 1 221 ? 4.82706 4.39308 -36.12518 1.000 16.78332 221 VAL B N 1
ATOM 4864 C CA . VAL B 1 221 ? 4.20489 3.89443 -37.35282 1.000 16.05719 221 VAL B CA 1
ATOM 4865 C C . VAL B 1 221 ? 2.73671 3.58006 -37.10579 1.000 15.95580 221 VAL B C 1
ATOM 4866 O O . VAL B 1 221 ? 1.85284 4.01524 -37.85221 1.000 16.01186 221 VAL B O 1
ATOM 4870 N N . VAL B 1 222 ? 2.45222 2.83605 -36.03349 1.000 15.19629 222 VAL B N 1
ATOM 4871 C CA . VAL B 1 222 ? 1.06868 2.46697 -35.75174 1.000 15.53607 222 VAL B CA 1
ATOM 4872 C C . VAL B 1 222 ? 0.22521 3.70308 -35.45854 1.000 16.43783 222 VAL B C 1
ATOM 4873 O O . VAL B 1 222 ? -0.90049 3.82875 -35.95235 1.000 16.94976 222 VAL B O 1
ATOM 4877 N N A GLN B 1 223 ? 0.76122 4.63394 -34.66041 0.582 16.41430 223 GLN B N 1
ATOM 4878 N N B GLN B 1 223 ? 0.76003 4.64523 -34.67633 0.418 16.45032 223 GLN B N 1
ATOM 4879 C CA A GLN B 1 223 ? 0.04554 5.87404 -34.36592 0.582 18.03064 223 GLN B CA 1
ATOM 4880 C CA B GLN B 1 223 ? -0.00186 5.85518 -34.37696 0.418 18.01847 223 GLN B CA 1
ATOM 4881 C C A GLN B 1 223 ? -0.32235 6.61555 -35.64544 0.582 17.15291 223 GLN B C 1
ATOM 4882 C C B GLN B 1 223 ? -0.32542 6.63816 -35.64434 0.418 17.16739 223 GLN B C 1
ATOM 4883 O O A GLN B 1 223 ? -1.45668 7.08332 -35.80322 0.582 18.44892 223 GLN B O 1
ATOM 4884 O O B GLN B 1 223 ? -1.43531 7.16435 -35.78926 0.418 18.50607 223 GLN B O 1
ATOM 4895 N N . ALA B 1 224 ? 0.62640 6.72044 -36.57730 1.000 17.01054 224 ALA B N 1
ATOM 4896 C CA . ALA B 1 224 ? 0.39502 7.48457 -37.79838 1.000 18.73338 224 ALA B CA 1
ATOM 4897 C C . ALA B 1 224 ? -0.72180 6.87321 -38.63331 1.000 19.14266 224 ALA B C 1
ATOM 4898 O O . ALA B 1 224 ? -1.60015 7.58719 -39.13355 1.000 19.02955 224 ALA B O 1
ATOM 4900 N N . VAL B 1 225 ? -0.70998 5.54741 -38.79653 1.000 17.10027 225 VAL B N 1
ATOM 4901 C CA . VAL B 1 225 ? -1.74321 4.91648 -39.60939 1.000 16.74048 225 VAL B CA 1
ATOM 4902 C C . VAL B 1 225 ? -3.09318 4.91937 -38.89544 1.000 17.77351 225 VAL B C 1
ATOM 4903 O O . VAL B 1 225 ? -4.14300 5.06757 -39.53996 1.000 19.04809 225 VAL B O 1
ATOM 4907 N N . VAL B 1 226 ? -3.09343 4.76134 -37.56619 1.000 18.25035 226 VAL B N 1
ATOM 4908 C CA . VAL B 1 226 ? -4.33616 4.86254 -36.79819 1.000 17.56881 226 VAL B CA 1
ATOM 4909 C C . VAL B 1 226 ? -4.95763 6.24043 -36.97779 1.000 18.46677 226 VAL B C 1
ATOM 4910 O O . VAL B 1 226 ? -6.16657 6.37180 -37.20697 1.000 19.16253 226 VAL B O 1
ATOM 4914 N N A SER B 1 227 ? -4.13152 7.28662 -36.89597 0.468 20.42648 227 SER B N 1
ATOM 4915 N N B SER B 1 227 ? -4.14220 7.29162 -36.86570 0.532 20.44319 227 SER B N 1
ATOM 4916 C CA A SER B 1 227 ? -4.62089 8.65165 -37.04931 0.468 22.92254 227 SER B CA 1
ATOM 4917 C CA B SER B 1 227 ? -4.66074 8.64170 -37.06513 0.532 22.95509 227 SER B CA 1
ATOM 4918 C C A SER B 1 227 ? -5.08857 8.94877 -38.46686 0.468 22.86605 227 SER B C 1
ATOM 4919 C C B SER B 1 227 ? -5.26125 8.79153 -38.45532 0.532 23.40768 227 SER B C 1
ATOM 4920 O O A SER B 1 227 ? -5.88938 9.86995 -38.66128 0.468 25.45691 227 SER B O 1
ATOM 4921 O O B 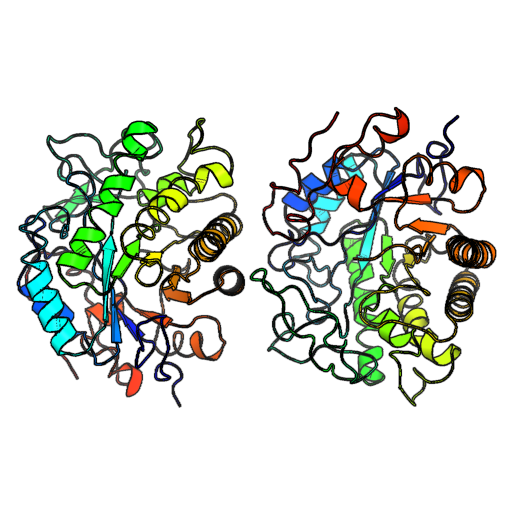SER B 1 227 ? -6.31939 9.41039 -38.62564 0.532 23.05436 227 SER B O 1
ATOM 4926 N N . ALA B 1 228 ? -4.61806 8.19014 -39.45693 1.000 20.52213 228 ALA B N 1
ATOM 4927 C CA . ALA B 1 228 ? -5.00619 8.41967 -40.84209 1.000 22.12392 228 ALA B CA 1
ATOM 4928 C C . ALA B 1 228 ? -6.28533 7.68323 -41.21917 1.000 20.99250 228 ALA B C 1
ATOM 4929 O O . ALA B 1 228 ? -7.12340 8.23210 -41.94489 1.000 22.31103 228 ALA B O 1
ATOM 4931 N N . ILE B 1 229 ? -6.45131 6.43759 -40.77179 1.000 18.03120 229 ILE B N 1
ATOM 4932 C CA . ILE B 1 229 ? -7.53928 5.60263 -41.28001 1.000 17.98482 229 ILE B CA 1
ATOM 4933 C C . ILE B 1 229 ? -8.42891 5.02292 -40.18252 1.000 18.06818 229 ILE B C 1
ATOM 4934 O O . ILE B 1 229 ? -9.44983 4.39372 -40.47690 1.000 18.18693 229 ILE B O 1
ATOM 4939 N N . GLY B 1 230 ? -8.04877 5.21418 -38.91548 1.000 18.20407 230 GLY B N 1
ATOM 4940 C CA . GLY B 1 230 ? -8.82293 4.70454 -37.79678 1.000 20.09138 230 GLY B CA 1
ATOM 4941 C C . GLY B 1 230 ? -8.28898 3.38062 -37.29400 1.000 20.33105 230 GLY B C 1
ATOM 4942 O O . GLY B 1 230 ? -7.91321 2.51831 -38.09306 1.000 17.97222 230 GLY B O 1
ATOM 4943 N N . ALA B 1 231 ? -8.26589 3.20103 -35.97264 1.000 17.93081 231 ALA B N 1
ATOM 4944 C CA . ALA B 1 231 ? -7.64023 2.01587 -35.38981 1.000 16.46181 231 ALA B CA 1
ATOM 4945 C C . ALA B 1 231 ? -8.31469 0.73119 -35.85329 1.000 18.03986 231 ALA B C 1
ATOM 4946 O O . ALA B 1 231 ? -7.64644 -0.29576 -36.04221 1.000 16.54425 231 ALA B O 1
ATOM 4948 N N . ASP B 1 232 ? -9.63459 0.76302 -36.06309 1.000 15.30678 232 ASP B N 1
ATOM 4949 C CA . ASP B 1 232 ? -10.34389 -0.46129 -36.40715 1.000 15.91306 232 ASP B CA 1
ATOM 4950 C C . ASP B 1 232 ? -10.02551 -0.96379 -37.81219 1.000 15.96204 232 ASP B C 1
ATOM 4951 O O . ASP B 1 232 ? -10.48245 -2.05470 -38.17246 1.000 17.53534 232 ASP B O 1
ATOM 4956 N N . ARG B 1 233 ? -9.25270 -0.20653 -38.59200 1.000 15.92423 233 ARG B N 1
ATOM 4957 C CA . ARG B 1 233 ? -8.78839 -0.63270 -39.90648 1.000 14.99773 233 ARG B CA 1
ATOM 4958 C C . ARG B 1 233 ? -7.29589 -0.95393 -39.91799 1.000 17.12514 233 ARG B C 1
ATOM 4959 O O . ARG B 1 233 ? -6.69421 -1.03937 -40.99219 1.000 15.70849 233 ARG B O 1
ATOM 4967 N N . VAL B 1 234 ? -6.68711 -1.14585 -38.74740 1.000 14.48713 234 VAL B N 1
ATOM 4968 C CA . VAL B 1 234 ? -5.24652 -1.34652 -38.62143 1.000 13.96046 234 VAL B CA 1
ATOM 4969 C C . VAL B 1 234 ? -4.98341 -2.63935 -37.85740 1.000 14.01305 234 VAL B C 1
ATOM 4970 O O . VAL B 1 234 ? -5.40021 -2.78057 -36.69285 1.000 14.75422 234 VAL B O 1
ATOM 4974 N N . GLY B 1 235 ? -4.28227 -3.57274 -38.50524 1.000 14.27761 235 GLY B N 1
ATOM 4975 C CA . GLY B 1 235 ? -3.71833 -4.74223 -37.85666 1.000 12.66672 235 GLY B CA 1
ATOM 4976 C C . GLY B 1 235 ? -2.21729 -4.59330 -37.72680 1.000 13.49303 235 GLY B C 1
ATOM 4977 O O . GLY B 1 235 ? -1.59939 -3.85412 -38.50213 1.000 12.83392 235 GLY B O 1
ATOM 4978 N N . VAL B 1 236 ? -1.60697 -5.26955 -36.75168 1.000 13.36961 236 VAL B N 1
ATOM 4979 C CA . VAL B 1 236 ? -0.17026 -5.17835 -36.51942 1.000 13.06476 236 VAL B CA 1
ATOM 4980 C C . VAL B 1 236 ? 0.38361 -6.58925 -36.40288 1.000 12.93198 236 VAL B C 1
ATOM 4981 O O . VAL B 1 236 ? -0.12477 -7.39295 -35.61424 1.000 14.01430 236 VAL B O 1
ATOM 4985 N N A ARG B 1 237 ? 1.41054 -6.89773 -37.19904 0.703 11.82927 237 ARG B N 1
ATOM 4986 N N B ARG B 1 237 ? 1.43000 -6.89152 -37.17031 0.297 11.97406 237 ARG B N 1
ATOM 4987 C CA A ARG B 1 237 ? 2.08406 -8.19084 -37.13849 0.703 12.22182 237 ARG B CA 1
ATOM 4988 C CA B ARG B 1 237 ? 2.06146 -8.20758 -37.13737 0.297 12.22337 237 ARG B CA 1
ATOM 4989 C C A ARG B 1 237 ? 3.46609 -8.03421 -36.52554 0.703 12.41381 237 ARG B C 1
ATOM 4990 C C B ARG B 1 237 ? 3.47047 -8.08509 -36.56965 0.297 12.41405 237 ARG B C 1
ATOM 4991 O O A ARG B 1 237 ? 4.23997 -7.16682 -36.93514 0.703 12.37896 237 ARG B O 1
ATOM 4992 O O B ARG B 1 237 ? 4.27331 -7.29025 -37.06375 0.297 12.58550 237 ARG B O 1
ATOM 5007 N N . VAL B 1 238 ? 3.76366 -8.86582 -35.52553 1.000 12.95429 238 VAL B N 1
ATOM 5008 C CA . VAL B 1 238 ? 5.09145 -8.93024 -34.93240 1.000 12.81051 238 VAL B CA 1
ATOM 5009 C C . VAL B 1 238 ? 5.50166 -10.38582 -34.75615 1.000 11.11549 238 VAL B C 1
ATOM 5010 O O . VAL B 1 238 ? 4.69226 -11.30993 -34.83599 1.000 12.41062 238 VAL B O 1
ATOM 5014 N N . SER B 1 239 ? 6.78936 -10.57331 -34.48488 1.000 12.34624 239 SER B N 1
ATOM 5015 C CA . SER B 1 239 ? 7.34424 -11.90608 -34.25770 1.000 14.00514 239 SER B CA 1
ATOM 5016 C C . SER B 1 239 ? 8.53110 -11.77729 -33.31433 1.000 13.46580 239 SER B C 1
ATOM 5017 O O . SER B 1 239 ? 9.69143 -11.81122 -33.73429 1.000 14.52048 239 SER B O 1
ATOM 5020 N N A PRO B 1 240 ? 8.27033 -11.62169 -32.01290 0.445 13.78744 240 PRO B N 1
ATOM 5021 N N B PRO B 1 240 ? 8.26342 -11.64877 -32.00847 0.555 13.80273 240 PRO B N 1
ATOM 5022 C CA A PRO B 1 240 ? 9.38443 -11.38610 -31.07617 0.445 13.19610 240 PRO B CA 1
ATOM 5023 C CA B PRO B 1 240 ? 9.36245 -11.41210 -31.05445 0.555 13.19821 240 PRO B CA 1
ATOM 5024 C C A PRO B 1 240 ? 10.38497 -12.52833 -30.97907 0.445 14.79457 240 PRO B C 1
ATOM 5025 C C B PRO B 1 240 ? 10.38623 -12.52855 -30.99638 0.555 14.77849 240 PRO B C 1
ATOM 5026 O O A PRO B 1 240 ? 11.54020 -12.27805 -30.61750 0.445 15.75782 240 PRO B O 1
ATOM 5027 O O B PRO B 1 240 ? 11.54997 -12.26611 -30.67020 0.555 15.77715 240 PRO B O 1
ATOM 5034 N N . ALA B 1 241 ? 9.99686 -13.76124 -31.30246 1.000 15.27821 241 ALA B N 1
ATOM 5035 C CA . ALA B 1 241 ? 10.93166 -14.88416 -31.36960 1.000 22.28587 241 ALA B CA 1
ATOM 5036 C C . ALA B 1 241 ? 10.80437 -15.54001 -32.74044 1.000 22.57837 241 ALA B C 1
ATOM 5037 O O . ALA B 1 241 ? 9.85185 -16.28182 -32.98229 1.000 26.96956 241 ALA B O 1
ATOM 5039 N N A ILE B 1 242 ? 11.74342 -15.25526 -33.63595 0.664 25.60470 242 ILE B N 1
ATOM 5040 N N B ILE B 1 242 ? 11.76045 -15.26291 -33.63858 0.336 25.49023 242 ILE B N 1
ATOM 5041 C CA A ILE B 1 242 ? 11.76550 -15.86664 -34.95897 0.664 19.74414 242 ILE B CA 1
ATOM 5042 C CA B ILE B 1 242 ? 11.79953 -15.88723 -34.96339 0.336 19.84620 242 ILE B CA 1
ATOM 5043 C C A ILE B 1 242 ? 13.21072 -16.03129 -35.41436 0.664 20.78361 242 ILE B C 1
ATOM 5044 C C B ILE B 1 242 ? 13.22230 -16.15243 -35.44713 0.336 20.88026 242 ILE B C 1
ATOM 5045 O O A ILE B 1 242 ? 14.07702 -15.20828 -35.11207 0.664 23.52306 242 ILE B O 1
ATOM 5046 O O B ILE B 1 242 ? 13.49308 -17.21232 -36.02296 0.336 23.05073 242 ILE B O 1
ATOM 5055 N N A ASP B 1 243 ? 13.47311 -17.13390 -36.11274 0.664 23.00121 243 ASP B N 1
ATOM 5056 N N B ASP B 1 243 ? 14.11342 -15.16927 -35.27257 0.336 23.38807 243 ASP B N 1
ATOM 5057 C CA A ASP B 1 243 ? 14.77167 -17.38181 -36.73297 0.664 18.45998 243 ASP B CA 1
ATOM 5058 C CA B ASP B 1 243 ? 15.52338 -15.23369 -35.66448 0.336 24.31878 243 ASP B CA 1
ATOM 5059 C C A ASP B 1 243 ? 14.65479 -16.97135 -38.19775 0.664 18.03734 243 ASP B C 1
ATOM 5060 C C B ASP B 1 243 ? 15.76503 -14.97267 -37.15393 0.336 23.62137 243 ASP B C 1
ATOM 5061 O O A ASP B 1 243 ? 14.37237 -17.78219 -39.08063 0.664 19.87671 243 ASP B O 1
ATOM 5062 O O B ASP B 1 243 ? 16.87360 -14.57931 -37.52493 0.336 23.67799 243 ASP B O 1
ATOM 5071 N N A HIS B 1 244 ? 14.84663 -15.67642 -38.44742 0.664 19.74520 244 HIS B N 1
ATOM 5072 N N B HIS B 1 244 ? 14.74892 -15.16937 -38.00422 0.336 22.13925 244 HIS B N 1
ATOM 5073 C CA A HIS B 1 244 ? 14.77725 -15.14355 -39.80536 0.664 17.97129 244 HIS B CA 1
ATOM 5074 C CA B HIS B 1 244 ? 14.87348 -15.02308 -39.45914 0.336 20.33867 244 HIS B CA 1
ATOM 5075 C C A HIS B 1 244 ? 15.59538 -13.86435 -39.89546 0.664 17.25165 244 HIS B C 1
ATOM 5076 C C B HIS B 1 244 ? 15.65513 -13.76749 -39.82033 0.336 17.43885 244 HIS B C 1
ATOM 5077 O O A HIS B 1 244 ? 15.32356 -12.88519 -39.19769 0.664 17.93906 244 HIS B O 1
ATOM 5078 O O B HIS B 1 244 ? 15.42064 -12.69762 -39.25428 0.336 17.66355 244 HIS B O 1
ATOM 5091 N N . LEU B 1 245 ? 16.61187 -13.90199 -40.74874 1.000 18.49822 245 LEU B N 1
ATOM 5092 C CA . LEU B 1 245 ? 17.42041 -12.74728 -41.14783 1.000 17.03827 245 LEU B CA 1
ATOM 5093 C C . LEU B 1 245 ? 18.15579 -12.08380 -39.98877 1.000 14.47250 245 LEU B C 1
ATOM 5094 O O . LEU B 1 245 ? 18.25973 -10.85879 -39.92672 1.000 16.64282 245 LEU B O 1
ATOM 5099 N N A ASP B 1 246 ? 18.69831 -12.89821 -39.07835 0.572 18.79763 246 ASP B N 1
ATOM 5100 N N B ASP B 1 246 ? 18.65555 -12.89162 -39.05233 0.428 18.79793 246 ASP B N 1
ATOM 5101 C CA A ASP B 1 246 ? 19.53483 -12.40688 -37.97746 0.572 22.34132 246 ASP B CA 1
ATOM 5102 C CA B ASP B 1 246 ? 19.55299 -12.38305 -38.01807 0.428 22.36201 246 ASP B CA 1
ATOM 5103 C C A ASP B 1 246 ? 18.79280 -11.40556 -37.10693 0.572 23.59653 246 ASP B C 1
ATOM 5104 C C B ASP B 1 246 ? 18.82393 -11.44297 -37.05659 0.428 23.56855 246 ASP B C 1
ATOM 5105 O O A ASP B 1 246 ? 19.31543 -10.34207 -36.76852 0.572 28.32834 246 ASP B O 1
ATOM 5106 O O B ASP B 1 246 ? 19.39096 -10.44915 -36.60197 0.428 28.58555 246 ASP B O 1
ATOM 5115 N N . ALA B 1 247 ? 17.56331 -11.74986 -36.74994 1.000 18.05744 247 ALA B N 1
ATOM 5116 C CA . ALA B 1 247 ? 16.68725 -10.86371 -35.98330 1.000 18.04195 247 ALA B CA 1
ATOM 5117 C C . ALA B 1 247 ? 16.37864 -11.48855 -34.62799 1.000 21.31462 247 ALA B C 1
ATOM 5118 O O . ALA B 1 247 ? 15.29178 -12.02045 -34.39679 1.000 29.07113 247 ALA B O 1
ATOM 5120 N N . MET B 1 248 ? 17.33067 -11.37204 -33.71177 1.000 16.24204 248 MET B N 1
ATOM 5121 C CA . MET B 1 248 ? 17.21648 -11.93640 -32.37838 1.000 17.10910 248 MET B CA 1
ATOM 5122 C C . MET B 1 248 ? 17.14382 -10.83140 -31.33738 1.000 14.64292 248 MET B C 1
ATOM 5123 O O . MET B 1 248 ? 17.73765 -9.76095 -31.48812 1.000 16.74668 248 MET B O 1
ATOM 5128 N N . ASP B 1 249 ? 16.41797 -11.12069 -30.25716 1.000 17.14173 249 ASP B N 1
ATOM 5129 C CA . ASP B 1 249 ? 16.40909 -10.28647 -29.06593 1.000 16.65791 249 ASP B CA 1
ATOM 5130 C C . ASP B 1 249 ? 16.84406 -11.12117 -27.86810 1.000 18.04185 249 ASP B C 1
ATOM 5131 O O . ASP B 1 249 ? 16.55711 -12.31946 -27.78329 1.000 18.55091 249 ASP B O 1
ATOM 5136 N N . SER B 1 250 ? 17.53821 -10.47045 -26.93939 1.000 17.78019 250 SER B N 1
ATOM 5137 C CA . SER B 1 250 ? 17.98464 -11.15686 -25.72994 1.000 19.37082 250 SER B CA 1
ATOM 5138 C C . SER B 1 250 ? 16.83115 -11.57061 -24.82529 1.000 19.43938 250 SER B C 1
ATOM 5139 O O . SER B 1 250 ? 17.00568 -12.46206 -23.98666 1.000 22.26524 250 SER B O 1
ATOM 5142 N N . ASN B 1 251 ? 15.67126 -10.93709 -24.95105 1.000 16.58187 251 ASN B N 1
ATOM 5143 C CA . ASN B 1 251 ? 14.52198 -11.22535 -24.09506 1.000 18.36521 251 ASN B CA 1
ATOM 5144 C C . ASN B 1 251 ? 13.27233 -11.13085 -24.95552 1.000 15.51167 251 ASN B C 1
ATOM 5145 O O . ASN B 1 251 ? 12.51959 -10.14876 -24.88401 1.000 16.32781 251 ASN B O 1
ATOM 5150 N N . PRO B 1 252 ? 13.00102 -12.16236 -25.76575 1.000 16.28837 252 PRO B N 1
ATOM 5151 C CA . PRO B 1 252 ? 11.86964 -12.08058 -26.70733 1.000 17.15868 252 PRO B CA 1
ATOM 5152 C C . PRO B 1 252 ? 10.53189 -11.83746 -26.04218 1.000 14.84402 252 PRO B C 1
ATOM 5153 O O . PRO B 1 252 ? 9.73226 -11.03691 -26.54561 1.000 15.48450 252 PRO B O 1
ATOM 5157 N N . LEU B 1 253 ? 10.26417 -12.48355 -24.90230 1.000 16.53699 253 LEU B N 1
ATOM 5158 C CA . LEU B 1 253 ? 8.96315 -12.30140 -24.27083 1.000 16.23915 253 LEU B CA 1
ATOM 5159 C C . LEU B 1 253 ? 8.79903 -10.87929 -23.75541 1.000 13.52747 253 LEU B C 1
ATOM 5160 O O . LEU B 1 253 ? 7.72964 -10.28498 -23.90144 1.000 14.82800 253 LEU B O 1
ATOM 5165 N N A SER B 1 254 ? 9.84980 -10.31223 -23.16508 0.248 15.95463 254 SER B N 1
ATOM 5166 N N B SER B 1 254 ? 9.84520 -10.31017 -23.15269 0.752 15.91438 254 SER B N 1
ATOM 5167 C CA A SER B 1 254 ? 9.75730 -8.93779 -22.68768 0.248 15.18145 254 SER B CA 1
ATOM 5168 C CA B SER B 1 254 ? 9.73106 -8.92972 -22.68976 0.752 15.15771 254 SER B CA 1
ATOM 5169 C C A SER B 1 254 ? 9.62863 -7.94803 -23.83933 0.248 15.20317 254 SER B C 1
ATOM 5170 C C B SER B 1 254 ? 9.57556 -7.97031 -23.86351 0.752 15.16170 254 SER B C 1
ATOM 5171 O O A SER B 1 254 ? 8.95447 -6.92279 -23.70110 0.248 14.97326 254 SER B O 1
ATOM 5172 O O B SER B 1 254 ? 8.83108 -6.99124 -23.77183 0.752 14.98589 254 SER B O 1
ATOM 5177 N N . LEU B 1 255 ? 10.27581 -8.22738 -24.97083 1.000 14.69732 255 LEU B N 1
ATOM 5178 C CA . LEU B 1 255 ? 10.09717 -7.39696 -26.15617 1.000 16.19475 255 LEU B CA 1
ATOM 5179 C C . LEU B 1 255 ? 8.64833 -7.45269 -26.62645 1.000 13.79235 255 LEU B C 1
ATOM 5180 O O . LEU B 1 255 ? 8.02286 -6.41710 -26.88580 1.000 13.90299 255 LEU B O 1
ATOM 5185 N N . GLY B 1 256 ? 8.08556 -8.66034 -26.70295 1.000 13.24854 256 GLY B N 1
ATOM 5186 C CA . GLY B 1 256 ? 6.70779 -8.79607 -27.13519 1.000 13.61900 256 GLY B CA 1
ATOM 5187 C C . GLY B 1 256 ? 5.73663 -8.10704 -26.19949 1.000 13.94658 256 GLY B C 1
ATOM 5188 O O . GLY B 1 256 ? 4.79201 -7.45394 -26.64317 1.000 13.97838 256 GLY B O 1
ATOM 5189 N N . LEU B 1 257 ? 5.95234 -8.24501 -24.88476 1.000 14.25457 257 LEU B N 1
ATOM 5190 C CA . LEU B 1 257 ? 5.05296 -7.60208 -23.92964 1.000 13.16268 257 LEU B CA 1
ATOM 5191 C C . LEU B 1 257 ? 5.17858 -6.08574 -23.98173 1.000 12.74157 257 LEU B C 1
ATOM 5192 O O . LEU B 1 257 ? 4.18148 -5.37885 -23.79252 1.000 13.93359 257 LEU B O 1
ATOM 5197 N N . ALA B 1 258 ? 6.38003 -5.56799 -24.26657 1.000 13.28373 258 ALA B N 1
ATOM 5198 C CA . ALA B 1 258 ? 6.53686 -4.12704 -24.41776 1.000 13.28030 258 ALA B CA 1
ATOM 5199 C C . ALA B 1 258 ? 5.77779 -3.61621 -25.63769 1.000 15.09457 258 ALA B C 1
ATOM 5200 O O . ALA B 1 258 ? 5.15733 -2.54675 -25.58837 1.000 15.89556 258 ALA B O 1
ATOM 5202 N N . VAL B 1 259 ? 5.80766 -4.36595 -26.74208 1.000 14.25847 259 VAL B N 1
ATOM 5203 C CA . VAL B 1 259 ? 5.02087 -3.96484 -27.90566 1.000 14.92061 259 VAL B CA 1
ATOM 5204 C C . VAL B 1 259 ? 3.53956 -4.00071 -27.57449 1.000 13.46206 259 VAL B C 1
ATOM 5205 O O . VAL B 1 259 ? 2.79829 -3.06299 -27.88756 1.000 14.41980 259 VAL B O 1
ATOM 5209 N N . VAL B 1 260 ? 3.08890 -5.07477 -26.91901 1.000 12.72665 260 VAL B N 1
ATOM 5210 C CA . VAL B 1 260 ? 1.67301 -5.19381 -26.57108 1.000 14.73034 260 VAL B CA 1
ATOM 5211 C C . VAL B 1 260 ? 1.22165 -4.02270 -25.70524 1.000 15.13159 260 VAL B C 1
ATOM 5212 O O . VAL B 1 260 ? 0.13947 -3.46263 -25.91389 1.000 15.09934 260 VAL B O 1
ATOM 5216 N N A GLU B 1 261 ? 2.04655 -3.62796 -24.73048 0.480 14.80293 261 GLU B N 1
ATOM 5217 N N B GLU B 1 261 ? 2.04012 -3.63886 -24.72303 0.520 14.80465 261 GLU B N 1
ATOM 5218 C CA A GLU B 1 261 ? 1.69628 -2.49599 -23.87685 0.480 18.10860 261 GLU B CA 1
ATOM 5219 C CA B GLU B 1 261 ? 1.69921 -2.49771 -23.88026 0.520 18.11119 261 GLU B CA 1
ATOM 5220 C C A GLU B 1 261 ? 1.50866 -1.22461 -24.69708 0.480 18.85192 261 GLU B C 1
ATOM 5221 C C B GLU B 1 261 ? 1.49671 -1.23704 -24.71110 0.520 18.85708 261 GLU B C 1
ATOM 5222 O O A GLU B 1 261 ? 0.57172 -0.45548 -24.45402 0.480 17.24124 261 GLU B O 1
ATOM 5223 O O B GLU B 1 261 ? 0.53605 -0.49007 -24.49059 0.520 17.19484 261 GLU B O 1
ATOM 5234 N N . ARG B 1 262 ? 2.38058 -0.99757 -25.68560 1.000 17.43470 262 ARG B N 1
ATOM 5235 C CA . ARG B 1 262 ? 2.25440 0.18215 -26.54163 1.000 19.08975 262 ARG B CA 1
ATOM 5236 C C . ARG B 1 262 ? 0.96475 0.14050 -27.35508 1.000 17.30473 262 ARG B C 1
ATOM 5237 O O . ARG B 1 262 ? 0.29730 1.16703 -27.52919 1.000 17.80990 262 ARG B O 1
ATOM 5245 N N . LEU B 1 263 ? 0.59850 -1.03608 -27.86690 1.000 15.30058 263 LEU B N 1
ATOM 5246 C CA . LEU B 1 263 ? -0.65045 -1.15184 -28.61523 1.000 15.82376 263 LEU B CA 1
ATOM 5247 C C . LEU B 1 263 ? -1.85815 -0.92979 -27.71000 1.000 16.08759 263 LEU B C 1
ATOM 5248 O O . LEU B 1 263 ? -2.82279 -0.26726 -28.10995 1.000 16.55258 263 LEU B O 1
ATOM 5253 N N . ASN B 1 264 ? -1.83603 -1.49877 -26.49497 1.000 16.46271 264 ASN B N 1
ATOM 5254 C CA . ASN B 1 264 ? -2.91013 -1.25229 -25.53642 1.000 16.89228 264 ASN B CA 1
ATOM 5255 C C . ASN B 1 264 ? -3.05328 0.23882 -25.25126 1.000 15.88706 264 ASN B C 1
ATOM 5256 O O . ASN B 1 264 ? -4.17574 0.75828 -25.18348 1.000 17.28232 264 ASN B O 1
ATOM 5261 N N . LYS B 1 265 ? -1.92791 0.94648 -25.11436 1.000 16.19166 265 LYS B N 1
ATOM 5262 C CA . LYS B 1 265 ? -1.97110 2.38159 -24.84240 1.000 19.77995 265 LYS B CA 1
ATOM 5263 C C . LYS B 1 265 ? -2.47788 3.17689 -26.04292 1.000 20.56277 265 LYS B C 1
ATOM 5264 O O . LYS B 1 265 ? -3.23323 4.14013 -25.87183 1.000 22.41827 265 LYS B O 1
ATOM 5270 N N . ILE B 1 266 ? -2.06849 2.80393 -27.26320 1.000 17.90258 266 ILE B N 1
ATOM 5271 C CA . ILE B 1 266 ? -2.59071 3.47285 -28.45528 1.000 19.91805 266 ILE B CA 1
ATOM 5272 C C . ILE B 1 266 ? -4.10585 3.34130 -28.51084 1.000 20.80073 266 ILE B C 1
ATOM 5273 O O . ILE B 1 266 ? -4.81901 4.30002 -28.83583 1.000 21.38145 266 ILE B O 1
ATOM 5278 N N . GLN B 1 267 ? -4.62128 2.15784 -28.17311 1.000 17.89767 267 GLN B N 1
ATOM 5279 C CA . GLN B 1 267 ? -6.06333 1.93787 -28.19123 1.000 20.03026 267 GLN B CA 1
ATOM 5280 C C . GLN B 1 267 ? -6.77232 2.81780 -27.17355 1.000 25.08222 267 GLN B C 1
ATOM 5281 O O . GLN B 1 267 ? -7.81791 3.40765 -27.47320 1.000 25.68197 267 GLN B O 1
ATOM 5287 N N . LEU B 1 268 ? -6.21914 2.91549 -25.96457 1.000 21.77158 268 LEU B N 1
ATOM 5288 C CA . LEU B 1 268 ? -6.84718 3.73390 -24.93242 1.000 24.04412 268 LEU B CA 1
ATOM 5289 C C . LEU B 1 268 ? -6.84737 5.20554 -25.32596 1.000 31.58260 268 LEU B C 1
ATOM 5290 O O . LEU B 1 268 ? -7.84240 5.91143 -25.11883 1.000 31.52902 268 LEU B O 1
ATOM 5295 N N . HIS B 1 269 ? -5.74802 5.67968 -25.91696 1.000 27.79756 269 HIS B N 1
ATOM 5296 C CA . HIS B 1 269 ? -5.65580 7.08414 -26.30430 1.000 32.85282 269 HIS B CA 1
ATOM 5297 C C . HIS B 1 269 ? -6.54712 7.39774 -27.50009 1.000 32.40592 269 HIS B C 1
ATOM 5298 O O . HIS B 1 269 ? -7.14171 8.48010 -27.56922 1.000 36.65608 269 HIS B O 1
ATOM 5305 N N A SER B 1 270 ? -6.65234 6.47008 -28.45190 0.296 30.87335 270 SER B N 1
ATOM 5306 N N B SER B 1 270 ? -6.64955 6.46979 -28.45295 0.704 30.87805 270 SER B N 1
ATOM 5307 C CA A SER B 1 270 ? -7.49025 6.68665 -29.62400 0.296 31.11862 270 SER B CA 1
ATOM 5308 C CA B SER B 1 270 ? -7.48536 6.67644 -29.62832 0.704 31.11239 270 SER B CA 1
ATOM 5309 C C A SER B 1 270 ? -8.96434 6.41413 -29.35909 0.296 33.70792 270 SER B C 1
ATOM 5310 C C B SER B 1 270 ? -8.95891 6.39015 -29.37121 0.704 33.82735 270 SER B C 1
ATOM 5311 O O A SER B 1 270 ? -9.80170 6.76857 -30.19650 0.296 35.17886 270 SER B O 1
ATOM 5312 O O B SER B 1 270 ? -9.79095 6.71190 -30.22715 0.704 35.30262 270 SER B O 1
ATOM 5317 N N . GLY B 1 271 ? -9.29967 5.79763 -28.22765 1.000 29.47584 271 GLY B N 1
ATOM 5318 C CA . GLY B 1 271 ? -10.67960 5.45561 -27.94736 1.000 32.47625 271 GLY B CA 1
ATOM 5319 C C . GLY B 1 271 ? -11.23719 4.34017 -28.80043 1.000 34.28327 271 GLY B C 1
ATOM 5320 O O . GLY B 1 271 ? -12.45775 4.23100 -28.94254 1.000 33.19860 271 GLY B O 1
ATOM 5321 N N . SER B 1 272 ? -10.37727 3.49947 -29.37201 1.000 29.68797 272 SER B N 1
ATOM 5322 C CA . SER B 1 272 ? -10.82645 2.45706 -30.28196 1.000 26.67473 272 SER B CA 1
ATOM 5323 C C . SER B 1 272 ? -9.79295 1.34169 -30.30176 1.000 22.83843 272 SER B C 1
ATOM 5324 O O . SER B 1 272 ? -8.60393 1.58145 -30.08700 1.000 33.34641 272 SER B O 1
ATOM 5327 N N . LYS B 1 273 ? -10.25437 0.12579 -30.57495 1.000 22.98216 273 LYS B N 1
ATOM 5328 C CA . LYS B 1 273 ? -9.35366 -1.01430 -30.67617 1.000 20.30745 273 LYS B CA 1
ATOM 5329 C C . LYS B 1 273 ? -8.83344 -1.17391 -32.09688 1.000 17.77232 273 LYS B C 1
ATOM 5330 O O . LYS B 1 273 ? -9.54464 -0.91098 -33.07069 1.000 18.32755 273 LYS B O 1
ATOM 5336 N N . LEU B 1 274 ? -7.57263 -1.58287 -32.19875 1.000 15.75718 274 LEU B N 1
ATOM 5337 C CA . LEU B 1 274 ? -7.01445 -2.03532 -33.46100 1.000 13.87208 274 LEU B CA 1
ATOM 5338 C C . LEU B 1 274 ? -7.84063 -3.19335 -34.00250 1.000 16.58231 274 LEU B C 1
ATOM 5339 O O . LEU B 1 274 ? -8.60178 -3.84491 -33.28076 1.000 16.35588 274 LEU B O 1
ATOM 5344 N N . ALA B 1 275 ? -7.69005 -3.45128 -35.30373 1.000 15.82258 275 ALA B N 1
ATOM 5345 C CA . ALA B 1 275 ? -8.34957 -4.61627 -35.86951 1.000 13.66995 275 ALA B CA 1
ATOM 5346 C C . ALA B 1 275 ? -7.85249 -5.89745 -35.20892 1.000 13.96398 275 ALA B C 1
ATOM 5347 O O . ALA B 1 275 ? -8.64630 -6.79393 -34.91753 1.000 14.60599 275 ALA B O 1
ATOM 5349 N N . TYR B 1 276 ? -6.54361 -6.00207 -34.97366 1.000 13.39198 276 TYR B N 1
ATOM 5350 C CA . TYR B 1 276 ? -5.97823 -7.21024 -34.38772 1.000 13.19201 276 TYR B CA 1
ATOM 5351 C C . TYR B 1 276 ? -4.48008 -7.04812 -34.18382 1.000 14.30651 276 TYR B C 1
ATOM 5352 O O . TYR B 1 276 ? -3.83006 -6.16081 -34.75020 1.000 14.39580 276 TYR B O 1
ATOM 5361 N N . LEU B 1 277 ? -3.94729 -7.97286 -33.38788 1.000 12.51752 277 LEU B N 1
ATOM 5362 C CA . LEU B 1 277 ? -2.53007 -8.28199 -33.26076 1.000 12.57956 277 LEU B CA 1
ATOM 5363 C C . LEU B 1 277 ? -2.33019 -9.65877 -33.88491 1.000 12.85717 277 LEU B C 1
ATOM 5364 O O . LEU B 1 277 ? -3.08574 -10.59051 -33.59470 1.000 13.87305 277 LEU B O 1
ATOM 5369 N N . HIS B 1 278 ? -1.33104 -9.77444 -34.76247 1.000 12.42267 278 HIS B N 1
ATOM 5370 C CA . HIS B 1 278 ? -1.03395 -10.98525 -35.52517 1.000 12.06751 278 HIS B CA 1
ATOM 5371 C C . HIS B 1 278 ? 0.38735 -11.37684 -35.13831 1.000 11.62535 278 HIS B C 1
ATOM 5372 O O . HIS B 1 278 ? 1.30880 -10.56839 -35.27458 1.000 12.06121 278 HIS B O 1
ATOM 5379 N N . VAL B 1 279 ? 0.56531 -12.58705 -34.60700 1.000 12.34960 279 VAL B N 1
ATOM 5380 C CA . VAL B 1 279 ? 1.88131 -13.01011 -34.12701 1.000 12.03427 279 VAL B CA 1
ATOM 5381 C C . VAL B 1 279 ? 2.26383 -14.33187 -34.77709 1.000 13.38819 279 VAL B C 1
ATOM 5382 O O . VAL B 1 279 ? 1.45292 -15.26621 -34.81081 1.000 14.10216 279 VAL B O 1
ATOM 5386 N N . THR B 1 280 ? 3.51393 -14.41152 -35.24729 1.000 14.04238 280 THR B N 1
ATOM 5387 C CA . THR B 1 280 ? 4.07880 -15.63296 -35.80829 1.000 14.36272 280 THR B CA 1
ATOM 5388 C C . THR B 1 280 ? 4.58591 -16.56887 -34.71800 1.000 15.02679 280 THR B C 1
ATOM 5389 O O . THR B 1 280 ? 5.35691 -16.15679 -33.84128 1.000 18.69178 280 THR B O 1
ATOM 5393 N N A GLN B 1 281 ? 4.16209 -17.82552 -34.78890 0.419 17.13372 281 GLN B N 1
ATOM 5394 N N B GLN B 1 281 ? 4.17882 -17.82830 -34.79574 0.581 17.06340 281 GLN B N 1
ATOM 5395 C CA A GLN B 1 281 ? 4.68943 -18.85238 -33.90441 0.419 23.02941 281 GLN B CA 1
ATOM 5396 C CA B GLN B 1 281 ? 4.67831 -18.84421 -33.87713 0.581 23.06749 281 GLN B CA 1
ATOM 5397 C C A GLN B 1 281 ? 6.18306 -19.00875 -34.15566 0.419 21.46776 281 GLN B C 1
ATOM 5398 C C B GLN B 1 281 ? 6.16204 -19.06682 -34.14520 0.581 21.42256 281 GLN B C 1
ATOM 5399 O O A GLN B 1 281 ? 6.60479 -19.07862 -35.31938 0.419 21.89015 281 GLN B O 1
ATOM 5400 O O B GLN B 1 281 ? 6.55422 -19.23754 -35.30742 0.581 21.76992 281 GLN B O 1
ATOM 5411 N N . PRO B 1 282 ? 7.00973 -19.07543 -33.10958 1.000 26.94510 282 PRO B N 1
ATOM 5412 C CA . PRO B 1 282 ? 8.46211 -19.19560 -33.33229 1.000 27.69946 282 PRO B CA 1
ATOM 5413 C C . PRO B 1 282 ? 8.89757 -20.42949 -34.10869 1.000 27.59628 282 PRO B C 1
ATOM 5414 O O . PRO B 1 282 ? 10.01638 -20.43332 -34.63806 1.000 28.39802 282 PRO B O 1
ATOM 5418 N N . ARG B 1 283 ? 8.06284 -21.46970 -34.20244 1.000 23.18050 283 ARG B N 1
ATOM 5419 C CA . ARG B 1 283 ? 8.43742 -22.65136 -34.97522 1.000 23.01055 283 ARG B CA 1
ATOM 5420 C C . ARG B 1 283 ? 8.54712 -22.37039 -36.46992 1.000 32.54056 283 ARG B C 1
ATOM 5421 O O . ARG B 1 283 ? 9.15448 -23.16852 -37.19162 1.000 29.95090 283 ARG B O 1
ATOM 5429 N N . TYR B 1 284 ? 7.98993 -21.26216 -36.95390 1.000 27.30401 284 TYR B N 1
ATOM 5430 C CA . TYR B 1 284 ? 7.92077 -21.03183 -38.39067 1.000 28.01813 284 TYR B CA 1
ATOM 5431 C C . TYR B 1 284 ? 9.23152 -20.46846 -38.92904 1.000 24.56158 284 TYR B C 1
ATOM 5432 O O . TYR B 1 284 ? 9.73160 -19.45321 -38.43706 1.000 26.74778 284 TYR B O 1
ATOM 5441 N N . VAL B 1 285 ? 9.77507 -21.12095 -39.95793 1.000 27.35225 285 VAL B N 1
ATOM 5442 C CA . VAL B 1 285 ? 10.96240 -20.64575 -40.65621 1.000 24.98621 285 VAL B CA 1
ATOM 5443 C C . VAL B 1 285 ? 10.71733 -20.72627 -42.15721 1.000 32.55545 285 VAL B C 1
ATOM 5444 O O . VAL B 1 285 ? 9.82654 -21.43670 -42.62938 1.000 32.88027 285 VAL B O 1
ATOM 5448 N N . ALA B 1 286 ? 11.52788 -19.98241 -42.90740 1.000 28.29281 286 ALA B N 1
ATOM 5449 C CA . ALA B 1 286 ? 11.38253 -19.90671 -44.35984 1.000 33.55924 286 ALA B CA 1
ATOM 5450 C C . ALA B 1 286 ? 12.14065 -21.03000 -45.06276 1.000 36.82914 286 ALA B C 1
ATOM 5451 O O . ALA B 1 286 ? 13.06730 -21.61279 -44.49810 1.000 39.99456 286 ALA B O 1
ATOM 5453 N N . SER B 1 297 ? 11.52613 -25.48883 -27.19874 1.000 52.79692 297 SER B N 1
ATOM 5454 C CA . SER B 1 297 ? 10.52668 -26.53864 -27.04389 1.000 50.35255 297 SER B CA 1
ATOM 5455 C C . SER B 1 297 ? 9.15329 -26.02691 -27.44969 1.000 48.69870 297 SER B C 1
ATOM 5456 O O . SER B 1 297 ? 8.91453 -24.81960 -27.46864 1.000 48.22780 297 SER B O 1
ATOM 5459 N N . GLU B 1 298 ? 8.25099 -26.95946 -27.76560 1.000 44.48430 298 GLU B N 1
ATOM 5460 C CA . GLU B 1 298 ? 6.89364 -26.58254 -28.14544 1.000 53.50274 298 GLU B CA 1
ATOM 5461 C C . GLU B 1 298 ? 6.20532 -25.80010 -27.03509 1.000 51.17127 298 GLU B C 1
ATOM 5462 O O . GLU B 1 298 ? 5.46727 -24.84528 -27.30401 1.000 47.59036 298 GLU B O 1
ATOM 5468 N N . GLU B 1 299 ? 6.44343 -26.18311 -25.77913 1.000 55.95878 299 GLU B N 1
ATOM 5469 C CA . GLU B 1 299 ? 5.71084 -25.58119 -24.66956 1.000 56.27831 299 GLU B CA 1
ATOM 5470 C C . GLU B 1 299 ? 6.14525 -24.13872 -24.43101 1.000 46.04309 299 GLU B C 1
ATOM 5471 O O . GLU B 1 299 ? 5.30436 -23.25578 -24.22730 1.000 48.45149 299 GLU B O 1
ATOM 5477 N N . GLU B 1 300 ? 7.45577 -23.87980 -24.44935 1.000 41.21985 300 GLU B N 1
ATOM 5478 C CA . GLU B 1 300 ? 7.94184 -22.51122 -24.29651 1.000 41.50780 300 GLU B CA 1
ATOM 5479 C C . GLU B 1 300 ? 7.43772 -21.62055 -25.42382 1.000 41.57109 300 GLU B C 1
ATOM 5480 O O . GLU B 1 300 ? 7.15530 -20.43468 -25.21420 1.000 33.05150 300 GLU B O 1
ATOM 5486 N N . GLU B 1 301 ? 7.33215 -22.17124 -26.63221 1.000 34.71741 301 GLU B N 1
ATOM 5487 C CA . GLU B 1 301 ? 6.80447 -21.39285 -27.74545 1.000 32.83815 301 GLU B CA 1
ATOM 5488 C C . GLU B 1 301 ? 5.31165 -21.14057 -27.57784 1.000 33.00694 301 GLU B C 1
ATOM 5489 O O . GLU B 1 301 ? 4.83855 -20.01922 -27.79423 1.000 30.78219 301 GLU B O 1
ATOM 5495 N N . ALA B 1 302 ? 4.55728 -22.16317 -27.17022 1.000 32.85604 302 ALA B N 1
ATOM 5496 C CA . ALA B 1 302 ? 3.14569 -21.95625 -26.86681 1.000 36.24469 302 ALA B CA 1
ATOM 5497 C C . ALA B 1 302 ? 2.96013 -21.04590 -25.65964 1.000 35.88244 302 ALA B C 1
ATOM 5498 O O . ALA B 1 302 ? 1.96637 -20.31280 -25.58458 1.000 35.13269 302 ALA B O 1
ATOM 5500 N N . ARG 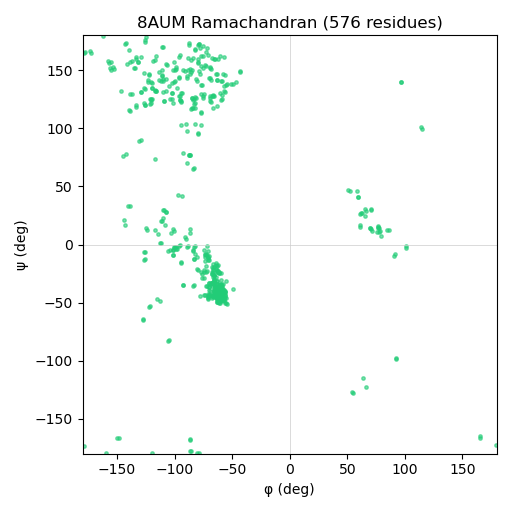B 1 303 ? 3.89975 -21.07573 -24.71207 1.000 32.55246 303 ARG B N 1
ATOM 5501 C CA . ARG B 1 303 ? 3.83617 -20.16284 -23.57536 1.000 38.07869 303 ARG B CA 1
ATOM 5502 C C . ARG B 1 303 ? 3.94744 -18.71571 -24.03142 1.000 27.27072 303 ARG B C 1
ATOM 5503 O O . ARG B 1 303 ? 3.16743 -17.85695 -23.60244 1.000 25.19197 303 ARG B O 1
ATOM 5511 N N . LEU B 1 304 ? 4.92499 -18.42501 -24.89473 1.000 23.60314 304 LEU B N 1
ATOM 5512 C CA . LEU B 1 304 ? 5.09110 -17.06394 -25.38918 1.000 23.40863 304 LEU B CA 1
ATOM 5513 C C . LEU B 1 304 ? 3.83222 -16.59404 -26.10115 1.000 19.59248 304 LEU B C 1
ATOM 5514 O O . LEU B 1 304 ? 3.36014 -15.47637 -25.87011 1.000 20.26433 304 LEU B O 1
ATOM 5519 N N . MET B 1 305 ? 3.26454 -17.44889 -26.95559 1.000 19.03166 305 MET B N 1
ATOM 5520 C CA . MET B 1 305 ? 2.07163 -17.06585 -27.70776 1.000 19.17067 305 MET B CA 1
ATOM 5521 C C . MET B 1 305 ? 0.91858 -16.72670 -26.77633 1.000 19.60473 305 MET B C 1
ATOM 5522 O O . MET B 1 305 ? 0.26393 -15.68776 -26.92577 1.000 17.85601 305 MET B O 1
ATOM 5527 N N . ARG B 1 306 ? 0.65781 -17.59283 -25.79676 1.000 20.74912 306 ARG B N 1
ATOM 5528 C CA . ARG B 1 306 ? -0.47395 -17.34923 -24.91174 1.000 21.28299 306 ARG B CA 1
ATOM 5529 C C . ARG B 1 306 ? -0.21930 -16.16213 -23.99296 1.000 16.72335 306 ARG B C 1
ATOM 5530 O O . ARG B 1 306 ? -1.15597 -15.42167 -23.68336 1.000 17.34339 306 ARG B O 1
ATOM 5538 N N . THR B 1 307 ? 1.03575 -15.93774 -23.58546 1.000 18.11823 307 THR B N 1
ATOM 5539 C CA . THR B 1 307 ? 1.34086 -14.76332 -22.77357 1.000 17.97161 307 THR B CA 1
ATOM 5540 C C . THR B 1 307 ? 1.05026 -13.47523 -23.53822 1.000 15.94706 307 THR B C 1
ATOM 5541 O O . THR B 1 307 ? 0.44178 -12.54856 -22.99866 1.000 15.71009 307 THR B O 1
ATOM 5545 N N . LEU B 1 308 ? 1.45098 -13.40605 -24.81303 1.000 14.96853 308 LEU B N 1
ATOM 5546 C CA . LEU B 1 308 ? 1.16084 -12.21324 -25.60735 1.000 15.43343 308 LEU B CA 1
ATOM 5547 C C . LEU B 1 308 ? -0.34097 -12.04121 -25.80883 1.000 13.74857 308 LEU B C 1
ATOM 5548 O O . LEU B 1 308 ? -0.87552 -10.93828 -25.65630 1.000 14.58524 308 LEU B O 1
ATOM 5553 N N . ARG B 1 309 ? -1.03716 -13.12904 -26.15137 1.000 14.55261 309 ARG B N 1
ATOM 5554 C CA . ARG B 1 309 ? -2.48620 -13.06812 -26.31534 1.000 15.37015 309 ARG B CA 1
ATOM 5555 C C . ARG B 1 309 ? -3.16039 -12.55949 -25.04682 1.000 15.29298 309 ARG B C 1
ATOM 5556 O O . ARG B 1 309 ? -4.03467 -11.68515 -25.10016 1.000 15.04790 309 ARG B O 1
ATOM 5564 N N . ASN B 1 310 ? -2.77590 -13.11243 -23.88970 1.000 16.07959 310 ASN B N 1
ATOM 5565 C CA . ASN B 1 310 ? -3.43517 -12.73933 -22.63754 1.000 15.90515 310 ASN B CA 1
ATOM 5566 C C . ASN B 1 310 ? -3.15335 -11.29072 -22.26258 1.000 15.85948 310 ASN B C 1
ATOM 5567 O O . ASN B 1 310 ? -3.95357 -10.66057 -21.55734 1.000 15.62490 310 ASN B O 1
ATOM 5572 N N . ALA B 1 311 ? -2.01098 -10.75489 -22.69193 1.000 14.54068 311 ALA B N 1
ATOM 5573 C CA . ALA B 1 311 ? -1.64397 -9.38682 -22.36394 1.000 14.20268 311 ALA B CA 1
ATOM 5574 C C . ALA B 1 311 ? -2.32683 -8.35385 -23.24698 1.000 15.03858 311 ALA B C 1
ATOM 5575 O O . ALA B 1 311 ? -2.39001 -7.17913 -22.86354 1.000 15.19799 311 ALA B O 1
ATOM 5577 N N . TYR B 1 312 ? -2.79288 -8.74885 -24.43074 1.000 14.80943 312 TYR B N 1
ATOM 5578 C CA . TYR B 1 312 ? -3.28486 -7.81118 -25.43353 1.000 13.75286 312 TYR B CA 1
ATOM 5579 C C . TYR B 1 312 ? -4.79769 -7.63552 -25.32449 1.000 14.10870 312 TYR B C 1
ATOM 5580 O O . TYR B 1 312 ? -5.54175 -8.61500 -25.33469 1.000 14.76872 312 TYR B O 1
ATOM 5589 N N . GLN B 1 313 ? -5.24267 -6.37883 -25.28437 1.000 14.32538 313 GLN B N 1
ATOM 5590 C CA . GLN B 1 313 ? -6.67017 -6.05779 -25.20446 1.000 15.11150 313 GLN B CA 1
ATOM 5591 C C . GLN B 1 313 ? -7.26850 -6.00955 -26.60795 1.000 15.18854 313 GLN B C 1
ATOM 5592 O O . GLN B 1 313 ? -7.57008 -4.94469 -27.14979 1.000 19.51517 313 GLN B O 1
ATOM 5598 N N . GLY B 1 314 ? -7.49914 -7.18200 -27.18047 1.000 15.63210 314 GLY B N 1
ATOM 5599 C CA . GLY B 1 314 ? -8.10461 -7.19668 -28.50552 1.000 17.19912 314 GLY B CA 1
ATOM 5600 C C . GLY B 1 314 ? -7.98556 -8.55423 -29.17925 1.000 14.58375 314 GLY B C 1
ATOM 5601 O O . GLY B 1 314 ? -7.66220 -9.55441 -28.54382 1.000 15.96969 314 GLY B O 1
ATOM 5602 N N . THR B 1 315 ? -8.23022 -8.53688 -30.49551 1.000 14.80327 315 THR B N 1
ATOM 5603 C CA . THR B 1 315 ? -8.27284 -9.74300 -31.31325 1.000 16.07303 315 THR B CA 1
ATOM 5604 C C . THR B 1 315 ? -6.86301 -10.24295 -31.60836 1.000 14.14303 315 THR B C 1
ATOM 5605 O O . THR B 1 315 ? -5.97287 -9.45459 -31.92342 1.000 13.86999 315 THR B O 1
ATOM 5609 N N . PHE B 1 316 ? -6.67040 -11.56124 -31.52087 1.000 13.73326 316 PHE B N 1
ATOM 5610 C CA . PHE B 1 316 ? -5.36111 -12.18693 -31.69905 1.000 13.54019 316 PHE B CA 1
ATOM 5611 C C . PHE B 1 316 ? -5.42054 -13.18468 -32.85282 1.000 13.83408 316 PHE B C 1
ATOM 5612 O O . PHE B 1 316 ? -6.25220 -14.10158 -32.84767 1.000 13.67479 316 PHE B O 1
ATOM 5620 N N . ILE B 1 317 ? -4.52839 -13.01443 -33.83173 1.000 13.43213 317 ILE B N 1
ATOM 5621 C CA . ILE B 1 317 ? -4.37985 -13.94207 -34.95467 1.000 13.16012 317 ILE B CA 1
ATOM 5622 C C . ILE B 1 317 ? -3.06133 -14.67786 -34.76177 1.000 12.42478 317 ILE B C 1
ATOM 5623 O O . ILE B 1 317 ? -2.00692 -14.04409 -34.64373 1.000 13.61887 317 ILE B O 1
ATOM 5628 N N . CYS B 1 318 ? -3.11494 -16.00736 -34.71500 1.000 13.58572 318 CYS B N 1
ATOM 5629 C CA . CYS B 1 318 ? -1.89574 -16.80824 -34.66755 1.000 15.35154 318 CYS B CA 1
ATOM 5630 C C . CYS B 1 318 ? -1.54650 -17.33181 -36.05709 1.000 15.70055 318 CYS B C 1
ATOM 5631 O O . CYS B 1 318 ? -2.42278 -17.54278 -36.89968 1.000 15.50328 318 CYS B O 1
ATOM 5634 N N . SER B 1 319 ? -0.25130 -17.54249 -36.28870 1.000 16.18158 319 SER B N 1
ATOM 5635 C CA . SER B 1 319 ? 0.20302 -17.96801 -37.60523 1.000 15.20889 319 SER B CA 1
ATOM 5636 C C . SER B 1 319 ? 1.51985 -18.71142 -37.46497 1.000 14.82508 319 SER B C 1
ATOM 5637 O O . SER B 1 319 ? 2.31015 -18.42253 -36.56626 1.000 18.81039 319 SER B O 1
ATOM 5640 N N . GLY B 1 320 ? 1.75618 -19.64467 -38.38139 1.000 15.30866 320 GLY B N 1
ATOM 5641 C CA . GLY B 1 320 ? 3.03472 -20.33091 -38.43925 1.000 16.42513 320 GLY B CA 1
ATOM 5642 C C . GLY B 1 320 ? 2.89600 -21.80327 -38.12730 1.000 15.57147 320 GLY B C 1
ATOM 5643 O O . GLY B 1 320 ? 2.78381 -22.18458 -36.95602 1.000 17.71313 320 GLY B O 1
ATOM 5644 N N . GLY B 1 321 ? 2.85910 -22.63441 -39.16686 1.000 17.85271 321 GLY B N 1
ATOM 5645 C CA . GLY B 1 321 ? 2.80743 -24.06733 -38.96620 1.000 18.15875 321 GLY B CA 1
ATOM 5646 C C . GLY B 1 321 ? 1.46451 -24.61453 -38.55775 1.000 22.19373 321 GLY B C 1
ATOM 5647 O O . GLY B 1 321 ? 1.39177 -25.75158 -38.09056 1.000 23.37755 321 GLY B O 1
ATOM 5648 N N . TYR B 1 322 ? 0.38940 -23.85164 -38.72286 1.000 20.17606 322 TYR B N 1
ATOM 5649 C CA . TYR B 1 322 ? -0.91109 -24.36288 -38.32323 1.000 19.94724 322 TYR B CA 1
ATOM 5650 C C . TYR B 1 322 ? -1.45826 -25.34546 -39.34588 1.000 20.59237 322 TYR B C 1
ATOM 5651 O O . TYR B 1 322 ? -1.20947 -25.24315 -40.55173 1.000 22.29148 322 TYR B O 1
ATOM 5660 N N . THR B 1 323 ? -2.19081 -26.32224 -38.83194 1.000 24.63231 323 THR B N 1
ATOM 5661 C CA . THR B 1 323 ? -2.92983 -27.29919 -39.60640 1.000 24.13990 323 THR B CA 1
ATOM 5662 C C . THR B 1 323 ? -4.40375 -27.17436 -39.24149 1.000 22.20336 323 THR B C 1
ATOM 5663 O O . THR B 1 323 ? -4.79538 -26.34013 -38.41746 1.000 22.31057 323 THR B O 1
ATOM 5667 N N . ARG B 1 324 ? -5.23448 -28.01068 -39.86054 1.000 23.65001 324 ARG B N 1
ATOM 5668 C CA . ARG B 1 324 ? -6.63979 -28.03880 -39.47137 1.000 22.66970 324 ARG B CA 1
ATOM 5669 C C . ARG B 1 324 ? -6.78077 -28.33914 -37.98363 1.000 22.38590 324 ARG B C 1
ATOM 5670 O O . ARG B 1 324 ? -7.47310 -27.61930 -37.25546 1.000 23.25875 324 ARG B O 1
ATOM 5678 N N . GLU B 1 325 ? -6.08876 -29.37565 -37.50372 1.000 23.48389 325 GLU B N 1
ATOM 5679 C CA . GLU B 1 325 ? -6.22628 -29.76033 -36.10144 1.000 24.94329 325 GLU B CA 1
ATOM 5680 C C . GLU B 1 325 ? -5.67689 -28.68703 -35.16912 1.000 24.45497 325 GLU B C 1
ATOM 5681 O O . GLU B 1 325 ? -6.30437 -28.35920 -34.15385 1.000 24.93194 325 GLU B O 1
ATOM 5687 N N . LEU B 1 326 ? -4.50299 -28.13343 -35.49165 1.000 22.24362 326 LEU B N 1
ATOM 5688 C CA . LEU B 1 326 ? -3.90275 -27.12779 -34.62236 1.000 23.65001 326 LEU B CA 1
ATOM 5689 C C . LEU B 1 326 ? -4.71067 -25.83895 -34.60868 1.000 20.97974 326 LEU B C 1
ATOM 5690 O O . LEU B 1 326 ? -4.75780 -25.15003 -33.58328 1.000 21.78565 326 LEU B O 1
ATOM 5695 N N . GLY B 1 327 ? -5.33953 -25.48992 -35.73202 1.000 21.65062 327 GLY B N 1
ATOM 5696 C CA . GLY B 1 327 ? -6.18431 -24.30877 -35.74909 1.000 20.90786 327 GLY B CA 1
ATOM 5697 C C . GLY B 1 327 ? -7.44942 -24.49289 -34.93473 1.000 19.82778 327 GLY B C 1
ATOM 5698 O O . GLY B 1 327 ? -7.85726 -23.59175 -34.19894 1.000 20.29121 327 GLY B O 1
ATOM 5699 N N . ILE B 1 328 ? -8.08860 -25.65987 -35.06010 1.000 20.57760 328 ILE B N 1
ATOM 5700 C CA . ILE B 1 328 ? -9.25140 -25.97421 -34.23052 1.000 21.39953 328 ILE B CA 1
ATOM 5701 C C . ILE B 1 328 ? -8.89203 -25.87447 -32.75411 1.000 23.02806 328 ILE B C 1
ATOM 5702 O O . ILE B 1 328 ? -9.60981 -25.25308 -31.96205 1.000 22.14667 328 ILE B O 1
ATOM 5707 N N A GLU B 1 329 ? -7.76715 -26.47428 -32.36189 0.446 21.35811 329 GLU B N 1
ATOM 5708 N N B GLU B 1 329 ? -7.77065 -26.49031 -32.37096 0.554 21.34101 329 GLU B N 1
ATOM 5709 C CA A GLU B 1 329 ? -7.37640 -26.44355 -30.95562 0.446 23.03934 329 GLU B CA 1
ATOM 5710 C CA B GLU B 1 329 ? -7.31515 -26.46119 -30.98424 0.554 23.03961 329 GLU B CA 1
ATOM 5711 C C A GLU B 1 329 ? -7.07858 -25.02307 -30.48579 0.446 24.05648 329 GLU B C 1
ATOM 5712 C C B GLU B 1 329 ? -7.09414 -25.03032 -30.50700 0.554 24.06400 329 GLU B C 1
ATOM 5713 O O A GLU B 1 329 ? -7.42728 -24.65250 -29.35898 0.446 23.28834 329 GLU B O 1
ATOM 5714 O O B GLU B 1 329 ? -7.50723 -24.66035 -29.40167 0.554 23.22161 329 GLU B O 1
ATOM 5725 N N . ALA B 1 330 ? -6.44529 -24.20820 -31.33754 1.000 20.95233 330 ALA B N 1
ATOM 5726 C CA . ALA B 1 330 ? -6.12702 -22.83645 -30.94271 1.000 20.59097 330 ALA B CA 1
ATOM 5727 C C . ALA B 1 330 ? -7.38060 -22.04171 -30.59850 1.000 19.42873 330 ALA B C 1
ATOM 5728 O O . ALA B 1 330 ? -7.40897 -21.31239 -29.59879 1.000 20.71553 330 ALA B O 1
ATOM 5730 N N . VAL B 1 331 ? -8.42512 -22.16070 -31.41809 1.000 20.93330 331 VAL B N 1
ATOM 5731 C CA . VAL B 1 331 ? -9.65864 -21.42968 -31.14373 1.000 19.14476 331 VAL B CA 1
ATOM 5732 C C . VAL B 1 331 ? -10.42110 -22.05217 -29.97891 1.000 21.77064 331 VAL B C 1
ATOM 5733 O O . VAL B 1 331 ? -10.91853 -21.34048 -29.09832 1.000 21.58380 331 VAL B O 1
ATOM 5737 N N . ALA B 1 332 ? -10.51188 -23.38403 -29.94390 1.000 21.03896 332 ALA B N 1
ATOM 5738 C CA . ALA B 1 332 ? -11.27957 -24.04493 -28.88930 1.000 20.64801 332 ALA B CA 1
ATOM 5739 C C . ALA B 1 332 ? -10.68248 -23.78334 -27.51254 1.000 23.78511 332 ALA B C 1
ATOM 5740 O O . ALA B 1 332 ? -11.41693 -23.63202 -26.52813 1.000 26.45757 332 ALA B O 1
ATOM 5742 N N . GLN B 1 333 ? -9.35502 -23.73893 -27.42184 1.000 21.09023 333 GLN B N 1
ATOM 5743 C CA . GLN B 1 333 ? -8.67640 -23.51281 -26.15086 1.000 23.70734 333 GLN B CA 1
ATOM 5744 C C . GLN B 1 333 ? -8.58380 -22.04130 -25.77313 1.000 25.48927 333 GLN B C 1
ATOM 5745 O O . GLN B 1 333 ? -8.06395 -21.73001 -24.69520 1.000 23.81157 333 GLN B O 1
ATOM 5751 N N . GLY B 1 334 ? -9.07914 -21.13486 -26.61491 1.000 23.09439 334 GLY B N 1
ATOM 5752 C CA . GLY B 1 334 ? -8.97501 -19.71710 -26.33107 1.000 20.26459 334 GLY B CA 1
ATOM 5753 C C . GLY B 1 334 ? -7.61886 -19.10996 -26.60697 1.000 20.32739 334 GLY B C 1
ATOM 5754 O O . GLY B 1 334 ? -7.37361 -17.97034 -26.19752 1.000 22.42954 334 GLY B O 1
ATOM 5755 N N . ASP B 1 335 ? -6.73011 -19.83850 -27.28697 1.000 18.16889 335 ASP B N 1
ATOM 5756 C CA . ASP B 1 335 ? -5.37716 -19.35183 -27.55179 1.000 19.47185 335 ASP B CA 1
ATOM 5757 C C . ASP B 1 335 ? -5.34614 -18.28588 -28.63943 1.000 19.42600 335 ASP B C 1
ATOM 5758 O O . ASP B 1 335 ? -4.39644 -17.49947 -28.69521 1.000 20.07729 335 ASP B O 1
ATOM 5763 N N . ALA B 1 336 ? -6.34349 -18.25842 -29.51799 1.000 17.04962 336 ALA B N 1
ATOM 5764 C CA . ALA B 1 336 ? -6.38917 -17.28199 -30.60013 1.000 16.61679 336 ALA B CA 1
ATOM 5765 C C . ALA B 1 336 ? -7.83718 -17.10377 -31.01404 1.000 16.87509 336 ALA B C 1
ATOM 5766 O O . ALA B 1 336 ? -8.67937 -17.97842 -30.79052 1.000 18.47184 336 ALA B O 1
ATOM 5768 N N . ASP B 1 337 ? -8.11450 -15.95045 -31.61408 1.000 14.82388 337 ASP B N 1
ATOM 5769 C CA . ASP B 1 337 ? -9.42818 -15.68322 -32.17872 1.000 15.98630 337 ASP B CA 1
ATOM 5770 C C . ASP B 1 337 ? -9.49902 -16.06294 -33.64533 1.000 14.67615 337 ASP B C 1
ATOM 5771 O O . ASP B 1 337 ? -10.54505 -16.53655 -34.10604 1.000 16.29147 337 ASP B O 1
ATOM 5776 N N . LEU B 1 338 ? -8.39989 -15.87843 -34.37529 1.000 14.11095 338 LEU B N 1
ATOM 5777 C CA . LEU B 1 338 ? -8.33758 -16.17745 -35.79419 1.000 14.25352 338 LEU B CA 1
ATOM 5778 C C . LEU B 1 338 ? -7.02939 -16.90471 -36.04293 1.000 14.93832 338 LEU B C 1
ATOM 5779 O O . LEU B 1 338 ? -6.05427 -16.70680 -35.31749 1.000 15.23276 338 LEU B O 1
ATOM 5784 N N . VAL B 1 339 ? -7.01611 -17.74713 -37.07683 1.000 14.31570 339 VAL B N 1
ATOM 5785 C CA . VAL B 1 339 ? -5.85113 -18.55082 -37.44261 1.000 15.30663 339 VAL B CA 1
ATOM 5786 C C . VAL B 1 339 ? -5.53229 -18.29066 -38.90986 1.000 13.96468 339 VAL B C 1
ATOM 5787 O O . VAL B 1 339 ? -6.37112 -18.54612 -39.78519 1.000 14.58847 339 VAL B O 1
ATOM 5791 N N . SER B 1 340 ? -4.32436 -17.79729 -39.19046 1.000 13.31156 340 SER B N 1
ATOM 5792 C CA . SER B 1 340 ? -3.93996 -17.55128 -40.57238 1.000 12.96157 340 SER B CA 1
ATOM 5793 C C . SER B 1 340 ? -3.07587 -18.69128 -41.09562 1.000 14.76345 340 SER B C 1
ATOM 5794 O O . SER B 1 340 ? -2.23077 -19.23710 -40.37399 1.000 14.94967 340 SER B O 1
ATOM 5797 N N . TYR B 1 341 ? -3.32205 -19.05288 -42.35224 1.000 14.10275 341 TYR B N 1
ATOM 5798 C CA . TYR B 1 341 ? -2.64690 -20.14084 -43.04175 1.000 14.21894 341 TYR B CA 1
ATOM 5799 C C . TYR B 1 341 ? -1.93445 -19.59192 -44.26375 1.000 13.78706 341 TYR B C 1
ATOM 5800 O O . TYR B 1 341 ? -2.51173 -18.81152 -45.03145 1.000 14.12707 341 TYR B O 1
ATOM 5809 N N . GLY B 1 342 ? -0.68569 -20.01785 -44.44666 1.000 14.00301 342 GLY B N 1
ATOM 5810 C CA . GLY B 1 342 ? 0.08806 -19.61470 -45.59897 1.000 14.86945 342 GLY B CA 1
ATOM 5811 C C . GLY B 1 342 ? 0.22147 -20.71791 -46.62602 1.000 15.16031 342 GLY B C 1
ATOM 5812 O O . GLY B 1 342 ? -0.53972 -20.76835 -47.59919 1.000 15.35124 342 GLY B O 1
ATOM 5813 N N . ARG B 1 343 ? 1.17371 -21.62919 -46.39634 1.000 14.46613 343 ARG B N 1
ATOM 5814 C CA . ARG B 1 343 ? 1.54219 -22.58368 -47.43945 1.000 16.06854 343 ARG B CA 1
ATOM 5815 C C . ARG B 1 343 ? 0.36404 -23.44163 -47.88719 1.000 15.30733 343 ARG B C 1
ATOM 5816 O O . ARG B 1 343 ? 0.20491 -23.70226 -49.08404 1.000 16.05459 343 ARG B O 1
ATOM 5824 N N . LEU B 1 344 ? -0.48760 -23.88360 -46.95616 1.000 15.58541 344 LEU B N 1
ATOM 5825 C CA . LEU B 1 344 ? -1.62982 -24.68272 -47.38801 1.000 15.05745 344 LEU B CA 1
ATOM 5826 C C . LEU B 1 344 ? -2.62343 -23.86385 -48.20348 1.000 15.00083 344 LEU B C 1
ATOM 5827 O O . LEU B 1 344 ? -3.37177 -24.42859 -49.01050 1.000 17.10195 344 LEU B O 1
ATOM 5832 N N . PHE B 1 345 ? -2.65316 -22.54302 -48.00895 1.000 13.74350 345 PHE B N 1
ATOM 5833 C CA . PHE B 1 345 ? -3.51537 -21.69049 -48.82062 1.000 14.89907 345 PHE B CA 1
ATOM 5834 C C . PHE B 1 345 ? -2.93971 -21.48170 -50.22321 1.000 15.13763 345 PHE B C 1
ATOM 5835 O O . PHE B 1 345 ? -3.69468 -21.20906 -51.16518 1.000 15.51749 345 PHE B O 1
ATOM 5843 N N . ILE B 1 346 ? -1.61596 -21.60463 -50.38071 1.000 14.21105 346 ILE B N 1
ATOM 5844 C CA . ILE B 1 346 ? -1.02361 -21.55656 -51.71624 1.000 14.43030 346 ILE B CA 1
ATOM 5845 C C . ILE B 1 346 ? -1.59913 -22.66131 -52.58737 1.000 16.60701 346 ILE B C 1
ATOM 5846 O O . ILE B 1 346 ? -2.01286 -22.42366 -53.72639 1.000 15.26642 346 ILE B O 1
ATOM 5851 N N . SER B 1 347 ? -1.65235 -23.88412 -52.05805 1.000 14.31688 347 SER B N 1
ATOM 5852 C CA . SER B 1 347 ? -1.98721 -25.05034 -52.86231 1.000 15.87937 347 SER B CA 1
ATOM 5853 C C . SER B 1 347 ? -3.43872 -25.48278 -52.74972 1.000 15.73846 347 SER B C 1
ATOM 5854 O O . SER B 1 347 ? -3.84291 -26.43250 -53.43029 1.000 17.02447 347 SER B O 1
ATOM 5857 N N . ASN B 1 348 ? -4.23142 -24.83274 -51.90583 1.000 15.51799 348 ASN B N 1
ATOM 5858 C CA . ASN B 1 348 ? -5.63779 -25.18387 -51.74186 1.000 15.37227 348 ASN B CA 1
ATOM 5859 C C . ASN B 1 348 ? -6.42053 -23.88776 -51.84932 1.000 17.09416 348 ASN B C 1
ATOM 5860 O O . ASN B 1 348 ? -6.64298 -23.20603 -50.83801 1.000 15.71349 348 ASN B O 1
ATOM 5865 N N . PRO B 1 349 ? -6.82192 -23.49171 -53.06196 1.000 15.87930 349 PRO B N 1
ATOM 5866 C CA . PRO B 1 349 ? -7.57286 -22.23390 -53.18306 1.000 15.64267 349 PRO B CA 1
ATOM 5867 C C . PRO B 1 349 ? -8.83033 -22.25124 -52.34293 1.000 18.92808 349 PRO B C 1
ATOM 5868 O O . PRO B 1 349 ? -9.21240 -21.22250 -51.76975 1.000 18.40608 349 PRO B O 1
ATOM 5872 N N . ASP B 1 350 ? -9.45374 -23.42123 -52.21904 1.000 17.59171 350 ASP B N 1
ATOM 5873 C CA . ASP B 1 350 ? -10.63314 -23.61991 -51.38182 1.000 16.95863 350 ASP B CA 1
ATOM 5874 C C . ASP B 1 350 ? -10.27518 -24.19379 -50.01440 1.000 18.27972 350 ASP B C 1
ATOM 5875 O O . ASP B 1 350 ? -10.95389 -25.09443 -49.51728 1.000 18.15987 350 ASP B O 1
ATOM 5880 N N . LEU B 1 351 ? -9.19856 -23.69004 -49.39785 1.000 16.42193 351 LEU B N 1
ATOM 5881 C CA . LEU B 1 351 ? -8.77146 -24.19317 -48.09332 1.000 16.57842 351 LEU B CA 1
ATOM 5882 C C . LEU B 1 351 ? -9.88377 -24.10298 -47.05060 1.000 17.18300 351 LEU B C 1
ATOM 5883 O O . LEU B 1 351 ? -10.05145 -25.02076 -46.24001 1.000 19.17148 351 LEU B O 1
ATOM 5888 N N . VAL B 1 352 ? -10.64057 -23.00303 -47.04175 1.000 16.92061 352 VAL B N 1
ATOM 5889 C CA . VAL B 1 352 ? -11.71618 -22.85434 -46.05997 1.000 18.20193 352 VAL B CA 1
ATOM 5890 C C . VAL B 1 352 ? -12.70647 -24.00607 -46.17989 1.000 19.57080 352 VAL B C 1
ATOM 5891 O O . VAL B 1 352 ? -13.04347 -24.66287 -45.18802 1.000 19.34198 352 VAL B O 1
ATOM 5895 N N A MET B 1 353 ? -13.17643 -24.27607 -47.40128 0.652 19.75946 353 MET B N 1
ATOM 5896 N N B MET B 1 353 ? -13.18074 -24.27303 -47.40022 0.348 19.79480 353 MET B N 1
ATOM 5897 C CA A MET B 1 353 ? -14.13631 -25.35546 -47.61034 0.652 21.77151 353 MET B CA 1
ATOM 5898 C CA B MET B 1 353 ? -14.13497 -25.35857 -47.60087 0.348 21.79089 353 MET B CA 1
ATOM 5899 C C A MET B 1 353 ? -13.53960 -26.70948 -47.24795 0.652 22.15283 353 MET B C 1
ATOM 5900 C C B MET B 1 353 ? -13.53201 -26.70462 -47.22652 0.348 22.15554 353 MET B C 1
ATOM 5901 O O A MET B 1 353 ? -14.21408 -27.54936 -46.64254 0.652 23.03077 353 MET B O 1
ATOM 5902 O O B MET B 1 353 ? -14.19594 -27.53450 -46.59468 0.348 23.01799 353 MET B O 1
ATOM 5911 N N . ARG B 1 354 ? -12.27645 -26.94507 -47.61433 1.000 19.22440 354 ARG B N 1
ATOM 5912 C CA . ARG B 1 354 ? -11.63805 -28.21088 -47.26821 1.000 20.08173 354 ARG B CA 1
ATOM 5913 C C . ARG B 1 354 ? -11.55301 -28.39051 -45.75517 1.000 21.70109 354 ARG B C 1
ATOM 5914 O O . ARG B 1 354 ? -11.79068 -29.49018 -45.24064 1.000 23.17138 354 ARG B O 1
ATOM 5922 N N . ILE B 1 355 ? -11.22865 -27.31967 -45.02285 1.000 21.71702 355 ILE B N 1
ATOM 5923 C CA . ILE B 1 355 ? -11.19289 -27.40374 -43.56264 1.000 19.48712 355 ILE B CA 1
ATOM 5924 C C . ILE B 1 355 ? -12.58464 -27.68298 -43.00078 1.000 22.39811 355 ILE B C 1
ATOM 5925 O O . ILE B 1 355 ? -12.74055 -28.47666 -42.06406 1.000 24.81841 355 ILE B O 1
ATOM 5930 N N . LYS B 1 356 ? -13.61802 -27.05901 -43.57518 1.000 20.68082 356 LYS B N 1
ATOM 5931 C CA . LYS B 1 356 ? -14.98168 -27.31598 -43.11186 1.000 22.11233 356 LYS B CA 1
ATOM 5932 C C . LYS B 1 356 ? -15.38088 -28.76884 -43.33778 1.000 27.15692 356 LYS B C 1
ATOM 5933 O O . LYS B 1 356 ? -15.98170 -29.40303 -42.46309 1.000 26.93200 356 LYS B O 1
ATOM 5939 N N . LEU B 1 357 ? -15.07624 -29.30768 -44.51776 1.000 25.09914 357 LEU B N 1
ATOM 5940 C CA . LEU B 1 357 ? -15.46262 -30.67231 -44.85199 1.000 21.28237 357 LEU B CA 1
ATOM 5941 C C . LEU B 1 357 ? -14.50300 -31.71496 -44.30254 1.000 24.18535 357 LEU B C 1
ATOM 5942 O O . LEU B 1 357 ? -14.80281 -32.91088 -44.38425 1.000 28.40881 357 LEU B O 1
ATOM 5947 N N . ASN B 1 358 ? -13.37075 -31.29630 -43.74170 1.000 22.39710 358 ASN B N 1
ATOM 5948 C CA . ASN B 1 358 ? -12.26648 -32.20015 -43.43465 1.000 26.67414 358 ASN B CA 1
ATOM 5949 C C . ASN B 1 358 ? -11.87445 -33.02241 -44.66245 1.000 27.93461 358 ASN B C 1
ATOM 5950 O O . ASN B 1 358 ? -11.68202 -34.23880 -44.60083 1.000 28.77026 358 ASN B O 1
ATOM 5955 N N . ALA B 1 359 ? -11.76222 -32.33898 -45.79067 1.000 23.59288 359 ALA B N 1
ATOM 5956 C CA . ALA B 1 359 ? -11.33637 -32.94660 -47.04185 1.000 24.08080 359 ALA B CA 1
ATOM 5957 C C . ALA B 1 359 ? -9.81585 -32.90602 -47.15101 1.000 24.92603 359 ALA B C 1
ATOM 5958 O O . ALA B 1 359 ? -9.17402 -32.00247 -46.60824 1.000 26.00347 359 ALA B O 1
ATOM 5960 N N . PRO B 1 360 ? -9.21715 -33.87863 -47.84158 1.000 22.70398 360 PRO B N 1
ATOM 5961 C CA . PRO B 1 360 ? -7.75394 -33.91276 -47.94573 1.000 21.08033 360 PRO B CA 1
ATOM 5962 C C . PRO B 1 360 ? -7.21570 -32.69494 -48.68138 1.000 20.17515 360 PRO B C 1
ATOM 5963 O O . PRO B 1 360 ? -7.84547 -32.16462 -49.60025 1.000 21.09494 360 PRO B O 1
ATOM 5967 N N . LEU B 1 361 ? -6.02833 -32.26223 -48.26520 1.000 20.56234 361 LEU B N 1
ATOM 5968 C CA . LEU B 1 361 ? -5.38896 -31.06249 -48.78351 1.000 19.76040 361 LEU B CA 1
ATOM 5969 C C . LEU B 1 361 ? -4.34641 -31.41179 -49.83971 1.000 21.74466 361 LEU B C 1
ATOM 5970 O O . LEU B 1 361 ? -3.74774 -32.48942 -49.81777 1.000 20.61309 361 LEU B O 1
ATOM 5975 N N . ASN B 1 362 ? -4.11598 -30.46720 -50.74873 1.000 17.98369 362 ASN B N 1
ATOM 5976 C CA . ASN B 1 362 ? -3.14952 -30.63801 -51.82794 1.000 17.82451 362 ASN B CA 1
ATOM 5977 C C . ASN B 1 362 ? -1.76924 -30.17828 -51.38872 1.000 19.68449 362 ASN B C 1
ATOM 5978 O O . ASN B 1 362 ? -1.63359 -29.18402 -50.66778 1.000 19.70318 362 ASN B O 1
ATOM 5983 N N . LYS B 1 363 ? -0.74084 -30.87123 -51.87774 1.000 18.90053 363 LYS B N 1
ATOM 5984 C CA . LYS B 1 363 ? 0.62730 -30.46619 -51.60099 1.000 18.46390 363 LYS B CA 1
ATOM 5985 C C . LYS B 1 363 ? 0.95654 -29.16140 -52.32104 1.000 17.96897 363 LYS B C 1
ATOM 5986 O O . LYS B 1 363 ? 0.37475 -28.83335 -53.35966 1.000 18.06231 363 LYS B O 1
ATOM 5992 N N . TYR B 1 364 ? 1.89212 -28.40791 -51.74562 1.000 17.70106 364 TYR B N 1
ATOM 5993 C CA . TYR B 1 364 ? 2.39584 -27.17103 -52.32798 1.000 18.71873 364 TYR B CA 1
ATOM 5994 C C . TYR B 1 364 ? 3.80585 -27.37315 -52.87412 1.000 20.09576 364 TYR B C 1
ATOM 5995 O O . TYR B 1 364 ? 4.58100 -28.18565 -52.35882 1.000 20.29179 364 TYR B O 1
ATOM 6004 N N A ASN B 1 365 ? 4.12336 -26.64292 -53.94460 0.544 19.45313 365 ASN B N 1
ATOM 6005 N N B ASN B 1 365 ? 4.13133 -26.60877 -53.91294 0.456 19.42306 365 ASN B N 1
ATOM 6006 C CA A ASN B 1 365 ? 5.41603 -26.74427 -54.62717 0.544 18.28267 365 ASN B CA 1
ATOM 6007 C CA B ASN B 1 365 ? 5.39501 -26.72790 -54.63856 0.456 18.29279 365 ASN B CA 1
ATOM 6008 C C A ASN B 1 365 ? 6.22567 -25.48783 -54.32524 0.544 17.05849 365 ASN B C 1
ATOM 6009 C C B ASN B 1 365 ? 6.23463 -25.48612 -54.34216 0.456 17.07597 365 ASN B C 1
ATOM 6010 O O A ASN B 1 365 ? 5.98272 -24.42361 -54.90155 0.544 16.27692 365 ASN B O 1
ATOM 6011 O O B ASN B 1 365 ? 6.01221 -24.42201 -54.92692 0.456 16.25103 365 ASN B O 1
ATOM 6020 N N . ARG B 1 366 ? 7.20931 -25.63002 -53.43774 1.000 17.63013 366 ARG B N 1
ATOM 6021 C CA . ARG B 1 366 ? 8.05165 -24.50259 -53.05306 1.000 17.14688 366 ARG B CA 1
ATOM 6022 C C . ARG B 1 366 ? 8.76527 -23.87583 -54.24742 1.000 17.44406 366 ARG B C 1
ATOM 6023 O O . ARG B 1 366 ? 9.07782 -22.67547 -54.22720 1.000 16.03325 366 ARG B O 1
ATOM 6031 N N . LYS B 1 367 ? 9.04825 -24.66290 -55.29229 1.000 16.86989 367 LYS B N 1
ATOM 6032 C CA . LYS B 1 367 ? 9.81113 -24.12607 -56.41589 1.000 16.82018 367 LYS B CA 1
ATOM 6033 C C . LYS B 1 367 ? 9.09099 -22.98222 -57.11207 1.000 16.49810 367 LYS B C 1
ATOM 6034 O O . LYS B 1 367 ? 9.74166 -22.15437 -57.75664 1.000 19.30633 367 LYS B O 1
ATOM 6040 N N . THR B 1 368 ? 7.76789 -22.90121 -56.99085 1.000 15.24720 368 THR B N 1
ATOM 6041 C CA . THR B 1 368 ? 7.02065 -21.84413 -57.65347 1.000 17.49958 368 THR B CA 1
ATOM 6042 C C . THR B 1 368 ? 6.41823 -20.83848 -56.66770 1.000 15.24917 368 THR B C 1
ATOM 6043 O O . THR B 1 368 ? 5.48526 -20.11460 -57.02579 1.000 14.13072 368 THR B O 1
ATOM 6047 N N . PHE B 1 369 ? 6.95103 -20.76149 -55.43799 1.000 14.38003 369 PHE B N 1
ATOM 6048 C CA . PHE B 1 369 ? 6.47184 -19.75766 -54.48609 1.000 14.67637 369 PHE B CA 1
ATOM 6049 C C . PHE B 1 369 ? 6.74850 -18.33936 -54.97696 1.000 14.91617 369 PHE B C 1
ATOM 6050 O O . PHE B 1 369 ? 5.90735 -17.44536 -54.80947 1.000 14.10433 369 PHE B O 1
ATOM 6058 N N . TYR B 1 370 ? 7.91707 -18.11101 -55.59425 1.000 13.74379 370 TYR B N 1
ATOM 6059 C CA . TYR B 1 370 ? 8.41083 -16.76571 -55.87346 1.000 13.16791 370 TYR B CA 1
ATOM 6060 C C . TYR B 1 370 ? 8.73322 -16.53193 -57.34195 1.000 15.30670 370 TYR B C 1
ATOM 6061 O O . TYR B 1 370 ? 9.39752 -15.54106 -57.66433 1.000 16.15099 370 TYR B O 1
ATOM 6070 N N . THR B 1 371 ? 8.28469 -17.41080 -58.22098 1.000 13.74820 371 THR B N 1
ATOM 6071 C CA . THR B 1 371 ? 8.46247 -17.25052 -59.65594 1.000 13.89572 371 THR B CA 1
ATOM 6072 C C . THR B 1 371 ? 7.42488 -16.25871 -60.19662 1.000 13.87167 371 THR B C 1
ATOM 6073 O O . THR B 1 371 ? 6.51959 -15.81339 -59.47355 1.000 15.71769 371 THR B O 1
ATOM 6077 N N . GLN B 1 372 ? 7.56873 -15.88950 -61.48180 1.000 14.39246 372 GLN B N 1
ATOM 6078 C CA . GLN B 1 372 ? 6.78441 -14.79049 -62.03437 1.000 14.55888 372 GLN B CA 1
ATOM 6079 C C . GLN B 1 372 ? 5.60230 -15.23511 -62.87828 1.000 15.27437 372 GLN B C 1
ATOM 6080 O O . GLN B 1 372 ? 4.78640 -14.38493 -63.25248 1.000 16.15371 372 GLN B O 1
ATOM 6086 N N . ASP B 1 373 ? 5.49350 -16.51988 -63.19339 1.000 16.44358 373 ASP B N 1
ATOM 6087 C CA . ASP B 1 373 ? 4.44018 -16.97792 -64.08983 1.000 16.94527 373 ASP B CA 1
ATOM 6088 C C . ASP B 1 373 ? 3.07164 -16.62649 -63.51198 1.000 16.19841 373 ASP B C 1
ATOM 6089 O O . ASP B 1 373 ? 2.80286 -16.91649 -62.33539 1.000 15.17665 373 ASP B O 1
ATOM 6094 N N . PRO B 1 374 ? 2.18993 -15.98921 -64.28638 1.000 14.83050 374 PRO B N 1
ATOM 6095 C CA . PRO B 1 374 ? 0.87867 -15.58397 -63.74886 1.000 17.83320 374 PRO B CA 1
ATOM 6096 C C . PRO B 1 374 ? -0.06090 -16.74217 -63.46574 1.000 15.26093 374 PRO B C 1
ATOM 6097 O O . PRO B 1 374 ? -1.09655 -16.52558 -62.81141 1.000 17.17518 374 PRO B O 1
ATOM 6101 N N . VAL B 1 375 ? 0.26562 -17.95827 -63.89962 1.000 16.61703 375 VAL B N 1
ATOM 6102 C CA . VAL B 1 375 ? -0.59058 -19.12799 -63.74320 1.000 14.76647 375 VAL B CA 1
ATOM 6103 C C . VAL B 1 375 ? 0.11210 -20.25094 -62.98715 1.000 16.72685 375 VAL B C 1
ATOM 6104 O O . VAL B 1 375 ? -0.40611 -20.76345 -61.98799 1.000 16.07482 375 VAL B O 1
ATOM 6108 N N . VAL B 1 376 ? 1.29209 -20.65665 -63.45239 1.000 15.70340 376 VAL B N 1
ATOM 6109 C CA . VAL B 1 376 ? 1.89723 -21.89281 -62.96748 1.000 16.21848 376 VAL B CA 1
ATOM 6110 C C . VAL B 1 376 ? 2.32597 -21.72780 -61.51445 1.000 17.02670 376 VAL B C 1
ATOM 6111 O O . VAL B 1 376 ? 3.13685 -20.85400 -61.18667 1.000 16.13957 376 VAL B O 1
ATOM 6115 N N . GLY B 1 377 ? 1.82556 -22.60983 -60.65131 1.000 16.38961 377 GLY B N 1
ATOM 6116 C CA . GLY B 1 377 ? 2.11768 -22.51921 -59.23196 1.000 16.09161 377 GLY B CA 1
ATOM 6117 C C . GLY B 1 377 ? 1.44133 -21.37029 -58.52809 1.000 16.68549 377 GLY B C 1
ATOM 6118 O O . GLY B 1 377 ? 1.78620 -21.07757 -57.37756 1.000 15.85724 377 GLY B O 1
ATOM 6119 N N . TYR B 1 378 ? 0.48073 -20.72014 -59.18097 1.000 15.80039 378 TYR B N 1
ATOM 6120 C CA . TYR B 1 378 ? -0.16673 -19.52853 -58.65532 1.000 15.09273 378 TYR B CA 1
ATOM 6121 C C . TYR B 1 378 ? -1.67742 -19.70398 -58.67322 1.000 15.57633 378 TYR B C 1
ATOM 6122 O O . TYR B 1 378 ? -2.30963 -19.74075 -57.61218 1.000 16.11183 378 TYR B O 1
ATOM 6131 N N . THR B 1 379 ? -2.27074 -19.83697 -59.85715 1.000 15.91107 379 THR B N 1
ATOM 6132 C CA . THR B 1 379 ? -3.70857 -20.02760 -59.97364 1.000 15.92062 379 THR B CA 1
ATOM 6133 C C . THR B 1 379 ? -4.10651 -21.40331 -60.49203 1.000 16.87305 379 THR B C 1
ATOM 6134 O O . THR B 1 379 ? -5.30624 -21.66792 -60.63741 1.000 17.05364 379 THR B O 1
ATOM 6138 N N . ASP B 1 380 ? -3.15105 -22.29123 -60.76006 1.000 18.96957 380 ASP B N 1
ATOM 6139 C CA . ASP B 1 380 ? -3.47386 -23.59028 -61.33757 1.000 17.75459 380 ASP B CA 1
ATOM 6140 C C . ASP B 1 380 ? -3.50236 -24.72531 -60.31935 1.000 19.24610 380 ASP B C 1
ATOM 6141 O O . ASP B 1 380 ? -3.54713 -25.89486 -60.71123 1.000 21.39477 380 ASP B O 1
ATOM 6146 N N . TYR B 1 381 ? -3.47437 -24.41894 -59.02728 1.000 18.29967 381 TYR B N 1
ATOM 6147 C CA . TYR B 1 381 ? -3.76457 -25.43964 -58.03925 1.000 17.36170 381 TYR B CA 1
ATOM 6148 C C . TYR B 1 381 ? -5.26575 -25.70303 -58.05113 1.000 19.88703 381 TYR B C 1
ATOM 6149 O O . TYR B 1 381 ? -6.05405 -24.75315 -57.97904 1.000 19.72898 381 TYR B O 1
ATOM 6158 N N . PRO B 1 382 ? -5.69777 -26.95536 -58.14657 1.000 24.59105 382 PRO B N 1
ATOM 6159 C CA . PRO B 1 382 ? -7.11659 -27.23671 -58.38187 1.000 24.69954 382 PRO B CA 1
ATOM 6160 C C . PRO B 1 382 ? -7.96122 -27.13309 -57.11985 1.000 27.69940 382 PRO B C 1
ATOM 6161 O O . PRO B 1 382 ? -7.48253 -27.25498 -55.99015 1.000 23.90464 382 PRO B O 1
ATOM 6165 N N . PHE B 1 383 ? -9.25077 -26.90720 -57.34974 1.000 22.70712 383 PHE B N 1
ATOM 6166 C CA . PHE B 1 383 ? -10.27363 -27.00009 -56.32503 1.000 23.65365 383 PHE B CA 1
ATOM 6167 C C . PHE B 1 383 ? -10.64656 -28.46338 -56.10101 1.000 27.59013 383 PHE B C 1
ATOM 6168 O O . PHE B 1 383 ? -10.21658 -29.36112 -56.83041 1.000 29.52776 383 PHE B O 1
ATOM 6176 N N . LEU B 1 384 ? -11.45575 -28.70399 -55.07308 1.000 26.02482 384 LEU B N 1
ATOM 6177 C CA . LEU B 1 384 ? -12.01908 -30.03385 -54.85423 1.000 31.34178 384 LEU B CA 1
ATOM 6178 C C . LEU B 1 384 ? -12.78700 -30.49565 -56.08559 1.000 30.27907 384 LEU B C 1
ATOM 6179 O O . LEU B 1 384 ? -13.68999 -29.80009 -56.55153 1.000 37.25228 384 LEU B O 1
#

Organism: Solanum lycopersicum (NCBI:txid4081)

Sequence (732 aa):
NNPLFSPPYKMGKFNLSSHRRVVLAPMTRCRALNNIPQAALGEYYEQRATAGGFLITEGTMISPTSSAGFPHVPGIFTKEQVRREWKKIVDVVVHAKGAVIFCQLWHVGRASHEEVYQPAGAAPPISSTTEKPISNRWRRILMPDGTHGIIYPKPRAIGTYEISQQVVEDYRRSALNAIEAGFDGIEIHGAHGFLIDQFLKDGINDRTDEEYGGSLANRCKFITQVVQQAVVSSAIGADRRVGVRRVSPPAIIDDHHLDAMDSNPLSSLGLAVVEERLNKIQLHHSSGSKLAYLHVTQQPRYVASEEEEARLMRTLRNAYQGTFICSGGYTRELGIEEAVAQGDADLVSYGRLFISNPDLVMMRIKLNAPLNNKYNNRKTFYTQDPVVGYTDYPFLNNPLFSSPYKMGKFNNLSSHRRVVLAPMTRCRALNNIPQQAALGEYYEQRATAGGFLITEGTMISPTSAGFPHVPGIFTKEQVRREWKKIVDVVHAKGAVIFCQLWHVGRASHEVYQPAGAAPISSTEKPISNRWRILMPDGTHGIIYPKPRAIGTYEISQQVVEDYRRSSALNAIEAGFDGIEIHGAHGFLIDQFLKDGINDRTDEEYGGSLANRCKKFITQVVQQAVVSSAIGADRVGVRRVSPPAIIDDHHLDDAMDSNPLSSLGLAVVEERLNKIQLHSSGSKLAYLHVTQQPRYVASEEEEARLMRTLRNAYQGTFICSGGYTRELGIEEAVAQGDADLVSYGRLFISNPDLVMMRIKLNAPLNKYNNRKTFYTQDPVVGYTDYPFL

B-factor: mean 20.38, std 9.17, range [9.69, 96.11]

Radius of gyration: 29.77 Å; Cα contacts (8 Å, |Δi|>4): 1801; chains: 2; bounding box: 46×48×88 Å

InterPro domains:
  IPR001155 NADH:flavin oxidoreductase/NADH oxidase, N-terminal [PF00724] (12-361)
  IPR013785 Aldolase-type TIM barrel [G3DSA:3.20.20.70] (11-395)
  IPR045247 Oxidoreductase Oye-like [PTHR22893] (10-385)